Protein 8VYB (pdb70)

Structure (mmCIF, N/CA/C/O backbone):
data_8VYB
#
_entry.id   8VYB
#
_cell.length_a   1.00
_cell.length_b   1.00
_cell.length_c   1.00
_cell.angle_alpha   90.00
_cell.angle_beta   90.00
_cell.angle_gamma   90.00
#
_symmetry.space_group_name_H-M   'P 1'
#
loop_
_entity.id
_entity.type
_entity.pdbx_description
1 polymer 'Isoform 2 of Rab3 GTPase-activating protein catalytic subunit'
2 polymer 'Rab3 GTPase-activating protein non-catalytic subunit'
#
loop_
_atom_site.group_PDB
_atom_site.id
_atom_site.type_symbol
_atom_site.label_atom_id
_atom_site.label_alt_id
_atom_site.label_comp_id
_atom_site.label_asym_id
_atom_site.label_entity_id
_atom_site.label_seq_id
_atom_site.pdbx_PDB_ins_code
_atom_site.Cartn_x
_atom_site.Cartn_y
_atom_site.Cartn_z
_atom_site.occupancy
_atom_site.B_iso_or_equiv
_atom_site.auth_seq_id
_atom_site.auth_comp_id
_atom_site.auth_asym_id
_atom_site.auth_atom_id
_atom_site.pdbx_PDB_model_num
ATOM 1 N N . THR A 1 69 ? 193.478 211.457 167.689 1.00 19.96 19 THR A N 1
ATOM 2 C CA . THR A 1 69 ? 192.440 210.448 167.862 1.00 18.16 19 THR A CA 1
ATOM 3 C C . THR A 1 69 ? 191.855 210.513 169.266 1.00 12.58 19 THR A C 1
ATOM 4 O O . THR A 1 69 ? 191.009 211.359 169.556 1.00 18.55 19 THR A O 1
ATOM 8 N N . ALA A 1 70 ? 192.311 209.601 170.126 1.00 14.13 20 ALA A N 1
ATOM 9 C CA . ALA A 1 70 ? 191.956 209.590 171.546 1.00 20.57 20 ALA A CA 1
ATOM 10 C C . ALA A 1 70 ? 190.445 209.566 171.764 1.00 21.95 20 ALA A C 1
ATOM 11 O O . ALA A 1 70 ? 189.927 210.211 172.680 1.00 22.64 20 ALA A O 1
ATOM 13 N N . SER A 1 71 ? 189.724 208.821 170.929 1.00 19.96 21 SER A N 1
ATOM 14 C CA . SER A 1 71 ? 188.308 208.590 171.178 1.00 18.09 21 SER A CA 1
ATOM 15 C C . SER A 1 71 ? 188.136 207.745 172.438 1.00 17.28 21 SER A C 1
ATOM 16 O O . SER A 1 71 ? 189.110 207.264 173.022 1.00 12.66 21 SER A O 1
ATOM 19 N N . GLU A 1 72 ? 186.881 207.565 172.862 1.00 15.69 22 GLU A N 1
ATOM 20 C CA . GLU A 1 72 ? 186.617 206.925 174.149 1.00 22.83 22 GLU A CA 1
ATOM 21 C C . GLU A 1 72 ? 187.221 205.526 174.243 1.00 27.99 22 GLU A C 1
ATOM 22 O O . GLU A 1 72 ? 187.843 205.175 175.252 1.00 37.13 22 GLU A O 1
ATOM 28 N N . TRP A 1 73 ? 187.051 204.726 173.188 1.00 8.14 23 TRP A N 1
ATOM 29 C CA . TRP A 1 73 ? 187.674 203.377 173.184 1.00 1.95 23 TRP A CA 1
ATOM 30 C C . TRP A 1 73 ? 189.197 203.525 173.246 1.00 8.12 23 TRP A C 1
ATOM 31 O O . TRP A 1 73 ? 189.829 202.844 174.082 1.00 22.70 23 TRP A O 1
ATOM 42 N N . GLU A 1 74 ? 189.761 204.408 172.417 1.00 0.00 24 GLU A N 1
ATOM 43 C CA . GLU A 1 74 ? 191.233 204.620 172.394 1.00 0.00 24 GLU A CA 1
ATOM 44 C C . GLU A 1 74 ? 191.688 205.175 173.748 1.00 12.42 24 GLU A C 1
ATOM 45 O O . GLU A 1 74 ? 192.747 204.738 174.236 1.00 22.85 24 GLU A O 1
ATOM 51 N N . ARG A 1 75 ? 190.914 206.103 174.315 1.00 13.74 25 ARG A N 1
ATOM 52 C CA . ARG A 1 75 ? 191.230 206.662 175.655 1.00 13.82 25 ARG A CA 1
ATOM 53 C C . ARG A 1 75 ? 191.365 205.497 176.635 1.00 9.02 25 ARG A C 1
ATOM 54 O O . ARG A 1 75 ? 192.366 205.457 177.376 1.00 11.99 25 ARG A O 1
ATOM 62 N N . PHE A 1 76 ? 190.388 204.586 176.627 1.00 6.42 26 PHE A N 1
ATOM 63 C CA . PHE A 1 76 ? 190.442 203.397 177.515 1.00 11.23 26 PHE A CA 1
ATOM 64 C C . PHE A 1 76 ? 191.741 202.635 177.242 1.00 5.44 26 PHE A C 1
ATOM 65 O O . PHE A 1 76 ? 192.443 202.281 178.208 1.00 15.63 26 PHE A O 1
ATOM 73 N N . ILE A 1 77 ? 192.050 202.399 175.963 1.00 0.08 27 ILE A N 1
ATOM 74 C CA . ILE A 1 77 ? 193.248 201.649 175.608 1.00 3.92 27 ILE A CA 1
ATOM 75 C C . ILE A 1 77 ? 194.487 202.363 176.131 1.00 4.45 27 ILE A C 1
ATOM 76 O O . ILE A 1 77 ? 195.330 201.753 176.784 1.00 13.13 27 ILE A O 1
ATOM 81 N N . SER A 1 78 ? 194.574 203.679 175.935 1.00 0.00 28 SER A N 1
ATOM 82 C CA . SER A 1 78 ? 195.732 204.435 176.412 1.00 0.92 28 SER A CA 1
ATOM 83 C C . SER A 1 78 ? 195.839 204.404 177.929 1.00 5.29 28 SER A C 1
ATOM 84 O O . SER A 1 78 ? 196.942 204.304 178.484 1.00 4.09 28 SER A O 1
ATOM 87 N N . LYS A 1 79 ? 194.702 204.496 178.619 1.00 9.78 29 LYS A N 1
ATOM 88 C CA . LYS A 1 79 ? 194.721 204.411 180.074 1.00 8.85 29 LYS A CA 1
ATOM 89 C C . LYS A 1 79 ? 195.233 203.054 180.539 1.00 8.40 29 LYS A C 1
ATOM 90 O O . LYS A 1 79 ? 195.977 202.965 181.525 1.00 2.89 29 LYS A O 1
ATOM 96 N N . VAL A 1 80 ? 194.842 201.984 179.845 1.00 10.03 30 VAL A N 1
ATOM 97 C CA . VAL A 1 80 ? 195.318 200.657 180.221 1.00 0.00 30 VAL A CA 1
ATOM 98 C C . VAL A 1 80 ? 196.823 200.542 180.008 1.00 0.00 30 VAL A C 1
ATOM 99 O O . VAL A 1 80 ? 197.538 199.976 180.848 1.00 3.21 30 VAL A O 1
ATOM 103 N N . GLU A 1 81 ? 197.307 201.097 178.894 1.00 2.12 31 GLU A N 1
ATOM 104 C CA . GLU A 1 81 ? 198.773 201.109 178.648 1.00 0.10 31 GLU A CA 1
ATOM 105 C C . GLU A 1 81 ? 199.452 201.783 179.843 1.00 3.80 31 GLU A C 1
ATOM 106 O O . GLU A 1 81 ? 200.470 201.248 180.323 1.00 8.85 31 GLU A O 1
ATOM 112 N N . GLU A 1 82 ? 198.896 202.909 180.303 1.00 4.19 32 GLU A N 1
ATOM 113 C CA . GLU A 1 82 ? 199.499 203.659 181.437 1.00 5.89 32 GLU A CA 1
ATOM 114 C C . GLU A 1 82 ? 199.495 202.782 182.693 1.00 8.30 32 GLU A C 1
ATOM 115 O O . GLU A 1 82 ? 200.567 202.646 183.315 1.00 6.97 32 GLU A O 1
ATOM 121 N N . VAL A 1 83 ? 198.335 202.217 183.043 1.00 10.15 33 VAL A N 1
ATOM 122 C CA . VAL A 1 83 ? 198.228 201.413 184.298 1.00 8.09 33 VAL A CA 1
ATOM 123 C C . VAL A 1 83 ? 199.214 200.237 184.231 1.00 3.04 33 VAL A C 1
ATOM 124 O O . VAL A 1 83 ? 199.700 199.822 185.303 1.00 0.40 33 VAL A O 1
ATOM 128 N N . LEU A 1 84 ? 199.509 199.729 183.029 1.00 7.56 34 LEU A N 1
ATOM 129 C CA . LEU A 1 84 ? 200.437 198.606 182.949 1.00 5.34 34 LEU A CA 1
ATOM 130 C C . LEU A 1 84 ? 201.889 199.068 182.932 1.00 5.13 34 LEU A C 1
ATOM 131 O O . LEU A 1 84 ? 202.765 198.363 183.445 1.00 13.57 34 LEU A O 1
ATOM 136 N N . ASN A 1 85 ? 202.170 200.233 182.348 1.00 0.23 35 ASN A N 1
ATOM 137 C CA . ASN A 1 85 ? 203.548 200.699 182.279 1.00 0.00 35 ASN A CA 1
ATOM 138 C C . ASN A 1 85 ? 204.030 201.260 183.608 1.00 2.31 35 ASN A C 1
ATOM 139 O O . ASN A 1 85 ? 205.223 201.158 183.919 1.00 4.33 35 ASN A O 1
ATOM 144 N N . ASP A 1 86 ? 203.134 201.854 184.401 1.00 5.41 36 ASP A N 1
ATOM 145 C CA . ASP A 1 86 ? 203.552 202.387 185.695 1.00 7.93 36 ASP A CA 1
ATOM 146 C C . ASP A 1 86 ? 204.045 201.281 186.624 1.00 10.37 36 ASP A C 1
ATOM 147 O O . ASP A 1 86 ? 204.952 201.500 187.435 1.00 4.44 36 ASP A O 1
ATOM 152 N N . TRP A 1 87 ? 203.471 200.078 186.492 1.00 11.04 37 TRP A N 1
ATOM 153 C CA . TRP A 1 87 ? 203.817 198.959 187.413 1.00 0.00 37 TRP A CA 1
ATOM 154 C C . TRP A 1 87 ? 205.067 198.205 186.945 1.00 0.00 37 TRP A C 1
ATOM 155 O O . TRP A 1 87 ? 205.481 197.267 187.662 1.00 11.33 37 TRP A O 1
ATOM 166 N N . LYS A 1 88 ? 205.632 198.574 185.792 1.00 1.93 38 LYS A N 1
ATOM 167 C CA . LYS A 1 88 ? 206.865 197.963 185.288 1.00 6.38 38 LYS A CA 1
ATOM 168 C C . LYS A 1 88 ? 206.687 196.473 184.990 1.00 3.42 38 LYS A C 1
ATOM 169 O O . LYS A 1 88 ? 207.602 195.670 185.182 1.00 2.81 38 LYS A O 1
ATOM 175 N N . LEU A 1 89 ? 205.506 196.100 184.499 1.00 0.94 39 LEU A N 1
ATOM 176 C CA . LEU A 1 89 ? 205.257 194.724 184.084 1.00 1.55 39 LEU A CA 1
ATOM 177 C C . LEU A 1 89 ? 205.764 194.432 182.679 1.00 8.57 39 LEU A C 1
ATOM 178 O O . LEU A 1 89 ? 205.641 193.292 182.217 1.00 8.80 39 LEU A O 1
ATOM 183 N N . ILE A 1 90 ? 206.324 195.428 181.992 1.00 11.03 40 ILE A N 1
ATOM 184 C CA . ILE A 1 90 ? 206.775 195.249 180.619 1.00 7.16 40 ILE A CA 1
ATOM 185 C C . ILE A 1 90 ? 208.080 194.464 180.593 1.00 10.72 40 ILE A C 1
ATOM 186 O O . ILE A 1 90 ? 208.961 194.654 181.442 1.00 17.29 40 ILE A O 1
ATOM 191 N N . GLY A 1 91 ? 208.208 193.575 179.613 1.00 10.13 41 GLY A N 1
ATOM 192 C CA . GLY A 1 91 ? 209.436 192.836 179.395 1.00 12.83 41 GLY A CA 1
ATOM 193 C C . GLY A 1 91 ? 209.327 191.387 179.825 1.00 10.09 41 GLY A C 1
ATOM 194 O O . GLY A 1 91 ? 208.326 190.932 180.387 1.00 11.41 41 GLY A O 1
ATOM 195 N N . ASN A 1 92 ? 210.400 190.655 179.543 1.00 10.59 42 ASN A N 1
ATOM 196 C CA . ASN A 1 92 ? 210.491 189.249 179.897 1.00 18.24 42 ASN A CA 1
ATOM 197 C C . ASN A 1 92 ? 210.849 189.085 181.371 1.00 19.30 42 ASN A C 1
ATOM 198 O O . ASN A 1 92 ? 211.405 189.983 182.009 1.00 20.06 42 ASN A O 1
ATOM 203 N N . SER A 1 93 ? 210.521 187.913 181.909 1.00 22.52 43 SER A N 1
ATOM 204 C CA . SER A 1 93 ? 210.850 187.562 183.281 1.00 25.40 43 SER A CA 1
ATOM 205 C C . SER A 1 93 ? 211.428 186.156 183.321 1.00 28.11 43 SER A C 1
ATOM 206 O O . SER A 1 93 ? 211.078 185.301 182.503 1.00 29.44 43 SER A O 1
ATOM 209 N N . LEU A 1 94 ? 212.323 185.924 184.282 1.00 28.51 44 LEU A N 1
ATOM 210 C CA . LEU A 1 94 ? 212.923 184.602 184.464 1.00 27.85 44 LEU A CA 1
ATOM 211 C C . LEU A 1 94 ? 213.192 184.418 185.956 1.00 30.71 44 LEU A C 1
ATOM 212 O O . LEU A 1 94 ? 213.890 185.229 186.572 1.00 34.52 44 LEU A O 1
ATOM 217 N N . GLY A 1 95 ? 212.614 183.366 186.529 1.00 31.20 45 GLY A N 1
ATOM 218 C CA . GLY A 1 95 ? 212.783 183.085 187.940 1.00 31.26 45 GLY A CA 1
ATOM 219 C C . GLY A 1 95 ? 213.143 181.642 188.222 1.00 34.38 45 GLY A C 1
ATOM 220 O O . GLY A 1 95 ? 213.849 181.004 187.435 1.00 35.52 45 GLY A O 1
ATOM 221 N N . LYS A 1 96 ? 212.656 181.114 189.347 1.00 33.91 46 LYS A N 1
ATOM 222 C CA . LYS A 1 96 ? 212.925 179.750 189.767 1.00 30.92 46 LYS A CA 1
ATOM 223 C C . LYS A 1 96 ? 211.636 178.938 189.822 1.00 29.39 46 LYS A C 1
ATOM 224 O O . LYS A 1 96 ? 210.569 179.491 190.113 1.00 27.05 46 LYS A O 1
ATOM 230 N N . PRO A 1 97 ? 211.698 177.641 189.529 1.00 29.90 47 PRO A N 1
ATOM 231 C CA . PRO A 1 97 ? 210.502 176.798 189.647 1.00 29.99 47 PRO A CA 1
ATOM 232 C C . PRO A 1 97 ? 209.972 176.781 191.073 1.00 28.81 47 PRO A C 1
ATOM 233 O O . PRO A 1 97 ? 210.735 176.782 192.041 1.00 26.33 47 PRO A O 1
ATOM 237 N N . LEU A 1 98 ? 208.649 176.763 191.197 1.00 22.65 48 LEU A N 1
ATOM 238 C CA . LEU A 1 98 ? 208.020 176.842 192.507 1.00 17.16 48 LEU A CA 1
ATOM 239 C C . LEU A 1 98 ? 208.041 175.484 193.198 1.00 20.77 48 LEU A C 1
ATOM 240 O O . LEU A 1 98 ? 207.719 174.456 192.596 1.00 24.27 48 LEU A O 1
ATOM 245 N N . GLU A 1 99 ? 208.422 175.485 194.474 1.00 22.23 49 GLU A N 1
ATOM 246 C CA . GLU A 1 99 ? 208.495 174.261 195.262 1.00 22.26 49 GLU A CA 1
ATOM 247 C C . GLU A 1 99 ? 207.112 173.920 195.812 1.00 21.01 49 GLU A C 1
ATOM 248 O O . GLU A 1 99 ? 206.125 174.616 195.560 1.00 21.18 49 GLU A O 1
ATOM 254 N N . LYS A 1 100 ? 207.027 172.837 196.579 1.00 15.43 50 LYS A N 1
ATOM 255 C CA . LYS A 1 100 ? 205.744 172.384 197.095 1.00 13.82 50 LYS A CA 1
ATOM 256 C C . LYS A 1 100 ? 205.247 173.320 198.187 1.00 8.14 50 LYS A C 1
ATOM 257 O O . LYS A 1 100 ? 206.011 173.728 199.066 1.00 14.17 50 LYS A O 1
ATOM 263 N N . GLY A 1 101 ? 203.964 173.667 198.124 1.00 4.53 51 GLY A N 1
ATOM 264 C CA . GLY A 1 101 ? 203.343 174.425 199.189 1.00 14.25 51 GLY A CA 1
ATOM 265 C C . GLY A 1 101 ? 203.732 175.881 199.269 1.00 18.85 51 GLY A C 1
ATOM 266 O O . GLY A 1 101 ? 203.379 176.542 200.250 1.00 24.90 51 GLY A O 1
ATOM 267 N N . ILE A 1 102 ? 204.452 176.375 198.259 1.00 12.75 52 ILE A N 1
ATOM 268 C CA . ILE A 1 102 ? 204.839 177.817 198.232 1.00 7.23 52 ILE A CA 1
ATOM 269 C C . ILE A 1 102 ? 203.558 178.660 198.263 1.00 2.77 52 ILE A C 1
ATOM 270 O O . ILE A 1 102 ? 203.539 179.674 198.989 1.00 13.93 52 ILE A O 1
ATOM 275 N N . PHE A 1 103 ? 202.522 178.242 197.527 1.00 1.15 53 PHE A N 1
ATOM 276 C CA . PHE A 1 103 ? 201.269 178.987 197.490 1.00 14.98 53 PHE A CA 1
ATOM 277 C C . PHE A 1 103 ? 200.656 179.125 198.877 1.00 12.70 53 PHE A C 1
ATOM 278 O O . PHE A 1 103 ? 199.982 180.121 199.161 1.00 15.79 53 PHE A O 1
ATOM 286 N N . THR A 1 104 ? 200.878 178.143 199.751 1.00 9.70 54 THR A N 1
ATOM 287 C CA . THR A 1 104 ? 200.309 178.164 201.095 1.00 20.92 54 THR A CA 1
ATOM 288 C C . THR A 1 104 ? 201.230 178.865 202.091 1.00 17.70 54 THR A C 1
ATOM 289 O O . THR A 1 104 ? 200.833 179.846 202.729 1.00 13.87 54 THR A O 1
ATOM 293 N N . SER A 1 105 ? 202.461 178.371 202.234 1.00 14.57 55 SER A N 1
ATOM 294 C CA . SER A 1 105 ? 203.387 178.944 203.203 1.00 15.05 55 SER A CA 1
ATOM 295 C C . SER A 1 105 ? 203.799 180.366 202.848 1.00 14.97 55 SER A C 1
ATOM 296 O O . SER A 1 105 ? 204.186 181.126 203.741 1.00 17.22 55 SER A O 1
ATOM 299 N N . GLY A 1 106 ? 203.732 180.741 201.574 1.00 13.42 56 GLY A N 1
ATOM 300 C CA . GLY A 1 106 ? 204.091 182.079 201.162 1.00 12.08 56 GLY A CA 1
ATOM 301 C C . GLY A 1 106 ? 202.985 183.075 201.437 1.00 13.85 56 GLY A C 1
ATOM 302 O O . GLY A 1 106 ? 201.908 182.744 201.931 1.00 16.72 56 GLY A O 1
ATOM 303 N N . THR A 1 107 ? 203.254 184.337 201.086 1.00 15.42 57 THR A N 1
ATOM 304 C CA . THR A 1 107 ? 202.229 185.402 201.248 1.00 17.20 57 THR A CA 1
ATOM 305 C C . THR A 1 107 ? 202.012 186.072 199.887 1.00 14.20 57 THR A C 1
ATOM 306 O O . THR A 1 107 ? 202.899 185.942 199.021 1.00 4.70 57 THR A O 1
ATOM 310 N N . TRP A 1 108 ? 200.877 186.753 199.704 1.00 13.50 58 TRP A N 1
ATOM 311 C CA . TRP A 1 108 ? 200.567 187.373 198.390 1.00 12.37 58 TRP A CA 1
ATOM 312 C C . TRP A 1 108 ? 200.308 188.871 198.567 1.00 10.87 58 TRP A C 1
ATOM 313 O O . TRP A 1 108 ? 199.389 189.234 199.334 1.00 12.50 58 TRP A O 1
ATOM 324 N N . GLU A 1 109 ? 201.106 189.706 197.896 1.00 5.98 59 GLU A N 1
ATOM 325 C CA . GLU A 1 109 ? 200.923 191.179 197.987 1.00 0.22 59 GLU A CA 1
ATOM 326 C C . GLU A 1 109 ? 199.970 191.630 196.876 1.00 1.87 59 GLU A C 1
ATOM 327 O O . GLU A 1 109 ? 199.747 190.844 195.934 1.00 5.21 59 GLU A O 1
ATOM 333 N N . GLU A 1 110 ? 199.439 192.850 196.986 1.00 3.41 60 GLU A N 1
ATOM 334 C CA . GLU A 1 110 ? 198.457 193.352 195.985 1.00 4.43 60 GLU A CA 1
ATOM 335 C C . GLU A 1 110 ? 198.599 194.872 195.838 1.00 4.92 60 GLU A C 1
ATOM 336 O O . GLU A 1 110 ? 199.021 195.518 196.817 1.00 13.10 60 GLU A O 1
ATOM 342 N N . LYS A 1 111 ? 198.259 195.416 194.663 1.00 0.00 61 LYS A N 1
ATOM 343 C CA . LYS A 1 111 ? 198.307 196.886 194.441 1.00 0.00 61 LYS A CA 1
ATOM 344 C C . LYS A 1 111 ? 197.066 197.290 193.638 1.00 0.00 61 LYS A C 1
ATOM 345 O O . LYS A 1 111 ? 196.982 196.905 192.455 1.00 3.35 61 LYS A O 1
ATOM 351 N N . SER A 1 112 ? 196.238 198.241 194.105 1.00 4.51 62 SER A N 1
ATOM 352 C CA . SER A 1 112 ? 195.063 198.688 193.286 1.00 2.09 62 SER A CA 1
ATOM 353 C C . SER A 1 112 ? 195.254 200.039 192.562 1.00 4.40 62 SER A C 1
ATOM 354 O O . SER A 1 112 ? 196.327 200.647 192.745 1.00 11.51 62 SER A O 1
ATOM 357 N N . ASP A 1 113 ? 194.274 200.446 191.740 1.00 4.73 63 ASP A N 1
ATOM 358 C CA . ASP A 1 113 ? 194.343 201.711 190.952 1.00 7.49 63 ASP A CA 1
ATOM 359 C C . ASP A 1 113 ? 192.977 201.902 190.279 1.00 9.97 63 ASP A C 1
ATOM 360 O O . ASP A 1 113 ? 192.245 200.896 190.185 1.00 10.72 63 ASP A O 1
ATOM 365 N N . GLU A 1 114 ? 192.627 203.113 189.820 1.00 9.45 64 GLU A N 1
ATOM 366 C CA . GLU A 1 114 ? 191.254 203.259 189.262 1.00 11.89 64 GLU A CA 1
ATOM 367 C C . GLU A 1 114 ? 191.314 203.756 187.802 1.00 14.53 64 GLU A C 1
ATOM 368 O O . GLU A 1 114 ? 192.222 204.557 187.492 1.00 14.31 64 GLU A O 1
ATOM 374 N N . ILE A 1 115 ? 190.404 203.279 186.923 1.00 10.53 65 ILE A N 1
ATOM 375 C CA . ILE A 1 115 ? 190.408 203.842 185.539 1.00 7.90 65 ILE A CA 1
ATOM 376 C C . ILE A 1 115 ? 188.956 203.963 185.064 1.00 12.03 65 ILE A C 1
ATOM 377 O O . ILE A 1 115 ? 188.136 203.108 185.457 1.00 12.02 65 ILE A O 1
ATOM 382 N N . SER A 1 116 ? 188.646 204.995 184.272 1.00 8.21 66 SER A N 1
ATOM 383 C CA . SER A 1 116 ? 187.293 205.143 183.735 1.00 12.32 66 SER A CA 1
ATOM 384 C C . SER A 1 116 ? 187.401 205.890 182.414 1.00 14.77 66 SER A C 1
ATOM 385 O O . SER A 1 116 ? 187.938 207.001 182.383 1.00 19.92 66 SER A O 1
ATOM 388 N N . PHE A 1 117 ? 186.892 205.297 181.332 1.00 17.79 67 PHE A N 1
ATOM 389 C CA . PHE A 1 117 ? 187.076 205.927 180.028 1.00 22.55 67 PHE A CA 1
ATOM 390 C C . PHE A 1 117 ? 185.986 206.957 179.735 1.00 23.25 67 PHE A C 1
ATOM 391 O O . PHE A 1 117 ? 186.299 208.117 179.444 1.00 16.98 67 PHE A O 1
ATOM 399 N N . ALA A 1 118 ? 184.709 206.570 179.791 1.00 29.78 68 ALA A N 1
ATOM 400 C CA . ALA A 1 118 ? 183.667 207.579 179.617 1.00 27.25 68 ALA A CA 1
ATOM 401 C C . ALA A 1 118 ? 182.777 207.753 180.844 1.00 27.50 68 ALA A C 1
ATOM 402 O O . ALA A 1 118 ? 182.753 208.829 181.450 1.00 24.34 68 ALA A O 1
ATOM 404 N N . ASP A 1 119 ? 182.053 206.701 181.229 1.00 29.48 69 ASP A N 1
ATOM 405 C CA . ASP A 1 119 ? 181.217 206.739 182.425 1.00 30.36 69 ASP A CA 1
ATOM 406 C C . ASP A 1 119 ? 181.580 205.617 183.386 1.00 33.21 69 ASP A C 1
ATOM 407 O O . ASP A 1 119 ? 181.736 205.841 184.590 1.00 28.15 69 ASP A O 1
ATOM 412 N N . PHE A 1 120 ? 181.656 204.398 182.828 1.00 22.58 70 PHE A N 1
ATOM 413 C CA . PHE A 1 120 ? 181.911 203.178 183.641 1.00 13.37 70 PHE A CA 1
ATOM 414 C C . PHE A 1 120 ? 183.240 203.266 184.385 1.00 16.01 70 PHE A C 1
ATOM 415 O O . PHE A 1 120 ? 184.261 203.597 183.757 1.00 15.32 70 PHE A O 1
ATOM 423 N N . LYS A 1 121 ? 183.223 202.905 185.666 1.00 21.92 71 LYS A N 1
ATOM 424 C CA . LYS A 1 121 ? 184.411 202.970 186.504 1.00 19.66 71 LYS A CA 1
ATOM 425 C C . LYS A 1 121 ? 184.955 201.571 186.757 1.00 20.82 71 LYS A C 1
ATOM 426 O O . LYS A 1 121 ? 184.198 200.639 187.044 1.00 16.48 71 LYS A O 1
ATOM 432 N N . PHE A 1 122 ? 186.270 201.404 186.576 1.00 18.28 72 PHE A N 1
ATOM 433 C CA . PHE A 1 122 ? 186.876 200.052 186.706 1.00 17.63 72 PHE A CA 1
ATOM 434 C C . PHE A 1 122 ? 188.013 200.071 187.732 1.00 16.33 72 PHE A C 1
ATOM 435 O O . PHE A 1 122 ? 188.732 201.085 187.816 1.00 14.83 72 PHE A O 1
ATOM 443 N N . SER A 1 123 ? 188.175 198.971 188.474 1.00 12.93 73 SER A N 1
ATOM 444 C CA . SER A 1 123 ? 189.268 198.874 189.475 1.00 10.80 73 SER A CA 1
ATOM 445 C C . SER A 1 123 ? 190.342 197.907 188.968 1.00 5.16 73 SER A C 1
ATOM 446 O O . SER A 1 123 ? 190.022 196.716 188.784 1.00 4.32 73 SER A O 1
ATOM 449 N N . VAL A 1 124 ? 191.564 198.404 188.757 1.00 3.36 74 VAL A N 1
ATOM 450 C CA . VAL A 1 124 ? 192.685 197.534 188.290 1.00 7.03 74 VAL A CA 1
ATOM 451 C C . VAL A 1 124 ? 193.394 196.957 189.518 1.00 0.86 74 VAL A C 1
ATOM 452 O O . VAL A 1 124 ? 194.031 197.739 190.250 1.00 5.31 74 VAL A O 1
ATOM 456 N N . THR A 1 125 ? 193.291 195.641 189.725 1.00 0.00 75 THR A N 1
ATOM 457 C CA . THR A 1 125 ? 193.900 194.998 190.920 1.00 1.96 75 THR A CA 1
ATOM 458 C C . THR A 1 125 ? 194.968 193.992 190.481 1.00 8.96 75 THR A C 1
ATOM 459 O O . THR A 1 125 ? 194.601 192.993 189.833 1.00 9.16 75 THR A O 1
ATOM 463 N N . HIS A 1 126 ? 196.233 194.248 190.827 1.00 0.00 76 HIS A N 1
ATOM 464 C CA . HIS A 1 126 ? 197.335 193.307 190.483 1.00 0.00 76 HIS A CA 1
ATOM 465 C C . HIS A 1 126 ? 197.697 192.488 191.725 1.00 0.00 76 HIS A C 1
ATOM 466 O O . HIS A 1 126 ? 197.974 193.086 192.786 1.00 13.60 76 HIS A O 1
ATOM 473 N N . HIS A 1 127 ? 197.702 191.160 191.591 1.00 1.16 77 HIS A N 1
ATOM 474 C CA . HIS A 1 127 ? 198.037 190.266 192.733 1.00 0.00 77 HIS A CA 1
ATOM 475 C C . HIS A 1 127 ? 199.308 189.488 192.380 1.00 0.00 77 HIS A C 1
ATOM 476 O O . HIS A 1 127 ? 199.439 189.063 191.211 1.00 6.59 77 HIS A O 1
ATOM 483 N N . TYR A 1 128 ? 200.220 189.320 193.342 1.00 1.88 78 TYR A N 1
ATOM 484 C CA . TYR A 1 128 ? 201.519 188.663 193.025 1.00 0.00 78 TYR A CA 1
ATOM 485 C C . TYR A 1 128 ? 202.045 187.922 194.254 1.00 4.23 78 TYR A C 1
ATOM 486 O O . TYR A 1 128 ? 201.724 188.318 195.396 1.00 15.48 78 TYR A O 1
ATOM 495 N N . LEU A 1 129 ? 202.838 186.871 194.023 1.00 4.82 79 LEU A N 1
ATOM 496 C CA . LEU A 1 129 ? 203.416 186.078 195.140 1.00 6.36 79 LEU A CA 1
ATOM 497 C C . LEU A 1 129 ? 204.824 186.599 195.445 1.00 14.74 79 LEU A C 1
ATOM 498 O O . LEU A 1 129 ? 205.562 186.894 194.485 1.00 17.36 79 LEU A O 1
ATOM 503 N N . VAL A 1 130 ? 205.174 186.707 196.730 1.00 12.60 80 VAL A N 1
ATOM 504 C CA . VAL A 1 130 ? 206.535 187.178 197.124 1.00 9.57 80 VAL A CA 1
ATOM 505 C C . VAL A 1 130 ? 207.573 186.186 196.588 1.00 13.33 80 VAL A C 1
ATOM 506 O O . VAL A 1 130 ? 207.357 184.966 196.731 1.00 11.88 80 VAL A O 1
ATOM 510 N N . GLN A 1 131 ? 208.652 186.695 195.983 1.00 14.25 81 GLN A N 1
ATOM 511 C CA . GLN A 1 131 ? 209.724 185.816 195.442 1.00 16.24 81 GLN A CA 1
ATOM 512 C C . GLN A 1 131 ? 211.087 186.362 195.878 1.00 14.40 81 GLN A C 1
ATOM 513 O O . GLN A 1 131 ? 211.447 187.469 195.433 1.00 9.09 81 GLN A O 1
ATOM 519 N N . GLU A 1 132 ? 211.810 185.612 196.714 1.00 21.39 82 GLU A N 1
ATOM 520 C CA . GLU A 1 132 ? 213.113 186.063 197.202 1.00 23.87 82 GLU A CA 1
ATOM 521 C C . GLU A 1 132 ? 214.184 185.744 196.158 1.00 25.70 82 GLU A C 1
ATOM 522 O O . GLU A 1 132 ? 215.043 184.878 196.332 1.00 26.29 82 GLU A O 1
ATOM 528 N N . SER A 1 133 ? 214.114 186.472 195.043 1.00 24.93 83 SER A N 1
ATOM 529 C CA . SER A 1 133 ? 215.097 186.322 193.978 1.00 28.08 83 SER A CA 1
ATOM 530 C C . SER A 1 133 ? 216.480 186.712 194.483 1.00 29.32 83 SER A C 1
ATOM 531 O O . SER A 1 133 ? 216.730 187.882 194.788 1.00 25.96 83 SER A O 1
ATOM 534 N N . THR A 1 134 ? 217.383 185.736 194.579 1.00 32.93 84 THR A N 1
ATOM 535 C CA . THR A 1 134 ? 218.695 185.985 195.167 1.00 29.30 84 THR A CA 1
ATOM 536 C C . THR A 1 134 ? 219.666 186.570 194.146 1.00 29.39 84 THR A C 1
ATOM 537 O O . THR A 1 134 ? 220.227 187.651 194.355 1.00 27.30 84 THR A O 1
ATOM 541 N N . ASP A 1 135 ? 219.876 185.868 193.035 1.00 31.41 85 ASP A N 1
ATOM 542 C CA . ASP A 1 135 ? 220.851 186.297 192.042 1.00 32.62 85 ASP A CA 1
ATOM 543 C C . ASP A 1 135 ? 220.246 187.349 191.122 1.00 34.64 85 ASP A C 1
ATOM 544 O O . ASP A 1 135 ? 219.193 187.127 190.515 1.00 32.20 85 ASP A O 1
ATOM 549 N N . LYS A 1 136 ? 220.918 188.497 191.020 1.00 36.19 86 LYS A N 1
ATOM 550 C CA . LYS A 1 136 ? 220.517 189.558 190.112 1.00 32.11 86 LYS A CA 1
ATOM 551 C C . LYS A 1 136 ? 221.594 189.934 189.105 1.00 31.41 86 LYS A C 1
ATOM 552 O O . LYS A 1 136 ? 221.352 190.815 188.272 1.00 30.71 86 LYS A O 1
ATOM 558 N N . GLU A 1 137 ? 222.768 189.299 189.156 1.00 33.22 87 GLU A N 1
ATOM 559 C CA . GLU A 1 137 ? 223.827 189.604 188.198 1.00 32.93 87 GLU A CA 1
ATOM 560 C C . GLU A 1 137 ? 223.418 189.227 186.780 1.00 33.78 87 GLU A C 1
ATOM 561 O O . GLU A 1 137 ? 223.938 189.783 185.806 1.00 31.25 87 GLU A O 1
ATOM 567 N N . GLY A 1 138 ? 222.494 188.277 186.644 1.00 31.11 88 GLY A N 1
ATOM 568 C CA . GLY A 1 138 ? 222.001 187.882 185.340 1.00 30.18 88 GLY A CA 1
ATOM 569 C C . GLY A 1 138 ? 221.383 189.038 184.582 1.00 28.72 88 GLY A C 1
ATOM 570 O O . GLY A 1 138 ? 220.458 189.691 185.073 1.00 27.45 88 GLY A O 1
ATOM 571 N N . LYS A 1 139 ? 221.889 189.297 183.379 1.00 29.12 89 LYS A N 1
ATOM 572 C CA . LYS A 1 139 ? 221.457 190.447 182.584 1.00 29.57 89 LYS A CA 1
ATOM 573 C C . LYS A 1 139 ? 220.286 190.066 181.676 1.00 31.37 89 LYS A C 1
ATOM 574 O O . LYS A 1 139 ? 220.273 190.331 180.473 1.00 30.68 89 LYS A O 1
ATOM 580 N N . ASP A 1 140 ? 219.275 189.458 182.297 1.00 33.19 90 ASP A N 1
ATOM 581 C CA . ASP A 1 140 ? 218.079 188.988 181.600 1.00 34.95 90 ASP A CA 1
ATOM 582 C C . ASP A 1 140 ? 218.457 188.123 180.399 1.00 34.88 90 ASP A C 1
ATOM 583 O O . ASP A 1 140 ? 218.124 188.423 179.249 1.00 33.60 90 ASP A O 1
ATOM 588 N N . GLU A 1 141 ? 219.186 187.043 180.679 1.00 31.07 91 GLU A N 1
ATOM 589 C CA . GLU A 1 141 ? 219.643 186.143 179.628 1.00 31.75 91 GLU A CA 1
ATOM 590 C C . GLU A 1 141 ? 218.452 185.584 178.862 1.00 32.79 91 GLU A C 1
ATOM 591 O O . GLU A 1 141 ? 217.501 185.075 179.461 1.00 33.67 91 GLU A O 1
ATOM 597 N N . LEU A 1 142 ? 218.507 185.679 177.538 1.00 32.46 92 LEU A N 1
ATOM 598 C CA . LEU A 1 142 ? 217.402 185.286 176.678 1.00 34.53 92 LEU A CA 1
ATOM 599 C C . LEU A 1 142 ? 217.878 184.267 175.653 1.00 36.33 92 LEU A C 1
ATOM 600 O O . LEU A 1 142 ? 218.972 184.395 175.096 1.00 36.43 92 LEU A O 1
ATOM 605 N N . LEU A 1 143 ? 217.050 183.258 175.413 1.00 35.02 93 LEU A N 1
ATOM 606 C CA . LEU A 1 143 ? 217.324 182.219 174.433 1.00 31.98 93 LEU A CA 1
ATOM 607 C C . LEU A 1 143 ? 216.469 182.445 173.189 1.00 27.91 93 LEU A C 1
ATOM 608 O O . LEU A 1 143 ? 215.513 183.222 173.193 1.00 25.75 93 LEU A O 1
ATOM 613 N N . GLU A 1 144 ? 216.842 181.768 172.100 1.00 27.53 94 GLU A N 1
ATOM 614 C CA . GLU A 1 144 ? 216.034 181.834 170.887 1.00 32.43 94 GLU A CA 1
ATOM 615 C C . GLU A 1 144 ? 214.638 181.271 171.120 1.00 31.34 94 GLU A C 1
ATOM 616 O O . GLU A 1 144 ? 213.652 181.829 170.624 1.00 25.77 94 GLU A O 1
ATOM 622 N N . ASP A 1 145 ? 214.532 180.177 171.872 1.00 30.91 95 ASP A N 1
ATOM 623 C CA . ASP A 1 145 ? 213.253 179.568 172.228 1.00 30.06 95 ASP A CA 1
ATOM 624 C C . ASP A 1 145 ? 212.952 179.926 173.680 1.00 31.21 95 ASP A C 1
ATOM 625 O O . ASP A 1 145 ? 213.529 179.343 174.603 1.00 29.68 95 ASP A O 1
ATOM 630 N N . VAL A 1 146 ? 212.057 180.891 173.883 1.00 26.06 96 VAL A N 1
ATOM 631 C CA . VAL A 1 146 ? 211.649 181.322 175.218 1.00 20.98 96 VAL A CA 1
ATOM 632 C C . VAL A 1 146 ? 210.122 181.327 175.276 1.00 24.69 96 VAL A C 1
ATOM 633 O O . VAL A 1 146 ? 209.461 182.304 174.903 1.00 21.94 96 VAL A O 1
ATOM 637 N N . VAL A 1 147 ? 209.556 180.262 175.851 1.00 21.40 97 VAL A N 1
ATOM 638 C CA . VAL A 1 147 ? 208.078 180.231 176.063 1.00 14.63 97 VAL A CA 1
ATOM 639 C C . VAL A 1 147 ? 207.790 180.982 177.370 1.00 12.52 97 VAL A C 1
ATOM 640 O O . VAL A 1 147 ? 208.553 180.783 178.338 1.00 10.66 97 VAL A O 1
ATOM 644 N N . PRO A 1 148 ? 206.761 181.857 177.440 1.00 10.40 98 PRO A N 1
ATOM 645 C CA . PRO A 1 148 ? 206.496 182.666 178.644 1.00 11.51 98 PRO A CA 1
ATOM 646 C C . PRO A 1 148 ? 206.521 181.894 179.972 1.00 4.24 98 PRO A C 1
ATOM 647 O O . PRO A 1 148 ? 206.173 180.727 179.980 1.00 9.69 98 PRO A O 1
ATOM 651 N N . GLN A 1 149 ? 206.912 182.566 181.061 1.00 0.00 99 GLN A N 1
ATOM 652 C CA . GLN A 1 149 ? 206.959 181.925 182.373 1.00 3.53 99 GLN A CA 1
ATOM 653 C C . GLN A 1 149 ? 205.598 181.379 182.786 1.00 5.67 99 GLN A C 1
ATOM 654 O O . GLN A 1 149 ? 205.501 180.253 183.291 1.00 13.76 99 GLN A O 1
ATOM 660 N N . SER A 1 150 ? 204.535 182.164 182.596 1.00 5.00 100 SER A N 1
ATOM 661 C CA . SER A 1 150 ? 203.202 181.687 182.946 1.00 3.82 100 SER A CA 1
ATOM 662 C C . SER A 1 150 ? 202.803 180.491 182.095 1.00 4.06 100 SER A C 1
ATOM 663 O O . SER A 1 150 ? 202.083 179.602 182.567 1.00 16.68 100 SER A O 1
ATOM 666 N N . MET A 1 151 ? 203.275 180.444 180.849 1.00 0.00 101 MET A N 1
ATOM 667 C CA . MET A 1 151 ? 202.980 179.312 179.980 1.00 0.00 101 MET A CA 1
ATOM 668 C C . MET A 1 151 ? 203.538 178.015 180.554 1.00 0.00 101 MET A C 1
ATOM 669 O O . MET A 1 151 ? 202.848 176.991 180.590 1.00 3.79 101 MET A O 1
ATOM 674 N N . GLN A 1 152 ? 204.794 178.039 181.005 1.00 0.02 102 GLN A N 1
ATOM 675 C CA . GLN A 1 152 ? 205.355 176.864 181.664 1.00 0.63 102 GLN A CA 1
ATOM 676 C C . GLN A 1 152 ? 204.633 176.571 182.972 1.00 1.13 102 GLN A C 1
ATOM 677 O O . GLN A 1 152 ? 204.311 175.414 183.266 1.00 5.38 102 GLN A O 1
ATOM 683 N N . ASP A 1 153 ? 204.361 177.610 183.766 1.00 0.00 103 ASP A N 1
ATOM 684 C CA . ASP A 1 153 ? 203.716 177.410 185.059 1.00 2.52 103 ASP A CA 1
ATOM 685 C C . ASP A 1 153 ? 202.308 176.852 184.922 1.00 1.05 103 ASP A C 1
ATOM 686 O O . ASP A 1 153 ? 201.748 176.366 185.911 1.00 1.87 103 ASP A O 1
ATOM 691 N N . LEU A 1 154 ? 201.716 176.930 183.729 1.00 0.85 104 LEU A N 1
ATOM 692 C CA . LEU A 1 154 ? 200.440 176.259 183.508 1.00 0.00 104 LEU A CA 1
ATOM 693 C C . LEU A 1 154 ? 200.539 174.762 183.775 1.00 3.61 104 LEU A C 1
ATOM 694 O O . LEU A 1 154 ? 199.541 174.132 184.143 1.00 11.31 104 LEU A O 1
ATOM 699 N N . LEU A 1 155 ? 201.726 174.178 183.604 1.00 5.63 105 LEU A N 1
ATOM 700 C CA . LEU A 1 155 ? 201.921 172.738 183.708 1.00 5.52 105 LEU A CA 1
ATOM 701 C C . LEU A 1 155 ? 202.502 172.303 185.048 1.00 4.66 105 LEU A C 1
ATOM 702 O O . LEU A 1 155 ? 202.937 171.155 185.176 1.00 3.48 105 LEU A O 1
ATOM 707 N N . GLY A 1 156 ? 202.532 173.188 186.041 1.00 6.76 106 GLY A N 1
ATOM 708 C CA . GLY A 1 156 ? 203.057 172.813 187.340 1.00 8.23 106 GLY A CA 1
ATOM 709 C C . GLY A 1 156 ? 202.152 171.834 188.065 1.00 4.49 106 GLY A C 1
ATOM 710 O O . GLY A 1 156 ? 200.926 171.888 187.968 1.00 0.00 106 GLY A O 1
ATOM 711 N N . MET A 1 157 ? 202.778 170.924 188.815 1.00 3.61 107 MET A N 1
ATOM 712 C CA . MET A 1 157 ? 202.053 169.881 189.526 1.00 3.61 107 MET A CA 1
ATOM 713 C C . MET A 1 157 ? 202.366 169.817 191.015 1.00 6.40 107 MET A C 1
ATOM 714 O O . MET A 1 157 ? 201.735 169.029 191.727 1.00 4.24 107 MET A O 1
ATOM 719 N N . ASN A 1 158 ? 203.316 170.613 191.506 1.00 10.88 108 ASN A N 1
ATOM 720 C CA . ASN A 1 158 ? 203.683 170.549 192.915 1.00 10.29 108 ASN A CA 1
ATOM 721 C C . ASN A 1 158 ? 202.633 171.170 193.825 1.00 10.73 108 ASN A C 1
ATOM 722 O O . ASN A 1 158 ? 202.503 170.747 194.978 1.00 15.36 108 ASN A O 1
ATOM 727 N N . ASN A 1 159 ? 201.879 172.153 193.336 1.00 5.19 109 ASN A N 1
ATOM 728 C CA . ASN A 1 159 ? 201.007 172.963 194.177 1.00 1.66 109 ASN A CA 1
ATOM 729 C C . ASN A 1 159 ? 199.533 172.758 193.843 1.00 4.42 109 ASN A C 1
ATOM 730 O O . ASN A 1 159 ? 198.749 173.707 193.878 1.00 8.39 109 ASN A O 1
ATOM 735 N N . ASP A 1 160 ? 199.138 171.530 193.523 1.00 8.49 110 ASP A N 1
ATOM 736 C CA . ASP A 1 160 ? 197.749 171.276 193.165 1.00 7.63 110 ASP A CA 1
ATOM 737 C C . ASP A 1 160 ? 196.840 171.431 194.377 1.00 0.77 110 ASP A C 1
ATOM 738 O O . ASP A 1 160 ? 197.144 170.944 195.470 1.00 0.00 110 ASP A O 1
ATOM 743 N N . PHE A 1 161 ? 195.705 172.102 194.141 1.00 1.92 111 PHE A N 1
ATOM 744 C CA . PHE A 1 161 ? 194.678 172.281 195.200 1.00 4.16 111 PHE A CA 1
ATOM 745 C C . PHE A 1 161 ? 195.263 172.978 196.430 1.00 13.07 111 PHE A C 1
ATOM 746 O O . PHE A 1 161 ? 195.390 172.314 197.478 1.00 18.27 111 PHE A O 1
ATOM 754 N N . PRO A 1 162 ? 195.613 174.283 196.376 1.00 8.81 112 PRO A N 1
ATOM 755 C CA . PRO A 1 162 ? 196.047 174.982 197.589 1.00 10.46 112 PRO A CA 1
ATOM 756 C C . PRO A 1 162 ? 194.880 175.180 198.540 1.00 16.08 112 PRO A C 1
ATOM 757 O O . PRO A 1 162 ? 193.755 175.465 198.100 1.00 14.43 112 PRO A O 1
ATOM 761 N N . PRO A 1 163 ? 195.101 175.021 199.850 1.00 15.34 113 PRO A N 1
ATOM 762 C CA . PRO A 1 163 ? 193.979 175.146 200.797 1.00 13.23 113 PRO A CA 1
ATOM 763 C C . PRO A 1 163 ? 193.315 176.509 200.777 1.00 14.48 113 PRO A C 1
ATOM 764 O O . PRO A 1 163 ? 192.085 176.597 200.869 1.00 14.58 113 PRO A O 1
ATOM 768 N N . ARG A 1 164 ? 194.095 177.580 200.657 1.00 18.22 114 ARG A N 1
ATOM 769 C CA . ARG A 1 164 ? 193.544 178.924 200.564 1.00 19.15 114 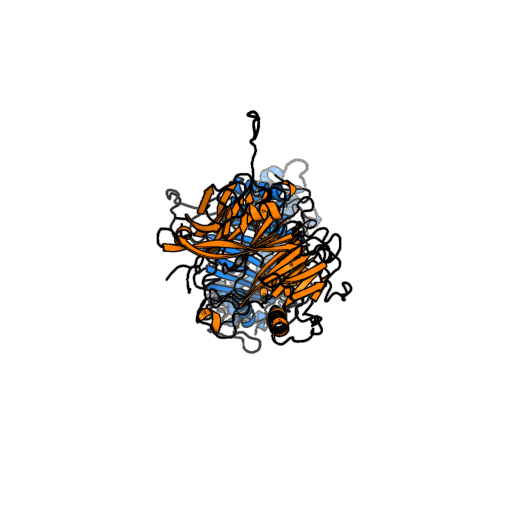ARG A CA 1
ATOM 770 C C . ARG A 1 164 ? 194.336 179.695 199.520 1.00 25.24 114 ARG A C 1
ATOM 771 O O . ARG A 1 164 ? 195.571 179.664 199.519 1.00 29.02 114 ARG A O 1
ATOM 779 N N . ALA A 1 165 ? 193.615 180.347 198.612 1.00 23.35 115 ALA A N 1
ATOM 780 C CA . ALA A 1 165 ? 194.197 181.091 197.503 1.00 14.95 115 ALA A CA 1
ATOM 781 C C . ALA A 1 165 ? 193.055 181.764 196.759 1.00 18.61 115 ALA A C 1
ATOM 782 O O . ALA A 1 165 ? 191.882 181.439 196.962 1.00 23.35 115 ALA A O 1
ATOM 784 N N . HIS A 1 166 ? 193.409 182.705 195.889 1.00 19.93 116 HIS A N 1
ATOM 785 C CA . HIS A 1 166 ? 192.407 183.311 195.028 1.00 19.02 116 HIS A CA 1
ATOM 786 C C . HIS A 1 166 ? 191.884 182.281 194.035 1.00 12.68 116 HIS A C 1
ATOM 787 O O . HIS A 1 166 ? 192.549 181.289 193.727 1.00 5.49 116 HIS A O 1
ATOM 794 N N . CYS A 1 167 ? 190.666 182.520 193.543 1.00 8.77 117 CYS A N 1
ATOM 795 C CA . CYS A 1 167 ? 190.045 181.571 192.626 1.00 9.38 117 CYS A CA 1
ATOM 796 C C . CYS A 1 167 ? 190.907 181.358 191.390 1.00 3.82 117 CYS A C 1
ATOM 797 O O . CYS A 1 167 ? 191.049 180.228 190.910 1.00 4.09 117 CYS A O 1
ATOM 800 N N . LEU A 1 168 ? 191.501 182.430 190.867 1.00 7.28 118 LEU A N 1
ATOM 801 C CA . LEU A 1 168 ? 192.335 182.299 189.679 1.00 6.79 118 LEU A CA 1
ATOM 802 C C . LEU A 1 168 ? 193.646 181.584 189.984 1.00 10.13 118 LEU A C 1
ATOM 803 O O . LEU A 1 168 ? 194.162 180.857 189.128 1.00 16.55 118 LEU A O 1
ATOM 808 N N . VAL A 1 169 ? 194.194 181.765 191.189 1.00 0.00 119 VAL A N 1
ATOM 809 C CA . VAL A 1 169 ? 195.406 181.041 191.566 1.00 0.00 119 VAL A CA 1
ATOM 810 C C . VAL A 1 169 ? 195.121 179.551 191.697 1.00 10.09 119 VAL A C 1
ATOM 811 O O . VAL A 1 169 ? 195.918 178.711 191.260 1.00 11.64 119 VAL A O 1
ATOM 815 N N . ARG A 1 170 ? 193.998 179.196 192.322 1.00 14.73 120 ARG A N 1
ATOM 816 C CA . ARG A 1 170 ? 193.631 177.790 192.437 1.00 7.82 120 ARG A CA 1
ATOM 817 C C . ARG A 1 170 ? 193.341 177.180 191.073 1.00 3.25 120 ARG A C 1
ATOM 818 O O . ARG A 1 170 ? 193.737 176.042 190.799 1.00 10.21 120 ARG A O 1
ATOM 826 N N . TRP A 1 171 ? 192.655 177.925 190.205 1.00 0.00 121 TRP A N 1
ATOM 827 C CA . TRP A 1 171 ? 192.187 177.369 188.941 1.00 0.00 121 TRP A CA 1
ATOM 828 C C . TRP A 1 171 ? 193.317 177.248 187.925 1.00 0.00 121 TRP A C 1
ATOM 829 O O . TRP A 1 171 ? 193.563 176.165 187.386 1.00 16.21 121 TRP A O 1
ATOM 840 N N . TYR A 1 172 ? 194.014 178.345 187.646 1.00 2.02 122 TYR A N 1
ATOM 841 C CA . TYR A 1 172 ? 195.022 178.339 186.595 1.00 3.08 122 TYR A CA 1
ATOM 842 C C . TYR A 1 172 ? 196.434 178.095 187.107 1.00 3.56 122 TYR A C 1
ATOM 843 O O . TYR A 1 172 ? 197.365 178.054 186.299 1.00 2.23 122 TYR A O 1
ATOM 852 N N . GLY A 1 173 ? 196.621 177.933 188.412 1.00 0.00 123 GLY A N 1
ATOM 853 C CA . GLY A 1 173 ? 197.961 177.707 188.931 1.00 0.00 123 GLY A CA 1
ATOM 854 C C . GLY A 1 173 ? 198.921 178.839 188.638 1.00 0.00 123 GLY A C 1
ATOM 855 O O . GLY A 1 173 ? 200.069 178.592 188.246 1.00 0.00 123 GLY A O 1
ATOM 856 N N . LEU A 1 174 ? 198.450 180.083 188.784 1.00 3.39 124 LEU A N 1
ATOM 857 C CA . LEU A 1 174 ? 199.291 181.257 188.422 1.00 1.24 124 LEU A CA 1
ATOM 858 C C . LEU A 1 174 ? 199.957 181.842 189.672 1.00 2.77 124 LEU A C 1
ATOM 859 O O . LEU A 1 174 ? 199.601 181.415 190.787 1.00 0.21 124 LEU A O 1
ATOM 864 N N . ARG A 1 175 ? 201.001 182.685 189.425 1.00 3.84 125 ARG A N 1
ATOM 865 C CA . ARG A 1 175 ? 201.860 183.309 190.484 1.00 2.78 125 ARG A CA 1
ATOM 866 C C . ARG A 1 175 ? 201.697 184.844 190.509 1.00 4.86 125 ARG A C 1
ATOM 867 O O . ARG A 1 175 ? 201.767 185.403 191.621 1.00 6.71 125 ARG A O 1
ATOM 875 N N . GLU A 1 176 ? 201.503 185.510 189.362 1.00 6.10 126 GLU A N 1
ATOM 876 C CA . GLU A 1 176 ? 201.341 186.980 189.203 1.00 0.00 126 GLU A CA 1
ATOM 877 C C . GLU A 1 176 ? 200.217 187.233 188.195 1.00 0.00 126 GLU A C 1
ATOM 878 O O . GLU A 1 176 ? 200.307 186.696 187.073 1.00 2.45 126 GLU A O 1
ATOM 884 N N . PHE A 1 177 ? 199.197 188.007 188.580 1.00 0.00 127 PHE A N 1
ATOM 885 C CA . PHE A 1 177 ? 198.039 188.198 187.667 1.00 0.00 127 PHE A CA 1
ATOM 886 C C . PHE A 1 177 ? 197.335 189.532 187.932 1.00 5.88 127 PHE A C 1
ATOM 887 O O . PHE A 1 177 ? 197.087 189.863 189.109 1.00 16.37 127 PHE A O 1
ATOM 895 N N . VAL A 1 178 ? 197.042 190.280 186.866 1.00 0.00 128 VAL A N 1
ATOM 896 C CA . VAL A 1 178 ? 196.302 191.532 186.978 1.00 0.00 128 VAL A CA 1
ATOM 897 C C . VAL A 1 178 ? 194.838 191.241 186.684 1.00 0.00 128 VAL A C 1
ATOM 898 O O . VAL A 1 178 ? 194.524 190.329 185.913 1.00 7.00 128 VAL A O 1
ATOM 902 N N . VAL A 1 179 ? 193.940 191.998 187.311 1.00 0.00 129 VAL A N 1
ATOM 903 C CA . VAL A 1 179 ? 192.506 191.867 187.084 1.00 0.00 129 VAL A CA 1
ATOM 904 C C . VAL A 1 179 ? 191.917 193.261 186.925 1.00 7.72 129 VAL A C 1
ATOM 905 O O . VAL A 1 179 ? 192.224 194.161 187.712 1.00 17.30 129 VAL A O 1
ATOM 909 N N . ILE A 1 180 ? 191.095 193.418 185.878 1.00 8.65 130 ILE A N 1
ATOM 910 C CA . ILE A 1 180 ? 190.352 194.692 185.658 1.00 1.81 130 ILE A CA 1
ATOM 911 C C . ILE A 1 180 ? 188.893 194.371 185.984 1.00 5.99 130 ILE A C 1
ATOM 912 O O . ILE A 1 180 ? 188.286 193.587 185.227 1.00 10.47 130 ILE A O 1
ATOM 917 N N . ALA A 1 181 ? 188.356 194.938 187.062 1.00 9.62 131 ALA A N 1
ATOM 918 C CA . ALA A 1 181 ? 187.021 194.609 187.530 1.00 10.91 131 ALA A CA 1
ATOM 919 C C . ALA A 1 181 ? 186.176 195.870 187.630 1.00 18.83 131 ALA A C 1
ATOM 920 O O . ALA A 1 181 ? 186.712 196.983 187.623 1.00 13.09 131 ALA A O 1
ATOM 922 N N . PRO A 1 182 ? 184.851 195.743 187.675 1.00 21.95 132 PRO A N 1
ATOM 923 C CA . PRO A 1 182 ? 184.017 196.930 187.907 1.00 19.18 132 PRO A CA 1
ATOM 924 C C . PRO A 1 182 ? 184.364 197.582 189.237 1.00 18.61 132 PRO A C 1
ATOM 925 O O . PRO A 1 182 ? 184.329 196.940 190.290 1.00 17.52 132 PRO A O 1
ATOM 929 N N . ALA A 1 183 ? 184.709 198.868 189.182 1.00 20.16 133 ALA A N 1
ATOM 930 C CA . ALA A 1 183 ? 185.083 199.588 190.392 1.00 21.71 133 ALA A CA 1
ATOM 931 C C . ALA A 1 183 ? 183.903 199.663 191.351 1.00 19.56 133 ALA A C 1
ATOM 932 O O . ALA A 1 183 ? 182.753 199.829 190.935 1.00 19.38 133 ALA A O 1
ATOM 934 N N . ALA A 1 184 ? 184.202 199.541 192.643 1.00 22.00 134 ALA A N 1
ATOM 935 C CA . ALA A 1 184 ? 183.194 199.463 193.705 1.00 29.14 134 ALA A CA 1
ATOM 936 C C . ALA A 1 184 ? 182.270 198.292 193.367 1.00 26.02 134 ALA A C 1
ATOM 937 O O . ALA A 1 184 ? 182.765 197.198 193.063 1.00 22.41 134 ALA A O 1
ATOM 939 N N . HIS A 1 185 ? 180.955 198.470 193.389 1.00 23.94 135 HIS A N 1
ATOM 940 C CA . HIS A 1 185 ? 180.019 197.388 193.108 1.00 23.87 135 HIS A CA 1
ATOM 941 C C . HIS A 1 185 ? 178.818 197.997 192.393 1.00 25.40 135 HIS A C 1
ATOM 942 O O . HIS A 1 185 ? 178.880 199.122 191.884 1.00 26.37 135 HIS A O 1
ATOM 949 N N . SER A 1 186 ? 177.719 197.241 192.335 1.00 29.56 136 SER A N 1
ATOM 950 C CA . SER A 1 186 ? 176.503 197.651 191.629 1.00 29.43 136 SER A CA 1
ATOM 951 C C . SER A 1 186 ? 176.775 197.907 190.150 1.00 26.28 136 SER A C 1
ATOM 952 O O . SER A 1 186 ? 176.083 198.698 189.505 1.00 22.17 136 SER A O 1
ATOM 955 N N . ASP A 1 187 ? 177.811 197.247 189.621 1.00 25.72 137 ASP A N 1
ATOM 956 C CA . ASP A 1 187 ? 178.181 197.422 188.190 1.00 27.16 137 ASP A CA 1
ATOM 957 C C . ASP A 1 187 ? 178.508 196.049 187.595 1.00 26.26 137 ASP A C 1
ATOM 958 O O . ASP A 1 187 ? 179.347 195.341 188.184 1.00 19.15 137 ASP A O 1
ATOM 963 N N . ALA A 1 188 ? 177.867 195.688 186.478 1.00 21.81 138 ALA A N 1
ATOM 964 C CA . ALA A 1 188 ? 178.080 194.349 185.881 1.00 17.54 138 ALA A CA 1
ATOM 965 C C . ALA A 1 188 ? 178.003 194.427 184.353 1.00 13.49 138 ALA A C 1
ATOM 966 O O . ALA A 1 188 ? 176.984 194.930 183.840 1.00 16.52 138 ALA A O 1
ATOM 968 N N . VAL A 1 189 ? 179.034 193.936 183.659 1.00 10.05 139 VAL A N 1
ATOM 969 C CA . VAL A 1 189 ? 179.010 193.896 182.166 1.00 10.68 139 VAL A CA 1
ATOM 970 C C . VAL A 1 189 ? 178.143 192.707 181.747 1.00 8.49 139 VAL A C 1
ATOM 971 O O . VAL A 1 189 ? 178.509 191.569 182.099 1.00 16.13 139 VAL A O 1
ATOM 975 N N . LEU A 1 190 ? 177.041 192.952 181.029 1.00 9.22 140 LEU A N 1
ATOM 976 C CA . LEU A 1 190 ? 176.139 191.858 180.696 1.00 9.73 140 LEU A CA 1
ATOM 977 C C . LEU A 1 190 ? 176.086 191.557 179.206 1.00 11.23 140 LEU A C 1
ATOM 978 O O . LEU A 1 190 ? 176.224 190.397 178.808 1.00 5.25 140 LEU A O 1
ATOM 983 N N . SER A 1 191 ? 175.883 192.571 178.369 1.00 18.81 141 SER A N 1
ATOM 984 C CA . SER A 1 191 ? 175.766 192.344 176.934 1.00 17.60 141 SER A CA 1
ATOM 985 C C . SER A 1 191 ? 177.107 191.933 176.337 1.00 17.07 141 SER A C 1
ATOM 986 O O . SER A 1 191 ? 178.169 192.376 176.783 1.00 10.79 141 SER A O 1
ATOM 989 N N . GLU A 1 192 ? 177.046 191.083 175.307 1.00 13.64 142 GLU A N 1
ATOM 990 C CA . GLU A 1 192 ? 178.254 190.505 174.727 1.00 10.16 142 GLU A CA 1
ATOM 991 C C . GLU A 1 192 ? 179.130 191.558 174.058 1.00 12.24 142 GLU A C 1
ATOM 992 O O . GLU A 1 192 ? 180.359 191.413 174.024 1.00 6.07 142 GLU A O 1
ATOM 998 N N . SER A 1 193 ? 178.521 192.618 173.520 1.00 14.59 143 SER A N 1
ATOM 999 C CA . SER A 1 193 ? 179.297 193.648 172.837 1.00 6.40 143 SER A CA 1
ATOM 1000 C C . SER A 1 193 ? 180.258 194.349 173.791 1.00 13.52 143 SER A C 1
ATOM 1001 O O . SER A 1 193 ? 181.406 194.624 173.430 1.00 10.66 143 SER A O 1
ATOM 1004 N N . LYS A 1 194 ? 179.811 194.641 175.015 1.00 14.63 144 LYS A N 1
ATOM 1005 C CA . LYS A 1 194 ? 180.675 195.335 175.967 1.00 5.94 144 LYS A CA 1
ATOM 1006 C C . LYS A 1 194 ? 181.825 194.448 176.434 1.00 5.57 144 LYS A C 1
ATOM 1007 O O . LYS A 1 194 ? 182.968 194.913 176.546 1.00 5.84 144 LYS A O 1
ATOM 1013 N N . CYS A 1 195 ? 181.547 193.171 176.709 1.00 6.96 145 CYS A N 1
ATOM 1014 C CA . CYS A 1 195 ? 182.621 192.251 177.073 1.00 6.90 145 CYS A CA 1
ATOM 1015 C C . CYS A 1 195 ? 183.631 192.123 175.942 1.00 16.40 145 CYS A C 1
ATOM 1016 O O . CYS A 1 195 ? 184.844 192.090 176.181 1.00 9.50 145 CYS A O 1
ATOM 1019 N N . ASN A 1 196 ? 183.145 192.056 174.700 1.00 20.95 146 ASN A N 1
ATOM 1020 C CA . ASN A 1 196 ? 184.043 191.927 173.558 1.00 2.90 146 ASN A CA 1
ATOM 1021 C C . ASN A 1 196 ? 184.859 193.197 173.343 1.00 4.70 146 ASN A C 1
ATOM 1022 O O . ASN A 1 196 ? 186.028 193.125 172.952 1.00 2.26 146 ASN A O 1
ATOM 1027 N N . LEU A 1 197 ? 184.266 194.367 173.601 1.00 8.11 147 LEU A N 1
ATOM 1028 C CA . LEU A 1 197 ? 185.029 195.613 173.555 1.00 12.28 147 LEU A CA 1
ATOM 1029 C C . LEU A 1 197 ? 186.136 195.620 174.601 1.00 6.27 147 LEU A C 1
ATOM 1030 O O . LEU A 1 197 ? 187.278 196.006 174.313 1.00 12.93 147 LEU A O 1
ATOM 1035 N N . LEU A 1 198 ? 185.814 195.195 175.824 1.00 0.00 148 LEU A N 1
ATOM 1036 C CA . LEU A 1 198 ? 186.827 195.139 176.871 1.00 3.67 148 LEU A CA 1
ATOM 1037 C C . LEU A 1 198 ? 187.952 194.181 176.496 1.00 5.61 148 LEU A C 1
ATOM 1038 O O . LEU A 1 198 ? 189.136 194.503 176.661 1.00 10.08 148 LEU A O 1
ATOM 1043 N N . LEU A 1 199 ? 187.603 193.002 175.976 1.00 0.00 149 LEU A N 1
ATOM 1044 C CA . LEU A 1 199 ? 188.623 192.020 175.620 1.00 0.00 149 LEU A CA 1
ATOM 1045 C C . LEU A 1 199 ? 189.468 192.495 174.443 1.00 5.86 149 LEU A C 1
ATOM 1046 O O . LEU A 1 199 ? 190.676 192.235 174.396 1.00 5.18 149 LEU A O 1
ATOM 1051 N N . SER A 1 200 ? 188.854 193.190 173.483 1.00 7.01 150 SER A N 1
ATOM 1052 C CA . SER A 1 200 ? 189.614 193.766 172.380 1.00 0.00 150 SER A CA 1
ATOM 1053 C C . SER A 1 200 ? 190.615 194.793 172.888 1.00 0.00 150 SER A C 1
ATOM 1054 O O . SER A 1 200 ? 191.773 194.814 172.453 1.00 0.00 150 SER A O 1
ATOM 1057 N N . SER A 1 201 ? 190.181 195.652 173.815 1.00 16.31 151 SER A N 1
ATOM 1058 C CA . SER A 1 201 ? 191.089 196.636 174.395 1.00 7.72 151 SER A CA 1
ATOM 1059 C C . SER A 1 201 ? 192.235 195.958 175.134 1.00 5.10 151 SER A C 1
ATOM 1060 O O . SER A 1 201 ? 193.391 196.383 175.029 1.00 0.00 151 SER A O 1
ATOM 1063 N N . VAL A 1 202 ? 191.931 194.889 175.874 1.00 0.00 152 VAL A N 1
ATOM 1064 C CA . VAL A 1 202 ? 192.973 194.135 176.570 1.00 8.78 152 VAL A CA 1
ATOM 1065 C C . VAL A 1 202 ? 193.977 193.565 175.572 1.00 9.84 152 VAL A C 1
ATOM 1066 O O . VAL A 1 202 ? 195.196 193.674 175.756 1.00 9.10 152 VAL A O 1
ATOM 1070 N N . SER A 1 203 ? 193.477 192.949 174.498 1.00 4.62 153 SER A N 1
ATOM 1071 C CA . SER A 1 203 ? 194.363 192.319 173.525 1.00 0.00 153 SER A CA 1
ATOM 1072 C C . SER A 1 203 ? 195.266 193.348 172.855 1.00 0.00 153 SER A C 1
ATOM 1073 O O . SER A 1 203 ? 196.471 193.117 172.691 1.00 0.00 153 SER A O 1
ATOM 1076 N N . ILE A 1 204 ? 194.705 194.503 172.487 1.00 3.51 154 ILE A N 1
ATOM 1077 C CA . ILE A 1 204 ? 195.513 195.558 171.881 1.00 1.60 154 ILE A CA 1
ATOM 1078 C C . ILE A 1 204 ? 196.536 196.089 172.879 1.00 9.34 154 ILE A C 1
ATOM 1079 O O . ILE A 1 204 ? 197.675 196.401 172.513 1.00 8.39 154 ILE A O 1
ATOM 1084 N N . ALA A 1 205 ? 196.121 196.200 174.144 1.00 5.89 155 ALA A N 1
ATOM 1085 C CA . ALA A 1 205 ? 197.047 196.677 175.195 1.00 0.00 155 ALA A CA 1
ATOM 1086 C C . ALA A 1 205 ? 198.269 195.755 175.240 1.00 0.00 155 ALA A C 1
ATOM 1087 O O . ALA A 1 205 ? 199.394 196.256 175.051 1.00 0.00 155 ALA A O 1
ATOM 1089 N N . LEU A 1 206 ? 198.050 194.457 175.469 1.00 5.07 156 LEU A N 1
ATOM 1090 C CA . LEU A 1 206 ? 199.174 193.527 175.575 1.00 2.68 156 LEU A CA 1
ATOM 1091 C C . LEU A 1 206 ? 199.988 193.480 174.287 1.00 8.21 156 LEU A C 1
ATOM 1092 O O . LEU A 1 206 ? 201.213 193.322 174.330 1.00 12.39 156 LEU A O 1
ATOM 1097 N N . GLY A 1 207 ? 199.337 193.612 173.129 1.00 4.31 157 GLY A N 1
ATOM 1098 C CA . GLY A 1 207 ? 200.092 193.650 171.888 1.00 0.00 157 GLY A CA 1
ATOM 1099 C C . GLY A 1 207 ? 200.991 194.869 171.789 1.00 5.87 157 GLY A C 1
ATOM 1100 O O . GLY A 1 207 ? 202.105 194.791 171.263 1.00 2.74 157 GLY A O 1
ATOM 1101 N N . ASN A 1 208 ? 200.525 196.007 172.305 1.00 9.75 158 ASN A N 1
ATOM 1102 C CA . ASN A 1 208 ? 201.270 197.254 172.169 1.00 7.25 158 ASN A CA 1
ATOM 1103 C C . ASN A 1 208 ? 202.419 197.330 173.169 1.00 5.08 158 ASN A C 1
ATOM 1104 O O . ASN A 1 208 ? 203.582 197.498 172.782 1.00 10.78 158 ASN A O 1
ATOM 1109 N N . THR A 1 209 ? 202.112 197.223 174.466 1.00 0.00 159 THR A N 1
ATOM 1110 C CA . THR A 1 209 ? 203.161 197.377 175.472 1.00 3.89 159 THR A CA 1
ATOM 1111 C C . THR A 1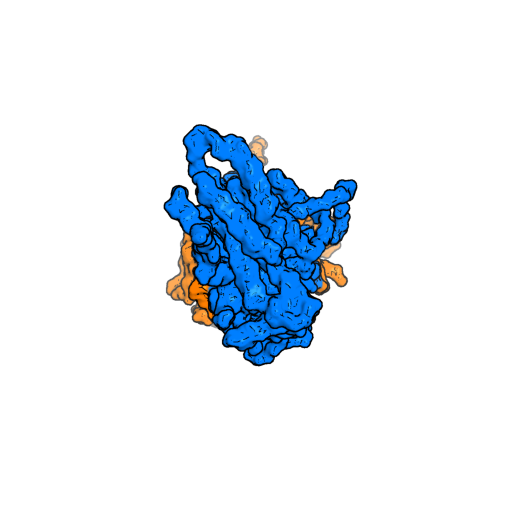 209 ? 204.203 196.272 175.368 1.00 6.80 159 THR A C 1
ATOM 1112 O O . THR A 1 209 ? 205.409 196.538 175.406 1.00 6.65 159 THR A O 1
ATOM 1116 N N . GLY A 1 210 ? 203.757 195.030 175.220 1.00 8.31 160 GLY A N 1
ATOM 1117 C CA . GLY A 1 210 ? 204.632 193.885 175.323 1.00 7.60 160 GLY A CA 1
ATOM 1118 C C . GLY A 1 210 ? 204.569 193.154 176.644 1.00 2.66 160 GLY A C 1
ATOM 1119 O O . GLY A 1 210 ? 205.393 192.262 176.876 1.00 0.00 160 GLY A O 1
ATOM 1120 N N . CYS A 1 211 ? 203.630 193.508 177.518 1.00 0.00 161 CYS A N 1
ATOM 1121 C CA . CYS A 1 211 ? 203.496 192.828 178.797 1.00 1.27 161 CYS A CA 1
ATOM 1122 C C . CYS A 1 211 ? 203.086 191.377 178.586 1.00 8.09 161 CYS A C 1
ATOM 1123 O O . CYS A 1 211 ? 202.236 191.071 177.745 1.00 7.43 161 CYS A O 1
ATOM 1126 N N . GLN A 1 212 ? 203.701 190.479 179.356 1.00 9.90 162 GLN A N 1
ATOM 1127 C CA . GLN A 1 212 ? 203.410 189.056 179.275 1.00 0.00 162 GLN A CA 1
ATOM 1128 C C . GLN A 1 212 ? 202.589 188.540 180.445 1.00 2.00 162 GLN A C 1
ATOM 1129 O O . GLN A 1 212 ? 202.145 187.389 180.405 1.00 5.08 162 GLN A O 1
ATOM 1135 N N . VAL A 1 213 ? 202.386 189.345 181.478 1.00 0.00 163 VAL A N 1
ATOM 1136 C CA . VAL A 1 213 ? 201.566 188.921 182.617 1.00 1.20 163 VAL A CA 1
ATOM 1137 C C . VAL A 1 213 ? 200.129 188.721 182.149 1.00 2.93 163 VAL A C 1
ATOM 1138 O O . VAL A 1 213 ? 199.597 189.572 181.415 1.00 7.78 163 VAL A O 1
ATOM 1142 N N . PRO A 1 214 ? 199.474 187.620 182.514 1.00 0.00 164 PRO A N 1
ATOM 1143 C CA . PRO A 1 214 ? 198.080 187.423 182.102 1.00 0.00 164 PRO A CA 1
ATOM 1144 C C . PRO A 1 214 ? 197.186 188.548 182.600 1.00 0.00 164 PRO A C 1
ATOM 1145 O O . PRO A 1 214 ? 197.315 189.011 183.735 1.00 0.20 164 PRO A O 1
ATOM 1149 N N . LEU A 1 215 ? 196.270 188.982 181.740 1.00 1.47 165 LEU A N 1
ATOM 1150 C CA . LEU A 1 215 ? 195.268 189.967 182.117 1.00 0.00 165 LEU A CA 1
ATOM 1151 C C . LEU A 1 215 ? 193.886 189.338 182.074 1.00 1.01 165 LEU A C 1
ATOM 1152 O O . LEU A 1 215 ? 193.605 188.475 181.238 1.00 16.13 165 LEU A O 1
ATOM 1157 N N . PHE A 1 216 ? 193.023 189.787 182.984 1.00 0.68 166 PHE A N 1
ATOM 1158 C CA . PHE A 1 216 ? 191.692 189.227 183.150 1.00 0.00 166 PHE A CA 1
ATOM 1159 C C . PHE A 1 216 ? 190.660 190.343 183.193 1.00 2.65 166 PHE A C 1
ATOM 1160 O O . PHE A 1 216 ? 190.955 191.473 183.586 1.00 0.00 166 PHE A O 1
ATOM 1168 N N . VAL A 1 217 ? 189.441 190.010 182.780 1.00 0.00 167 VAL A N 1
ATOM 1169 C CA . VAL A 1 217 ? 188.329 190.948 182.744 1.00 0.00 167 VAL A CA 1
ATOM 1170 C C . VAL A 1 217 ? 187.120 190.247 183.343 1.00 5.29 167 VAL A C 1
ATOM 1171 O O . VAL A 1 217 ? 186.750 189.153 182.895 1.00 19.29 167 VAL A O 1
ATOM 1175 N N . GLN A 1 218 ? 186.521 190.864 184.362 1.00 0.00 168 GLN A N 1
ATOM 1176 C CA . GLN A 1 218 ? 185.328 190.309 184.985 1.00 2.44 168 GLN A CA 1
ATOM 1177 C C . GLN A 1 218 ? 184.113 190.552 184.103 1.00 6.74 168 GLN A C 1
ATOM 1178 O O . GLN A 1 218 ? 183.897 191.666 183.618 1.00 7.60 168 GLN A O 1
ATOM 1184 N N . ILE A 1 219 ? 183.313 189.500 183.905 1.00 0.00 169 ILE A N 1
ATOM 1185 C CA . ILE A 1 219 ? 182.086 189.620 183.063 1.00 0.00 169 ILE A CA 1
ATOM 1186 C C . ILE A 1 219 ? 180.892 189.080 183.857 1.00 3.55 169 ILE A C 1
ATOM 1187 O O . ILE A 1 219 ? 181.097 188.673 185.019 1.00 5.57 169 ILE A O 1
ATOM 1192 N N . HIS A 1 220 ? 179.698 189.085 183.254 1.00 4.34 170 HIS A N 1
ATOM 1193 C CA . HIS A 1 220 ? 178.475 188.562 183.928 1.00 0.00 170 HIS A CA 1
ATOM 1194 C C . HIS A 1 220 ? 178.276 189.271 185.272 1.00 0.00 170 HIS A C 1
ATOM 1195 O O . HIS A 1 220 ? 178.270 190.521 185.298 1.00 5.43 170 HIS A O 1
ATOM 1202 N N . HIS A 1 221 ? 178.138 188.597 186.357 1.00 3.99 171 HIS A N 1
ATOM 1203 C CA . HIS A 1 221 ? 177.962 189.404 187.578 1.00 1.16 171 HIS A CA 1
ATOM 1204 C C . HIS A 1 221 ? 179.230 189.383 188.418 1.00 0.84 171 HIS A C 1
ATOM 1205 O O . HIS A 1 221 ? 180.314 189.375 187.827 1.00 4.85 171 HIS A O 1
ATOM 1212 N N . LYS A 1 222 ? 179.115 189.607 189.716 1.00 2.81 172 LYS A N 1
ATOM 1213 C CA . LYS A 1 222 ? 180.197 189.419 190.675 1.00 3.25 172 LYS A CA 1
ATOM 1214 C C . LYS A 1 222 ? 180.053 188.093 191.414 1.00 2.04 172 LYS A C 1
ATOM 1215 O O . LYS A 1 222 ? 181.048 187.407 191.678 1.00 1.53 172 LYS A O 1
ATOM 1221 N N . TRP A 1 223 ? 178.819 187.713 191.757 1.00 0.96 173 TRP A N 1
ATOM 1222 C CA . TRP A 1 223 ? 178.618 186.469 192.494 1.00 5.93 173 TRP A CA 1
ATOM 1223 C C . TRP A 1 223 ? 178.877 185.249 191.622 1.00 7.11 173 TRP A C 1
ATOM 1224 O O . TRP A 1 223 ? 179.255 184.190 192.135 1.00 1.75 173 TRP A O 1
ATOM 1235 N N . ARG A 1 224 ? 178.720 185.394 190.301 1.00 3.32 174 ARG A N 1
ATOM 1236 C CA . ARG A 1 224 ? 178.978 184.264 189.363 1.00 0.00 174 ARG A CA 1
ATOM 1237 C C . ARG A 1 224 ? 180.489 184.090 189.176 1.00 4.01 174 ARG A C 1
ATOM 1238 O O . ARG A 1 224 ? 180.904 182.972 188.811 1.00 10.99 174 ARG A O 1
ATOM 1246 N N . ARG A 1 225 ? 181.269 185.151 189.396 1.00 4.85 175 ARG A N 1
ATOM 1247 C CA . ARG A 1 225 ? 182.725 185.106 189.291 1.00 4.63 175 ARG A CA 1
ATOM 1248 C C . ARG A 1 225 ? 183.222 184.593 187.946 1.00 2.85 175 ARG A C 1
ATOM 1249 O O . ARG A 1 225 ? 184.032 183.662 187.905 1.00 11.43 175 ARG A O 1
ATOM 1257 N N . MET A 1 226 ? 182.759 185.177 186.845 1.00 0.00 176 MET A N 1
ATOM 1258 C CA . MET A 1 226 ? 183.244 184.814 185.520 1.00 0.00 176 MET A CA 1
ATOM 1259 C C . MET A 1 226 ? 184.305 185.803 185.063 1.00 0.00 176 MET A C 1
ATOM 1260 O O . MET A 1 226 ? 184.114 187.019 185.161 1.00 13.81 176 MET A O 1
ATOM 1265 N N . TYR A 1 227 ? 185.410 185.275 184.553 1.00 1.65 177 TYR A N 1
ATOM 1266 C CA . TYR A 1 227 ? 186.508 186.082 184.052 1.00 0.00 177 TYR A CA 1
ATOM 1267 C C . TYR A 1 227 ? 186.915 185.558 182.685 1.00 4.23 177 TYR A C 1
ATOM 1268 O O . TYR A 1 227 ? 186.785 184.365 182.401 1.00 17.53 177 TYR A O 1
ATOM 1277 N N . VAL A 1 228 ? 187.393 186.459 181.834 1.00 0.00 178 VAL A N 1
ATOM 1278 C CA . VAL A 1 228 ? 187.985 186.080 180.554 1.00 0.00 178 VAL A CA 1
ATOM 1279 C C . VAL A 1 228 ? 189.309 186.811 180.419 1.00 0.00 178 VAL A C 1
ATOM 1280 O O . VAL A 1 228 ? 189.389 188.010 180.705 1.00 0.78 178 VAL A O 1
ATOM 1284 N N . GLY A 1 229 ? 190.353 186.097 180.003 1.00 0.00 179 GLY A N 1
ATOM 1285 C CA . GLY A 1 229 ? 191.663 186.713 180.024 1.00 0.00 179 GLY A CA 1
ATOM 1286 C C . GLY A 1 229 ? 192.581 186.198 178.941 1.00 0.00 179 GLY A C 1
ATOM 1287 O O . GLY A 1 229 ? 192.348 185.154 178.328 1.00 15.85 179 GLY A O 1
ATOM 1288 N N . GLU A 1 230 ? 193.661 186.946 178.739 1.00 0.00 180 GLU A N 1
ATOM 1289 C CA . GLU A 1 230 ? 194.637 186.604 177.717 1.00 0.00 180 GLU A CA 1
ATOM 1290 C C . GLU A 1 230 ? 196.051 186.776 178.247 1.00 0.00 180 GLU A C 1
ATOM 1291 O O . GLU A 1 230 ? 196.324 187.642 179.087 1.00 10.41 180 GLU A O 1
ATOM 1297 N N . CYS A 1 231 ? 196.944 185.925 177.742 1.00 2.00 181 CYS A N 1
ATOM 1298 C CA . CYS A 1 231 ? 198.377 186.021 177.969 1.00 1.48 181 CYS A CA 1
ATOM 1299 C C . CYS A 1 231 ? 199.074 185.946 176.620 1.00 9.13 181 CYS A C 1
ATOM 1300 O O . CYS A 1 231 ? 198.641 185.208 175.732 1.00 0.60 181 CYS A O 1
ATOM 1303 N N . GLN A 1 232 ? 200.102 186.784 176.455 1.00 0.00 182 GLN A N 1
ATOM 1304 C CA . GLN A 1 232 ? 200.765 186.872 175.129 1.00 0.00 182 GLN A CA 1
ATOM 1305 C C . GLN A 1 232 ? 202.278 186.709 175.247 1.00 10.22 182 GLN A C 1
ATOM 1306 O O . GLN A 1 232 ? 202.848 187.172 176.255 1.00 8.68 182 GLN A O 1
ATOM 1312 N N . GLY A 1 233 ? 202.893 186.076 174.251 1.00 0.00 183 GLY A N 1
ATOM 1313 C CA . GLY A 1 233 ? 204.322 185.912 174.186 1.00 1.38 183 GLY A CA 1
ATOM 1314 C C . GLY A 1 233 ? 204.754 185.897 172.739 1.00 10.31 183 GLY A C 1
ATOM 1315 O O . GLY A 1 233 ? 203.921 185.843 171.829 1.00 10.69 183 GLY A O 1
ATOM 1316 N N . PRO A 1 234 ? 206.062 185.930 172.490 1.00 3.40 184 PRO A N 1
ATOM 1317 C CA . PRO A 1 234 ? 206.534 186.008 171.102 1.00 7.72 184 PRO A CA 1
ATOM 1318 C C . PRO A 1 234 ? 206.101 184.798 170.293 1.00 17.66 184 PRO A C 1
ATOM 1319 O O . PRO A 1 234 ? 206.591 183.683 170.500 1.00 11.01 184 PRO A O 1
ATOM 1323 N N . GLY A 1 235 ? 205.176 185.020 169.364 1.00 9.94 185 GLY A N 1
ATOM 1324 C CA . GLY A 1 235 ? 204.639 183.949 168.556 1.00 6.30 185 GLY A CA 1
ATOM 1325 C C . GLY A 1 235 ? 203.648 183.039 169.245 1.00 6.46 185 GLY A C 1
ATOM 1326 O O . GLY A 1 235 ? 203.298 182.001 168.679 1.00 10.16 185 GLY A O 1
ATOM 1327 N N . VAL A 1 236 ? 203.204 183.412 170.452 1.00 2.42 186 VAL A N 1
ATOM 1328 C CA . VAL A 1 236 ? 202.311 182.495 171.225 1.00 6.23 186 VAL A CA 1
ATOM 1329 C C . VAL A 1 236 ? 201.200 183.262 171.948 1.00 0.00 186 VAL A C 1
ATOM 1330 O O . VAL A 1 236 ? 201.511 184.286 172.586 1.00 3.65 186 VAL A O 1
ATOM 1334 N N . ARG A 1 237 ? 199.957 182.779 171.857 1.00 8.69 187 ARG A N 1
ATOM 1335 C CA . ARG A 1 237 ? 198.842 183.353 172.599 1.00 0.00 187 ARG A CA 1
ATOM 1336 C C . ARG A 1 237 ? 198.207 182.279 173.469 1.00 0.00 187 ARG A C 1
ATOM 1337 O O . ARG A 1 237 ? 198.158 181.108 173.085 1.00 2.85 187 ARG A O 1
ATOM 1345 N N . THR A 1 238 ? 197.734 182.679 174.648 1.00 1.94 188 THR A N 1
ATOM 1346 C CA . THR A 1 238 ? 197.063 181.777 175.573 1.00 0.00 188 THR A CA 1
ATOM 1347 C C . THR A 1 238 ? 195.755 182.412 176.010 1.00 0.00 188 THR A C 1
ATOM 1348 O O . THR A 1 238 ? 195.745 183.549 176.493 1.00 11.06 188 THR A O 1
ATOM 1352 N N . ASP A 1 239 ? 194.664 181.648 175.864 1.00 0.00 189 ASP A N 1
ATOM 1353 C CA . ASP A 1 239 ? 193.313 182.180 176.187 1.00 0.00 189 ASP A CA 1
ATOM 1354 C C . ASP A 1 239 ? 192.730 181.489 177.421 1.00 0.00 189 ASP A C 1
ATOM 1355 O O . ASP A 1 239 ? 192.483 180.269 177.352 1.00 8.39 189 ASP A O 1
ATOM 1360 N N . PHE A 1 240 ? 192.521 182.243 178.499 1.00 5.98 190 PHE A N 1
ATOM 1361 C CA . PHE A 1 240 ? 191.914 181.745 179.724 1.00 0.00 190 PHE A CA 1
ATOM 1362 C C . PHE A 1 240 ? 190.421 182.018 179.619 1.00 0.00 190 PHE A C 1
ATOM 1363 O O . PHE A 1 240 ? 189.992 183.178 179.648 1.00 8.89 190 PHE A O 1
ATOM 1371 N N . GLU A 1 241 ? 189.639 180.953 179.483 1.00 0.00 191 GLU A N 1
ATOM 1372 C CA . GLU A 1 241 ? 188.199 181.058 179.316 1.00 0.00 191 GLU A CA 1
ATOM 1373 C C . GLU A 1 241 ? 187.515 180.201 180.369 1.00 0.00 191 GLU A C 1
ATOM 1374 O O . GLU A 1 241 ? 188.133 179.328 180.981 1.00 8.81 191 GLU A O 1
ATOM 1380 N N . MET A 1 242 ? 186.246 180.524 180.648 1.00 0.00 192 MET A N 1
ATOM 1381 C CA . MET A 1 242 ? 185.566 179.821 181.769 1.00 2.45 192 MET A CA 1
ATOM 1382 C C . MET A 1 242 ? 184.053 179.719 181.559 1.00 0.00 192 MET A C 1
ATOM 1383 O O . MET A 1 242 ? 183.439 180.739 181.188 1.00 0.00 192 MET A O 1
ATOM 1388 N N . VAL A 1 243 ? 183.486 178.536 181.791 1.00 0.00 193 VAL A N 1
ATOM 1389 C CA . VAL A 1 243 ? 182.051 178.295 181.717 1.00 0.00 193 VAL A CA 1
ATOM 1390 C C . VAL A 1 243 ? 181.567 177.854 183.092 1.00 0.00 193 VAL A C 1
ATOM 1391 O O . VAL A 1 243 ? 182.227 177.057 183.769 1.00 5.31 193 VAL A O 1
ATOM 1395 N N . HIS A 1 244 ? 180.429 178.398 183.517 1.00 1.45 194 HIS A N 1
ATOM 1396 C CA . HIS A 1 244 ? 179.857 178.103 184.829 1.00 0.00 194 HIS A CA 1
ATOM 1397 C C . HIS A 1 244 ? 178.356 177.929 184.653 1.00 0.00 194 HIS A C 1
ATOM 1398 O O . HIS A 1 244 ? 177.646 178.897 184.367 1.00 12.37 194 HIS A O 1
ATOM 1405 N N . LEU A 1 245 ? 177.874 176.699 184.812 1.00 0.00 195 LEU A N 1
ATOM 1406 C CA . LEU A 1 245 ? 176.472 176.392 184.568 1.00 0.00 195 LEU A CA 1
ATOM 1407 C C . LEU A 1 245 ? 175.944 175.516 185.694 1.00 8.37 195 LEU A C 1
ATOM 1408 O O . LEU A 1 245 ? 176.699 175.055 186.553 1.00 14.30 195 LEU A O 1
ATOM 1413 N N . ARG A 1 246 ? 174.630 175.289 185.681 1.00 11.00 196 ARG A N 1
ATOM 1414 C CA . ARG A 1 246 ? 173.999 174.485 186.721 1.00 18.25 196 ARG A CA 1
ATOM 1415 C C . ARG A 1 246 ? 173.672 173.069 186.252 1.00 25.75 196 ARG A C 1
ATOM 1416 O O . ARG A 1 246 ? 173.886 172.106 186.995 1.00 28.29 196 ARG A O 1
ATOM 1424 N N . LYS A 1 247 ? 173.157 172.918 185.034 1.00 18.53 197 LYS A N 1
ATOM 1425 C CA . LYS A 1 247 ? 172.702 171.625 184.544 1.00 14.59 197 LYS A CA 1
ATOM 1426 C C . LYS A 1 247 ? 173.261 171.360 183.155 1.00 16.77 197 LYS A C 1
ATOM 1427 O O . LYS A 1 247 ? 173.209 172.225 182.277 1.00 17.82 197 LYS A O 1
ATOM 1433 N N . VAL A 1 248 ? 173.786 170.154 182.966 1.00 20.10 198 VAL A N 1
ATOM 1434 C CA . VAL A 1 248 ? 174.367 169.733 181.692 1.00 23.19 198 VAL A CA 1
ATOM 1435 C C . VAL A 1 248 ? 173.850 168.338 181.372 1.00 18.09 198 VAL A C 1
ATOM 1436 O O . VAL A 1 248 ? 173.333 167.635 182.254 1.00 17.62 198 VAL A O 1
ATOM 1440 N N . PRO A 1 249 ? 173.955 167.914 180.111 1.00 12.75 199 PRO A N 1
ATOM 1441 C CA . PRO A 1 249 ? 173.630 166.522 179.782 1.00 16.74 199 PRO A CA 1
ATOM 1442 C C . PRO A 1 249 ? 174.469 165.558 180.607 1.00 18.76 199 PRO A C 1
ATOM 1443 O O . PRO A 1 249 ? 175.643 165.809 180.888 1.00 21.81 199 PRO A O 1
ATOM 1447 N N . ASN A 1 250 ? 173.851 164.443 180.993 1.00 17.05 200 ASN A N 1
ATOM 1448 C CA . ASN A 1 250 ? 174.441 163.514 181.952 1.00 16.99 200 ASN A CA 1
ATOM 1449 C C . ASN A 1 250 ? 175.713 162.853 181.432 1.00 16.43 200 ASN A C 1
ATOM 1450 O O . ASN A 1 250 ? 176.342 162.067 182.147 1.00 20.95 200 ASN A O 1
ATOM 1455 N N . GLN A 1 251 ? 176.103 163.159 180.199 1.00 12.71 201 GLN A N 1
ATOM 1456 C CA . GLN A 1 251 ? 177.328 162.629 179.619 1.00 16.11 201 GLN A CA 1
ATOM 1457 C C . GLN A 1 251 ? 178.555 163.459 179.979 1.00 14.15 201 GLN A C 1
ATOM 1458 O O . GLN A 1 251 ? 179.636 163.213 179.436 1.00 13.51 201 GLN A O 1
ATOM 1464 N N . TYR A 1 252 ? 178.413 164.433 180.876 1.00 10.15 202 TYR A N 1
ATOM 1465 C CA . TYR A 1 252 ? 179.517 165.291 181.284 1.00 12.13 202 TYR A CA 1
ATOM 1466 C C . TYR A 1 252 ? 179.900 165.111 182.749 1.00 15.60 202 TYR A C 1
ATOM 1467 O O . TYR A 1 252 ? 180.714 165.883 183.264 1.00 13.87 202 TYR A O 1
ATOM 1476 N N . THR A 1 253 ? 179.340 164.116 183.432 1.00 14.58 203 THR A N 1
ATOM 1477 C CA . THR A 1 253 ? 179.577 163.934 184.859 1.00 17.27 203 THR A CA 1
ATOM 1478 C C . THR A 1 253 ? 180.729 162.985 185.168 1.00 18.17 203 THR A C 1
ATOM 1479 O O . THR A 1 253 ? 181.048 162.793 186.346 1.00 25.51 203 THR A O 1
ATOM 1483 N N . HIS A 1 254 ? 181.355 162.389 184.161 1.00 8.56 204 HIS A N 1
ATOM 1484 C CA . HIS A 1 254 ? 182.468 161.471 184.364 1.00 0.00 204 HIS A CA 1
ATOM 1485 C C . HIS A 1 254 ? 183.724 162.035 183.709 1.00 1.77 204 HIS A C 1
ATOM 1486 O O . HIS A 1 254 ? 183.707 163.101 183.093 1.00 11.75 204 HIS A O 1
ATOM 1493 N N . LEU A 1 255 ? 184.837 161.313 183.846 1.00 0.00 205 LEU A N 1
ATOM 1494 C CA . LEU A 1 255 ? 186.124 161.801 183.282 1.00 0.00 205 LEU A CA 1
ATOM 1495 C C . LEU A 1 255 ? 186.098 161.656 181.758 1.00 3.86 205 LEU A C 1
ATOM 1496 O O . LEU A 1 255 ? 186.689 162.516 181.078 1.00 4.63 205 LEU A O 1
ATOM 1501 N N . SER A 1 256 ? 185.434 160.617 181.241 1.00 12.00 206 SER A N 1
ATOM 1502 C CA . SER A 1 256 ? 185.467 160.395 179.797 1.00 0.00 206 SER A CA 1
ATOM 1503 C C . SER A 1 256 ? 184.855 161.566 179.037 1.00 1.18 206 SER A C 1
ATOM 1504 O O . SER A 1 256 ? 185.401 162.003 178.018 1.00 3.90 206 SER A O 1
ATOM 1507 N N . GLY A 1 257 ? 183.721 162.084 179.512 1.00 1.94 207 GLY A N 1
ATOM 1508 C CA . GLY A 1 257 ? 183.138 163.253 178.873 1.00 0.00 207 GLY A CA 1
ATOM 1509 C C . GLY A 1 257 ? 184.043 164.466 178.959 1.00 0.00 207 GLY A C 1
ATOM 1510 O O . GLY A 1 257 ? 184.158 165.240 178.004 1.00 5.01 207 GLY A O 1
ATOM 1511 N N . LEU A 1 258 ? 184.704 164.643 180.104 1.00 5.17 208 LEU A N 1
ATOM 1512 C CA . LEU A 1 258 ? 185.643 165.748 180.264 1.00 9.85 208 LEU A CA 1
ATOM 1513 C C . LEU A 1 258 ? 186.813 165.622 179.296 1.00 3.20 208 LEU A C 1
ATOM 1514 O O . LEU A 1 258 ? 187.252 166.616 178.707 1.00 6.85 208 LEU A O 1
ATOM 1519 N N . LEU A 1 259 ? 187.314 164.394 179.135 1.00 2.88 209 LEU A N 1
ATOM 1520 C CA . LEU A 1 259 ? 188.437 164.155 178.190 1.00 3.09 209 LEU A CA 1
ATOM 1521 C C . LEU A 1 259 ? 187.958 164.457 176.767 1.00 9.20 209 LEU A C 1
ATOM 1522 O O . LEU A 1 259 ? 188.722 165.085 176.009 1.00 22.50 209 LEU A O 1
ATOM 1527 N N . ASP A 1 260 ? 186.738 164.029 176.426 1.00 5.47 210 ASP A N 1
ATOM 1528 C CA . ASP A 1 260 ? 186.207 164.294 175.094 1.00 3.22 210 ASP A CA 1
ATOM 1529 C C . ASP A 1 260 ? 186.093 165.790 174.839 1.00 4.65 210 ASP A C 1
ATOM 1530 O O . ASP A 1 260 ? 186.440 166.267 173.755 1.00 3.19 210 ASP A O 1
ATOM 1535 N N . ILE A 1 261 ? 185.616 166.547 175.832 1.00 2.21 211 ILE A N 1
ATOM 1536 C CA . ILE A 1 261 ? 185.536 168.000 175.695 1.00 3.06 211 ILE A CA 1
ATOM 1537 C C . ILE A 1 261 ? 186.926 168.597 175.518 1.00 0.00 211 ILE A C 1
ATOM 1538 O O . ILE A 1 261 ? 187.145 169.470 174.669 1.00 13.23 211 ILE A O 1
ATOM 1543 N N . PHE A 1 262 ? 187.881 168.137 176.325 1.00 5.11 212 PHE A N 1
ATOM 1544 C CA . PHE A 1 262 ? 189.255 168.618 176.235 1.00 0.94 212 PHE A CA 1
ATOM 1545 C C . PHE A 1 262 ? 189.818 168.413 174.833 1.00 4.60 212 PHE A C 1
ATOM 1546 O O . PHE A 1 262 ? 190.340 169.349 174.214 1.00 4.54 212 PHE A O 1
ATOM 1554 N N . LYS A 1 263 ? 189.692 167.194 174.303 1.00 0.00 213 LYS A N 1
ATOM 1555 C CA . LYS A 1 263 ? 190.298 166.883 173.012 1.00 0.00 213 LYS A CA 1
ATOM 1556 C C . LYS A 1 263 ? 189.521 167.494 171.852 1.00 4.77 213 LYS A C 1
ATOM 1557 O O . LYS A 1 263 ? 190.105 167.768 170.797 1.00 9.56 213 LYS A O 1
ATOM 1563 N N . SER A 1 264 ? 188.221 167.725 172.055 1.00 7.10 214 SER A N 1
ATOM 1564 C CA . SER A 1 264 ? 187.413 168.401 171.007 1.00 0.52 214 SER A CA 1
ATOM 1565 C C . SER A 1 264 ? 187.852 169.866 170.915 1.00 0.58 214 SER A C 1
ATOM 1566 O O . SER A 1 264 ? 188.000 170.369 169.784 1.00 7.51 214 SER A O 1
ATOM 1569 N N . LYS A 1 265 ? 188.044 170.551 172.050 1.00 3.25 215 LYS A N 1
ATOM 1570 C CA . LYS A 1 265 ? 188.500 171.972 172.015 1.00 1.18 215 LYS A CA 1
ATOM 1571 C C . LYS A 1 265 ? 189.936 172.034 171.474 1.00 0.00 215 LYS A C 1
ATOM 1572 O O . LYS A 1 265 ? 190.208 172.938 170.660 1.00 0.00 215 LYS A O 1
ATOM 1578 N N . ILE A 1 266 ? 190.816 171.116 171.894 1.00 6.80 216 ILE A N 1
ATOM 1579 C CA . ILE A 1 266 ? 192.192 171.082 171.314 1.00 8.11 216 ILE A CA 1
ATOM 1580 C C . ILE A 1 266 ? 192.070 171.199 169.792 1.00 3.63 216 ILE A C 1
ATOM 1581 O O . ILE A 1 266 ? 192.690 172.115 169.218 1.00 3.61 216 ILE A O 1
ATOM 1586 N N . GLY A 1 267 ? 191.295 170.308 169.169 1.00 1.41 217 GLY A N 1
ATOM 1587 C CA . GLY A 1 267 ? 191.078 170.377 167.731 1.00 8.31 217 GLY A CA 1
ATOM 1588 C C . GLY A 1 267 ? 192.336 170.320 166.892 1.00 17.27 217 GLY A C 1
ATOM 1589 O O . GLY A 1 267 ? 192.394 170.943 165.824 1.00 17.14 217 GLY A O 1
ATOM 1590 N N . CYS A 1 268 ? 193.342 169.591 167.345 1.00 15.51 218 CYS A N 1
ATOM 1591 C CA . CYS A 1 268 ? 194.571 169.465 166.571 1.00 16.92 218 CYS A CA 1
ATOM 1592 C C . CYS A 1 268 ? 194.360 168.492 165.416 1.00 21.28 218 CYS A C 1
ATOM 1593 O O . CYS A 1 268 ? 193.803 167.409 165.622 1.00 23.65 218 CYS A O 1
ATOM 1596 N N . PRO A 1 269 ? 194.777 168.841 164.194 1.00 17.27 219 PRO A N 1
ATOM 1597 C CA . PRO A 1 269 ? 194.645 167.902 163.070 1.00 17.91 219 PRO A CA 1
ATOM 1598 C C . PRO A 1 269 ? 195.461 166.631 163.231 1.00 19.71 219 PRO A C 1
ATOM 1599 O O . PRO A 1 269 ? 195.134 165.622 162.596 1.00 22.88 219 PRO A O 1
ATOM 1603 N N . LEU A 1 270 ? 196.508 166.647 164.055 1.00 17.66 220 LEU A N 1
ATOM 1604 C CA . LEU A 1 270 ? 197.319 165.457 164.308 1.00 16.69 220 LEU A CA 1
ATOM 1605 C C . LEU A 1 270 ? 196.573 164.552 165.288 1.00 16.20 220 LEU A C 1
ATOM 1606 O O . LEU A 1 270 ? 196.793 164.563 166.499 1.00 17.14 220 LEU A O 1
ATOM 1611 N N . THR A 1 271 ? 195.663 163.758 164.723 1.00 19.36 221 THR A N 1
ATOM 1612 C CA . THR A 1 271 ? 194.747 162.911 165.482 1.00 21.20 221 THR A CA 1
ATOM 1613 C C . THR A 1 271 ? 195.473 161.996 166.469 1.00 24.56 221 THR A C 1
ATOM 1614 O O . THR A 1 271 ? 194.998 161.837 167.601 1.00 27.02 221 THR A O 1
ATOM 1618 N N . PRO A 1 272 ? 196.606 161.356 166.101 1.00 25.64 222 PRO A N 1
ATOM 1619 C CA . PRO A 1 272 ? 197.386 160.650 167.128 1.00 25.94 222 PRO A CA 1
ATOM 1620 C C . PRO A 1 272 ? 197.901 161.596 168.203 1.00 23.47 222 PRO A C 1
ATOM 1621 O O . PRO A 1 272 ? 198.690 162.500 167.913 1.00 23.49 222 PRO A O 1
ATOM 1625 N N . LEU A 1 273 ? 197.458 161.402 169.446 1.00 17.90 223 LEU A N 1
ATOM 1626 C CA . LEU A 1 273 ? 197.828 162.284 170.540 1.00 19.47 223 LEU A CA 1
ATOM 1627 C C . LEU A 1 273 ? 198.305 161.482 171.742 1.00 21.15 223 LEU A C 1
ATOM 1628 O O . LEU A 1 273 ? 197.825 160.367 171.981 1.00 18.81 223 LEU A O 1
ATOM 1633 N N . PRO A 1 274 ? 199.245 162.022 172.516 1.00 22.32 224 PRO A N 1
ATOM 1634 C CA . PRO A 1 274 ? 199.646 161.352 173.747 1.00 18.84 224 PRO A CA 1
ATOM 1635 C C . PRO A 1 274 ? 198.530 161.403 174.764 1.00 17.79 224 PRO A C 1
ATOM 1636 O O . PRO A 1 274 ? 197.641 162.275 174.699 1.00 14.15 224 PRO A O 1
ATOM 1640 N N . PRO A 1 275 ? 198.517 160.477 175.723 1.00 14.35 225 PRO A N 1
ATOM 1641 C CA . PRO A 1 275 ? 197.493 160.519 176.772 1.00 8.84 225 PRO A CA 1
ATOM 1642 C C . PRO A 1 275 ? 197.590 161.798 177.590 1.00 9.43 225 PRO A C 1
ATOM 1643 O O . PRO A 1 275 ? 198.678 162.323 177.838 1.00 7.44 225 PRO A O 1
ATOM 1647 N N . VAL A 1 276 ? 196.431 162.276 178.052 1.00 5.88 226 VAL A N 1
ATOM 1648 C CA . VAL A 1 276 ? 196.391 163.514 178.884 1.00 0.00 226 VAL A CA 1
ATOM 1649 C C . VAL A 1 276 ? 196.555 163.120 180.356 1.00 5.34 226 VAL A C 1
ATOM 1650 O O . VAL A 1 276 ? 195.790 162.250 180.817 1.00 12.46 226 VAL A O 1
ATOM 1654 N N . SER A 1 277 ? 197.517 163.727 181.059 1.00 1.98 227 SER A N 1
ATOM 1655 C CA . SER A 1 277 ? 197.700 163.450 182.509 1.00 0.00 227 SER A CA 1
ATOM 1656 C C . SER A 1 277 ? 196.486 163.975 183.282 1.00 4.17 227 SER A C 1
ATOM 1657 O O . SER A 1 277 ? 196.007 165.075 182.944 1.00 9.61 227 SER A O 1
ATOM 1660 N N . ILE A 1 278 ? 196.012 163.222 184.280 1.00 0.00 228 ILE A N 1
ATOM 1661 C CA . ILE A 1 278 ? 194.776 163.633 185.013 1.00 0.00 228 ILE A CA 1
ATOM 1662 C C . ILE A 1 278 ? 195.038 163.657 186.523 1.00 4.67 228 ILE A C 1
ATOM 1663 O O . ILE A 1 278 ? 195.638 162.688 187.030 1.00 14.70 228 ILE A O 1
ATOM 1668 N N . ALA A 1 279 ? 194.597 164.718 187.209 1.00 3.38 229 ALA A N 1
ATOM 1669 C CA . ALA A 1 279 ? 194.723 164.786 188.685 1.00 5.99 229 ALA A CA 1
ATOM 1670 C C . ALA A 1 279 ? 193.316 164.715 189.288 1.00 2.31 229 ALA A C 1
ATOM 1671 O O . ALA A 1 279 ? 192.513 165.626 189.005 1.00 12.37 229 ALA A O 1
ATOM 1673 N N . ILE A 1 280 ? 193.025 163.678 190.080 1.00 0.00 230 ILE A N 1
ATOM 1674 C CA . ILE A 1 280 ? 191.638 163.495 190.608 1.00 0.00 230 ILE A CA 1
ATOM 1675 C C . ILE A 1 280 ? 191.591 163.876 192.091 1.00 0.00 230 ILE A C 1
ATOM 1676 O O . ILE A 1 280 ? 192.535 163.519 192.823 1.00 7.93 230 ILE A O 1
ATOM 1681 N N . ARG A 1 281 ? 190.528 164.571 192.512 1.00 3.69 231 ARG A N 1
ATOM 1682 C CA . ARG A 1 281 ? 190.365 164.950 193.942 1.00 4.25 231 ARG A CA 1
ATOM 1683 C C . ARG A 1 281 ? 188.878 164.886 194.308 1.00 2.19 231 ARG A C 1
ATOM 1684 O O . ARG A 1 281 ? 188.064 165.457 193.556 1.00 19.30 231 ARG A O 1
ATOM 1692 N N . PHE A 1 282 ? 188.543 164.216 195.416 1.00 0.00 232 PHE A N 1
ATOM 1693 C CA . PHE A 1 282 ? 187.126 164.080 195.847 1.00 0.00 232 PHE A CA 1
ATOM 1694 C C . PHE A 1 282 ? 186.932 164.796 197.187 1.00 7.67 232 PHE A C 1
ATOM 1695 O O . PHE A 1 282 ? 187.910 164.899 197.953 1.00 21.36 232 PHE A O 1
ATOM 1703 N N . THR A 1 283 ? 185.713 165.274 197.457 1.00 9.07 233 THR A N 1
ATOM 1704 C CA . THR A 1 283 ? 185.444 166.026 198.713 1.00 14.67 233 THR A CA 1
ATOM 1705 C C . THR A 1 283 ? 184.187 165.475 199.396 1.00 16.78 233 THR A C 1
ATOM 1706 O O . THR A 1 283 ? 183.113 165.524 198.768 1.00 13.74 233 THR A O 1
ATOM 1710 N N . TYR A 1 284 ? 184.320 164.987 200.633 1.00 12.12 234 TYR A N 1
ATOM 1711 C CA . TYR A 1 284 ? 183.182 164.449 201.369 1.00 10.12 234 TYR A CA 1
ATOM 1712 C C . TYR A 1 284 ? 182.950 165.295 202.613 1.00 13.70 234 TYR A C 1
ATOM 1713 O O . TYR A 1 284 ? 183.903 165.791 203.221 1.00 17.41 234 TYR A O 1
ATOM 1722 N N . VAL A 1 285 ? 181.670 165.469 202.964 1.00 19.60 235 VAL A N 1
ATOM 1723 C CA . VAL A 1 285 ? 181.309 166.308 204.145 1.00 21.85 235 VAL A CA 1
ATOM 1724 C C . VAL A 1 285 ? 180.449 165.484 205.108 1.00 20.17 235 VAL A C 1
ATOM 1725 O O . VAL A 1 285 ? 179.444 164.906 204.652 1.00 22.31 235 VAL A O 1
ATOM 1729 N N . LEU A 1 286 ? 180.833 165.436 206.384 1.00 20.41 236 LEU A N 1
ATOM 1730 C CA . LEU A 1 286 ? 180.097 164.713 207.413 1.00 22.63 236 LEU A CA 1
ATOM 1731 C C . LEU A 1 286 ? 179.674 165.686 208.504 1.00 25.59 236 LEU A C 1
ATOM 1732 O O . LEU A 1 286 ? 180.516 166.380 209.081 1.00 24.01 236 LEU A O 1
ATOM 1737 N N . GLN A 1 287 ? 178.374 165.731 208.789 1.00 33.59 237 GLN A N 1
ATOM 1738 C CA . GLN A 1 287 ? 177.820 166.648 209.779 1.00 35.08 237 GLN A CA 1
ATOM 1739 C C . GLN A 1 287 ? 177.343 165.954 211.045 1.00 34.70 237 GLN A C 1
ATOM 1740 O O . GLN A 1 287 ? 177.605 166.445 212.146 1.00 30.18 237 GLN A O 1
ATOM 1746 N N . ASP A 1 288 ? 176.647 164.828 210.920 1.00 32.54 238 ASP A N 1
ATOM 1747 C CA . ASP A 1 288 ? 176.199 164.089 212.092 1.00 32.95 238 ASP A CA 1
ATOM 1748 C C . ASP A 1 288 ? 177.389 163.492 212.831 1.00 31.70 238 ASP A C 1
ATOM 1749 O O . ASP A 1 288 ? 178.345 163.012 212.218 1.00 34.32 238 ASP A O 1
ATOM 1754 N N . TRP A 1 289 ? 177.328 163.524 214.162 1.00 29.00 239 TRP A N 1
ATOM 1755 C CA . TRP A 1 289 ? 178.391 162.982 215.001 1.00 30.50 239 TRP A CA 1
ATOM 1756 C C . TRP A 1 289 ? 177.940 161.777 215.817 1.00 33.77 239 TRP A C 1
ATOM 1757 O O . TRP A 1 289 ? 178.691 161.319 216.688 1.00 31.79 239 TRP A O 1
ATOM 1768 N N . GLN A 1 290 ? 176.741 161.252 215.555 1.00 36.01 240 GLN A N 1
ATOM 1769 C CA . GLN A 1 290 ? 176.186 160.086 216.251 1.00 34.32 240 GLN A CA 1
ATOM 1770 C C . GLN A 1 290 ? 176.149 160.394 217.744 1.00 35.01 240 GLN A C 1
ATOM 1771 O O . GLN A 1 290 ? 175.449 161.342 218.140 1.00 37.39 240 GLN A O 1
ATOM 1777 N N . GLN A 1 291 ? 176.859 159.657 218.592 1.00 32.72 241 GLN A N 1
ATOM 1778 C CA . GLN A 1 291 ? 176.828 159.893 220.030 1.00 34.46 241 GLN A CA 1
ATOM 1779 C C . GLN A 1 291 ? 177.639 161.129 220.402 1.00 33.63 241 GLN A C 1
ATOM 1780 O O . GLN A 1 291 ? 178.869 161.118 220.341 1.00 33.36 241 GLN A O 1
ATOM 1786 N N . PHE A 1 314 ? 181.652 177.152 247.847 1.00 35.62 264 PHE A N 1
ATOM 1787 C CA . PHE A 1 314 ? 180.690 177.683 246.889 1.00 37.76 264 PHE A CA 1
ATOM 1788 C C . PHE A 1 314 ? 181.357 178.655 245.927 1.00 39.08 264 PHE A C 1
ATOM 1789 O O . PHE A 1 314 ? 182.584 178.734 245.863 1.00 38.47 264 PHE A O 1
ATOM 1797 N N . GLY A 1 315 ? 180.540 179.398 245.184 1.00 36.55 265 GLY A N 1
ATOM 1798 C CA . GLY A 1 315 ? 181.058 180.359 244.231 1.00 36.11 265 GLY A CA 1
ATOM 1799 C C . GLY A 1 315 ? 181.873 179.720 243.127 1.00 33.58 265 GLY A C 1
ATOM 1800 O O . GLY A 1 315 ? 182.977 180.177 242.818 1.00 33.01 265 GLY A O 1
ATOM 1801 N N . LYS A 1 316 ? 181.336 178.635 242.560 1.00 30.64 266 LYS A N 1
ATOM 1802 C CA . LYS A 1 316 ? 182.054 177.901 241.484 1.00 30.78 266 LYS A CA 1
ATOM 1803 C C . LYS A 1 316 ? 181.656 178.488 240.128 1.00 31.58 266 LYS A C 1
ATOM 1804 O O . LYS A 1 316 ? 180.467 178.388 239.766 1.00 30.41 266 LYS A O 1
ATOM 1810 N N . LEU A 1 317 ? 182.619 179.073 239.413 1.00 32.08 267 LEU A N 1
ATOM 1811 C CA . LEU A 1 317 ? 182.342 179.682 238.088 1.00 33.39 267 LEU A CA 1
ATOM 1812 C C . LEU A 1 317 ? 181.840 178.577 237.158 1.00 30.09 267 LEU A C 1
ATOM 1813 O O . LEU A 1 317 ? 182.489 177.519 237.085 1.00 28.73 267 LEU A O 1
ATOM 1818 N N . PRO A 1 318 ? 180.705 178.768 236.457 1.00 27.70 268 PRO A N 1
ATOM 1819 C CA . PRO A 1 318 ? 180.211 177.771 235.503 1.00 32.63 268 PRO A CA 1
ATOM 1820 C C . PRO A 1 318 ? 180.893 177.904 234.151 1.00 32.61 268 PRO A C 1
ATOM 1821 O O . PRO A 1 318 ? 180.741 178.917 233.462 1.00 29.52 268 PRO A O 1
ATOM 1825 N N . PHE A 1 319 ? 181.643 176.871 233.757 1.00 33.49 269 PHE A N 1
ATOM 1826 C CA . PHE A 1 319 ? 182.379 176.919 232.465 1.00 35.03 269 PHE A CA 1
ATOM 1827 C C . PHE A 1 319 ? 181.907 175.777 231.557 1.00 31.17 269 PHE A C 1
ATOM 1828 O O . PHE A 1 319 ? 181.582 174.694 232.083 1.00 31.18 269 PHE A O 1
ATOM 1836 N N . GLY A 1 320 ? 181.872 176.011 230.240 1.00 26.85 270 GLY A N 1
ATOM 1837 C CA . GLY A 1 320 ? 181.488 174.950 229.287 1.00 28.32 270 GLY A CA 1
ATOM 1838 C C . GLY A 1 320 ? 180.643 175.483 228.143 1.00 31.38 270 GLY A C 1
ATOM 1839 O O . GLY A 1 320 ? 179.940 176.488 228.351 1.00 29.66 270 GLY A O 1
ATOM 1840 N N . ALA A 1 321 ? 180.645 174.713 227.041 1.00 32.14 271 ALA A N 1
ATOM 1841 C CA . ALA A 1 321 ? 179.889 175.080 225.824 1.00 29.93 271 ALA A CA 1
ATOM 1842 C C . ALA A 1 321 ? 178.668 174.186 225.640 1.00 31.54 271 ALA A C 1
ATOM 1843 O O . ALA A 1 321 ? 178.834 172.953 225.573 1.00 30.97 271 ALA A O 1
ATOM 1845 N N . CYS A 1 322 ? 177.489 174.801 225.566 1.00 36.84 272 CYS A N 1
ATOM 1846 C CA . CYS A 1 322 ? 176.286 173.932 225.456 1.00 37.37 272 CYS A CA 1
ATOM 1847 C C . CYS A 1 322 ? 176.317 173.153 224.137 1.00 38.24 272 CYS A C 1
ATOM 1848 O O . CYS A 1 322 ? 176.361 171.909 224.193 1.00 39.81 272 CYS A O 1
ATOM 1851 N N . GLU A 1 323 ? 176.294 173.855 223.001 1.00 36.82 273 GLU A N 1
ATOM 1852 C CA . GLU A 1 323 ? 176.258 173.191 221.707 1.00 36.94 273 GLU A CA 1
ATOM 1853 C C . GLU A 1 323 ? 177.664 172.785 221.281 1.00 38.17 273 GLU A C 1
ATOM 1854 O O . GLU A 1 323 ? 178.666 173.245 221.833 1.00 36.57 273 GLU A O 1
ATOM 1860 N N . ASP A 1 324 ? 177.723 171.911 220.288 1.00 34.22 274 ASP A N 1
ATOM 1861 C CA . ASP A 1 324 ? 179.001 171.435 219.774 1.00 31.71 274 ASP A CA 1
ATOM 1862 C C . ASP A 1 324 ? 179.714 172.567 219.044 1.00 31.77 274 ASP A C 1
ATOM 1863 O O . ASP A 1 324 ? 179.137 173.153 218.119 1.00 30.59 274 ASP A O 1
ATOM 1868 N N . PRO A 1 325 ? 180.946 172.975 219.446 1.00 31.55 275 PRO A N 1
ATOM 1869 C CA . PRO A 1 325 ? 181.612 174.119 218.812 1.00 28.90 275 PRO A CA 1
ATOM 1870 C C . PRO A 1 325 ? 182.028 173.800 217.369 1.00 32.07 275 PRO A C 1
ATOM 1871 O O . PRO A 1 325 ? 182.186 174.726 216.598 1.00 29.62 275 PRO A O 1
ATOM 1875 N N . ILE A 1 326 ? 182.197 172.514 217.045 1.00 32.87 276 ILE A N 1
ATOM 1876 C CA . ILE A 1 326 ? 182.540 172.113 215.648 1.00 32.91 276 ILE A CA 1
ATOM 1877 C C . ILE A 1 326 ? 181.233 171.957 214.863 1.00 31.20 276 ILE A C 1
ATOM 1878 O O . ILE A 1 326 ? 180.194 171.684 215.498 1.00 27.77 276 ILE A O 1
ATOM 1883 N N . SER A 1 327 ? 181.283 172.131 213.540 1.00 31.00 277 SER A N 1
ATOM 1884 C CA . SER A 1 327 ? 180.043 172.072 212.723 1.00 30.92 277 SER A CA 1
ATOM 1885 C C . SER A 1 327 ? 180.110 170.907 211.731 1.00 34.57 277 SER A C 1
ATOM 1886 O O . SER A 1 327 ? 179.147 170.117 211.691 1.00 35.60 277 SER A O 1
ATOM 1889 N N . GLU A 1 328 ? 181.200 170.804 210.963 1.00 31.14 278 GLU A N 1
ATOM 1890 C CA . GLU A 1 328 ? 181.271 169.751 209.915 1.00 32.76 278 GLU A CA 1
ATOM 1891 C C . GLU A 1 328 ? 182.710 169.266 209.725 1.00 28.03 278 GLU A C 1
ATOM 1892 O O . GLU A 1 328 ? 183.638 170.059 209.979 1.00 22.23 278 GLU A O 1
ATOM 1898 N N . LEU A 1 329 ? 182.881 168.013 209.292 1.00 18.53 279 LEU A N 1
ATOM 1899 C CA . LEU A 1 329 ? 184.209 167.483 209.013 1.00 12.95 279 LEU A CA 1
ATOM 1900 C C . LEU A 1 329 ? 184.326 167.217 207.520 1.00 12.47 279 LEU A C 1
ATOM 1901 O O . LEU A 1 329 ? 183.494 166.505 206.946 1.00 11.89 279 LEU A O 1
ATOM 1906 N N . HIS A 1 330 ? 185.357 167.785 206.899 1.00 14.49 280 HIS A N 1
ATOM 1907 C CA . HIS A 1 330 ? 185.597 167.665 205.467 1.00 10.49 280 HIS A CA 1
ATOM 1908 C C . HIS A 1 330 ? 186.768 166.723 205.234 1.00 10.38 280 HIS A C 1
ATOM 1909 O O . HIS A 1 330 ? 187.820 166.872 205.864 1.00 16.42 280 HIS A O 1
ATOM 1916 N N . LEU A 1 331 ? 186.557 165.742 204.349 1.00 6.34 281 LEU A N 1
ATOM 1917 C CA . LEU A 1 331 ? 187.615 164.746 204.031 1.00 5.08 281 LEU A CA 1
ATOM 1918 C C . LEU A 1 331 ? 187.914 164.813 202.531 1.00 12.31 281 LEU A C 1
ATOM 1919 O O . LEU A 1 331 ? 186.985 164.572 201.735 1.00 8.38 281 LEU A O 1
ATOM 1924 N N . ALA A 1 332 ? 189.157 165.132 202.167 1.00 10.12 282 ALA A N 1
ATOM 1925 C CA . ALA A 1 332 ? 189.554 165.257 200.749 1.00 2.62 282 ALA A CA 1
ATOM 1926 C C . ALA A 1 332 ? 190.510 164.124 200.372 1.00 7.38 282 ALA A C 1
ATOM 1927 O O . ALA A 1 332 ? 191.558 163.987 201.035 1.00 14.14 282 ALA A O 1
ATOM 1929 N N . THR A 1 333 ? 190.156 163.350 199.349 1.00 4.44 283 THR A N 1
ATOM 1930 C CA . THR A 1 333 ? 190.983 162.251 198.864 1.00 0.00 283 THR A CA 1
ATOM 1931 C C . THR A 1 333 ? 191.620 162.652 197.542 1.00 0.00 283 THR A C 1
ATOM 1932 O O . THR A 1 333 ? 190.922 163.089 196.622 1.00 10.86 283 THR A O 1
ATOM 1936 N N . THR A 1 334 ? 192.937 162.490 197.441 1.00 0.00 284 THR A N 1
ATOM 1937 C CA . THR A 1 334 ? 193.717 163.086 196.364 1.00 0.00 284 THR A CA 1
ATOM 1938 C C . THR A 1 334 ? 194.480 162.017 195.596 1.00 2.29 284 THR A C 1
ATOM 1939 O O . THR A 1 334 ? 195.302 161.300 196.176 1.00 9.15 284 THR A O 1
ATOM 1943 N N . TRP A 1 335 ? 194.234 161.955 194.279 1.00 0.00 285 TRP A N 1
ATOM 1944 C CA . TRP A 1 335 ? 195.051 161.101 193.380 1.00 0.00 285 TRP A CA 1
ATOM 1945 C C . TRP A 1 335 ? 195.980 162.104 192.707 1.00 3.56 285 TRP A C 1
ATOM 1946 O O . TRP A 1 335 ? 195.475 162.930 191.914 1.00 16.06 285 TRP A O 1
ATOM 1957 N N . PRO A 1 336 ? 197.304 162.096 192.967 1.00 0.00 286 PRO A N 1
ATOM 1958 C CA . PRO A 1 336 ? 198.189 163.183 192.528 1.00 0.66 286 PRO A CA 1
ATOM 1959 C C . PRO A 1 336 ? 198.601 163.112 191.068 1.00 4.89 286 PRO A C 1
ATOM 1960 O O . PRO A 1 336 ? 198.768 164.153 190.426 1.00 13.39 286 PRO A O 1
ATOM 1964 N N . HIS A 1 337 ? 198.779 161.908 190.530 1.00 6.28 287 HIS A N 1
ATOM 1965 C CA . HIS A 1 337 ? 199.241 161.765 189.153 1.00 7.29 287 HIS A CA 1
ATOM 1966 C C . HIS A 1 337 ? 198.766 160.434 188.596 1.00 2.22 287 HIS A C 1
ATOM 1967 O O . HIS A 1 337 ? 199.173 159.376 189.083 1.00 9.28 287 HIS A O 1
ATOM 1974 N N . LEU A 1 338 ? 197.918 160.492 187.573 1.00 1.75 288 LEU A N 1
ATOM 1975 C CA . LEU A 1 338 ? 197.432 159.316 186.870 1.00 0.00 288 LEU A CA 1
ATOM 1976 C C . LEU A 1 338 ? 197.767 159.459 185.391 1.00 3.58 288 LEU A C 1
ATOM 1977 O O . LEU A 1 338 ? 198.512 160.355 184.985 1.00 9.29 288 LEU A O 1
ATOM 1982 N N . THR A 1 339 ? 197.224 158.555 184.580 1.00 9.67 289 THR A N 1
ATOM 1983 C CA . THR A 1 339 ? 197.402 158.603 183.137 1.00 6.77 289 THR A CA 1
ATOM 1984 C C . THR A 1 339 ? 196.141 158.070 182.473 1.00 0.97 289 THR A C 1
ATOM 1985 O O . THR A 1 339 ? 195.450 157.209 183.024 1.00 0.58 289 THR A O 1
ATOM 1989 N N . GLU A 1 340 ? 195.858 158.609 181.281 1.00 0.85 290 GLU A N 1
ATOM 1990 C CA . GLU A 1 340 ? 194.671 158.174 180.504 1.00 9.55 290 GLU A CA 1
ATOM 1991 C C . GLU A 1 340 ? 194.800 156.691 180.159 1.00 20.61 290 GLU A C 1
ATOM 1992 O O . GLU A 1 340 ? 195.870 156.290 179.662 1.00 18.95 290 GLU A O 1
ATOM 1998 N N . GLY A 1 341 ? 193.747 155.917 180.413 1.00 25.47 291 GLY A N 1
ATOM 1999 C CA . GLY A 1 341 ? 193.729 154.503 180.116 1.00 15.29 291 GLY A CA 1
ATOM 2000 C C . GLY A 1 341 ? 194.207 153.601 181.233 1.00 17.79 291 GLY A C 1
ATOM 2001 O O . GLY A 1 341 ? 194.015 152.381 181.145 1.00 23.37 291 GLY A O 1
ATOM 2002 N N . ILE A 1 342 ? 194.823 154.155 182.280 1.00 14.31 292 ILE A N 1
ATOM 2003 C CA . ILE A 1 342 ? 195.266 153.326 183.396 1.00 14.85 292 ILE A CA 1
ATOM 2004 C C . ILE A 1 342 ? 194.066 152.783 184.163 1.00 18.50 292 ILE A C 1
ATOM 2005 O O . ILE A 1 342 ? 194.112 151.670 184.700 1.00 17.67 292 ILE A O 1
ATOM 2010 N N . ILE A 1 343 ? 192.978 153.549 184.222 1.00 19.88 293 ILE A N 1
ATOM 2011 C CA . ILE A 1 343 ? 191.718 153.138 184.820 1.00 18.68 293 ILE A CA 1
ATOM 2012 C C . ILE A 1 343 ? 190.594 153.651 183.929 1.00 20.28 293 ILE A C 1
ATOM 2013 O O . ILE A 1 343 ? 190.834 154.275 182.892 1.00 17.12 293 ILE A O 1
ATOM 2018 N N . VAL A 1 344 ? 189.357 153.386 184.335 1.00 18.57 294 VAL A N 1
ATOM 2019 C CA . VAL A 1 344 ? 188.196 153.864 183.600 1.00 18.84 294 VAL A CA 1
ATOM 2020 C C . VAL A 1 344 ? 187.283 154.618 184.554 1.00 16.67 294 VAL A C 1
ATOM 2021 O O . VAL A 1 344 ? 187.269 154.371 185.765 1.00 8.51 294 VAL A O 1
ATOM 2025 N N . ASP A 1 345 ? 186.526 155.560 183.993 1.00 20.18 295 ASP A N 1
ATOM 2026 C CA . ASP A 1 345 ? 185.511 156.294 184.744 1.00 17.51 295 ASP A CA 1
ATOM 2027 C C . ASP A 1 345 ? 184.473 156.766 183.731 1.00 14.07 295 ASP A C 1
ATOM 2028 O O . ASP A 1 345 ? 184.701 157.746 183.016 1.00 10.42 295 ASP A O 1
ATOM 2033 N N . ASN A 1 346 ? 183.347 156.063 183.672 1.00 16.57 296 ASN A N 1
ATOM 2034 C CA . ASN A 1 346 ? 182.291 156.372 182.721 1.00 14.09 296 ASN A CA 1
ATOM 2035 C C . ASN A 1 346 ? 180.952 156.183 183.422 1.00 19.68 296 ASN A C 1
ATOM 2036 O O . ASN A 1 346 ? 180.881 156.051 184.648 1.00 14.15 296 ASN A O 1
ATOM 2041 N N . ASP A 1 347 ? 179.874 156.133 182.636 1.00 23.46 297 ASP A N 1
ATOM 2042 C CA . ASP A 1 347 ? 178.514 156.025 183.233 1.00 23.83 297 ASP A CA 1
ATOM 2043 C C . ASP A 1 347 ? 178.277 154.618 183.797 1.00 21.05 297 ASP A C 1
ATOM 2044 O O . ASP A 1 347 ? 177.237 154.427 184.456 1.00 21.97 297 ASP A O 1
ATOM 2049 N N . VAL A 1 348 ? 179.191 153.672 183.553 1.00 23.40 298 VAL A N 1
ATOM 2050 C CA . VAL A 1 348 ? 178.976 152.305 184.011 1.00 24.76 298 VAL A CA 1
ATOM 2051 C C . VAL A 1 348 ? 180.024 151.910 185.045 1.00 25.47 298 VAL A C 1
ATOM 2052 O O . VAL A 1 348 ? 179.690 151.609 186.196 1.00 24.49 298 VAL A O 1
ATOM 2056 N N . TYR A 1 349 ? 181.295 151.912 184.648 1.00 24.81 299 TYR A N 1
ATOM 2057 C CA . TYR A 1 349 ? 182.381 151.387 185.467 1.00 21.10 299 TYR A CA 1
ATOM 2058 C C . TYR A 1 349 ? 183.261 152.524 185.968 1.00 18.10 299 TYR A C 1
ATOM 2059 O O . TYR A 1 349 ? 183.675 153.385 185.184 1.00 17.53 299 TYR A O 1
ATOM 2068 N N . SER A 1 350 ? 183.550 152.519 187.269 1.00 19.82 300 SER A N 1
ATOM 2069 C CA . SER A 1 350 ? 184.397 153.531 187.883 1.00 20.98 300 SER A CA 1
ATOM 2070 C C . SER A 1 350 ? 185.373 152.870 188.848 1.00 18.69 300 SER A C 1
ATOM 2071 O O . SER A 1 350 ? 185.048 151.875 189.501 1.00 17.82 300 SER A O 1
ATOM 2074 N N . ASP A 1 351 ? 186.576 153.441 188.931 1.00 16.86 301 ASP A N 1
ATOM 2075 C CA . ASP A 1 351 ? 187.615 152.968 189.839 1.00 16.96 301 ASP A CA 1
ATOM 2076 C C . ASP A 1 351 ? 187.915 153.966 190.951 1.00 19.67 301 ASP A C 1
ATOM 2077 O O . ASP A 1 351 ? 188.806 153.718 191.773 1.00 21.55 301 ASP A O 1
ATOM 2082 N N . LEU A 1 352 ? 187.192 155.084 191.008 1.00 15.80 302 LEU A N 1
ATOM 2083 C CA . LEU A 1 352 ? 187.499 156.154 191.955 1.00 13.60 302 LEU A CA 1
ATOM 2084 C C . LEU A 1 352 ? 186.951 155.780 193.330 1.00 15.38 302 LEU A C 1
ATOM 2085 O O . LEU A 1 352 ? 185.886 156.226 193.763 1.00 21.81 302 LEU A O 1
ATOM 2090 N N . ASP A 1 353 ? 187.712 154.930 194.028 1.00 14.57 303 ASP A N 1
ATOM 2091 C CA . ASP A 1 353 ? 187.450 154.513 195.401 1.00 20.54 303 ASP A CA 1
ATOM 2092 C C . ASP A 1 353 ? 188.257 155.370 196.362 1.00 21.06 303 ASP A C 1
ATOM 2093 O O . ASP A 1 353 ? 189.482 155.472 196.204 1.00 21.87 303 ASP A O 1
ATOM 2098 N N . PRO A 1 354 ? 187.630 156.005 197.357 1.00 16.36 304 PRO A N 1
ATOM 2099 C CA . PRO A 1 354 ? 188.4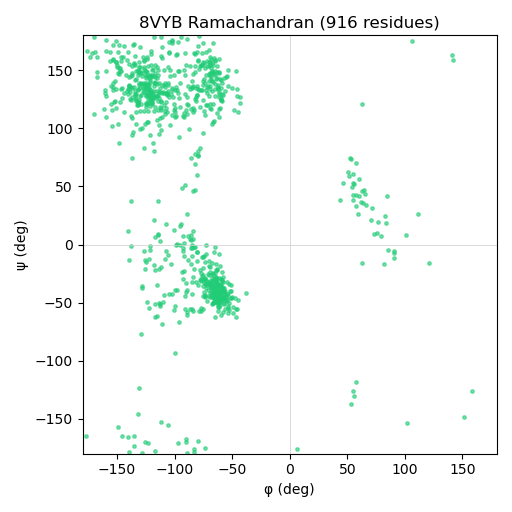00 156.858 198.278 1.00 13.88 304 PRO A CA 1
ATOM 2100 C C . PRO A 1 354 ? 189.423 156.099 199.100 1.00 12.90 304 PRO A C 1
ATOM 2101 O O . PRO A 1 354 ? 190.441 156.690 199.482 1.00 10.73 304 PRO A O 1
ATOM 2105 N N . ILE A 1 355 ? 189.187 154.817 199.387 1.00 15.48 305 ILE A N 1
ATOM 2106 C CA . ILE A 1 355 ? 190.112 154.050 200.215 1.00 19.19 305 ILE A CA 1
ATOM 2107 C C . ILE A 1 355 ? 191.464 153.904 199.532 1.00 18.71 305 ILE A C 1
ATOM 2108 O O . ILE A 1 355 ? 192.502 153.822 200.200 1.00 7.00 305 ILE A O 1
ATOM 2113 N N . GLN A 1 356 ? 191.478 153.872 198.203 1.00 21.87 306 GLN A N 1
ATOM 2114 C CA . GLN A 1 356 ? 192.696 153.687 197.429 1.00 22.77 306 GLN A CA 1
ATOM 2115 C C . GLN A 1 356 ? 193.454 154.984 197.183 1.00 16.17 306 GLN A C 1
ATOM 2116 O O . GLN A 1 356 ? 194.508 154.952 196.540 1.00 17.83 306 GLN A O 1
ATOM 2122 N N . ALA A 1 357 ? 192.954 156.111 197.667 1.00 0.00 307 ALA A N 1
ATOM 2123 C CA . ALA A 1 357 ? 193.652 157.373 197.475 1.00 0.00 307 ALA A CA 1
ATOM 2124 C C . ALA A 1 357 ? 194.962 157.354 198.250 1.00 5.77 307 ALA A C 1
ATOM 2125 O O . ALA A 1 357 ? 194.939 157.189 199.476 1.00 21.84 307 ALA A O 1
ATOM 2127 N N . PRO A 1 358 ? 196.113 157.516 197.593 1.00 3.41 308 PRO A N 1
ATOM 2128 C CA . PRO A 1 358 ? 197.393 157.438 198.319 1.00 11.03 308 PRO A CA 1
ATOM 2129 C C . PRO A 1 358 ? 197.587 158.521 199.369 1.00 14.69 308 PRO A C 1
ATOM 2130 O O . PRO A 1 358 ? 198.396 158.326 200.285 1.00 18.63 308 PRO A O 1
ATOM 2134 N N . HIS A 1 359 ? 196.892 159.654 199.272 1.00 6.57 309 HIS A N 1
ATOM 2135 C CA . HIS A 1 359 ? 197.004 160.725 200.254 1.00 5.86 309 HIS A CA 1
ATOM 2136 C C . HIS A 1 359 ? 195.621 161.088 200.775 1.00 9.93 309 HIS A C 1
ATOM 2137 O O . HIS A 1 359 ? 194.661 161.163 200.004 1.00 11.75 309 HIS A O 1
ATOM 2144 N N . TRP A 1 360 ? 195.525 161.318 202.086 1.00 11.84 310 TRP A N 1
ATOM 2145 C CA . TRP A 1 360 ? 194.277 161.713 202.731 1.00 7.20 310 TRP A CA 1
ATOM 2146 C C . TRP A 1 360 ? 194.502 162.973 203.556 1.00 4.95 310 TRP A C 1
ATOM 2147 O O . TRP A 1 360 ? 195.447 163.040 204.350 1.00 15.64 310 TRP A O 1
ATOM 2158 N N . SER A 1 361 ? 193.623 163.957 203.377 1.00 5.25 311 SER A N 1
ATOM 2159 C CA . SER A 1 361 ? 193.700 165.235 204.069 1.00 13.95 311 SER A CA 1
ATOM 2160 C C . SER A 1 361 ? 192.382 165.518 204.779 1.00 19.07 311 SER A C 1
ATOM 2161 O O . SER A 1 361 ? 191.315 165.092 204.330 1.00 19.98 311 SER A O 1
ATOM 2164 N N . VAL A 1 362 ? 192.457 166.231 205.908 1.00 21.43 312 VAL A N 1
ATOM 2165 C CA . VAL A 1 362 ? 191.224 166.484 206.714 1.00 19.09 312 VAL A CA 1
ATOM 2166 C C . VAL A 1 362 ? 191.067 167.988 206.962 1.00 23.66 312 VAL A C 1
ATOM 2167 O O . VAL A 1 362 ? 192.046 168.614 207.416 1.00 29.05 312 VAL A O 1
ATOM 2171 N N . ARG A 1 363 ? 189.872 168.531 206.708 1.00 17.49 313 ARG A N 1
ATOM 2172 C CA . ARG A 1 363 ? 189.594 169.961 207.005 1.00 15.76 313 ARG A CA 1
ATOM 2173 C C . ARG A 1 363 ? 188.358 170.014 207.908 1.00 15.96 313 ARG A C 1
ATOM 2174 O O . ARG A 1 363 ? 187.397 169.279 207.621 1.00 17.42 313 ARG A O 1
ATOM 2182 N N . VAL A 1 364 ? 188.381 170.825 208.969 1.00 11.56 314 VAL A N 1
ATOM 2183 C CA . VAL A 1 364 ? 187.228 170.811 209.914 1.00 15.13 314 VAL A CA 1
ATOM 2184 C C . VAL A 1 364 ? 186.468 172.134 209.782 1.00 26.14 314 VAL A C 1
ATOM 2185 O O . VAL A 1 364 ? 187.058 173.107 209.272 1.00 30.62 314 VAL A O 1
ATOM 2189 N N . ARG A 1 365 ? 185.206 172.176 210.225 1.00 29.66 315 ARG A N 1
ATOM 2190 C CA . ARG A 1 365 ? 184.403 173.428 210.173 1.00 27.88 315 ARG A CA 1
ATOM 2191 C C . ARG A 1 365 ? 184.023 173.848 211.598 1.00 25.08 315 ARG A C 1
ATOM 2192 O O . ARG A 1 365 ? 183.686 172.957 212.402 1.00 27.44 315 ARG A O 1
ATOM 2200 N N . LYS A 1 366 ? 184.081 175.146 211.904 1.00 27.58 316 LYS A N 1
ATOM 2201 C CA . LYS A 1 366 ? 183.777 175.618 213.283 1.00 33.14 316 LYS A CA 1
ATOM 2202 C C . LYS A 1 366 ? 182.346 176.166 213.328 1.00 36.17 316 LYS A C 1
ATOM 2203 O O . LYS A 1 366 ? 182.054 177.114 212.573 1.00 35.17 316 LYS A O 1
ATOM 2209 N N . ALA A 1 367 ? 181.494 175.587 214.182 1.00 30.56 317 ALA A N 1
ATOM 2210 C CA . ALA A 1 367 ? 180.092 176.051 214.303 1.00 30.75 317 ALA A CA 1
ATOM 2211 C C . ALA A 1 367 ? 180.074 177.501 214.797 1.00 33.32 317 ALA A C 1
ATOM 2212 O O . ALA A 1 367 ? 180.857 177.825 215.712 1.00 30.61 317 ALA A O 1
ATOM 2214 N N . GLU A 1 368 ? 179.209 178.332 214.211 1.00 35.60 318 GLU A N 1
ATOM 2215 C CA . GLU A 1 368 ? 179.122 179.762 214.611 1.00 34.99 318 GLU A CA 1
ATOM 2216 C C . GLU A 1 368 ? 178.339 179.875 215.922 1.00 37.70 318 GLU A C 1
ATOM 2217 O O . GLU A 1 368 ? 177.530 178.969 216.204 1.00 39.31 318 GLU A O 1
ATOM 2223 N N . ASN A 1 369 ? 178.612 180.928 216.687 1.00 37.89 319 ASN A N 1
ATOM 2224 C CA . ASN A 1 369 ? 177.887 181.149 217.963 1.00 35.54 319 ASN A CA 1
ATOM 2225 C C . ASN A 1 369 ? 177.910 179.893 218.830 1.00 37.70 319 ASN A C 1
ATOM 2226 O O . ASN A 1 369 ? 176.825 179.350 219.119 1.00 39.52 319 ASN A O 1
ATOM 2231 N N . PRO A 1 370 ? 179.090 179.417 219.269 1.00 38.71 320 PRO A N 1
ATOM 2232 C CA . PRO A 1 370 ? 179.168 178.277 220.183 1.00 38.62 320 PRO A CA 1
ATOM 2233 C C . PRO A 1 370 ? 178.881 178.798 221.596 1.00 36.32 320 PRO A C 1
ATOM 2234 O O . PRO A 1 370 ? 179.816 178.935 222.363 1.00 33.21 320 PRO A O 1
ATOM 2238 N N . GLN A 1 371 ? 177.610 179.077 221.903 1.00 39.64 321 GLN A N 1
ATOM 2239 C CA . GLN A 1 371 ? 177.259 179.674 223.220 1.00 42.02 321 GLN A CA 1
ATOM 2240 C C . GLN A 1 371 ? 178.003 178.943 224.341 1.00 42.18 321 GLN A C 1
ATOM 2241 O O . GLN A 1 371 ? 177.698 177.757 224.571 1.00 43.57 321 GLN A O 1
ATOM 2247 N N . CYS A 1 372 ? 178.926 179.635 225.017 1.00 43.12 322 CYS A N 1
ATOM 2248 C CA . CYS A 1 372 ? 179.662 179.033 226.161 1.00 44.81 322 CYS A CA 1
ATOM 2249 C C . CYS A 1 372 ? 179.054 179.563 227.464 1.00 41.88 322 CYS A C 1
ATOM 2250 O O . CYS A 1 372 ? 178.149 180.414 227.382 1.00 43.98 322 CYS A O 1
ATOM 2253 N N . LEU A 1 373 ? 179.528 179.076 228.615 1.00 30.00 323 LEU A N 1
ATOM 2254 C CA . LEU A 1 373 ? 178.931 179.503 229.912 1.00 30.00 323 LEU A CA 1
ATOM 2255 C C . LEU A 1 373 ? 179.862 180.445 230.686 1.00 30.00 323 LEU A C 1
ATOM 2256 O O . LEU A 1 373 ? 179.411 180.986 231.715 1.00 30.00 323 LEU A O 1
ATOM 2261 N N . LEU A 1 374 ? 181.071 180.653 230.193 1.00 34.78 324 LEU A N 1
ATOM 2262 C CA . LEU A 1 374 ? 181.988 181.459 231.026 1.00 32.09 324 LEU A CA 1
ATOM 2263 C C . LEU A 1 374 ? 182.266 182.817 230.372 1.00 31.70 324 LEU A C 1
ATOM 2264 O O . LEU A 1 374 ? 182.675 183.747 231.096 1.00 27.60 324 LEU A O 1
ATOM 2269 N N . GLY A 1 375 ? 182.027 182.936 229.067 1.00 31.94 325 GLY A N 1
ATOM 2270 C CA . GLY A 1 375 ? 182.186 184.231 228.380 1.00 34.06 325 GLY A CA 1
ATOM 2271 C C . GLY A 1 375 ? 180.948 185.096 228.521 1.00 33.00 325 GLY A C 1
ATOM 2272 O O . GLY A 1 375 ? 180.913 186.177 227.902 1.00 30.30 325 GLY A O 1
ATOM 2273 N N . ASP A 1 376 ? 179.964 184.639 229.302 1.00 33.82 326 ASP A N 1
ATOM 2274 C CA . ASP A 1 376 ? 178.693 185.403 229.424 1.00 33.87 326 ASP A CA 1
ATOM 2275 C C . ASP A 1 376 ? 178.375 185.615 230.908 1.00 34.30 326 ASP A C 1
ATOM 2276 O O . ASP A 1 376 ? 177.841 186.687 231.250 1.00 34.83 326 ASP A O 1
ATOM 2281 N N . PHE A 1 377 ? 178.689 184.625 231.747 1.00 29.51 327 PHE A N 1
ATOM 2282 C CA . PHE A 1 377 ? 178.397 184.717 233.202 1.00 31.44 327 PHE A CA 1
ATOM 2283 C C . PHE A 1 377 ? 178.970 186.019 233.772 1.00 29.26 327 PHE A C 1
ATOM 2284 O O . PHE A 1 377 ? 178.227 186.750 234.456 1.00 27.14 327 PHE A O 1
ATOM 2292 N N . VAL A 1 378 ? 180.248 186.299 233.497 1.00 28.11 328 VAL A N 1
ATOM 2293 C CA . VAL A 1 378 ? 180.893 187.548 234.002 1.00 29.96 328 VAL A CA 1
ATOM 2294 C C . VAL A 1 378 ? 180.395 188.725 233.157 1.00 29.02 328 VAL A C 1
ATOM 2295 O O . VAL A 1 378 ? 180.214 189.820 233.722 1.00 27.03 328 VAL A O 1
ATOM 2299 N N . THR A 1 379 ? 180.178 188.498 231.858 1.00 28.58 329 THR A N 1
ATOM 2300 C CA . THR A 1 379 ? 179.660 189.561 230.956 1.00 31.08 329 THR A CA 1
ATOM 2301 C C . THR A 1 379 ? 178.405 190.181 231.577 1.00 31.90 329 THR A C 1
ATOM 2302 O O . THR A 1 379 ? 178.218 191.404 231.420 1.00 27.06 329 THR A O 1
ATOM 2306 N N . GLU A 1 380 ? 177.592 189.381 232.275 1.00 34.21 330 GLU A N 1
ATOM 2307 C CA . GLU A 1 380 ? 176.338 189.905 232.810 1.00 35.81 330 GLU A CA 1
ATOM 2308 C C . GLU A 1 380 ? 176.585 191.055 233.779 1.00 36.98 330 GLU A C 1
ATOM 2309 O O . GLU A 1 380 ? 175.673 191.837 234.070 1.00 33.30 330 GLU A O 1
ATOM 2315 N N . PHE A 1 381 ? 177.810 191.173 234.290 1.00 32.55 331 PHE A N 1
ATOM 2316 C CA . PHE A 1 381 ? 178.158 192.205 235.258 1.00 29.04 331 PHE A CA 1
ATOM 2317 C C . PHE A 1 381 ? 179.027 193.304 234.658 1.00 30.62 331 PHE A C 1
ATOM 2318 O O . PHE A 1 381 ? 179.696 194.033 235.397 1.00 34.16 331 PHE A O 1
ATOM 2326 N N . PHE A 1 382 ? 179.039 193.394 233.324 1.00 33.54 332 PHE A N 1
ATOM 2327 C CA . PHE A 1 382 ? 179.866 194.418 232.633 1.00 35.98 332 PHE A CA 1
ATOM 2328 C C . PHE A 1 382 ? 178.953 195.333 231.810 1.00 39.23 332 PHE A C 1
ATOM 2329 O O . PHE A 1 382 ? 178.173 194.783 231.008 1.00 38.19 332 PHE A O 1
ATOM 2337 N N . PRO A 1 832 ? 185.686 194.438 239.035 1.00 31.82 782 PRO A N 1
ATOM 2338 C CA . PRO A 1 832 ? 187.092 194.212 239.382 1.00 30.21 782 PRO A CA 1
ATOM 2339 C C . PRO A 1 832 ? 187.353 192.807 239.917 1.00 31.22 782 PRO A C 1
ATOM 2340 O O . PRO A 1 832 ? 188.352 192.189 239.552 1.00 29.80 782 PRO A O 1
ATOM 2344 N N . CYS A 1 833 ? 186.457 192.316 240.776 1.00 30.65 783 CYS A N 1
ATOM 2345 C CA . CYS A 1 833 ? 186.638 190.989 241.357 1.00 33.33 783 CYS A CA 1
ATOM 2346 C C . CYS A 1 833 ? 186.512 189.900 240.299 1.00 36.27 783 CYS A C 1
ATOM 2347 O O . CYS A 1 833 ? 187.333 188.977 240.240 1.00 34.57 783 CYS A O 1
ATOM 2350 N N . VAL A 1 834 ? 185.489 189.996 239.443 1.00 29.06 784 VAL A N 1
ATOM 2351 C CA . VAL A 1 834 ? 185.241 188.969 238.431 1.00 26.59 784 VAL A CA 1
ATOM 2352 C C . VAL A 1 834 ? 186.245 189.001 237.293 1.00 30.47 784 VAL A C 1
ATOM 2353 O O . VAL A 1 834 ? 186.176 188.148 236.398 1.00 26.08 784 VAL A O 1
ATOM 2357 N N . ILE A 1 835 ? 187.197 189.937 237.334 1.00 29.44 785 ILE A N 1
ATOM 2358 C CA . ILE A 1 835 ? 188.232 190.044 236.260 1.00 28.79 785 ILE A CA 1
ATOM 2359 C C . ILE A 1 835 ? 189.298 188.966 236.480 1.00 26.45 785 ILE A C 1
ATOM 2360 O O . ILE A 1 835 ? 189.869 188.491 235.478 1.00 24.99 785 ILE A O 1
ATOM 2365 N N . HIS A 1 836 ? 189.540 188.578 237.733 1.00 24.94 786 HIS A N 1
ATOM 2366 C CA . HIS A 1 836 ? 190.573 187.610 238.069 1.00 27.15 786 HIS A CA 1
ATOM 2367 C C . HIS A 1 836 ? 190.062 186.177 238.114 1.00 27.82 786 HIS A C 1
ATOM 2368 O O . HIS A 1 836 ? 190.864 185.246 237.974 1.00 21.47 786 HIS A O 1
ATOM 2375 N N . ALA A 1 837 ? 188.754 186.005 238.326 1.00 32.06 787 ALA A N 1
ATOM 2376 C CA . ALA A 1 837 ? 188.168 184.649 238.454 1.00 31.37 787 ALA A CA 1
ATOM 2377 C C . ALA A 1 837 ? 188.634 183.753 237.301 1.00 28.47 787 ALA A C 1
ATOM 2378 O O . ALA A 1 837 ? 189.225 182.692 237.583 1.00 26.65 787 ALA A O 1
ATOM 2380 N N . ALA A 1 838 ? 188.353 184.154 236.057 1.00 27.74 788 ALA A N 1
ATOM 2381 C CA . ALA A 1 838 ? 188.694 183.312 234.885 1.00 27.13 788 ALA A CA 1
ATOM 2382 C C . ALA A 1 838 ? 190.202 183.044 234.837 1.00 29.27 788 ALA A C 1
ATOM 2383 O O . ALA A 1 838 ? 190.583 181.917 234.478 1.00 26.48 788 ALA A O 1
ATOM 2385 N N . VAL A 1 839 ? 191.024 184.031 235.206 1.00 30.64 789 VAL A N 1
ATOM 2386 C CA . VAL A 1 839 ? 192.504 183.866 235.094 1.00 31.30 789 VAL A CA 1
ATOM 2387 C C . VAL A 1 839 ? 192.901 182.514 235.699 1.00 34.69 789 VAL A C 1
ATOM 2388 O O . VAL A 1 839 ? 193.677 181.784 235.050 1.00 31.56 789 VAL A O 1
ATOM 2392 N N . LEU A 1 840 ? 192.376 182.193 236.884 1.00 32.95 790 LEU A N 1
ATOM 2393 C CA . LEU A 1 840 ? 192.722 180.915 237.562 1.00 30.90 790 LEU A CA 1
ATOM 2394 C C . LEU A 1 840 ? 191.825 179.792 237.032 1.00 31.46 790 LEU A C 1
ATOM 2395 O O . LEU A 1 840 ? 192.338 178.675 236.837 1.00 31.77 790 LEU A O 1
ATOM 2400 N N . LYS A 1 841 ? 190.531 180.081 236.866 1.00 28.19 791 LYS A N 1
ATOM 2401 C CA . LYS A 1 841 ? 189.568 179.060 236.377 1.00 32.06 791 LYS A CA 1
ATOM 2402 C C . LYS A 1 841 ? 190.100 178.471 235.068 1.00 32.63 791 LYS A C 1
ATOM 2403 O O . LYS A 1 841 ? 190.309 177.245 235.012 1.00 34.36 791 LYS A O 1
ATOM 2409 N N . VAL A 1 842 ? 190.312 179.326 234.064 1.00 30.77 792 VAL A N 1
ATOM 2410 C CA . VAL A 1 842 ? 190.833 178.847 232.751 1.00 34.02 792 VAL A CA 1
ATOM 2411 C C . VAL A 1 842 ? 192.086 178.007 233.009 1.00 31.97 792 VAL A C 1
ATOM 2412 O O . VAL A 1 842 ? 192.184 176.905 232.434 1.00 26.43 792 VAL A O 1
ATOM 2416 N N . LYS A 1 843 ? 192.991 178.495 233.864 1.00 33.35 793 LYS A N 1
ATOM 2417 C CA . LYS A 1 843 ? 194.241 177.788 234.126 1.00 35.50 793 LYS A CA 1
ATOM 2418 C C . LYS A 1 843 ? 193.981 176.363 234.598 1.00 35.95 793 LYS A C 1
ATOM 2419 O O . LYS A 1 843 ? 194.687 175.427 234.204 1.00 31.60 793 LYS A O 1
ATOM 2425 N N . GLU A 1 844 ? 192.960 176.192 235.442 1.00 36.00 794 GLU A N 1
ATOM 2426 C CA . GLU A 1 844 ? 192.677 174.848 236.016 1.00 33.84 794 GLU A CA 1
ATOM 2427 C C . GLU A 1 844 ? 192.333 173.855 234.901 1.00 35.23 794 GLU A C 1
ATOM 2428 O O . GLU A 1 844 ? 192.934 172.764 234.885 1.00 32.59 794 GLU A O 1
ATOM 2434 N N . GLU A 1 845 ? 191.407 174.213 234.006 1.00 35.78 795 GLU A N 1
ATOM 2435 C CA . GLU A 1 845 ? 190.954 173.254 232.960 1.00 36.95 795 GLU A CA 1
ATOM 2436 C C . GLU A 1 845 ? 192.106 172.910 232.008 1.00 37.31 795 GLU A C 1
ATOM 2437 O O . GLU A 1 845 ? 192.184 171.739 231.589 1.00 37.74 795 GLU A O 1
ATOM 2443 N N . GLU A 1 846 ? 192.964 173.881 231.679 1.00 37.47 796 GLU A N 1
ATOM 2444 C CA . GLU A 1 846 ? 194.036 173.624 230.677 1.00 35.62 796 GLU A CA 1
ATOM 2445 C C . GLU A 1 846 ? 195.299 173.073 231.349 1.00 36.56 796 GLU A C 1
ATOM 2446 O O . GLU A 1 846 ? 196.315 172.932 230.645 1.00 33.67 796 GLU A O 1
ATOM 2452 N N . SER A 1 847 ? 195.245 172.764 232.647 1.00 33.84 797 SER A N 1
ATOM 2453 C CA . SER A 1 847 ? 196.413 172.179 233.297 1.00 33.98 797 SER A CA 1
ATOM 2454 C C . SER A 1 847 ? 196.715 170.800 232.722 1.00 33.50 797 SER A C 1
ATOM 2455 O O . SER A 1 847 ? 197.881 170.425 232.554 1.00 35.72 797 SER A O 1
ATOM 2458 N N . LEU A 1 848 ? 195.670 170.031 232.413 1.00 31.17 798 LEU A N 1
ATOM 2459 C CA . LEU A 1 848 ? 195.859 168.767 231.709 1.00 34.83 798 LEU A CA 1
ATOM 2460 C C . LEU A 1 848 ? 196.006 168.991 230.207 1.00 34.89 798 LEU A C 1
ATOM 2461 O O . LEU A 1 848 ? 196.731 168.256 229.527 1.00 34.31 798 LEU A O 1
ATOM 2466 N N . GLU A 1 849 ? 195.335 170.017 229.674 1.00 33.38 799 GLU A N 1
ATOM 2467 C CA . GLU A 1 849 ? 195.366 170.265 228.204 1.00 33.51 799 GLU A CA 1
ATOM 2468 C C . GLU A 1 849 ? 196.724 170.846 227.798 1.00 36.16 799 GLU A C 1
ATOM 2469 O O . GLU A 1 849 ? 197.274 170.382 226.780 1.00 36.59 799 GLU A O 1
ATOM 2475 N N . ASN A 1 850 ? 197.230 171.825 228.551 1.00 36.78 800 ASN A N 1
ATOM 2476 C CA . ASN A 1 850 ? 198.511 172.473 228.260 1.00 38.91 800 ASN A CA 1
ATOM 2477 C C . ASN A 1 850 ? 198.540 173.036 226.839 1.00 38.89 800 ASN A C 1
ATOM 2478 O O . ASN A 1 850 ? 199.357 172.647 226.002 1.00 35.13 800 ASN A O 1
ATOM 2483 N N . ILE A 1 851 ? 197.626 173.971 226.569 1.00 38.47 801 ILE A N 1
ATOM 2484 C CA . ILE A 1 851 ? 197.574 174.647 225.279 1.00 38.93 801 ILE A CA 1
ATOM 2485 C C . ILE A 1 851 ? 198.810 175.501 225.027 1.00 38.15 801 ILE A C 1
ATOM 2486 O O . ILE A 1 851 ? 199.252 175.616 223.879 1.00 34.35 801 ILE A O 1
ATOM 2491 N N . SER A 1 852 ? 199.369 176.109 226.076 1.00 36.78 802 SER A N 1
ATOM 2492 C CA . SER A 1 852 ? 200.636 176.844 226.005 1.00 35.69 802 SER A CA 1
ATOM 2493 C C . SER A 1 852 ? 200.519 178.097 225.139 1.00 37.66 802 SER A C 1
ATOM 2494 O O . SER A 1 852 ? 201.461 178.494 224.451 1.00 40.72 802 SER A O 1
ATOM 2497 N N . SER A 1 853 ? 199.348 178.730 225.177 1.00 35.81 803 SER A N 1
ATOM 2498 C CA . SER A 1 853 ? 199.158 180.027 224.539 1.00 37.12 803 SER A CA 1
ATOM 2499 C C . SER A 1 853 ? 198.558 181.001 225.543 1.00 34.55 803 SER A C 1
ATOM 2500 O O . SER A 1 853 ? 198.858 182.204 225.535 1.00 30.01 803 SER A O 1
ATOM 2503 N N . VAL A 1 854 ? 197.652 180.481 226.375 1.00 36.24 804 VAL A N 1
ATOM 2504 C CA . VAL A 1 854 ? 196.964 181.348 227.375 1.00 36.77 804 VAL A CA 1
ATOM 2505 C C . VAL A 1 854 ? 198.025 181.976 228.283 1.00 38.36 804 VAL A C 1
ATOM 2506 O O . VAL A 1 854 ? 197.943 183.194 228.524 1.00 37.61 804 VAL A O 1
ATOM 2510 N N . LYS A 1 855 ? 198.979 181.173 228.764 1.00 39.72 805 LYS A N 1
AT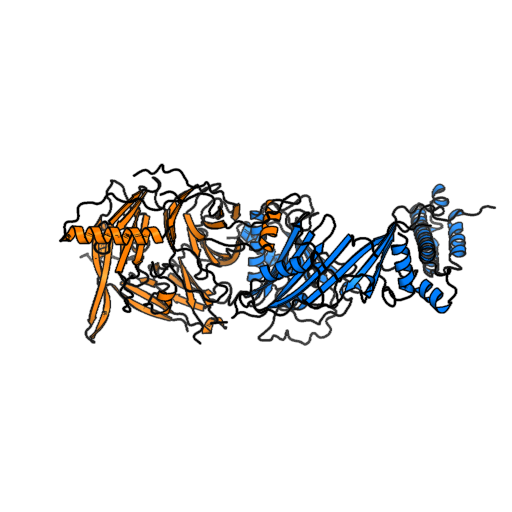OM 2511 C CA . LYS A 1 855 ? 199.991 181.728 229.698 1.00 40.33 805 LYS A CA 1
ATOM 2512 C C . LYS A 1 855 ? 200.575 183.025 229.126 1.00 38.48 805 LYS A C 1
ATOM 2513 O O . LYS A 1 855 ? 200.567 184.043 229.842 1.00 30.24 805 LYS A O 1
ATOM 2519 N N . LYS A 1 856 ? 201.084 182.978 227.883 1.00 39.82 806 LYS A N 1
ATOM 2520 C CA . LYS A 1 856 ? 201.662 184.161 227.257 1.00 38.64 806 LYS A CA 1
ATOM 2521 C C . LYS A 1 856 ? 200.619 185.259 227.094 1.00 41.18 806 LYS A C 1
ATOM 2522 O O . LYS A 1 856 ? 200.905 186.441 227.322 1.00 39.42 806 LYS A O 1
ATOM 2528 N N . ILE A 1 857 ? 199.395 184.871 226.729 1.00 36.39 807 ILE A N 1
ATOM 2529 C CA . ILE A 1 857 ? 198.320 185.884 226.506 1.00 32.41 807 ILE A CA 1
ATOM 2530 C C . ILE A 1 857 ? 197.939 186.514 227.853 1.00 33.41 807 ILE A C 1
ATOM 2531 O O . ILE A 1 857 ? 197.606 187.712 227.860 1.00 32.73 807 ILE A O 1
ATOM 2536 N N . ILE A 1 858 ? 198.005 185.732 228.935 1.00 34.26 808 ILE A N 1
ATOM 2537 C CA . ILE A 1 858 ? 197.683 186.261 230.292 1.00 34.91 808 ILE A CA 1
ATOM 2538 C C . ILE A 1 858 ? 198.791 187.239 230.692 1.00 36.55 808 ILE A C 1
ATOM 2539 O O . ILE A 1 858 ? 198.458 188.339 231.175 1.00 34.91 808 ILE A O 1
ATOM 2544 N N . LYS A 1 859 ? 200.055 186.865 230.469 1.00 37.58 809 LYS A N 1
ATOM 2545 C CA . LYS A 1 859 ? 201.140 187.795 230.773 1.00 37.82 809 LYS A CA 1
ATOM 2546 C C . LYS A 1 859 ? 200.982 189.091 229.984 1.00 36.84 809 LYS A C 1
ATOM 2547 O O . LYS A 1 859 ? 201.209 190.187 230.516 1.00 33.11 809 LYS A O 1
ATOM 2553 N N . GLN A 1 860 ? 200.584 188.983 228.713 1.00 31.69 810 GLN A N 1
ATOM 2554 C CA . GLN A 1 860 ? 200.332 190.176 227.909 1.00 30.99 810 GLN A CA 1
ATOM 2555 C C . GLN A 1 860 ? 199.198 191.007 228.495 1.00 30.33 810 GLN A C 1
ATOM 2556 O O . GLN A 1 860 ? 199.285 192.237 228.540 1.00 26.20 810 GLN A O 1
ATOM 2562 N N . ILE A 1 861 ? 198.127 190.338 228.928 1.00 32.01 811 ILE A N 1
ATOM 2563 C CA . ILE A 1 861 ? 196.984 191.064 229.556 1.00 34.95 811 ILE A CA 1
ATOM 2564 C C . ILE A 1 861 ? 197.499 191.763 230.817 1.00 34.46 811 ILE A C 1
ATOM 2565 O O . ILE A 1 861 ? 197.172 192.951 231.008 1.00 33.01 811 ILE A O 1
ATOM 2570 N N . ILE A 1 862 ? 198.293 191.059 231.627 1.00 30.43 812 ILE A N 1
ATOM 2571 C CA . ILE A 1 862 ? 198.805 191.621 232.874 1.00 32.31 812 ILE A CA 1
ATOM 2572 C C . ILE A 1 862 ? 199.603 192.887 232.596 1.00 36.42 812 ILE A C 1
ATOM 2573 O O . ILE A 1 862 ? 199.442 193.909 233.274 1.00 30.85 812 ILE A O 1
ATOM 2578 N N . SER A 1 863 ? 200.491 192.830 231.602 1.00 37.69 813 SER A N 1
ATOM 2579 C CA . SER A 1 863 ? 201.283 194.007 231.252 1.00 33.95 813 SER A CA 1
ATOM 2580 C C . SER A 1 863 ? 200.398 195.122 230.707 1.00 35.88 813 SER A C 1
ATOM 2581 O O . SER A 1 863 ? 200.573 196.297 231.053 1.00 37.21 813 SER A O 1
ATOM 2584 N N . HIS A 1 864 ? 199.444 194.747 229.850 1.00 35.03 814 HIS A N 1
ATOM 2585 C CA . HIS A 1 864 ? 198.536 195.750 229.228 1.00 34.88 814 HIS A CA 1
ATOM 2586 C C . HIS A 1 864 ? 197.691 196.425 230.312 1.00 38.43 814 HIS A C 1
ATOM 2587 O O . HIS A 1 864 ? 197.285 197.590 230.121 1.00 35.70 814 HIS A O 1
ATOM 2594 N N . SER A 1 865 ? 197.433 195.718 231.416 1.00 38.03 815 SER A N 1
ATOM 2595 C CA . SER A 1 865 ? 196.567 196.270 232.490 1.00 36.35 815 SER A CA 1
ATOM 2596 C C . SER A 1 865 ? 197.434 196.966 233.542 1.00 37.57 815 SER A C 1
ATOM 2597 O O . SER A 1 865 ? 196.926 197.898 234.186 1.00 37.05 815 SER A O 1
ATOM 2600 N N . SER A 1 866 ? 198.704 196.564 233.623 1.00 36.93 816 SER A N 1
ATOM 2601 C CA . SER A 1 866 ? 199.638 197.124 234.631 1.00 37.00 816 SER A CA 1
ATOM 2602 C C . SER A 1 866 ? 199.428 198.625 234.848 1.00 35.38 816 SER A C 1
ATOM 2603 O O . SER A 1 866 ? 199.472 199.044 236.021 1.00 31.76 816 SER A O 1
ATOM 2606 N N . LYS A 1 867 ? 199.216 199.402 233.780 1.00 39.77 817 LYS A N 1
ATOM 2607 C CA . LYS A 1 867 ? 199.139 200.881 233.937 1.00 41.14 817 LYS A CA 1
ATOM 2608 C C . LYS A 1 867 ? 197.705 201.395 233.756 1.00 38.98 817 LYS A C 1
ATOM 2609 O O . LYS A 1 867 ? 197.469 202.575 234.073 1.00 35.64 817 LYS A O 1
ATOM 2615 N N . VAL A 1 868 ? 196.791 200.561 233.255 1.00 35.46 818 VAL A N 1
ATOM 2616 C CA . VAL A 1 868 ? 195.409 201.054 232.971 1.00 36.01 818 VAL A CA 1
ATOM 2617 C C . VAL A 1 868 ? 194.460 200.569 234.073 1.00 34.44 818 VAL A C 1
ATOM 2618 O O . VAL A 1 868 ? 193.364 201.149 234.202 1.00 31.63 818 VAL A O 1
ATOM 2622 N N . LEU A 1 869 ? 194.874 199.563 234.848 1.00 34.76 819 LEU A N 1
ATOM 2623 C CA . LEU A 1 869 ? 193.975 198.985 235.885 1.00 35.63 819 LEU A CA 1
ATOM 2624 C C . LEU A 1 869 ? 193.604 200.052 236.921 1.00 36.27 819 LEU A C 1
ATOM 2625 O O . LEU A 1 869 ? 192.733 199.761 237.764 1.00 42.36 819 LEU A O 1
ATOM 2630 N N . HIS A 1 870 ? 194.223 201.236 236.867 1.00 34.11 820 HIS A N 1
ATOM 2631 C CA . HIS A 1 870 ? 193.960 202.238 237.939 1.00 36.40 820 HIS A CA 1
ATOM 2632 C C . HIS A 1 870 ? 193.483 203.578 237.364 1.00 41.28 820 HIS A C 1
ATOM 2633 O O . HIS A 1 870 ? 192.968 204.405 238.147 1.00 40.85 820 HIS A O 1
ATOM 2640 N N . PHE A 1 871 ? 193.653 203.797 236.057 1.00 35.11 821 PHE A N 1
ATOM 2641 C CA . PHE A 1 871 ? 193.286 205.103 235.444 1.00 35.92 821 PHE A CA 1
ATOM 2642 C C . PHE A 1 871 ? 191.901 205.547 235.934 1.00 37.00 821 PHE A C 1
ATOM 2643 O O . PHE A 1 871 ? 190.967 204.719 235.922 1.00 33.86 821 PHE A O 1
ATOM 2651 N N . PRO A 1 872 ? 191.713 206.824 236.347 1.00 38.93 822 PRO A N 1
ATOM 2652 C CA . PRO A 1 872 ? 190.419 207.288 236.867 1.00 40.46 822 PRO A CA 1
ATOM 2653 C C . PRO A 1 872 ? 189.275 206.996 235.906 1.00 40.16 822 PRO A C 1
ATOM 2654 O O . PRO A 1 872 ? 189.382 207.213 234.697 1.00 37.23 822 PRO A O 1
ATOM 2658 N N . ASN A 1 873 ? 188.163 206.512 236.467 1.00 36.18 823 ASN A N 1
ATOM 2659 C CA . ASN A 1 873 ? 186.989 206.077 235.717 1.00 36.80 823 ASN A CA 1
ATOM 2660 C C . ASN A 1 873 ? 187.388 205.067 234.646 1.00 35.48 823 ASN A C 1
ATOM 2661 O O . ASN A 1 873 ? 187.433 205.411 233.457 1.00 29.14 823 ASN A O 1
ATOM 2666 N N . PRO A 1 874 ? 187.712 203.831 235.026 1.00 37.14 824 PRO A N 1
ATOM 2667 C CA . PRO A 1 874 ? 188.130 202.834 234.032 1.00 36.64 824 PRO A CA 1
ATOM 2668 C C . PRO A 1 874 ? 187.089 202.650 232.936 1.00 36.41 824 PRO A C 1
ATOM 2669 O O . PRO A 1 874 ? 185.896 202.489 233.204 1.00 34.30 824 PRO A O 1
ATOM 2673 N N . GLU A 1 875 ? 187.555 202.675 231.689 1.00 41.18 825 GLU A N 1
ATOM 2674 C CA . GLU A 1 875 ? 186.677 202.548 230.536 1.00 38.51 825 GLU A CA 1
ATOM 2675 C C . GLU A 1 875 ? 186.318 201.087 230.283 1.00 37.88 825 GLU A C 1
ATOM 2676 O O . GLU A 1 875 ? 186.937 200.161 230.814 1.00 36.34 825 GLU A O 1
ATOM 2682 N N . ASP A 1 876 ? 185.296 200.892 229.447 1.00 40.52 826 ASP A N 1
ATOM 2683 C CA . ASP A 1 876 ? 184.810 199.554 229.135 1.00 40.28 826 ASP A CA 1
ATOM 2684 C C . ASP A 1 876 ? 185.657 198.851 228.084 1.00 39.53 826 ASP A C 1
ATOM 2685 O O . ASP A 1 876 ? 185.425 197.667 227.819 1.00 39.00 826 ASP A O 1
ATOM 2690 N N . LYS A 1 877 ? 186.620 199.575 227.504 1.00 41.09 827 LYS A N 1
ATOM 2691 C CA . LYS A 1 877 ? 187.504 198.993 226.458 1.00 40.82 827 LYS A CA 1
ATOM 2692 C C . LYS A 1 877 ? 188.190 197.742 227.016 1.00 39.86 827 LYS A C 1
ATOM 2693 O O . LYS A 1 877 ? 188.079 196.676 226.380 1.00 34.95 827 LYS A O 1
ATOM 2699 N N . LYS A 1 878 ? 188.889 197.886 228.146 1.00 39.45 828 LYS A N 1
ATOM 2700 C CA . LYS A 1 878 ? 189.577 196.732 228.781 1.00 37.88 828 LYS A CA 1
ATOM 2701 C C . LYS A 1 878 ? 188.559 195.612 228.993 1.00 37.07 828 LYS A C 1
ATOM 2702 O O . LYS A 1 878 ? 188.826 194.479 228.551 1.00 35.77 828 LYS A O 1
ATOM 2708 N N . LEU A 1 879 ? 187.436 195.930 229.643 1.00 36.08 829 LEU A N 1
ATOM 2709 C CA . LEU A 1 879 ? 186.379 194.914 229.885 1.00 36.55 829 LEU A CA 1
ATOM 2710 C C . LEU A 1 879 ? 186.149 194.132 228.590 1.00 37.56 829 LEU A C 1
ATOM 2711 O O . LEU A 1 879 ? 186.131 192.892 228.649 1.00 38.39 829 LEU A O 1
ATOM 2716 N N . GLU A 1 880 ? 185.997 194.836 227.466 1.00 34.43 830 GLU A N 1
ATOM 2717 C CA . GLU A 1 880 ? 185.712 194.163 226.202 1.00 33.27 830 GLU A CA 1
ATOM 2718 C C . GLU A 1 880 ? 186.898 193.325 225.740 1.00 34.69 830 GLU A C 1
ATOM 2719 O O . GLU A 1 880 ? 186.720 192.206 225.243 1.00 32.23 830 GLU A O 1
ATOM 2725 N N . GLU A 1 881 ? 188.115 193.845 225.896 1.00 35.38 831 GLU A N 1
ATOM 2726 C CA . GLU A 1 881 ? 189.307 193.110 225.487 1.00 37.74 831 GLU A CA 1
ATOM 2727 C C . GLU A 1 881 ? 189.475 191.820 226.284 1.00 37.30 831 GLU A C 1
ATOM 2728 O O . GLU A 1 881 ? 189.727 190.754 225.705 1.00 37.14 831 GLU A O 1
ATOM 2734 N N . ILE A 1 882 ? 189.330 191.895 227.611 1.00 33.80 832 ILE A N 1
ATOM 2735 C CA . ILE A 1 882 ? 189.488 190.687 228.420 1.00 32.78 832 ILE A CA 1
ATOM 2736 C C . ILE A 1 882 ? 188.335 189.723 228.170 1.00 32.26 832 ILE A C 1
ATOM 2737 O O . ILE A 1 882 ? 188.512 188.501 228.218 1.00 32.60 832 ILE A O 1
ATOM 2742 N N . ILE A 1 883 ? 187.155 190.273 227.870 1.00 31.22 833 ILE A N 1
ATOM 2743 C CA . ILE A 1 883 ? 185.996 189.398 227.524 1.00 33.60 833 ILE A CA 1
ATOM 2744 C C . ILE A 1 883 ? 186.369 188.610 226.266 1.00 34.43 833 ILE A C 1
ATOM 2745 O O . ILE A 1 883 ? 186.200 187.375 226.271 1.00 32.92 833 ILE A O 1
ATOM 2750 N N . HIS A 1 884 ? 186.882 189.299 225.240 1.00 35.36 834 HIS A N 1
ATOM 2751 C CA . HIS A 1 884 ? 187.210 188.628 223.988 1.00 35.43 834 HIS A CA 1
ATOM 2752 C C . HIS A 1 884 ? 188.300 187.585 224.194 1.00 35.52 834 HIS A C 1
ATOM 2753 O O . HIS A 1 884 ? 188.220 186.478 223.648 1.00 32.33 834 HIS A O 1
ATOM 2760 N N . GLN A 1 885 ? 189.305 187.920 225.005 1.00 33.29 835 GLN A N 1
ATOM 2761 C CA . GLN A 1 885 ? 190.390 186.946 225.300 1.00 31.69 835 GLN A CA 1
ATOM 2762 C C . GLN A 1 885 ? 189.792 185.718 225.992 1.00 32.06 835 GLN A C 1
ATOM 2763 O O . GLN A 1 885 ? 190.100 184.592 225.557 1.00 32.08 835 GLN A O 1
ATOM 2769 N N . ILE A 1 886 ? 188.953 185.925 227.011 1.00 27.63 836 ILE A N 1
ATOM 2770 C CA . ILE A 1 886 ? 188.394 184.818 227.781 1.00 29.31 836 ILE A CA 1
ATOM 2771 C C . ILE A 1 886 ? 187.533 183.935 226.890 1.00 31.18 836 ILE A C 1
ATOM 2772 O O . ILE A 1 886 ? 187.629 182.702 226.928 1.00 28.59 836 ILE A O 1
ATOM 2777 N N . THR A 1 887 ? 186.680 184.553 226.068 1.00 31.25 837 THR A N 1
ATOM 2778 C CA . THR A 1 887 ? 185.792 183.760 225.226 1.00 29.61 837 THR A CA 1
ATOM 2779 C C . THR A 1 887 ? 186.575 183.012 224.152 1.00 29.23 837 THR A C 1
ATOM 2780 O O . THR A 1 887 ? 186.257 181.858 223.845 1.00 27.21 837 THR A O 1
ATOM 2784 N N . ASN A 1 888 ? 187.630 183.625 223.602 1.00 27.07 838 ASN A N 1
ATOM 2785 C CA . ASN A 1 888 ? 188.447 182.923 222.619 1.00 30.69 838 ASN A CA 1
ATOM 2786 C C . ASN A 1 888 ? 189.141 181.717 223.241 1.00 34.83 838 ASN A C 1
ATOM 2787 O O . ASN A 1 888 ? 189.148 180.627 222.655 1.00 31.17 838 ASN A O 1
ATOM 2792 N N . VAL A 1 889 ? 189.709 181.910 224.432 1.00 34.41 839 VAL A N 1
ATOM 2793 C CA . VAL A 1 889 ? 190.430 180.795 225.112 1.00 32.69 839 VAL A CA 1
ATOM 2794 C C . VAL A 1 889 ? 189.432 179.673 225.418 1.00 33.21 839 VAL A C 1
ATOM 2795 O O . VAL A 1 889 ? 189.737 178.510 225.087 1.00 32.27 839 VAL A O 1
ATOM 2799 N N . GLU A 1 890 ? 188.285 180.011 226.018 1.00 30.07 840 GLU A N 1
ATOM 2800 C CA . GLU A 1 890 ? 187.297 178.971 226.422 1.00 28.39 840 GLU A CA 1
ATOM 2801 C C . GLU A 1 890 ? 186.760 178.253 225.177 1.00 32.11 840 GLU A C 1
ATOM 2802 O O . GLU A 1 890 ? 186.583 177.023 225.247 1.00 35.82 840 GLU A O 1
ATOM 2808 N N . ALA A 1 891 ? 186.513 178.982 224.084 1.00 25.74 841 ALA A N 1
ATOM 2809 C CA . ALA A 1 891 ? 186.079 178.331 222.853 1.00 29.78 841 ALA A CA 1
ATOM 2810 C C . ALA A 1 891 ? 187.155 177.396 222.320 1.00 33.81 841 ALA A C 1
ATOM 2811 O O . ALA A 1 891 ? 186.852 176.295 221.849 1.00 30.31 841 ALA A O 1
ATOM 2813 N N . LEU A 1 892 ? 188.421 177.817 222.390 1.00 33.68 842 LEU A N 1
ATOM 2814 C CA . LEU A 1 892 ? 189.511 176.971 221.916 1.00 35.00 842 LEU A CA 1
ATOM 2815 C C . LEU A 1 892 ? 189.591 175.678 222.719 1.00 30.40 842 LEU A C 1
ATOM 2816 O O . LEU A 1 892 ? 189.738 174.587 222.154 1.00 30.74 842 LEU A O 1
ATOM 2821 N N . ILE A 1 893 ? 189.479 175.787 224.045 1.00 23.74 843 ILE A N 1
ATOM 2822 C CA . ILE A 1 893 ? 189.623 174.569 224.899 1.00 24.90 843 ILE A CA 1
ATOM 2823 C C . ILE A 1 893 ? 188.381 173.683 224.724 1.00 27.88 843 ILE A C 1
ATOM 2824 O O . ILE A 1 893 ? 188.531 172.449 224.802 1.00 28.19 843 ILE A O 1
ATOM 2829 N N . ALA A 1 894 ? 187.210 174.281 224.473 1.00 26.95 844 ALA A N 1
ATOM 2830 C CA . ALA A 1 894 ? 185.984 173.487 224.229 1.00 30.96 844 ALA A CA 1
ATOM 2831 C C . ALA A 1 894 ? 186.151 172.697 222.928 1.00 31.64 844 ALA A C 1
ATOM 2832 O O . ALA A 1 894 ? 185.846 171.489 222.925 1.00 25.81 844 ALA A O 1
ATOM 2834 N N . ARG A 1 895 ? 186.624 173.363 221.871 1.00 30.22 845 ARG A N 1
ATOM 2835 C CA . ARG A 1 895 ? 186.813 172.690 220.558 1.00 30.12 845 ARG A CA 1
ATOM 2836 C C . ARG A 1 895 ? 187.843 171.567 220.716 1.00 29.77 845 ARG A C 1
ATOM 2837 O O . ARG A 1 895 ? 187.593 170.463 220.196 1.00 31.59 845 ARG A O 1
ATOM 2845 N N . ALA A 1 896 ? 188.951 171.841 221.411 1.00 28.23 846 ALA A N 1
ATOM 2846 C CA . ALA A 1 896 ? 189.975 170.798 221.652 1.00 30.52 846 ALA A CA 1
ATOM 2847 C C . ALA A 1 896 ? 189.303 169.572 222.278 1.00 26.41 846 ALA A C 1
ATOM 2848 O O . ALA A 1 896 ? 189.456 168.467 221.723 1.00 26.15 846 ALA A O 1
ATOM 2850 N N . ARG A 1 897 ? 188.582 169.769 223.386 1.00 22.98 847 ARG A N 1
ATOM 2851 C CA . ARG A 1 897 ? 187.906 168.660 224.052 1.00 25.27 847 ARG A CA 1
ATOM 2852 C C . ARG A 1 897 ? 186.946 167.953 223.105 1.00 26.84 847 ARG A C 1
ATOM 2853 O O . ARG A 1 897 ? 186.884 166.719 223.078 1.00 29.74 847 ARG A O 1
ATOM 2861 N N . SER A 1 898 ? 186.192 168.719 222.316 1.00 23.16 848 SER A N 1
ATOM 2862 C CA . SER A 1 898 ? 185.250 168.113 221.381 1.00 24.35 848 SER A CA 1
ATOM 2863 C C . SER A 1 898 ? 185.971 167.285 220.325 1.00 24.47 848 SER A C 1
ATOM 2864 O O . SER A 1 898 ? 185.511 166.198 219.964 1.00 22.20 848 SER A O 1
ATOM 2867 N N . LEU A 1 899 ? 187.098 167.781 219.814 1.00 21.78 849 LEU A N 1
ATOM 2868 C CA . LEU A 1 899 ? 187.843 167.039 218.802 1.00 21.41 849 LEU A CA 1
ATOM 2869 C C . LEU A 1 899 ? 188.374 165.727 219.368 1.00 25.56 849 LEU A C 1
ATOM 2870 O O . LEU A 1 899 ? 188.216 164.659 218.756 1.00 22.96 849 LEU A O 1
ATOM 2875 N N . LYS A 1 900 ? 189.015 165.813 220.537 1.00 26.53 850 LYS A N 1
ATOM 2876 C CA . LYS A 1 900 ? 189.548 164.593 221.197 1.00 22.71 850 LYS A CA 1
ATOM 2877 C C . LYS A 1 900 ? 188.394 163.617 221.432 1.00 21.32 850 LYS A C 1
ATOM 2878 O O . LYS A 1 900 ? 188.609 162.403 221.261 1.00 22.90 850 LYS A O 1
ATOM 2884 N N . ALA A 1 901 ? 187.221 164.133 221.809 1.00 21.12 851 ALA A N 1
ATOM 2885 C CA . ALA A 1 901 ? 186.082 163.268 222.096 1.00 21.14 851 ALA A CA 1
ATOM 2886 C C . ALA A 1 901 ? 185.548 162.604 220.834 1.00 26.74 851 ALA A C 1
ATOM 2887 O O . ALA A 1 901 ? 185.159 161.430 220.870 1.00 28.38 851 ALA A O 1
ATOM 2889 N N . LYS A 1 902 ? 185.586 163.322 219.708 1.00 21.85 852 LYS A N 1
ATOM 2890 C CA . LYS A 1 902 ? 185.098 162.746 218.425 1.00 20.89 852 LYS A CA 1
ATOM 2891 C C . LYS A 1 902 ? 186.070 161.665 217.931 1.00 21.62 852 LYS A C 1
ATOM 2892 O O . LYS A 1 902 ? 185.585 160.639 217.415 1.00 14.94 852 LYS A O 1
ATOM 2898 N N . PHE A 1 903 ? 187.383 161.882 218.075 1.00 24.65 853 PHE A N 1
ATOM 2899 C CA . PHE A 1 903 ? 188.359 160.914 217.585 1.00 22.43 853 PHE A CA 1
ATOM 2900 C C . PHE A 1 903 ? 188.889 159.989 218.672 1.00 24.61 853 PHE A C 1
ATOM 2901 O O . PHE A 1 903 ? 189.710 159.114 218.376 1.00 20.35 853 PHE A O 1
ATOM 2909 N N . GLY A 1 904 ? 188.440 160.156 219.914 1.00 26.20 854 GLY A N 1
ATOM 2910 C CA . GLY A 1 904 ? 188.723 159.196 220.965 1.00 23.40 854 GLY A CA 1
ATOM 2911 C C . GLY A 1 904 ? 190.192 158.912 221.194 1.00 20.33 854 GLY A C 1
ATOM 2912 O O . GLY A 1 904 ? 190.604 157.748 221.196 1.00 24.34 854 GLY A O 1
ATOM 2913 N N . THR A 1 905 ? 190.996 159.963 221.373 1.00 17.22 855 THR A N 1
ATOM 2914 C CA . THR A 1 905 ? 192.428 159.767 221.571 1.00 23.68 855 THR A CA 1
ATOM 2915 C C . THR A 1 905 ? 192.707 158.898 222.791 1.00 26.23 855 THR A C 1
ATOM 2916 O O . THR A 1 905 ? 193.646 158.094 222.789 1.00 26.66 855 THR A O 1
ATOM 2920 N N . GLU A 1 906 ? 191.893 159.062 223.837 1.00 25.31 856 GLU A N 1
ATOM 2921 C CA . GLU A 1 906 ? 192.100 158.276 225.082 1.00 25.63 856 GLU A CA 1
ATOM 2922 C C . GLU A 1 906 ? 191.267 156.994 225.004 1.00 23.12 856 GLU A C 1
ATOM 2923 O O . GLU A 1 906 ? 191.458 156.113 225.865 1.00 22.08 856 GLU A O 1
ATOM 2929 N N . LYS A 1 907 ? 190.386 156.898 224.004 1.00 25.67 857 LYS A N 1
ATOM 2930 C CA . LYS A 1 907 ? 189.569 155.668 223.829 1.00 28.89 857 LYS A CA 1
ATOM 2931 C C . LYS A 1 907 ? 190.411 154.632 223.078 1.00 27.14 857 LYS A C 1
ATOM 2932 O O . LYS A 1 907 ? 189.891 154.036 222.114 1.00 24.16 857 LYS A O 1
ATOM 2938 N N . CYS A 1 908 ? 191.661 154.436 223.506 1.00 27.10 858 CYS A N 1
ATOM 2939 C CA . CYS A 1 908 ? 192.568 153.459 222.846 1.00 30.21 858 CYS A CA 1
ATOM 2940 C C . CYS A 1 908 ? 193.520 152.873 223.893 1.00 33.50 858 CYS A C 1
ATOM 2941 O O . CYS A 1 908 ? 193.877 153.604 224.837 1.00 30.37 858 CYS A O 1
ATOM 2944 N N . GLU A 1 909 ? 193.903 151.605 223.733 1.00 32.82 859 GLU A N 1
ATOM 2945 C CA . GLU A 1 909 ? 194.812 150.935 224.695 1.00 25.45 859 GLU A CA 1
ATOM 2946 C C . GLU A 1 909 ? 196.271 151.135 224.281 1.00 28.34 859 GLU A C 1
ATOM 2947 O O . GLU A 1 909 ? 197.130 151.253 225.163 1.00 28.99 859 GLU A O 1
ATOM 2953 N N . GLN A 1 910 ? 196.523 151.207 222.985 1.00 32.28 860 GLN A N 1
ATOM 2954 C CA . GLN A 1 910 ? 197.929 151.274 222.501 1.00 33.59 860 GLN A CA 1
ATOM 2955 C C . GLN A 1 910 ? 198.491 152.666 222.798 1.00 34.05 860 GLN A C 1
ATOM 2956 O O . GLN A 1 910 ? 198.045 153.627 222.145 1.00 28.06 860 GLN A O 1
ATOM 2962 N N . GLU A 1 911 ? 199.449 152.759 223.726 1.00 35.84 861 GLU A N 1
ATOM 2963 C CA . GLU A 1 911 ? 200.007 154.078 224.129 1.00 35.31 861 GLU A CA 1
ATOM 2964 C C . GLU A 1 911 ? 200.561 154.802 222.899 1.00 33.76 861 GLU A C 1
ATOM 2965 O O . GLU A 1 911 ? 200.237 155.992 222.723 1.00 32.69 861 GLU A O 1
ATOM 2971 N N . GLU A 1 912 ? 201.255 154.045 222.022 1.00 31.01 862 GLU A N 1
ATOM 2972 C CA . GLU A 1 912 ? 201.974 154.639 220.851 1.00 33.17 862 GLU A CA 1
ATOM 2973 C C . GLU A 1 912 ? 200.997 155.031 219.746 1.00 34.27 862 GLU A C 1
ATOM 2974 O O . GLU A 1 912 ? 201.383 155.799 218.863 1.00 31.32 862 GLU A O 1
ATOM 2980 N N . GLU A 1 913 ? 199.818 154.468 219.756 1.00 31.90 863 GLU A N 1
ATOM 2981 C CA . GLU A 1 913 ? 198.735 154.864 218.817 1.00 31.00 863 GLU A CA 1
ATOM 2982 C C . GLU A 1 913 ? 197.882 155.972 219.443 1.00 31.80 863 GLU A C 1
ATOM 2983 O O . GLU A 1 913 ? 197.519 156.913 218.712 1.00 29.50 863 GLU A O 1
ATOM 2989 N N . LYS A 1 914 ? 197.520 155.826 220.722 1.00 27.08 864 LYS A N 1
ATOM 2990 C CA . LYS A 1 914 ? 196.681 156.847 221.407 1.00 29.67 864 LYS A CA 1
ATOM 2991 C C . LYS A 1 914 ? 197.455 158.169 221.401 1.00 28.94 864 LYS A C 1
ATOM 2992 O O . LYS A 1 914 ? 196.815 159.225 221.232 1.00 24.19 864 LYS A O 1
ATOM 2998 N N . GLU A 1 915 ? 198.778 158.106 221.574 1.00 27.28 865 GLU A N 1
ATOM 2999 C CA . GLU A 1 915 ? 199.628 159.323 221.484 1.00 27.82 865 GLU A CA 1
ATOM 3000 C C . GLU A 1 915 ? 199.573 159.845 220.045 1.00 29.83 865 GLU A C 1
ATOM 3001 O O . GLU A 1 915 ? 199.323 161.053 219.866 1.00 25.19 865 GLU A O 1
ATOM 3007 N N . ASP A 1 916 ? 199.788 158.963 219.063 1.00 28.35 866 ASP A N 1
ATOM 3008 C CA . ASP A 1 916 ? 199.683 159.384 217.642 1.00 25.96 866 ASP A CA 1
ATOM 3009 C C . ASP A 1 916 ? 198.354 160.122 217.461 1.00 23.97 866 ASP A C 1
ATOM 3010 O O . ASP A 1 916 ? 198.355 161.191 216.820 1.00 22.03 866 ASP A O 1
ATOM 3015 N N . LEU A 1 917 ? 197.269 159.574 218.020 1.00 22.00 867 LEU A N 1
ATOM 3016 C CA . LEU A 1 917 ? 195.961 160.205 217.885 1.00 21.42 867 LEU A CA 1
ATOM 3017 C C . LEU A 1 917 ? 195.917 161.559 218.581 1.00 25.18 867 LEU A C 1
ATOM 3018 O O . LEU A 1 917 ? 195.314 162.505 218.064 1.00 20.99 867 LEU A O 1
ATOM 3023 N N . GLU A 1 918 ? 196.539 161.680 219.756 1.00 23.22 868 GLU A N 1
ATOM 3024 C CA . GLU A 1 918 ? 196.498 162.973 220.430 1.00 24.49 868 GLU A CA 1
ATOM 3025 C C . GLU A 1 918 ? 197.313 164.015 219.678 1.00 24.63 868 GLU A C 1
ATOM 3026 O O . GLU A 1 918 ? 196.948 165.195 219.677 1.00 27.08 868 GLU A O 1
ATOM 3032 N N . ARG A 1 919 ? 198.415 163.613 219.041 1.00 21.89 869 ARG A N 1
ATOM 3033 C CA . ARG A 1 919 ? 199.174 164.567 218.244 1.00 25.27 869 ARG A CA 1
ATOM 3034 C C . ARG A 1 919 ? 198.489 164.888 216.922 1.00 21.48 869 ARG A C 1
ATOM 3035 O O . ARG A 1 919 ? 198.644 166.004 216.412 1.00 20.12 869 ARG A O 1
ATOM 3043 N N . PHE A 1 920 ? 197.729 163.943 216.365 1.00 19.72 870 PHE A N 1
ATOM 3044 C CA . PHE A 1 920 ? 196.878 164.232 215.218 1.00 22.53 870 PHE A CA 1
ATOM 3045 C C . PHE A 1 920 ? 195.789 165.234 215.582 1.00 24.75 870 PHE A C 1
ATOM 3046 O O . PHE A 1 920 ? 195.481 166.139 214.799 1.00 29.10 870 PHE A O 1
ATOM 3054 N N . VAL A 1 921 ? 195.196 165.077 216.761 1.00 20.47 871 VAL A N 1
ATOM 3055 C CA . VAL A 1 921 ? 194.214 166.031 217.255 1.00 24.39 871 VAL A CA 1
ATOM 3056 C C . VAL A 1 921 ? 194.934 167.272 217.778 1.00 24.25 871 VAL A C 1
ATOM 3057 O O . VAL A 1 921 ? 196.107 167.227 218.156 1.00 24.90 871 VAL A O 1
ATOM 3061 N N . SER A 1 922 ? 194.230 168.414 217.765 1.00 23.44 872 SER A N 1
ATOM 3062 C CA . SER A 1 922 ? 194.794 169.707 218.254 1.00 26.77 872 SER A CA 1
ATOM 3063 C C . SER A 1 922 ? 195.650 170.373 217.169 1.00 27.40 872 SER A C 1
ATOM 3064 O O . SER A 1 922 ? 195.912 171.579 217.306 1.00 26.19 872 SER A O 1
ATOM 3067 N N . CYS A 1 923 ? 196.070 169.628 216.140 1.00 26.98 873 CYS A N 1
ATOM 3068 C CA . CYS A 1 923 ? 196.799 170.235 215.035 1.00 30.41 873 CYS A CA 1
ATOM 3069 C C . CYS A 1 923 ? 195.835 170.824 214.014 1.00 31.00 873 CYS A C 1
ATOM 3070 O O . CYS A 1 923 ? 196.166 171.786 213.315 1.00 31.83 873 CYS A O 1
ATOM 3073 N N . LEU A 1 924 ? 194.632 170.254 213.933 1.00 24.26 874 LEU A N 1
ATOM 3074 C CA . LEU A 1 924 ? 193.598 170.771 213.049 1.00 28.96 874 LEU A CA 1
ATOM 3075 C C . LEU A 1 924 ? 193.046 172.106 213.529 1.00 30.89 874 LEU A C 1
ATOM 3076 O O . LEU A 1 924 ? 192.399 172.815 212.750 1.00 26.92 874 LEU A O 1
ATOM 3081 N N . LEU A 1 925 ? 193.330 172.477 214.777 1.00 31.32 875 LEU A N 1
ATOM 3082 C CA . LEU A 1 925 ? 192.732 173.719 215.338 1.00 25.89 875 LEU A CA 1
ATOM 3083 C C . LEU A 1 925 ? 193.396 174.961 214.738 1.00 25.58 875 LEU A C 1
ATOM 3084 O O . LEU A 1 925 ? 192.705 175.991 214.620 1.00 25.23 875 LEU A O 1
ATOM 3089 N N . GLU A 1 926 ? 194.677 174.871 214.379 1.00 22.86 876 GLU A N 1
ATOM 3090 C CA . GLU A 1 926 ? 195.403 176.041 213.893 1.00 24.74 876 GLU A CA 1
ATOM 3091 C C . GLU A 1 926 ? 195.272 176.206 212.380 1.00 26.39 876 GLU A C 1
ATOM 3092 O O . GLU A 1 926 ? 194.758 177.223 211.903 1.00 28.17 876 GLU A O 1
ATOM 3098 N N . GLN A 1 927 ? 195.733 175.196 211.637 1.00 27.97 877 GLN A N 1
ATOM 3099 C CA . GLN A 1 927 ? 195.616 175.229 210.154 1.00 28.00 877 GLN A CA 1
ATOM 3100 C C . GLN A 1 927 ? 194.426 174.355 209.741 1.00 23.84 877 GLN A C 1
ATOM 3101 O O . GLN A 1 927 ? 194.157 173.353 210.435 1.00 22.90 877 GLN A O 1
ATOM 3107 N N . PRO A 1 928 ? 193.665 174.686 208.668 1.00 21.29 878 PRO A N 1
ATOM 3108 C CA . PRO A 1 928 ? 192.487 173.909 208.290 1.00 25.20 878 PRO A CA 1
ATOM 3109 C C . PRO A 1 928 ? 192.847 172.844 207.245 1.00 23.16 878 PRO A C 1
ATOM 3110 O O . PRO A 1 928 ? 192.157 172.752 206.252 1.00 24.09 878 PRO A O 1
ATOM 3114 N N . GLU A 1 929 ? 193.916 172.082 207.491 1.00 17.52 879 GLU A N 1
ATOM 3115 C CA . GLU A 1 929 ? 194.332 171.003 206.556 1.00 16.93 879 GLU A CA 1
ATOM 3116 C C . GLU A 1 929 ? 195.424 170.163 207.223 1.00 14.70 879 GLU A C 1
ATOM 3117 O O . GLU A 1 929 ? 196.532 170.697 207.428 1.00 21.93 879 GLU A O 1
ATOM 3123 N N . VAL A 1 930 ? 195.122 168.903 207.552 1.00 12.78 880 VAL A N 1
ATOM 3124 C CA . VAL A 1 930 ? 196.148 168.043 208.132 1.00 14.98 880 VAL A CA 1
ATOM 3125 C C . VAL A 1 930 ? 196.212 166.742 207.344 1.00 10.49 880 VAL A C 1
ATOM 3126 O O . VAL A 1 930 ? 195.203 166.278 206.802 1.00 5.46 880 VAL A O 1
ATOM 3130 N N . LEU A 1 931 ? 197.404 166.163 207.246 1.00 15.75 881 LEU A N 1
ATOM 3131 C CA . LEU A 1 931 ? 197.555 164.882 206.575 1.00 18.49 881 LEU A CA 1
ATOM 3132 C C . LEU A 1 931 ? 197.189 163.743 207.518 1.00 10.16 881 LEU A C 1
ATOM 3133 O O . LEU A 1 931 ? 197.281 163.866 208.742 1.00 7.88 881 LEU A O 1
ATOM 3138 N N . VAL A 1 932 ? 196.762 162.626 206.938 1.00 6.66 882 VAL A N 1
ATOM 3139 C CA . VAL A 1 932 ? 196.446 161.422 207.694 1.00 6.01 882 VAL A CA 1
ATOM 3140 C C . VAL A 1 932 ? 197.496 160.369 207.375 1.00 6.18 882 VAL A C 1
ATOM 3141 O O . VAL A 1 932 ? 197.799 160.121 206.202 1.00 11.08 882 VAL A O 1
ATOM 3145 N N . THR A 1 933 ? 198.053 159.759 208.417 1.00 7.97 883 THR A N 1
ATOM 3146 C CA . THR A 1 933 ? 199.102 158.766 208.232 1.00 6.68 883 THR A CA 1
ATOM 3147 C C . THR A 1 933 ? 198.540 157.496 207.606 1.00 6.49 883 THR A C 1
ATOM 3148 O O . THR A 1 933 ? 197.562 156.924 208.098 1.00 5.19 883 THR A O 1
ATOM 3152 N N . GLY A 1 934 ? 199.169 157.055 206.518 1.00 10.87 884 GLY A N 1
ATOM 3153 C CA . GLY A 1 934 ? 198.770 155.824 205.857 1.00 12.45 884 GLY A CA 1
ATOM 3154 C C . GLY A 1 934 ? 197.447 155.903 205.129 1.00 12.31 884 GLY A C 1
ATOM 3155 O O . GLY A 1 934 ? 196.831 154.864 204.868 1.00 10.39 884 GLY A O 1
ATOM 3156 N N . ALA A 1 935 ? 196.998 157.111 204.786 1.00 14.03 885 ALA A N 1
ATOM 3157 C CA . ALA A 1 935 ? 195.708 157.354 204.122 1.00 11.53 885 ALA A CA 1
ATOM 3158 C C . ALA A 1 935 ? 194.612 156.675 204.946 1.00 11.33 885 ALA A C 1
ATOM 3159 O O . ALA A 1 935 ? 194.641 156.758 206.181 1.00 14.92 885 ALA A O 1
ATOM 3161 N N . GLY A 1 936 ? 193.645 156.001 204.322 1.00 10.79 886 GLY A N 1
ATOM 3162 C CA . GLY A 1 936 ? 192.591 155.361 205.091 1.00 10.10 886 GLY A CA 1
ATOM 3163 C C . GLY A 1 936 ? 193.010 154.023 205.670 1.00 17.83 886 GLY A C 1
ATOM 3164 O O . GLY A 1 936 ? 192.328 153.475 206.541 1.00 24.63 886 GLY A O 1
ATOM 3165 N N . ARG A 1 937 ? 194.126 153.473 205.188 1.00 18.11 887 ARG A N 1
ATOM 3166 C CA . ARG A 1 937 ? 194.604 152.191 205.697 1.00 16.74 887 ARG A CA 1
ATOM 3167 C C . ARG A 1 937 ? 195.092 152.310 207.136 1.00 18.22 887 ARG A C 1
ATOM 3168 O O . ARG A 1 937 ? 194.875 151.405 207.951 1.00 16.56 887 ARG A O 1
ATOM 3176 N N . GLY A 1 938 ? 195.747 153.419 207.468 1.00 18.49 888 GLY A N 1
ATOM 3177 C CA . GLY A 1 938 ? 196.342 153.547 208.787 1.00 22.30 888 GLY A CA 1
ATOM 3178 C C . GLY A 1 938 ? 195.287 153.646 209.876 1.00 18.76 888 GLY A C 1
ATOM 3179 O O . GLY A 1 938 ? 194.127 153.979 209.622 1.00 17.09 888 GLY A O 1
ATOM 3180 N N . HIS A 1 939 ? 195.708 153.348 211.109 1.00 17.86 889 HIS A N 1
ATOM 3181 C CA . HIS A 1 939 ? 194.797 153.395 212.248 1.00 23.56 889 HIS A CA 1
ATOM 3182 C C . HIS A 1 939 ? 194.277 154.806 212.487 1.00 27.67 889 HIS A C 1
ATOM 3183 O O . HIS A 1 939 ? 193.132 154.988 212.920 1.00 28.35 889 HIS A O 1
ATOM 3190 N N . ALA A 1 940 ? 195.110 155.817 212.234 1.00 22.86 890 ALA A N 1
ATOM 3191 C CA . ALA A 1 940 ? 194.659 157.197 212.378 1.00 16.76 890 ALA A CA 1
ATOM 3192 C C . ALA A 1 940 ? 193.522 157.500 211.412 1.00 18.97 890 ALA A C 1
ATOM 3193 O O . ALA A 1 940 ? 192.574 158.214 211.758 1.00 15.58 890 ALA A O 1
ATOM 3195 N N . GLY A 1 941 ? 193.602 156.966 210.196 1.00 19.29 891 GLY A N 1
ATOM 3196 C CA . GLY A 1 941 ? 192.542 157.129 209.223 1.00 16.88 891 GLY A CA 1
ATOM 3197 C C . GLY A 1 941 ? 191.445 156.096 209.363 1.00 16.85 891 GLY A C 1
ATOM 3198 O O . GLY A 1 941 ? 190.345 156.274 208.831 1.00 16.60 891 GLY A O 1
ATOM 3199 N N . ARG A 1 942 ? 191.734 155.008 210.080 1.00 20.22 892 ARG A N 1
ATOM 3200 C CA . ARG A 1 942 ? 190.731 153.967 210.275 1.00 19.80 892 ARG A CA 1
ATOM 3201 C C . ARG A 1 942 ? 189.528 154.500 211.039 1.00 18.30 892 ARG A C 1
ATOM 3202 O O . ARG A 1 942 ? 188.382 154.166 210.718 1.00 13.15 892 ARG A O 1
ATOM 3210 N N . ILE A 1 943 ? 189.768 155.330 212.056 1.00 23.54 893 ILE A N 1
ATOM 3211 C CA . ILE A 1 943 ? 188.664 155.919 212.807 1.00 22.14 893 ILE A CA 1
ATOM 3212 C C . ILE A 1 943 ? 187.803 156.783 211.894 1.00 23.65 893 ILE A C 1
ATOM 3213 O O . ILE A 1 943 ? 186.570 156.694 211.915 1.00 24.78 893 ILE A O 1
ATOM 3218 N N . ILE A 1 944 ? 188.457 157.625 211.090 1.00 23.57 894 ILE A N 1
ATOM 3219 C CA . ILE A 1 944 ? 187.704 158.468 210.116 1.00 19.51 894 ILE A CA 1
ATOM 3220 C C . ILE A 1 944 ? 186.845 157.537 209.256 1.00 18.65 894 ILE A C 1
ATOM 3221 O O . ILE A 1 944 ? 185.657 157.853 209.048 1.00 18.67 894 ILE A O 1
ATOM 3226 N N . HIS A 1 945 ? 187.426 156.426 208.791 1.00 16.07 895 HIS A N 1
ATOM 3227 C CA . HIS A 1 945 ? 186.671 155.472 207.990 1.00 22.05 895 HIS A CA 1
ATOM 3228 C C . HIS A 1 945 ? 185.455 154.961 208.751 1.00 24.38 895 HIS A C 1
ATOM 3229 O O . HIS A 1 945 ? 184.378 154.786 208.169 1.00 21.77 895 HIS A O 1
ATOM 3236 N N . LYS A 1 946 ? 185.608 154.714 210.054 1.00 24.68 896 LYS A N 1
ATOM 3237 C CA . LYS A 1 946 ? 184.519 154.118 210.820 1.00 22.98 896 LYS A CA 1
ATOM 3238 C C . LYS A 1 946 ? 183.391 155.115 211.061 1.00 20.97 896 LYS A C 1
ATOM 3239 O O . LYS A 1 946 ? 182.213 154.739 211.036 1.00 20.03 896 LYS A O 1
ATOM 3245 N N . LEU A 1 947 ? 183.724 156.387 211.303 1.00 22.49 897 LEU A N 1
ATOM 3246 C CA . LEU A 1 947 ? 182.677 157.391 211.469 1.00 23.20 897 LEU A CA 1
ATOM 3247 C C . LEU A 1 947 ? 181.857 157.543 210.196 1.00 20.09 897 LEU A C 1
ATOM 3248 O O . LEU A 1 947 ? 180.626 157.647 210.250 1.00 25.16 897 LEU A O 1
ATOM 3253 N N . PHE A 1 948 ? 182.543 157.558 209.050 1.00 17.21 898 PHE A N 1
ATOM 3254 C CA . PHE A 1 948 ? 181.840 157.680 207.746 1.00 24.96 898 PHE A CA 1
ATOM 3255 C C . PHE A 1 948 ? 180.926 156.466 207.556 1.00 29.22 898 PHE A C 1
ATOM 3256 O O . PHE A 1 948 ? 179.766 156.649 207.141 1.00 30.56 898 PHE A O 1
ATOM 3264 N N . VAL A 1 949 ? 181.436 155.267 207.851 1.00 25.54 899 VAL A N 1
ATOM 3265 C CA . VAL A 1 949 ? 180.622 154.060 207.739 1.00 24.62 899 VAL A CA 1
ATOM 3266 C C . VAL A 1 949 ? 179.431 154.135 208.686 1.00 21.63 899 VAL A C 1
ATOM 3267 O O . VAL A 1 949 ? 178.295 153.823 208.308 1.00 20.82 899 VAL A O 1
ATOM 3271 N N . ASN A 1 950 ? 179.670 154.565 209.927 1.00 19.61 900 ASN A N 1
ATOM 3272 C CA . ASN A 1 950 ? 178.601 154.649 210.915 1.00 20.22 900 ASN A CA 1
ATOM 3273 C C . ASN A 1 950 ? 177.573 155.720 210.576 1.00 22.80 900 ASN A C 1
ATOM 3274 O O . ASN A 1 950 ? 176.477 155.709 211.146 1.00 24.18 900 ASN A O 1
ATOM 3279 N N . ALA A 1 951 ? 177.899 156.642 209.676 1.00 23.03 901 ALA A N 1
ATOM 3280 C CA . ALA A 1 951 ? 176.965 157.690 209.283 1.00 21.94 901 ALA A CA 1
ATOM 3281 C C . ALA A 1 951 ? 175.886 157.137 208.358 1.00 21.88 901 ALA A C 1
ATOM 3282 O O . ALA A 1 951 ? 175.064 156.318 208.767 1.00 22.70 901 ALA A O 1
ATOM 3284 N N . ASP A 1 987 ? 180.256 152.654 200.470 1.00 41.73 930 ASP A N 1
ATOM 3285 C CA . ASP A 1 987 ? 181.461 152.850 201.320 1.00 43.43 930 ASP A CA 1
ATOM 3286 C C . ASP A 1 987 ? 181.464 154.281 201.867 1.00 42.17 930 ASP A C 1
ATOM 3287 O O . ASP A 1 987 ? 181.397 154.440 203.102 1.00 39.68 930 ASP A O 1
ATOM 3292 N N . PHE A 1 988 ? 181.541 155.275 200.975 1.00 35.92 931 PHE A N 1
ATOM 3293 C CA . PHE A 1 988 ? 181.580 156.698 201.404 1.00 32.71 931 PHE A CA 1
ATOM 3294 C C . PHE A 1 988 ? 180.402 157.461 200.792 1.00 32.55 931 PHE A C 1
ATOM 3295 O O . PHE A 1 988 ? 180.058 157.207 199.621 1.00 32.64 931 PHE A O 1
ATOM 3303 N N . PRO A 1 989 ? 179.769 158.393 201.537 1.00 25.86 932 PRO A N 1
ATOM 3304 C CA . PRO A 1 989 ? 178.666 159.195 200.997 1.00 25.49 932 PRO A CA 1
ATOM 3305 C C . PRO A 1 989 ? 179.074 159.918 199.706 1.00 23.63 932 PRO A C 1
ATOM 3306 O O . PRO A 1 989 ? 180.211 160.333 199.605 1.00 22.30 932 PRO A O 1
ATOM 3310 N N . PRO A 1 990 ? 178.164 160.086 198.721 1.00 22.64 933 PRO A N 1
ATOM 3311 C CA . PRO A 1 990 ? 178.503 160.718 197.443 1.00 22.22 933 PRO A CA 1
ATOM 3312 C C . PRO A 1 990 ? 179.320 162.003 197.645 1.00 16.15 933 PRO A C 1
ATOM 3313 O O . PRO A 1 990 ? 178.892 162.864 198.393 1.00 16.86 933 PRO A O 1
ATOM 3317 N N . PRO A 1 991 ? 180.488 162.148 196.980 1.00 6.88 934 PRO A N 1
ATOM 3318 C CA . PRO A 1 991 ? 181.331 163.338 197.134 1.00 6.61 934 PRO A CA 1
ATOM 3319 C C . PRO A 1 991 ? 180.598 164.614 196.699 1.00 15.05 934 PRO A C 1
ATOM 3320 O O . PRO A 1 991 ? 180.250 164.720 195.536 1.00 15.95 934 PRO A O 1
ATOM 3324 N N . ALA A 1 992 ? 180.384 165.545 197.633 1.00 13.02 935 ALA A N 1
ATOM 3325 C CA . ALA A 1 992 ? 179.701 166.787 197.304 1.00 9.20 935 ALA A CA 1
ATOM 3326 C C . ALA A 1 992 ? 180.490 167.657 196.337 1.00 14.95 935 ALA A C 1
ATOM 3327 O O . ALA A 1 992 ? 179.972 168.687 195.893 1.00 14.55 935 ALA A O 1
ATOM 3329 N N . GLY A 1 993 ? 181.725 167.281 196.016 1.00 18.46 936 GLY A N 1
ATOM 3330 C CA . GLY A 1 993 ? 182.517 168.013 195.049 1.00 10.05 936 GLY A CA 1
ATOM 3331 C C . GLY A 1 993 ? 183.654 167.199 194.468 1.00 5.41 936 GLY A C 1
ATOM 3332 O O . GLY A 1 993 ? 184.465 166.625 195.207 1.00 9.84 936 GLY A O 1
ATOM 3333 N N . ARG A 1 994 ? 183.734 167.151 193.141 1.00 0.00 937 ARG A N 1
ATOM 3334 C CA . ARG A 1 994 ? 184.807 166.448 192.449 1.00 0.00 937 ARG A CA 1
ATOM 3335 C C . ARG A 1 994 ? 185.606 167.445 191.626 1.00 0.00 937 ARG A C 1
ATOM 3336 O O . ARG A 1 994 ? 185.026 168.256 190.896 1.00 10.38 937 ARG A O 1
ATOM 3344 N N . GLU A 1 995 ? 186.931 167.391 191.746 1.00 0.00 938 GLU A N 1
ATOM 3345 C CA . GLU A 1 995 ? 187.828 168.277 191.019 1.00 0.00 938 GLU A CA 1
ATOM 3346 C C . GLU A 1 995 ? 188.739 167.447 190.128 1.00 0.00 938 GLU A C 1
ATOM 3347 O O . GLU A 1 995 ? 189.390 166.511 190.602 1.00 8.88 938 GLU A O 1
ATOM 3353 N N . PHE A 1 996 ? 188.786 167.796 188.845 1.00 0.00 939 PHE A N 1
ATOM 3354 C CA . PHE A 1 996 ? 189.650 167.143 187.871 1.00 0.41 939 PHE A CA 1
ATOM 3355 C C . PHE A 1 996 ? 190.595 168.172 187.270 1.00 5.06 939 PHE A C 1
ATOM 3356 O O . PHE A 1 996 ? 190.215 169.329 187.063 1.00 9.65 939 PHE A O 1
ATOM 3364 N N . ILE A 1 997 ? 191.830 167.738 186.990 1.00 0.00 940 ILE A N 1
ATOM 3365 C CA . ILE A 1 997 ? 192.818 168.638 186.322 1.00 0.00 940 ILE A CA 1
ATOM 3366 C C . ILE A 1 997 ? 193.468 167.863 185.170 1.00 5.55 940 ILE A C 1
ATOM 3367 O O . ILE A 1 997 ? 194.091 166.819 185.443 1.00 18.77 940 ILE A O 1
ATOM 3372 N N . LEU A 1 998 ? 193.330 168.360 183.942 1.00 4.58 941 LEU A N 1
ATOM 3373 C CA . LEU A 1 998 ? 193.845 167.690 182.720 1.00 0.00 941 LEU A CA 1
ATOM 3374 C C . LEU A 1 998 ? 194.932 168.571 182.099 1.00 0.00 941 LEU A C 1
ATOM 3375 O O . LEU A 1 998 ? 194.723 169.799 182.043 1.00 12.40 941 LEU A O 1
ATOM 3380 N N . ARG A 1 999 ? 196.036 167.975 181.641 1.00 0.00 942 ARG A N 1
ATOM 3381 C CA . ARG A 1 999 ? 197.106 168.719 180.989 1.00 0.00 942 ARG A CA 1
ATOM 3382 C C . ARG A 1 999 ? 197.650 167.936 179.803 1.00 7.10 942 ARG A C 1
ATOM 3383 O O . ARG A 1 999 ? 197.730 166.704 179.849 1.00 14.81 942 ARG A O 1
ATOM 3391 N N . THR A 1 1000 ? 198.016 168.684 178.757 1.00 5.35 943 THR A N 1
ATOM 3392 C CA . THR A 1 1000 ? 198.577 168.057 177.536 1.00 0.00 943 THR A CA 1
ATOM 3393 C C . THR A 1 1000 ? 199.473 169.069 176.818 1.00 0.00 943 THR A C 1
ATOM 3394 O O . THR A 1 1000 ? 199.314 170.279 177.070 1.00 2.85 943 THR A O 1
ATOM 3398 N N . THR A 1 1001 ? 200.384 168.588 175.975 1.00 0.25 944 THR A N 1
ATOM 3399 C CA . THR A 1 1001 ? 201.290 169.435 175.197 1.00 6.56 944 THR A CA 1
ATOM 3400 C C . THR A 1 1001 ? 201.188 169.022 173.731 1.00 11.07 944 THR A C 1
ATOM 3401 O O . THR A 1 1001 ? 201.760 168.004 173.330 1.00 12.14 944 THR A O 1
ATOM 3405 N N . VAL A 1 1002 ? 200.429 169.769 172.927 1.00 4.53 945 VAL A N 1
ATOM 3406 C CA . VAL A 1 1002 ? 200.230 169.331 171.512 1.00 0.18 945 VAL A CA 1
ATOM 3407 C C . VAL A 1 1002 ? 200.507 170.510 170.571 1.00 2.04 945 VAL A C 1
ATOM 3408 O O . VAL A 1 1002 ? 200.406 171.668 171.025 1.00 3.74 945 VAL A O 1
ATOM 3412 N N . PRO A 1 1003 ? 200.854 170.268 169.286 1.00 5.71 946 PRO A N 1
ATOM 3413 C CA . PRO A 1 1003 ? 201.149 171.346 168.332 1.00 6.24 946 PRO A CA 1
ATOM 3414 C C . PRO A 1 1003 ? 199.894 171.972 167.703 1.00 4.94 946 PRO A C 1
ATOM 3415 O O . PRO A 1 1003 ? 199.635 171.719 166.540 1.00 7.78 946 PRO A O 1
ATOM 3419 N N . ARG A 1 1004 ? 199.212 172.832 168.442 1.00 0.00 947 ARG A N 1
ATOM 3420 C CA . ARG A 1 1004 ? 197.964 173.448 167.934 1.00 4.07 947 ARG A CA 1
ATOM 3421 C C . ARG A 1 1004 ? 198.341 174.749 167.212 1.00 1.05 947 ARG A C 1
ATOM 3422 O O . ARG A 1 1004 ? 199.412 175.298 167.558 1.00 5.15 947 ARG A O 1
ATOM 3430 N N . PRO A 1 1005 ? 197.550 175.268 166.237 1.00 2.61 948 PRO A N 1
ATOM 3431 C CA . PRO A 1 1005 ? 196.396 174.555 165.678 1.00 1.79 948 PRO A CA 1
ATOM 3432 C C . PRO A 1 1005 ? 196.710 173.843 164.355 1.00 7.54 948 PRO A C 1
ATOM 3433 O O . PRO A 1 1005 ? 195.811 173.243 163.799 1.00 11.11 948 PRO A O 1
ATOM 3437 N N . ALA A 1 1006 ? 197.955 173.937 163.881 1.00 9.56 949 ALA A N 1
ATOM 3438 C CA . ALA A 1 1006 ? 198.356 173.282 162.646 1.00 3.09 949 ALA A CA 1
ATOM 3439 C C . ALA A 1 1006 ? 199.638 172.493 162.869 1.00 0.00 949 ALA A C 1
ATOM 3440 O O . ALA A 1 1006 ? 200.441 172.844 163.738 1.00 6.29 949 ALA A O 1
ATOM 3442 N N . PRO A 1 1007 ? 199.861 171.427 162.094 1.00 0.80 950 PRO A N 1
ATOM 3443 C CA . PRO A 1 1007 ? 201.012 170.548 162.366 1.00 6.20 950 PRO A CA 1
ATOM 3444 C C . PRO A 1 1007 ? 202.367 171.218 162.221 1.00 4.33 950 PRO A C 1
ATOM 3445 O O . PRO A 1 1007 ? 203.348 170.711 162.778 1.00 7.02 950 PRO A O 1
ATOM 3449 N N . TYR A 1 1008 ? 202.466 172.329 161.493 1.00 0.00 951 TYR A N 1
ATOM 3450 C CA . TYR A 1 1008 ? 203.733 173.025 161.312 1.00 1.59 951 TYR A CA 1
ATOM 3451 C C . TYR A 1 1008 ? 203.929 174.145 162.327 1.00 2.13 951 TYR A C 1
ATOM 3452 O O . TYR A 1 1008 ? 204.757 175.036 162.106 1.00 1.93 951 TYR A O 1
ATOM 3461 N N . SER A 1 1009 ? 203.147 174.087 163.407 1.00 1.00 952 SER A N 1
ATOM 3462 C CA . SER A 1 1009 ? 203.230 175.133 164.453 1.00 1.17 952 SER A CA 1
ATOM 3463 C C . SER A 1 1009 ? 203.961 174.586 165.679 1.00 2.11 952 SER A C 1
ATOM 3464 O O . SER A 1 1009 ? 204.271 173.379 165.695 1.00 2.54 952 SER A O 1
ATOM 3467 N N . LYS A 1 1010 ? 204.211 175.445 166.664 1.00 2.94 953 LYS A N 1
ATOM 3468 C CA . LYS A 1 1010 ? 204.902 175.057 167.885 1.00 6.59 953 LYS A CA 1
ATOM 3469 C C . LYS A 1 1010 ? 204.029 174.150 168.746 1.00 7.16 953 LYS A C 1
ATOM 3470 O O . LYS A 1 1010 ? 202.798 174.189 168.682 1.00 4.86 953 LYS A O 1
ATOM 3476 N N . ALA A 1 1011 ? 204.687 173.321 169.553 1.00 2.89 954 ALA A N 1
ATOM 3477 C CA . ALA A 1 1011 ? 203.997 172.483 170.525 1.00 0.00 954 ALA A CA 1
ATOM 3478 C C . ALA A 1 1011 ? 203.790 173.275 171.809 1.00 0.00 954 ALA A C 1
ATOM 3479 O O . ALA A 1 1011 ? 204.760 173.667 172.467 1.00 10.38 954 ALA A O 1
ATOM 3481 N N . LEU A 1 1012 ? 202.530 173.504 172.170 1.00 5.32 955 LEU A N 1
ATOM 3482 C CA . LEU A 1 1012 ? 202.171 174.349 173.292 1.00 3.84 955 LEU A CA 1
ATOM 3483 C C . LEU A 1 1012 ? 201.326 173.577 174.300 1.00 1.72 955 LEU A C 1
ATOM 3484 O O . LEU A 1 1012 ? 200.662 172.596 173.942 1.00 5.59 955 LEU A O 1
ATOM 3489 N N . PRO A 1 1013 ? 201.367 173.977 175.583 1.00 0.00 956 PRO A N 1
ATOM 3490 C CA . PRO A 1 1013 ? 200.628 173.245 176.622 1.00 0.00 956 PRO A CA 1
ATOM 3491 C C . PRO A 1 1013 ? 199.197 173.716 176.838 1.00 0.00 956 PRO A C 1
ATOM 3492 O O . PRO A 1 1013 ? 198.956 174.881 177.166 1.00 8.88 956 PRO A O 1
ATOM 3496 N N . GLN A 1 1014 ? 198.252 172.786 176.649 1.00 0.00 957 GLN A N 1
ATOM 3497 C CA . GLN A 1 1014 ? 196.823 173.091 176.920 1.00 0.00 957 GLN A CA 1
ATOM 3498 C C . GLN A 1 1014 ? 196.487 172.538 178.306 1.00 2.03 957 GLN A C 1
ATOM 3499 O O . GLN A 1 1014 ? 196.885 171.392 178.594 1.00 7.82 957 GLN A O 1
ATOM 3505 N N . ARG A 1 1015 ? 195.784 173.318 179.125 1.00 0.00 958 ARG A N 1
ATOM 3506 C CA . ARG A 1 1015 ? 195.446 172.905 180.512 1.00 0.00 958 ARG A CA 1
ATOM 3507 C C . ARG A 1 1015 ? 193.971 173.192 180.804 1.00 0.00 958 ARG A C 1
ATOM 3508 O O . ARG A 1 1015 ? 193.474 174.242 180.352 1.00 10.68 958 ARG A O 1
ATOM 3516 N N . MET A 1 1016 ? 193.321 172.276 181.538 1.00 0.00 959 MET A N 1
ATOM 3517 C CA . MET A 1 1016 ? 191.870 172.411 181.843 1.00 0.00 959 MET A CA 1
ATOM 3518 C C . MET A 1 1016 ? 191.571 171.977 183.283 1.00 0.00 959 MET A C 1
ATOM 3519 O O . MET A 1 1016 ? 192.002 170.870 183.661 1.00 0.75 959 MET A O 1
ATOM 3524 N N . TYR A 1 1017 ? 190.864 172.811 184.048 1.00 0.00 960 TYR A N 1
ATOM 3525 C CA . TYR A 1 1017 ? 190.455 172.530 185.415 1.00 1.90 960 TYR A CA 1
ATOM 3526 C C . TYR A 1 1017 ? 188.939 172.422 185.431 1.00 0.00 960 TYR A C 1
ATOM 3527 O O . TYR A 1 1017 ? 188.254 173.202 184.766 1.00 13.01 960 TYR A O 1
ATOM 3536 N N . SER A 1 1018 ? 188.406 171.456 186.173 1.00 0.00 961 SER A N 1
ATOM 3537 C CA . SER A 1 1018 ? 186.960 171.303 186.242 1.00 4.01 961 SER A CA 1
ATOM 3538 C C . SER A 1 1018 ? 186.538 170.966 187.661 1.00 0.00 961 SER A C 1
ATOM 3539 O O . SER A 1 1018 ? 187.182 170.155 188.330 1.00 16.96 961 SER A O 1
ATOM 3542 N N . VAL A 1 1019 ? 185.456 171.591 188.118 1.00 0.00 962 VAL A N 1
ATOM 3543 C CA . VAL A 1 1019 ? 184.869 171.278 189.415 1.00 0.00 962 VAL A CA 1
ATOM 3544 C C . VAL A 1 1019 ? 183.378 171.030 189.231 1.00 7.56 962 VAL A C 1
ATOM 3545 O O . VAL A 1 1019 ? 182.671 171.843 188.618 1.00 25.91 962 VAL A O 1
ATOM 3549 N N . LEU A 1 1020 ? 182.907 169.900 189.750 1.00 3.61 963 LEU A N 1
ATOM 3550 C CA . LEU A 1 1020 ? 181.513 169.495 189.636 1.00 5.00 963 LEU A CA 1
ATOM 3551 C C . LEU A 1 1020 ? 180.921 169.319 191.026 1.00 11.12 963 LEU A C 1
ATOM 3552 O O . LEU A 1 1020 ? 181.485 168.602 191.864 1.00 18.33 963 LEU A O 1
ATOM 3557 N N . THR A 1 1021 ? 179.790 169.985 191.263 1.00 2.57 964 THR A N 1
ATOM 3558 C CA . THR A 1 1021 ? 179.034 169.855 192.501 1.00 8.41 964 THR A CA 1
ATOM 3559 C C . THR A 1 1021 ? 177.594 169.482 192.178 1.00 6.93 964 THR A C 1
ATOM 3560 O O . THR A 1 1021 ? 177.277 169.157 191.030 1.00 6.70 964 THR A O 1
ATOM 3564 N N . LYS A 1 1022 ? 176.713 169.522 193.178 1.00 10.62 965 LYS A N 1
ATOM 3565 C CA . LYS A 1 1022 ? 175.322 169.152 192.939 1.00 11.88 965 LYS A CA 1
ATOM 3566 C C . LYS A 1 1022 ? 174.564 170.234 192.178 1.00 16.95 965 LYS A C 1
ATOM 3567 O O . LYS A 1 1022 ? 173.653 169.919 191.405 1.00 20.29 965 LYS A O 1
ATOM 3573 N N . GLU A 1 1023 ? 174.914 171.504 192.382 1.00 17.87 966 GLU A N 1
ATOM 3574 C CA . GLU A 1 1023 ? 174.241 172.607 191.712 1.00 15.39 966 GLU A CA 1
ATOM 3575 C C . GLU A 1 1023 ? 175.174 173.463 190.867 1.00 13.54 966 GLU A C 1
ATOM 3576 O O . GLU A 1 1023 ? 174.705 174.398 190.209 1.00 9.07 966 GLU A O 1
ATOM 3582 N N . ASP A 1 1024 ? 176.474 173.155 190.919 1.00 16.98 967 ASP A N 1
ATOM 3583 C CA . ASP A 1 1024 ? 177.473 173.986 190.198 1.00 6.74 967 ASP A CA 1
ATOM 3584 C C . ASP A 1 1024 ? 178.290 173.117 189.238 1.00 12.12 967 ASP A C 1
ATOM 3585 O O . ASP A 1 1024 ? 178.505 171.930 189.553 1.00 22.00 967 ASP A O 1
ATOM 3590 N N . PHE A 1 1025 ? 178.728 173.697 188.120 1.00 4.61 968 PHE A N 1
ATOM 3591 C CA . PHE A 1 1025 ? 179.524 172.987 187.121 1.00 8.18 968 PHE A CA 1
ATOM 3592 C C . PHE A 1 1025 ? 180.431 174.030 186.474 1.00 1.45 968 PHE A C 1
ATOM 3593 O O . PHE A 1 1025 ? 179.963 174.837 185.665 1.00 2.50 968 PHE A O 1
ATOM 3601 N N . ARG A 1 1026 ? 181.708 174.031 186.852 1.00 0.00 969 ARG A N 1
ATOM 3602 C CA . ARG A 1 1026 ? 182.642 175.050 186.395 1.00 0.00 969 ARG A CA 1
ATOM 3603 C C . ARG A 1 1026 ? 183.787 174.402 185.638 1.00 0.00 969 ARG A C 1
ATOM 3604 O O . ARG A 1 1026 ? 184.406 173.452 186.131 1.00 11.17 969 ARG A O 1
ATOM 3612 N N . LEU A 1 1027 ? 184.072 174.923 184.450 1.00 3.87 970 LEU A N 1
ATOM 3613 C CA . LEU A 1 1027 ? 185.258 174.558 183.691 1.00 1.19 970 LEU A CA 1
ATOM 3614 C C . LEU A 1 1027 ? 186.073 175.819 183.442 1.00 2.89 970 LEU A C 1
ATOM 3615 O O . LEU A 1 1027 ? 185.526 176.838 183.008 1.00 19.55 970 LEU A O 1
ATOM 3620 N N . ALA A 1 1028 ? 187.371 175.752 183.727 1.00 0.00 971 ALA A N 1
ATOM 3621 C CA . ALA A 1 1028 ? 188.287 176.861 183.495 1.00 0.00 971 ALA A CA 1
ATOM 3622 C C . ALA A 1 1028 ? 189.450 176.350 182.659 1.00 0.46 971 ALA A C 1
ATOM 3623 O O . ALA A 1 1028 ? 190.217 175.498 183.118 1.00 18.33 971 ALA A O 1
ATOM 3625 N N . GLY A 1 1029 ? 189.580 176.863 181.439 1.00 0.00 972 GLY A N 1
ATOM 3626 C CA . GLY A 1 1029 ? 190.566 176.328 180.523 1.00 0.00 972 GLY A CA 1
ATOM 3627 C C . GLY A 1 1029 ? 191.557 177.332 179.978 1.00 0.00 972 GLY A C 1
ATOM 3628 O O . GLY A 1 1029 ? 191.183 178.447 179.595 1.00 22.89 972 GLY A O 1
ATOM 3629 N N . ALA A 1 1030 ? 192.828 176.939 179.931 1.00 0.00 973 ALA A N 1
ATOM 3630 C CA . ALA A 1 1030 ? 193.898 177.747 179.357 1.00 0.00 973 ALA A CA 1
ATOM 3631 C C . ALA A 1 1030 ? 194.388 177.022 178.110 1.00 0.00 973 ALA A C 1
ATOM 3632 O O . ALA A 1 1030 ? 195.120 176.030 178.202 1.00 6.37 973 ALA A O 1
ATOM 3634 N N . PHE A 1 1031 ? 193.976 177.518 176.948 1.00 1.26 974 PHE A N 1
ATOM 3635 C CA . PHE A 1 1031 ? 194.280 176.885 175.671 1.00 0.00 974 PHE A CA 1
ATOM 3636 C C . PHE A 1 1031 ? 195.222 177.778 174.881 1.00 0.00 974 PHE A C 1
ATOM 3637 O O . PHE A 1 1031 ? 194.995 178.987 174.775 1.00 26.28 974 PHE A O 1
ATOM 3645 N N . SER A 1 1032 ? 196.290 177.163 174.372 1.00 0.00 975 SER A N 1
ATOM 3646 C CA . SER A 1 1032 ? 197.335 177.954 173.681 1.00 0.00 975 SER A CA 1
ATOM 3647 C C . SER A 1 1032 ? 197.269 177.765 172.168 1.00 2.49 975 SER A C 1
ATOM 3648 O O . SER A 1 1032 ? 196.812 176.694 171.720 1.00 6.31 975 SER A O 1
ATOM 3651 N N . SER A 1 1033 ? 197.713 178.772 171.423 1.00 1.81 976 SER A N 1
ATOM 3652 C CA . SER A 1 1033 ? 197.746 178.739 169.970 1.00 0.00 976 SER A CA 1
ATOM 3653 C C . SER A 1 1033 ? 198.944 179.539 169.480 1.00 7.83 976 SER A C 1
ATOM 3654 O O . SER A 1 1033 ? 199.516 180.359 170.208 1.00 7.27 976 SER A O 1
ATOM 3657 N N . ASP A 1 1034 ? 199.320 179.279 168.230 1.00 0.00 977 ASP A N 1
ATOM 3658 C CA . ASP A 1 1034 ? 200.494 179.877 167.605 1.00 0.00 977 ASP A CA 1
ATOM 3659 C C . ASP A 1 1034 ? 200.041 181.029 166.715 1.00 16.72 977 ASP A C 1
ATOM 3660 O O . ASP A 1 1034 ? 199.331 180.816 165.728 1.00 10.12 977 ASP A O 1
ATOM 3665 N N . THR A 1 1035 ? 200.451 182.248 167.063 1.00 7.42 978 THR A N 1
ATOM 3666 C CA . THR A 1 1035 ? 200.085 183.412 166.268 1.00 0.59 978 THR A CA 1
ATOM 3667 C C . THR A 1 1035 ? 200.892 183.533 164.986 1.00 10.68 978 THR A C 1
ATOM 3668 O O . THR A 1 1035 ? 200.402 184.119 164.016 1.00 10.40 978 THR A O 1
ATOM 3672 N N . SER A 1 1036 ? 202.114 183.008 164.956 1.00 1.26 979 SER A N 1
ATOM 3673 C CA . SER A 1 1036 ? 202.985 183.245 163.811 1.00 4.02 979 SER A CA 1
ATOM 3674 C C . SER A 1 1036 ? 202.590 182.375 162.621 1.00 9.71 979 SER A C 1
ATOM 3675 O O . SER A 1 1036 ? 202.303 182.887 161.534 1.00 6.98 979 SER A O 1
ATOM 3678 N N . PHE A 1 1037 ? 202.567 181.058 162.811 1.00 14.58 980 PHE A N 1
ATOM 3679 C CA . PHE A 1 1037 ? 202.228 180.095 161.763 1.00 0.00 980 PHE A CA 1
ATOM 3680 C C . PHE A 1 1037 ? 200.990 179.342 162.240 1.00 7.64 980 PHE A C 1
ATOM 3681 O O . PHE A 1 1037 ? 201.094 178.270 162.841 1.00 1.31 980 PHE A O 1
ATOM 3689 N N . PHE A 1 1038 ? 199.806 179.893 161.958 1.00 2.69 981 PHE A N 1
ATOM 3690 C CA . PHE A 1 1038 ? 198.551 179.186 162.329 1.00 0.00 981 PHE A CA 1
ATOM 3691 C C . PHE A 1 1038 ? 197.990 178.461 161.099 1.00 7.36 981 PHE A C 1
ATOM 3692 O O . PHE A 1 1038 ? 198.580 178.572 160.024 1.00 18.78 981 PHE A O 1
ATOM 3701 N N . ALA B 2 2 ? 214.807 189.107 149.805 1.00 24.31 2 ALA B N 1
ATOM 3702 C CA . ALA B 2 2 ? 214.298 190.469 149.909 1.00 26.90 2 ALA B CA 1
ATOM 3703 C C . ALA B 2 2 ? 213.046 190.647 149.060 1.00 27.10 2 ALA B C 1
ATOM 3704 O O . ALA B 2 2 ? 212.919 190.048 147.993 1.00 29.24 2 ALA B O 1
ATOM 3706 N N . CYS B 2 3 ? 212.121 191.473 149.541 1.00 23.70 3 CYS B N 1
ATOM 3707 C CA . CYS B 2 3 ? 210.907 191.757 148.793 1.00 18.62 3 CYS B CA 1
ATOM 3708 C C . CYS B 2 3 ? 211.228 192.530 147.521 1.00 19.78 3 CYS B C 1
ATOM 3709 O O . CYS B 2 3 ? 212.175 193.318 147.467 1.00 25.34 3 CYS B O 1
ATOM 3712 N N . SER B 2 4 ? 210.425 192.293 146.488 1.00 19.95 4 SER B N 1
ATOM 3713 C CA . SER B 2 4 ? 210.581 193.001 145.228 1.00 18.89 4 SER B CA 1
ATOM 3714 C C . SER B 2 4 ? 209.279 192.907 144.450 1.00 19.59 4 SER B C 1
ATOM 3715 O O . SER B 2 4 ? 208.546 191.921 144.560 1.00 15.90 4 SER B O 1
ATOM 3718 N N . ILE B 2 5 ? 209.007 193.959 143.646 1.00 19.50 5 ILE B N 1
ATOM 3719 C CA . ILE B 2 5 ? 207.782 194.048 142.785 1.00 19.00 5 ILE B CA 1
ATOM 3720 C C . ILE B 2 5 ? 208.239 194.050 141.331 1.00 14.62 5 ILE B C 1
ATOM 3721 O O . ILE B 2 5 ? 209.079 194.887 141.008 1.00 17.16 5 ILE B O 1
ATOM 3726 N N . VAL B 2 6 ? 207.689 193.161 140.499 1.00 13.89 6 VAL B N 1
ATOM 3727 C CA . VAL B 2 6 ? 208.155 193.050 139.084 1.00 14.45 6 VAL B CA 1
ATOM 3728 C C . VAL B 2 6 ? 207.004 193.399 138.135 1.00 9.34 6 VAL B C 1
ATOM 3729 O O . VAL B 2 6 ? 205.860 192.990 138.419 1.00 15.22 6 VAL B O 1
ATOM 3733 N N . GLN B 2 7 ? 207.298 194.134 137.056 1.00 13.50 7 GLN B N 1
ATOM 37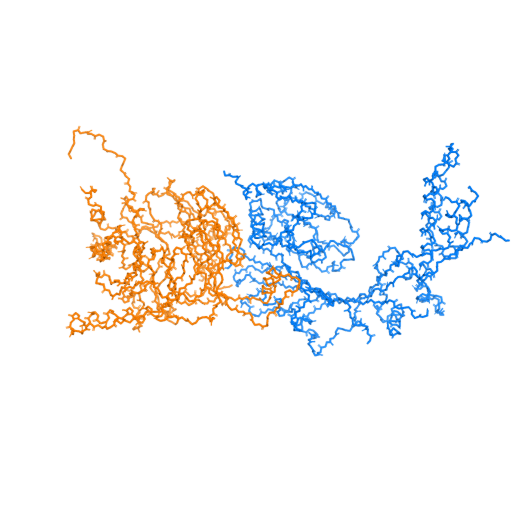34 C CA . GLN B 2 7 ? 206.255 194.458 136.045 1.00 21.24 7 GLN B CA 1
ATOM 3735 C C . GLN B 2 7 ? 205.939 193.196 135.238 1.00 19.00 7 GLN B C 1
ATOM 3736 O O . GLN B 2 7 ? 206.866 192.396 135.009 1.00 19.34 7 GLN B O 1
ATOM 3742 N N . PHE B 2 8 ? 204.681 193.035 134.821 1.00 14.01 8 PHE B N 1
ATOM 3743 C CA . PHE B 2 8 ? 204.286 191.800 134.093 1.00 19.32 8 PHE B CA 1
ATOM 3744 C C . PHE B 2 8 ? 203.337 192.142 132.937 1.00 23.98 8 PHE B C 1
ATOM 3745 O O . PHE B 2 8 ? 203.128 191.260 132.080 1.00 21.67 8 PHE B O 1
ATOM 3753 N N . CYS B 2 9 ? 202.793 193.364 132.894 1.00 27.05 9 CYS B N 1
ATOM 3754 C CA . CYS B 2 9 ? 201.956 193.699 131.752 1.00 25.35 9 CYS B CA 1
ATOM 3755 C C . CYS B 2 9 ? 202.054 195.183 131.439 1.00 21.82 9 CYS B C 1
ATOM 3756 O O . CYS B 2 9 ? 202.204 196.014 132.336 1.00 22.13 9 CYS B O 1
ATOM 3759 N N . TYR B 2 10 ? 201.934 195.504 130.152 1.00 18.12 10 TYR B N 1
ATOM 3760 C CA . TYR B 2 10 ? 201.886 196.880 129.679 1.00 23.86 10 TYR B CA 1
ATOM 3761 C C . TYR B 2 10 ? 200.623 197.076 128.856 1.00 25.71 10 TYR B C 1
ATOM 3762 O O . TYR B 2 10 ? 200.355 196.301 127.934 1.00 24.75 10 TYR B O 1
ATOM 3771 N N . PHE B 2 11 ? 199.850 198.107 129.191 1.00 20.86 11 PHE B N 1
ATOM 3772 C CA . PHE B 2 11 ? 198.679 198.448 128.396 1.00 18.95 11 PHE B CA 1
ATOM 3773 C C . PHE B 2 11 ? 199.116 198.983 127.039 1.00 21.44 11 PHE B C 1
ATOM 3774 O O . PHE B 2 11 ? 200.026 199.815 126.954 1.00 25.09 11 PHE B O 1
ATOM 3782 N N . GLN B 2 12 ? 198.479 198.496 125.974 1.00 21.22 12 GLN B N 1
ATOM 3783 C CA . GLN B 2 12 ? 198.755 199.039 124.648 1.00 20.41 12 GLN B CA 1
ATOM 3784 C C . GLN B 2 12 ? 198.277 200.481 124.543 1.00 20.08 12 GLN B C 1
ATOM 3785 O O . GLN B 2 12 ? 199.033 201.368 124.131 1.00 19.00 12 GLN B O 1
ATOM 3791 N N . ASP B 2 13 ? 197.028 200.732 124.927 1.00 24.77 13 ASP B N 1
ATOM 3792 C CA . ASP B 2 13 ? 196.460 202.078 124.894 1.00 25.18 13 ASP B CA 1
ATOM 3793 C C . ASP B 2 13 ? 195.329 202.142 125.906 1.00 28.57 13 ASP B C 1
ATOM 3794 O O . ASP B 2 13 ? 194.339 201.415 125.772 1.00 30.16 13 ASP B O 1
ATOM 3799 N N . LEU B 2 14 ? 195.458 203.051 126.877 1.00 22.90 14 LEU B N 1
ATOM 3800 C CA . LEU B 2 14 ? 194.387 203.240 127.890 1.00 21.67 14 LEU B CA 1
ATOM 3801 C C . LEU B 2 14 ? 193.762 204.628 127.707 1.00 22.53 14 LEU B C 1
ATOM 3802 O O . LEU B 2 14 ? 192.623 204.826 128.173 1.00 21.14 14 LEU B O 1
ATOM 3807 N N . GLN B 2 15 ? 194.480 205.550 127.053 1.00 19.60 15 GLN B N 1
ATOM 3808 C CA . GLN B 2 15 ? 193.915 206.901 126.795 1.00 13.75 15 GLN B CA 1
ATOM 3809 C C . GLN B 2 15 ? 192.613 206.740 126.001 1.00 16.01 15 GLN B C 1
ATOM 3810 O O . GLN B 2 15 ? 191.697 207.555 126.211 1.00 21.36 15 GLN B O 1
ATOM 3816 N N . ALA B 2 16 ? 192.529 205.713 125.147 1.00 15.68 16 ALA B N 1
ATOM 3817 C CA . ALA B 2 16 ? 191.296 205.475 124.403 1.00 18.30 16 ALA B CA 1
ATOM 3818 C C . ALA B 2 16 ? 190.145 205.130 125.339 1.00 17.90 16 ALA B C 1
ATOM 3819 O O . ALA B 2 16 ? 189.026 205.629 125.167 1.00 14.48 16 ALA B O 1
ATOM 3821 N N . ALA B 2 17 ? 190.400 204.279 126.336 1.00 14.97 17 ALA B N 1
ATOM 3822 C CA . ALA B 2 17 ? 189.369 203.956 127.316 1.00 11.85 17 ALA B CA 1
ATOM 3823 C C . ALA B 2 17 ? 188.986 205.181 128.135 1.00 13.39 17 ALA B C 1
ATOM 3824 O O . ALA B 2 17 ? 187.802 205.404 128.420 1.00 19.51 17 ALA B O 1
ATOM 3826 N N . ARG B 2 18 ? 189.975 205.991 128.520 1.00 10.72 18 ARG B N 1
ATOM 3827 C CA . ARG B 2 18 ? 189.671 207.222 129.243 1.00 12.65 18 ARG B CA 1
ATOM 3828 C C . ARG B 2 18 ? 188.795 208.146 128.404 1.00 10.84 18 ARG B C 1
ATOM 3829 O O . ARG B 2 18 ? 187.811 208.709 128.899 1.00 1.75 18 ARG B O 1
ATOM 3837 N N . ASP B 2 19 ? 189.133 208.302 127.121 1.00 18.22 19 ASP B N 1
ATOM 3838 C CA . ASP B 2 19 ? 188.383 209.200 126.250 1.00 19.27 19 ASP B CA 1
ATOM 3839 C C . ASP B 2 19 ? 186.969 208.691 126.008 1.00 15.57 19 ASP B C 1
ATOM 3840 O O . ASP B 2 19 ? 186.024 209.485 125.937 1.00 17.98 19 ASP B O 1
ATOM 3845 N N . PHE B 2 20 ? 186.817 207.368 125.909 1.00 12.81 20 PHE B N 1
ATOM 3846 C CA . PHE B 2 20 ? 185.468 206.775 125.711 1.00 13.06 20 PHE B CA 1
ATOM 3847 C C . PHE B 2 20 ? 184.624 206.993 126.970 1.00 13.04 20 PHE B C 1
ATOM 3848 O O . PHE B 2 20 ? 183.449 207.390 126.839 1.00 7.20 20 PHE B O 1
ATOM 3856 N N . LEU B 2 21 ? 185.202 206.746 128.149 1.00 17.43 21 LEU B N 1
ATOM 3857 C CA . LEU B 2 21 ? 184.445 206.865 129.388 1.00 8.83 21 LEU B CA 1
ATOM 3858 C C . LEU B 2 21 ? 184.368 208.296 129.906 1.00 10.75 21 LEU B C 1
ATOM 3859 O O . LEU B 2 21 ? 183.465 208.605 130.691 1.00 6.02 21 LEU B O 1
ATOM 3864 N N . PHE B 2 22 ? 185.281 209.174 129.487 1.00 16.53 22 PHE B N 1
ATOM 3865 C CA . PHE B 2 22 ? 185.240 210.598 129.827 1.00 20.49 22 PHE B CA 1
ATOM 3866 C C . PHE B 2 22 ? 185.316 211.405 128.539 1.00 23.31 22 PHE B C 1
ATOM 3867 O O . PHE B 2 22 ? 186.397 211.862 128.141 1.00 20.46 22 PHE B O 1
ATOM 3875 N N . PRO B 2 23 ? 184.186 211.595 127.855 1.00 23.29 23 PRO B N 1
ATOM 3876 C CA . PRO B 2 23 ? 184.215 212.370 126.604 1.00 20.37 23 PRO B CA 1
ATOM 3877 C C . PRO B 2 23 ? 184.686 213.800 126.791 1.00 23.84 23 PRO B C 1
ATOM 3878 O O . PRO B 2 23 ? 185.359 214.340 125.905 1.00 25.97 23 PRO B O 1
ATOM 3882 N N . HIS B 2 24 ? 184.360 214.429 127.923 1.00 22.56 24 HIS B N 1
ATOM 3883 C CA . HIS B 2 24 ? 184.746 215.821 128.129 1.00 24.59 24 HIS B CA 1
ATOM 3884 C C . HIS B 2 24 ? 186.250 215.970 128.318 1.00 27.98 24 HIS B C 1
ATOM 3885 O O . HIS B 2 24 ? 186.804 217.038 128.035 1.00 28.41 24 HIS B O 1
ATOM 3892 N N . LEU B 2 25 ? 186.922 214.922 128.798 1.00 26.27 25 LEU B N 1
ATOM 3893 C CA . LEU B 2 25 ? 188.368 214.994 128.980 1.00 26.41 25 LEU B CA 1
ATOM 3894 C C . LEU B 2 25 ? 189.089 215.145 127.647 1.00 26.55 25 LEU B C 1
ATOM 3895 O O . LEU B 2 25 ? 190.060 215.903 127.542 1.00 21.39 25 LEU B O 1
ATOM 3900 N N . ARG B 2 26 ? 188.634 214.432 126.621 1.00 24.26 26 ARG B N 1
ATOM 3901 C CA . ARG B 2 26 ? 189.269 214.488 125.308 1.00 24.17 26 ARG B CA 1
ATOM 3902 C C . ARG B 2 26 ? 189.049 215.843 124.647 1.00 26.31 26 ARG B C 1
ATOM 3903 O O . ARG B 2 26 ? 189.998 216.484 124.196 1.00 30.72 26 ARG B O 1
ATOM 3911 N N . GLU B 2 61 ? 197.963 223.640 121.726 1.00 32.05 61 GLU B N 1
ATOM 3912 C CA . GLU B 2 61 ? 198.415 224.947 121.266 1.00 33.40 61 GLU B CA 1
ATOM 3913 C C . GLU B 2 61 ? 197.999 226.040 122.243 1.00 35.79 61 GLU B C 1
ATOM 3914 O O . GLU B 2 61 ? 196.819 226.186 122.556 1.00 36.76 61 GLU B O 1
ATOM 3920 N N . GLU B 2 62 ? 198.999 226.755 122.765 1.00 31.82 62 GLU B N 1
ATOM 3921 C CA . GLU B 2 62 ? 198.735 227.834 123.751 1.00 29.29 62 GLU B CA 1
ATOM 3922 C C . GLU B 2 62 ? 199.904 228.819 123.701 1.00 28.07 62 GLU B C 1
ATOM 3923 O O . GLU B 2 62 ? 200.995 228.419 123.248 1.00 28.87 62 GLU B O 1
ATOM 3929 N N . GLU B 2 63 ? 199.682 230.053 124.152 1.00 27.21 63 GLU B N 1
ATOM 3930 C CA . GLU B 2 63 ? 200.745 231.094 124.127 1.00 26.94 63 GLU B CA 1
ATOM 3931 C C . GLU B 2 63 ? 201.620 230.950 125.375 1.00 24.40 63 GLU B C 1
ATOM 3932 O O . GLU B 2 63 ? 201.899 231.979 126.021 1.00 24.84 63 GLU B O 1
ATOM 3938 N N . GLY B 2 64 ? 202.029 229.720 125.697 1.00 23.52 64 GLY B N 1
ATOM 3939 C CA . GLY B 2 64 ? 202.905 229.489 126.861 1.00 25.46 64 GLY B CA 1
ATOM 3940 C C . GLY B 2 64 ? 202.146 229.570 128.174 1.00 26.93 64 GLY B C 1
ATOM 3941 O O . GLY B 2 64 ? 202.803 229.756 129.217 1.00 29.54 64 GLY B O 1
ATOM 3942 N N . ASN B 2 65 ? 200.815 229.437 128.136 1.00 25.09 65 ASN B N 1
ATOM 3943 C CA . ASN B 2 65 ? 200.024 229.415 129.398 1.00 25.67 65 ASN B CA 1
ATOM 3944 C C . ASN B 2 65 ? 200.595 228.305 130.285 1.00 24.90 65 ASN B C 1
ATOM 3945 O O . ASN B 2 65 ? 201.013 227.269 129.730 1.00 24.89 65 ASN B O 1
ATOM 3950 N N . THR B 2 66 ? 200.613 228.520 131.604 1.00 26.63 66 THR B N 1
ATOM 3951 C CA . THR B 2 66 ? 201.176 227.515 132.545 1.00 29.07 66 THR B CA 1
ATOM 3952 C C . THR B 2 66 ? 200.185 226.355 132.701 1.00 26.58 66 THR B C 1
ATOM 3953 O O . THR B 2 66 ? 199.251 226.483 133.517 1.00 27.63 66 THR B O 1
ATOM 3957 N N . CYS B 2 67 ? 200.383 225.273 131.942 1.00 28.89 67 CYS B N 1
ATOM 3958 C CA . CYS B 2 67 ? 199.496 224.083 132.048 1.00 29.94 67 CYS B CA 1
ATOM 3959 C C . CYS B 2 67 ? 200.172 223.034 132.937 1.00 31.76 67 CYS B C 1
ATOM 3960 O O . CYS B 2 67 ? 201.185 222.456 132.496 1.00 33.32 67 CYS B O 1
ATOM 3963 N N . LYS B 2 68 ? 199.631 222.802 134.137 1.00 34.33 68 LYS B N 1
ATOM 3964 C CA . LYS B 2 68 ? 200.252 221.842 135.090 1.00 33.86 68 LYS B CA 1
ATOM 3965 C C . LYS B 2 68 ? 199.159 221.195 135.947 1.00 34.28 68 LYS B C 1
ATOM 3966 O O . LYS B 2 68 ? 197.995 221.180 135.500 1.00 31.91 68 LYS B O 1
ATOM 3972 N N . THR B 2 69 ? 199.527 220.683 137.126 1.00 35.00 69 THR B N 1
ATOM 3973 C CA . THR B 2 69 ? 198.548 220.021 138.032 1.00 36.02 69 THR B CA 1
ATOM 3974 C C . THR B 2 69 ? 197.807 218.923 137.261 1.00 35.94 69 THR B C 1
ATOM 3975 O O . THR B 2 69 ? 196.561 218.902 137.314 1.00 32.92 69 THR B O 1
ATOM 3979 N N . GLN B 2 70 ? 198.548 218.053 136.569 1.00 36.00 70 GLN B N 1
ATOM 3980 C CA . GLN B 2 70 ? 197.924 216.931 135.818 1.00 33.44 70 GLN B CA 1
ATOM 3981 C C . GLN B 2 70 ? 198.047 215.651 136.649 1.00 33.32 70 GLN B C 1
ATOM 3982 O O . GLN B 2 70 ? 199.190 215.241 136.930 1.00 33.08 70 GLN B O 1
ATOM 3988 N N . LYS B 2 71 ? 196.913 215.071 137.053 1.00 33.40 71 LYS B N 1
ATOM 3989 C CA . LYS B 2 71 ? 196.928 213.851 137.905 1.00 30.92 71 LYS B CA 1
ATOM 3990 C C . LYS B 2 71 ? 195.892 212.858 137.371 1.00 31.39 71 LYS B C 1
ATOM 3991 O O . LYS B 2 71 ? 195.111 213.244 136.478 1.00 33.16 71 LYS B O 1
ATOM 3997 N N . THR B 2 72 ? 195.887 211.632 137.901 1.00 20.33 72 THR B N 1
ATOM 3998 C CA . THR B 2 72 ? 194.894 210.615 137.464 1.00 20.34 72 THR B CA 1
ATOM 3999 C C . THR B 2 72 ? 193.952 210.276 138.622 1.00 20.00 72 THR B C 1
ATOM 4000 O O . THR B 2 72 ? 194.432 209.738 139.636 1.00 22.32 72 THR B O 1
ATOM 4004 N N . SER B 2 73 ? 192.661 210.578 138.471 1.00 14.32 73 SER B N 1
ATOM 4005 C CA . SER B 2 73 ? 191.669 210.212 139.513 1.00 17.45 73 SER B CA 1
ATOM 4006 C C . SER B 2 73 ? 190.594 209.326 138.878 1.00 10.48 73 SER B C 1
ATOM 4007 O O . SER B 2 73 ? 189.813 208.711 139.629 1.00 9.47 73 SER B O 1
ATOM 4010 N N . TRP B 2 74 ? 190.571 209.263 137.543 1.00 1.87 74 TRP B N 1
ATOM 4011 C CA . TRP B 2 74 ? 189.513 208.484 136.850 1.00 8.74 74 TRP B CA 1
ATOM 4012 C C . TRP B 2 74 ? 189.664 206.989 137.155 1.00 14.44 74 TRP B C 1
ATOM 4013 O O . TRP B 2 74 ? 188.636 206.281 137.122 1.00 20.70 74 TRP B O 1
ATOM 4024 N N . LEU B 2 75 ? 190.880 206.522 137.461 1.00 11.20 75 LEU B N 1
ATOM 4025 C CA . LEU B 2 75 ? 191.006 205.116 137.833 1.00 3.54 75 LEU B CA 1
ATOM 4026 C C . LEU B 2 75 ? 190.429 204.842 139.215 1.00 9.32 75 LEU B C 1
ATOM 4027 O O . LEU B 2 75 ? 189.860 203.770 139.447 1.00 8.38 75 LEU B O 1
ATOM 4032 N N . GLN B 2 76 ? 190.565 205.789 140.144 1.00 9.57 76 GLN B N 1
ATOM 4033 C CA . GLN B 2 76 ? 189.953 205.648 141.458 1.00 1.60 76 GLN B CA 1
ATOM 4034 C C . GLN B 2 76 ? 188.454 205.910 141.438 1.00 6.32 76 GLN B C 1
ATOM 4035 O O . GLN B 2 76 ? 187.778 205.632 142.434 1.00 0.84 76 GLN B O 1
ATOM 4041 N N . ASP B 2 77 ? 187.926 206.437 140.333 1.00 13.50 77 ASP B N 1
ATOM 4042 C CA . ASP B 2 77 ? 186.497 206.660 140.165 1.00 12.75 77 ASP B CA 1
ATOM 4043 C C . ASP B 2 77 ? 185.801 205.487 139.487 1.00 12.91 77 ASP B C 1
ATOM 4044 O O . ASP B 2 77 ? 184.628 205.227 139.778 1.00 11.37 77 ASP B O 1
ATOM 4049 N N . CYS B 2 78 ? 186.505 204.752 138.631 1.00 7.44 78 CYS B N 1
ATOM 4050 C CA . CYS B 2 78 ? 185.907 203.699 137.825 1.00 1.08 78 CYS B CA 1
ATOM 4051 C C . CYS B 2 78 ? 185.723 202.418 138.620 1.00 0.00 78 CYS B C 1
ATOM 4052 O O . CYS B 2 78 ? 186.389 202.196 139.635 1.00 2.75 78 CYS B O 1
ATOM 4055 N N . VAL B 2 79 ? 184.816 201.577 138.142 1.00 0.00 79 VAL B N 1
ATOM 4056 C CA . VAL B 2 79 ? 184.719 200.202 138.608 1.00 2.60 79 VAL B CA 1
ATOM 4057 C C . VAL B 2 79 ? 185.640 199.339 137.759 1.00 1.57 79 VAL B C 1
ATOM 4058 O O . VAL B 2 79 ? 185.478 199.254 136.536 1.00 5.96 79 VAL B O 1
ATOM 4062 N N . LEU B 2 80 ? 186.605 198.691 138.401 1.00 0.00 80 LEU B N 1
ATOM 4063 C CA . LEU B 2 80 ? 187.586 197.876 137.704 1.00 0.00 80 LEU B CA 1
ATOM 4064 C C . LEU B 2 80 ? 187.495 196.428 138.156 1.00 0.00 80 LEU B C 1
ATOM 4065 O O . LEU B 2 80 ? 187.110 196.134 139.291 1.00 13.80 80 LEU B O 1
ATOM 4070 N N . SER B 2 81 ? 187.857 195.528 137.248 1.00 0.00 81 SER B N 1
ATOM 4071 C CA . SER B 2 81 ? 188.027 194.129 137.599 1.00 0.00 81 SER B CA 1
ATOM 4072 C C . SER B 2 81 ? 188.982 193.497 136.600 1.00 0.00 81 SER B C 1
ATOM 4073 O O . SER B 2 81 ? 188.919 193.790 135.405 1.00 12.12 81 SER B O 1
ATOM 4076 N N . LEU B 2 82 ? 189.912 192.693 137.126 1.00 0.00 82 LEU B N 1
ATOM 4077 C CA . LEU B 2 82 ? 190.878 191.960 136.268 1.00 0.00 82 LEU B CA 1
ATOM 4078 C C . LEU B 2 82 ? 190.737 190.479 136.620 1.00 1.69 82 LEU B C 1
ATOM 4079 O O . LEU B 2 82 ? 190.759 190.161 137.826 1.00 3.08 82 LEU B O 1
ATOM 4084 N N . SER B 2 83 ? 190.601 189.611 135.619 1.00 0.00 83 SER B N 1
ATOM 4085 C CA . SER B 2 83 ? 190.353 188.203 135.879 1.00 0.00 83 SER B CA 1
ATOM 4086 C C . SER B 2 83 ? 191.540 187.591 136.618 1.00 2.10 83 SER B C 1
ATOM 4087 O O . SER B 2 83 ? 192.691 187.952 136.349 1.00 0.66 83 SER B O 1
ATOM 4090 N N . PRO B 2 84 ? 191.339 186.652 137.578 1.00 5.10 84 PRO B N 1
ATOM 4091 C CA . PRO B 2 84 ? 192.456 186.085 138.340 1.00 2.15 84 PRO B CA 1
ATOM 4092 C C . PRO B 2 84 ? 193.453 185.352 137.429 1.00 7.41 84 PRO B C 1
ATOM 4093 O O . PRO B 2 84 ? 194.618 185.295 137.776 1.00 10.10 84 PRO B O 1
ATOM 4097 N N . THR B 2 85 ? 192.980 184.806 136.304 1.00 8.96 85 THR B N 1
ATOM 4098 C CA . THR B 2 85 ? 193.855 184.089 135.389 1.00 5.61 85 THR B CA 1
ATOM 4099 C C . THR B 2 85 ? 194.418 184.979 134.288 1.00 11.77 85 THR B C 1
ATOM 4100 O O . THR B 2 85 ? 195.057 184.466 133.363 1.00 12.12 85 THR B O 1
ATOM 4104 N N . ASN B 2 86 ? 194.191 186.294 134.366 1.00 11.57 86 ASN B N 1
ATOM 4105 C CA . ASN B 2 86 ? 194.727 187.262 133.405 1.00 8.63 86 ASN B CA 1
ATOM 4106 C C . ASN B 2 86 ? 194.226 186.969 131.993 1.00 7.97 86 ASN B C 1
ATOM 4107 O O . ASN B 2 86 ? 195.000 186.786 131.052 1.00 10.06 86 ASN B O 1
ATOM 4112 N N . ASP B 2 87 ? 192.897 186.924 131.846 1.00 0.60 87 ASP B N 1
ATOM 4113 C CA . ASP B 2 87 ? 192.303 186.575 130.526 1.00 0.00 87 ASP B CA 1
ATOM 4114 C C . ASP B 2 87 ? 191.481 187.748 129.979 1.00 7.52 87 ASP B C 1
ATOM 4115 O O . ASP B 2 87 ? 191.260 187.778 128.754 1.00 14.20 87 ASP B O 1
ATOM 4120 N N . LEU B 2 88 ? 191.027 188.658 130.848 1.00 3.46 88 LEU B N 1
ATOM 4121 C CA . LEU B 2 88 ? 190.163 189.781 130.390 1.00 0.00 88 LEU B CA 1
ATOM 4122 C C . LEU B 2 88 ? 190.188 190.923 131.412 1.00 0.00 88 LEU B C 1
ATOM 4123 O O . LEU B 2 88 ? 190.660 190.692 132.543 1.00 3.03 88 LEU B O 1
ATOM 4128 N N . MET B 2 89 ? 189.688 192.102 131.024 1.00 0.00 89 MET B N 1
ATOM 4129 C CA . MET B 2 89 ? 189.675 193.280 131.934 1.00 0.00 89 MET B CA 1
ATOM 4130 C C . MET B 2 89 ? 188.367 194.058 131.751 1.00 0.00 89 MET B C 1
ATOM 4131 O O . MET B 2 89 ? 187.996 194.314 130.589 1.00 8.57 89 MET B O 1
ATOM 4136 N N . VAL B 2 90 ? 187.693 194.404 132.852 1.00 0.00 90 VAL B N 1
ATOM 4137 C CA . VAL B 2 90 ? 186.459 195.180 132.790 1.00 0.00 90 VAL B CA 1
ATOM 4138 C C . VAL B 2 90 ? 186.726 196.519 133.457 1.00 1.35 90 VAL B C 1
ATOM 4139 O O . VAL B 2 90 ? 187.225 196.557 134.589 1.00 16.52 90 VAL B O 1
ATOM 4143 N N . ILE B 2 91 ? 186.406 197.613 132.766 1.00 0.00 91 ILE B N 1
ATOM 4144 C CA . ILE B 2 91 ? 186.548 198.955 133.328 1.00 0.00 91 ILE B CA 1
ATOM 4145 C C . ILE B 2 91 ? 185.300 199.744 132.945 1.00 0.00 91 ILE B C 1
ATOM 4146 O O . ILE B 2 91 ? 185.111 200.095 131.778 1.00 11.14 91 ILE B O 1
ATOM 4151 N N . ALA B 2 92 ? 184.433 200.017 133.916 1.00 0.00 92 ALA B N 1
ATOM 4152 C CA . ALA B 2 92 ? 183.163 200.687 133.656 1.00 0.00 92 ALA B CA 1
ATOM 4153 C C . ALA B 2 92 ? 183.069 201.969 134.472 1.00 0.00 92 ALA B C 1
ATOM 4154 O O . ALA B 2 92 ? 183.390 201.971 135.663 1.00 8.77 92 ALA B O 1
ATOM 4156 N N . ARG B 2 93 ? 182.626 203.055 133.834 1.00 2.69 93 ARG B N 1
ATOM 4157 C CA . ARG B 2 93 ? 182.611 204.338 134.537 1.00 7.72 93 ARG B CA 1
ATOM 4158 C C . ARG B 2 93 ? 181.274 204.700 135.174 1.00 5.18 93 ARG B C 1
ATOM 4159 O O . ARG B 2 93 ? 181.173 204.770 136.403 1.00 19.75 93 ARG B O 1
ATOM 4167 N N . GLU B 2 94 ? 180.243 204.946 134.366 1.00 0.48 94 GLU B N 1
ATOM 4168 C CA . GLU B 2 94 ? 178.923 205.265 134.902 1.00 7.63 94 GLU B CA 1
ATOM 4169 C C . GLU B 2 94 ? 177.865 204.294 134.403 1.00 10.32 94 GLU B C 1
ATOM 4170 O O . GLU B 2 94 ? 177.150 203.690 135.209 1.00 9.32 94 GLU B O 1
ATOM 4176 N N . GLN B 2 95 ? 177.744 204.137 133.085 1.00 12.84 95 GLN B N 1
ATOM 4177 C CA . GLN B 2 95 ? 176.925 203.097 132.476 1.00 18.69 95 GLN B CA 1
ATOM 4178 C C . GLN B 2 95 ? 177.628 202.522 131.253 1.00 16.27 95 GLN B C 1
ATOM 4179 O O . GLN B 2 95 ? 177.010 201.777 130.483 1.00 10.86 95 GLN B O 1
ATOM 4185 N N . LYS B 2 96 ? 178.906 202.854 131.067 1.00 7.22 96 LYS B N 1
ATOM 4186 C CA . LYS B 2 96 ? 179.688 202.450 129.906 1.00 2.89 96 LYS B CA 1
ATOM 4187 C C . LYS B 2 96 ? 180.854 201.601 130.382 1.00 8.41 96 LYS B C 1
ATOM 4188 O O . LYS B 2 96 ? 181.617 202.029 131.257 1.00 14.12 96 LYS B O 1
ATOM 4194 N N . ALA B 2 97 ? 180.974 200.396 129.808 1.00 4.67 97 ALA B N 1
ATOM 4195 C CA . ALA B 2 97 ? 182.021 199.450 130.262 1.00 0.00 97 ALA B CA 1
ATOM 4196 C C . ALA B 2 97 ? 182.915 198.998 129.106 1.00 0.00 97 ALA B C 1
ATOM 4197 O O . ALA B 2 97 ? 182.385 198.412 128.142 1.00 0.00 97 ALA B O 1
ATOM 4199 N N . VAL B 2 98 ? 184.218 199.257 129.208 1.00 0.00 98 VAL B N 1
ATOM 4200 C CA . VAL B 2 98 ? 185.193 198.805 128.226 1.00 0.00 98 VAL B CA 1
ATOM 4201 C C . VAL B 2 98 ? 185.723 197.441 128.655 1.00 8.97 98 VAL B C 1
ATOM 4202 O O . VAL B 2 98 ? 186.124 197.246 129.812 1.00 15.07 98 VAL B O 1
ATOM 4206 N N . PHE B 2 99 ? 185.700 196.485 127.726 1.00 7.08 99 PHE B N 1
ATOM 4207 C CA . PHE B 2 99 ? 186.271 195.160 127.941 1.00 0.00 99 PHE B CA 1
ATOM 4208 C C . PHE B 2 99 ? 187.588 195.082 127.178 1.00 0.00 99 PHE B C 1
ATOM 4209 O O . PHE B 2 99 ? 187.622 195.345 125.970 1.00 7.79 99 PHE B O 1
ATOM 4217 N N . LEU B 2 100 ? 188.658 194.709 127.876 1.00 0.00 100 LEU B N 1
ATOM 4218 C CA . LEU B 2 100 ? 190.004 194.654 127.321 1.00 0.00 100 LEU B CA 1
ATOM 4219 C C . LEU B 2 100 ? 190.482 193.209 127.251 1.00 11.64 100 LEU B C 1
ATOM 4220 O O . LEU B 2 100 ? 190.339 192.449 128.216 1.00 17.27 100 LEU B O 1
ATOM 4225 N N . VAL B 2 101 ? 191.074 192.851 126.113 1.00 17.52 101 VAL B N 1
ATOM 4226 C CA . VAL B 2 101 ? 191.462 191.480 125.781 1.00 16.19 101 VAL B CA 1
ATOM 4227 C C . VAL B 2 101 ? 192.968 191.435 125.532 1.00 19.51 101 VAL B C 1
ATOM 4228 O O . VAL B 2 101 ? 193.517 192.358 124.914 1.00 22.35 101 VAL B O 1
ATOM 4232 N N . PRO B 2 102 ? 193.673 190.403 125.989 1.00 18.18 102 PRO B N 1
ATOM 4233 C CA . PRO B 2 102 ? 195.123 190.346 125.779 1.00 20.48 102 PRO B CA 1
ATOM 4234 C C . PRO B 2 102 ? 195.479 190.105 124.322 1.00 19.89 102 PRO B C 1
ATOM 4235 O O . PRO B 2 102 ? 194.643 189.745 123.493 1.00 21.67 102 PRO B O 1
ATOM 4239 N N . LYS B 2 103 ? 196.760 190.310 124.020 1.00 27.46 103 LYS B N 1
ATOM 4240 C CA . LYS B 2 103 ? 197.285 190.022 122.688 1.00 29.23 103 LYS B CA 1
ATOM 4241 C C . LYS B 2 103 ? 198.798 189.915 122.791 1.00 31.47 103 LYS B C 1
ATOM 4242 O O . LYS B 2 103 ? 199.463 190.896 123.140 1.00 30.51 103 LYS B O 1
ATOM 4248 N N . TRP B 2 104 ? 199.340 188.734 122.496 1.00 33.81 104 TRP B N 1
ATOM 4249 C CA . TRP B 2 104 ? 200.779 188.496 122.581 1.00 33.30 104 TRP B CA 1
ATOM 4250 C C . TRP B 2 104 ? 201.439 188.961 121.288 1.00 32.92 104 TRP B C 1
ATOM 4251 O O . TRP B 2 104 ? 201.160 188.424 120.211 1.00 32.27 104 TRP B O 1
ATOM 4262 N N . LYS B 2 105 ? 202.320 189.952 121.392 1.00 33.90 105 LYS B N 1
ATOM 4263 C CA . LYS B 2 105 ? 202.993 190.542 120.242 1.00 33.86 105 LYS B CA 1
ATOM 4264 C C . LYS B 2 105 ? 204.488 190.277 120.326 1.00 35.67 105 LYS B C 1
ATOM 4265 O O . LYS B 2 105 ? 205.105 190.503 121.372 1.00 30.33 105 LYS B O 1
ATOM 4271 N N . TYR B 2 106 ? 205.068 189.811 119.224 1.00 38.95 106 TYR B N 1
ATOM 4272 C CA . TYR B 2 106 ? 206.512 189.634 119.156 1.00 38.20 106 TYR B CA 1
ATOM 4273 C C . TYR B 2 106 ? 207.188 190.997 119.075 1.00 36.23 106 TYR B C 1
ATOM 4274 O O . TYR B 2 106 ? 206.946 191.763 118.137 1.00 34.23 106 TYR B O 1
ATOM 4283 N N . SER B 2 107 ? 208.034 191.301 120.054 1.00 35.43 107 SER B N 1
ATOM 4284 C CA . SER B 2 107 ? 208.732 192.578 120.087 1.00 36.17 107 SER B CA 1
ATOM 4285 C C . SER B 2 107 ? 209.920 192.531 119.128 1.00 36.16 107 SER B C 1
ATOM 4286 O O . SER B 2 107 ? 210.070 191.603 118.328 1.00 33.64 107 SER B O 1
ATOM 4289 N N . ASP B 2 108 ? 210.792 193.539 119.216 1.00 37.51 108 ASP B N 1
ATOM 4290 C CA . ASP B 2 108 ? 212.001 193.570 118.348 1.00 36.17 108 ASP B CA 1
ATOM 4291 C C . ASP B 2 108 ? 212.904 192.383 118.700 1.00 37.68 108 ASP B C 1
ATOM 4292 O O . ASP B 2 108 ? 213.612 191.897 117.797 1.00 37.00 108 ASP B O 1
ATOM 4297 N N . LYS B 2 109 ? 212.877 191.938 119.959 1.00 37.34 109 LYS B N 1
ATOM 4298 C CA . LYS B 2 109 ? 213.699 190.819 120.399 1.00 37.51 109 LYS B CA 1
ATOM 4299 C C . LYS B 2 109 ? 212.981 189.480 120.292 1.00 39.51 109 LYS B C 1
ATOM 4300 O O . LYS B 2 109 ? 213.562 188.452 120.655 1.00 38.33 109 LYS B O 1
ATOM 4306 N N . GLY B 2 110 ? 211.742 189.467 119.807 1.00 38.92 110 GLY B N 1
ATOM 4307 C CA . GLY B 2 110 ? 210.991 188.241 119.644 1.00 37.94 110 GLY B CA 1
ATOM 4308 C C . GLY B 2 110 ? 210.146 187.832 120.830 1.00 38.79 110 GLY B C 1
ATOM 4309 O O . GLY B 2 110 ? 209.395 186.854 120.723 1.00 36.76 110 GLY B O 1
ATOM 4310 N N . LYS B 2 111 ? 210.239 188.540 121.952 1.00 35.08 111 LYS B N 1
ATOM 4311 C CA . LYS B 2 111 ? 209.438 188.196 123.118 1.00 36.83 111 LYS B CA 1
ATOM 4312 C C . LYS B 2 111 ? 207.977 188.551 122.873 1.00 38.06 111 LYS B C 1
ATOM 4313 O O . LYS B 2 111 ? 207.659 189.669 122.455 1.00 33.46 111 LYS B O 1
ATOM 4319 N N . GLU B 2 112 ? 207.086 187.596 123.135 1.00 39.65 112 GLU B N 1
ATOM 4320 C CA . GLU B 2 112 ? 205.648 187.821 122.998 1.00 39.08 112 GLU B CA 1
ATOM 4321 C C . GLU B 2 112 ? 205.110 188.429 124.294 1.00 38.35 112 GLU B C 1
ATOM 4322 O O . GLU B 2 112 ? 204.447 187.780 125.106 1.00 36.44 112 GLU B O 1
ATOM 4328 N N . GLU B 2 113 ? 205.417 189.712 124.478 1.00 36.47 113 GLU B N 1
ATOM 4329 C CA . GLU B 2 113 ? 205.036 190.401 125.702 1.00 36.27 113 GLU B CA 1
ATOM 4330 C C . GLU B 2 113 ? 203.524 190.587 125.766 1.00 36.16 113 GLU B C 1
ATOM 4331 O O . GLU B 2 113 ? 202.852 190.741 124.743 1.00 33.20 113 GLU B O 1
ATOM 4337 N N . MET B 2 114 ? 202.990 190.549 126.983 1.00 34.50 114 MET B N 1
ATOM 4338 C CA . MET B 2 114 ? 201.552 190.637 127.195 1.00 33.05 114 MET B CA 1
ATOM 4339 C C . MET B 2 114 ? 201.109 192.094 127.134 1.00 34.33 114 MET B C 1
ATOM 4340 O O . MET B 2 114 ? 201.679 192.952 127.815 1.00 37.08 114 MET B O 1
ATOM 4345 N N . GLN B 2 115 ? 200.097 192.379 126.313 1.00 28.60 115 GLN B N 1
ATOM 4346 C CA . GLN B 2 115 ? 199.608 193.745 126.129 1.00 27.64 115 GLN B CA 1
ATOM 4347 C C . GLN B 2 115 ? 198.096 193.711 125.960 1.00 26.35 115 GLN B C 1
ATOM 4348 O O . GLN B 2 115 ? 197.594 193.174 124.968 1.00 29.94 115 GLN B O 1
ATOM 4354 N N . PHE B 2 116 ? 197.374 194.284 126.919 1.00 21.47 116 PHE B N 1
ATOM 4355 C CA . PHE B 2 116 ? 195.929 194.404 126.791 1.00 17.14 116 PHE B CA 1
ATOM 4356 C C . PHE B 2 116 ? 195.577 195.384 125.680 1.00 15.44 116 PHE B C 1
ATOM 4357 O O . PHE B 2 116 ? 196.225 196.421 125.516 1.00 21.44 116 PHE B O 1
ATOM 4365 N N . ALA B 2 117 ? 194.524 195.047 124.930 1.00 13.85 117 ALA B N 1
ATOM 4366 C CA . ALA B 2 117 ? 194.036 195.939 123.855 1.00 15.89 117 ALA B CA 1
ATOM 4367 C C . ALA B 2 117 ? 192.508 195.972 123.942 1.00 13.34 117 ALA B C 1
ATOM 4368 O O . ALA B 2 117 ? 191.910 194.892 124.111 1.00 13.61 117 ALA B O 1
ATOM 4370 N N . VAL B 2 118 ? 191.901 197.158 123.848 1.00 6.68 118 VAL B N 1
ATOM 4371 C CA . VAL B 2 118 ? 190.420 197.257 124.017 1.00 7.33 118 VAL B CA 1
ATOM 4372 C C . VAL B 2 118 ? 189.759 196.189 123.140 1.00 2.60 118 VAL B C 1
ATOM 4373 O O . VAL B 2 118 ? 189.902 196.272 121.904 1.00 7.62 118 VAL B O 1
ATOM 4377 N N . GLY B 2 119 ? 189.071 195.225 123.759 1.00 1.36 119 GLY B N 1
ATOM 4378 C CA . GLY B 2 119 ? 188.366 194.178 122.994 1.00 6.49 119 GLY B CA 1
ATOM 4379 C C . GLY B 2 119 ? 186.945 194.600 122.674 1.00 0.69 119 GLY B C 1
ATOM 4380 O O . GLY B 2 119 ? 186.496 194.346 121.539 1.00 10.39 119 GLY B O 1
ATOM 4381 N N . TRP B 2 120 ? 186.262 195.225 123.638 1.00 0.00 120 TRP B N 1
ATOM 4382 C CA . TRP B 2 120 ? 184.879 195.716 123.408 1.00 0.00 120 TRP B CA 1
ATOM 4383 C C . TRP B 2 120 ? 184.641 196.986 124.226 1.00 2.03 120 TRP B C 1
ATOM 4384 O O . TRP B 2 120 ? 185.248 197.121 125.307 1.00 10.54 120 TRP B O 1
ATOM 4395 N N . SER B 2 121 ? 183.787 197.883 123.725 1.00 3.56 121 SER B N 1
ATOM 4396 C CA . SER B 2 121 ? 183.454 199.126 124.468 1.00 3.38 121 SER B CA 1
ATOM 4397 C C . SER B 2 121 ? 182.052 199.596 124.067 1.00 11.03 121 SER B C 1
ATOM 4398 O O . SER B 2 121 ? 181.831 199.819 122.861 1.00 13.52 121 SER B O 1
ATOM 4401 N N . GLY B 2 122 ? 181.144 199.734 125.038 1.00 12.28 122 GLY B N 1
ATOM 4402 C CA . GLY B 2 122 ? 179.759 200.141 124.730 1.00 9.33 122 GLY B CA 1
ATOM 4403 C C . GLY B 2 122 ? 178.962 200.477 125.978 1.00 5.06 122 GLY B C 1
ATOM 4404 O O . GLY B 2 122 ? 179.525 200.362 127.085 1.00 4.83 122 GLY B O 1
ATOM 4405 N N . SER B 2 123 ? 177.700 200.883 125.807 1.00 3.29 123 SER B N 1
ATOM 4406 C CA . SER B 2 123 ? 176.824 201.220 126.960 1.00 3.54 123 SER B CA 1
ATOM 4407 C C . SER B 2 123 ? 176.047 199.975 127.401 1.00 4.89 123 SER B C 1
ATOM 4408 O O . SER B 2 123 ? 175.696 199.162 126.524 1.00 2.67 123 SER B O 1
ATOM 4411 N N . LEU B 2 124 ? 175.787 199.850 128.708 1.00 12.42 124 LEU B N 1
ATOM 4412 C CA . LEU B 2 124 ? 175.117 198.641 129.261 1.00 15.58 124 LEU B CA 1
ATOM 4413 C C . LEU B 2 124 ? 173.777 199.042 129.885 1.00 13.74 124 LEU B C 1
ATOM 4414 O O . LEU B 2 124 ? 173.139 198.169 130.507 1.00 10.30 124 LEU B O 1
ATOM 4419 N N . ASN B 2 125 ? 173.367 200.304 129.731 1.00 15.60 125 ASN B N 1
ATOM 4420 C CA . ASN B 2 125 ? 172.127 200.804 130.382 1.00 16.88 125 ASN B CA 1
ATOM 4421 C C . ASN B 2 125 ? 170.916 200.452 129.514 1.00 17.52 125 ASN B C 1
ATOM 4422 O O . ASN B 2 125 ? 170.815 200.992 128.395 1.00 13.50 125 ASN B O 1
ATOM 4427 N N . VAL B 2 126 ? 170.037 199.575 130.007 1.00 21.68 126 VAL B N 1
ATOM 4428 C CA . VAL B 2 126 ? 168.828 199.242 129.269 1.00 29.44 126 VAL B CA 1
ATOM 4429 C C . VAL B 2 126 ? 167.682 200.180 129.625 1.00 25.83 126 VAL B C 1
ATOM 4430 O O . VAL B 2 126 ? 166.914 200.586 128.754 1.00 24.40 126 VAL B O 1
ATOM 4434 N N . GLU B 2 127 ? 167.562 200.539 130.899 1.00 19.34 127 GLU B N 1
ATOM 4435 C CA . GLU B 2 127 ? 166.536 201.464 131.349 1.00 23.11 127 GLU B CA 1
ATOM 4436 C C . GLU B 2 127 ? 167.079 202.891 131.283 1.00 22.64 127 GLU B C 1
ATOM 4437 O O . GLU B 2 127 ? 168.148 203.147 130.722 1.00 19.53 127 GLU B O 1
ATOM 4443 N N . GLU B 2 128 ? 166.345 203.837 131.861 1.00 22.16 128 GLU B N 1
ATOM 4444 C CA . GLU B 2 128 ? 166.740 205.239 131.895 1.00 23.34 128 GLU B CA 1
ATOM 4445 C C . GLU B 2 128 ? 167.180 205.604 133.305 1.00 22.06 128 GLU B C 1
ATOM 4446 O O . GLU B 2 128 ? 166.466 205.325 134.273 1.00 23.19 128 GLU B O 1
ATOM 4452 N N . GLY B 2 129 ? 168.347 206.233 133.417 1.00 18.47 129 GLY B N 1
ATOM 4453 C CA . GLY B 2 129 ? 168.916 206.528 134.715 1.00 18.28 129 GLY B CA 1
ATOM 4454 C C . GLY B 2 129 ? 169.611 205.364 135.378 1.00 20.28 129 GLY B C 1
ATOM 4455 O O . GLY B 2 129 ? 170.009 205.481 136.542 1.00 18.17 129 GLY B O 1
ATOM 4456 N N . GLU B 2 130 ? 169.769 204.246 134.675 1.00 21.56 130 GLU B N 1
ATOM 4457 C CA . GLU B 2 130 ? 170.397 203.058 135.235 1.00 16.88 130 GLU B CA 1
ATOM 4458 C C . GLU B 2 130 ? 171.913 203.202 135.198 1.00 15.32 130 GLU B C 1
ATOM 4459 O O . GLU B 2 130 ? 172.488 203.528 134.155 1.00 16.04 130 GLU B O 1
ATOM 4465 N N . CYS B 2 131 ? 172.562 202.967 136.343 1.00 18.87 131 CYS B N 1
ATOM 4466 C CA . CYS B 2 131 ? 174.041 203.119 136.422 1.00 20.48 131 CYS B CA 1
ATOM 4467 C C . CYS B 2 131 ? 174.655 201.888 137.097 1.00 23.76 131 CYS B C 1
ATOM 4468 O O . CYS B 2 131 ? 173.974 201.283 137.943 1.00 16.41 131 CYS B O 1
ATOM 4471 N N . VAL B 2 132 ? 175.896 201.534 136.751 1.00 24.52 132 VAL B N 1
ATOM 4472 C CA . VAL B 2 132 ? 176.530 200.301 137.312 1.00 10.12 132 VAL B CA 1
ATOM 4473 C C . VAL B 2 132 ? 176.966 200.562 138.760 1.00 4.61 132 VAL B C 1
ATOM 4474 O O . VAL B 2 132 ? 177.202 201.739 139.100 1.00 9.29 132 VAL B O 1
ATOM 4478 N N . THR B 2 133 ? 177.057 199.507 139.580 1.00 2.05 133 THR B N 1
ATOM 4479 C CA . THR B 2 133 ? 177.520 199.658 140.989 1.00 10.28 133 THR B CA 1
ATOM 4480 C C . THR B 2 133 ? 178.692 198.703 141.263 1.00 14.69 133 THR B C 1
ATOM 4481 O O . THR B 2 133 ? 179.362 198.898 142.297 1.00 10.78 133 THR B O 1
ATOM 4485 N N . SER B 2 134 ? 178.941 197.734 140.373 1.00 15.56 134 SER B N 1
ATOM 4486 C CA . SER B 2 134 ? 180.061 196.772 140.568 1.00 7.50 134 SER B CA 1
ATOM 4487 C C . SER B 2 134 ? 180.307 195.938 139.306 1.00 7.76 134 SER B C 1
ATOM 4488 O O . SER B 2 134 ? 179.431 195.940 138.419 1.00 0.00 134 SER B O 1
ATOM 4491 N N . ALA B 2 135 ? 181.453 195.248 139.239 1.00 12.41 135 ALA B N 1
ATOM 4492 C CA . ALA B 2 135 ? 181.760 194.398 138.097 1.00 0.00 135 ALA B CA 1
ATOM 4493 C C . ALA B 2 135 ? 182.566 193.208 138.595 1.00 0.00 135 ALA B C 1
ATOM 4494 O O . ALA B 2 135 ? 183.143 193.242 139.684 1.00 0.00 135 ALA B O 1
ATOM 4496 N N . LEU B 2 136 ? 182.537 192.127 137.804 1.00 1.21 136 LEU B N 1
ATOM 4497 C CA . LEU B 2 136 ? 183.221 190.873 138.218 1.00 1.52 136 LEU B CA 1
ATOM 4498 C C . LEU B 2 136 ? 183.616 190.056 136.984 1.00 0.00 136 LEU B C 1
ATOM 4499 O O . LEU B 2 136 ? 182.801 189.982 136.046 1.00 0.00 136 LEU B O 1
ATOM 4504 N N . CYS B 2 137 ? 184.813 189.467 136.992 1.00 0.00 137 CYS B N 1
ATOM 4505 C CA . CYS B 2 137 ? 185.309 188.629 135.905 1.00 0.00 137 CYS B CA 1
ATOM 4506 C C . CYS B 2 137 ? 185.666 187.261 136.473 1.00 0.74 137 CYS B C 1
ATOM 4507 O O . CYS B 2 137 ? 186.691 187.112 137.146 1.00 0.00 137 CYS B O 1
ATOM 4510 N N . ILE B 2 138 ? 184.832 186.266 136.194 1.00 2.20 138 ILE B N 1
ATOM 4511 C CA . ILE B 2 138 ? 184.974 184.925 136.747 1.00 1.70 138 ILE B CA 1
ATOM 4512 C C . ILE B 2 138 ? 185.433 183.998 135.624 1.00 7.20 138 ILE B C 1
ATOM 4513 O O . ILE B 2 138 ? 184.688 183.788 134.657 1.00 13.65 138 ILE B O 1
ATOM 4518 N N . PRO B 2 139 ? 186.635 183.432 135.694 1.00 1.79 139 PRO B N 1
ATOM 4519 C CA . PRO B 2 139 ? 186.985 182.352 134.767 1.00 1.25 139 PRO B CA 1
ATOM 4520 C C . PRO B 2 139 ? 186.177 181.101 135.066 1.00 0.00 139 PRO B C 1
ATOM 4521 O O . PRO B 2 139 ? 185.754 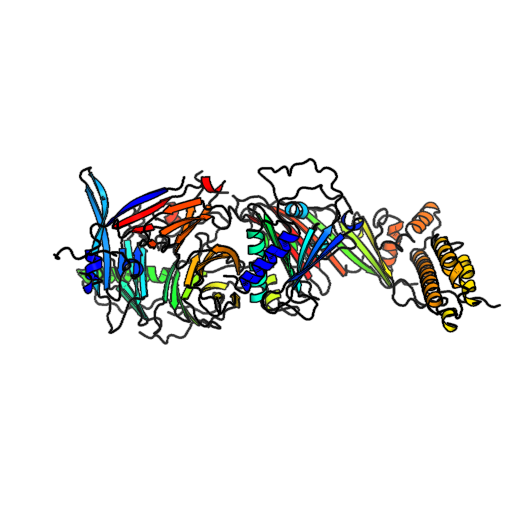180.862 136.199 1.00 8.09 139 PRO B O 1
ATOM 4525 N N . LEU B 2 140 ? 185.954 180.301 134.029 1.00 0.00 140 LEU B N 1
ATOM 4526 C CA . LEU B 2 140 ? 185.189 179.067 134.141 1.00 0.00 140 LEU B CA 1
ATOM 4527 C C . LEU B 2 140 ? 186.081 177.894 133.766 1.00 9.68 140 LEU B C 1
ATOM 4528 O O . LEU B 2 140 ? 186.685 177.891 132.689 1.00 14.79 140 LEU B O 1
ATOM 4533 N N . ALA B 2 141 ? 186.160 176.903 134.647 1.00 10.07 141 ALA B N 1
ATOM 4534 C CA . ALA B 2 141 ? 186.981 175.737 134.374 1.00 4.58 141 ALA B CA 1
ATOM 4535 C C . ALA B 2 141 ? 186.322 174.849 133.325 1.00 11.75 141 ALA B C 1
ATOM 4536 O O . ALA B 2 141 ? 185.097 174.800 133.190 1.00 13.36 141 ALA B O 1
ATOM 4538 N N . SER B 2 142 ? 187.161 174.132 132.582 1.00 27.27 142 SER B N 1
ATOM 4539 C CA . SER B 2 142 ? 186.688 173.293 131.491 1.00 27.84 142 SER B CA 1
ATOM 4540 C C . SER B 2 142 ? 186.347 171.898 131.998 1.00 24.89 142 SER B C 1
ATOM 4541 O O . SER B 2 142 ? 187.101 171.309 132.779 1.00 26.11 142 SER B O 1
ATOM 4544 N N . GLN B 2 143 ? 185.212 171.370 131.545 1.00 23.68 143 GLN B N 1
ATOM 4545 C CA . GLN B 2 143 ? 184.809 170.009 131.867 1.00 28.88 143 GLN B CA 1
ATOM 4546 C C . GLN B 2 143 ? 185.448 168.971 130.955 1.00 33.15 143 GLN B C 1
ATOM 4547 O O . GLN B 2 143 ? 185.218 167.773 131.149 1.00 34.89 143 GLN B O 1
ATOM 4553 N N . LYS B 2 144 ? 186.243 169.399 129.976 1.00 34.31 144 LYS B N 1
ATOM 4554 C CA . LYS B 2 144 ? 186.860 168.508 129.005 1.00 33.29 144 LYS B CA 1
ATOM 4555 C C . LYS B 2 144 ? 188.189 167.938 129.481 1.00 33.24 144 LYS B C 1
ATOM 4556 O O . LYS B 2 144 ? 188.856 167.243 128.705 1.00 33.37 144 LYS B O 1
ATOM 4562 N N . ARG B 2 145 ? 188.578 168.217 130.724 1.00 31.42 145 ARG B N 1
ATOM 4563 C CA . ARG B 2 145 ? 189.852 167.768 131.284 1.00 33.02 145 ARG B CA 1
ATOM 4564 C C . ARG B 2 145 ? 191.021 168.268 130.438 1.00 35.80 145 ARG B C 1
ATOM 4565 O O . ARG B 2 145 ? 191.985 167.551 130.162 1.00 33.34 145 ARG B O 1
ATOM 4573 N N . SER B 2 146 ? 190.922 169.529 130.023 1.00 37.64 146 SER B N 1
ATOM 4574 C CA . SER B 2 146 ? 191.937 170.140 129.174 1.00 33.39 146 SER B CA 1
ATOM 4575 C C . SER B 2 146 ? 193.182 170.442 129.999 1.00 33.57 146 SER B C 1
ATOM 4576 O O . SER B 2 146 ? 193.144 171.278 130.909 1.00 33.05 146 SER B O 1
ATOM 4579 N N . SER B 2 147 ? 194.285 169.762 129.679 1.00 28.75 147 SER B N 1
ATOM 4580 C CA . SER B 2 147 ? 195.524 169.976 130.419 1.00 31.89 147 SER B CA 1
ATOM 4581 C C . SER B 2 147 ? 196.089 171.368 130.163 1.00 30.89 147 SER B C 1
ATOM 4582 O O . SER B 2 147 ? 196.831 171.907 130.992 1.00 26.03 147 SER B O 1
ATOM 4585 N N . THR B 2 148 ? 195.758 171.961 129.019 1.00 29.26 148 THR B N 1
ATOM 4586 C CA . THR B 2 148 ? 196.242 173.299 128.706 1.00 31.69 148 THR B CA 1
ATOM 4587 C C . THR B 2 148 ? 195.542 174.339 129.572 1.00 27.57 148 THR B C 1
ATOM 4588 O O . THR B 2 148 ? 194.416 174.135 130.033 1.00 26.61 148 THR B O 1
ATOM 4592 N N . GLY B 2 149 ? 196.219 175.464 129.791 1.00 24.24 149 GLY B N 1
ATOM 4593 C CA . GLY B 2 149 ? 195.673 176.528 130.609 1.00 27.78 149 GLY B CA 1
ATOM 4594 C C . GLY B 2 149 ? 194.683 177.403 129.872 1.00 27.47 149 GLY B C 1
ATOM 4595 O O . GLY B 2 149 ? 194.888 178.614 129.740 1.00 22.02 149 GLY B O 1
ATOM 4596 N N . ARG B 2 150 ? 193.600 176.799 129.388 1.00 27.01 150 ARG B N 1
ATOM 4597 C CA . ARG B 2 150 ? 192.553 177.528 128.682 1.00 26.24 150 ARG B CA 1
ATOM 4598 C C . ARG B 2 150 ? 191.228 177.336 129.402 1.00 27.42 150 ARG B C 1
ATOM 4599 O O . ARG B 2 150 ? 190.529 176.340 129.159 1.00 24.51 150 ARG B O 1
ATOM 4607 N N . PRO B 2 151 ? 190.841 178.238 130.300 1.00 22.09 151 PRO B N 1
ATOM 4608 C CA . PRO B 2 151 ? 189.471 178.203 130.818 1.00 17.75 151 PRO B CA 1
ATOM 4609 C C . PRO B 2 151 ? 188.486 178.447 129.687 1.00 20.74 151 PRO B C 1
ATOM 4610 O O . PRO B 2 151 ? 188.825 179.049 128.666 1.00 25.67 151 PRO B O 1
ATOM 4614 N N . ASP B 2 152 ? 187.264 177.933 129.847 1.00 15.12 152 ASP B N 1
ATOM 4615 C CA . ASP B 2 152 ? 186.252 178.055 128.764 1.00 14.41 152 ASP B CA 1
ATOM 4616 C C . ASP B 2 152 ? 186.044 179.531 128.415 1.00 8.51 152 ASP B C 1
ATOM 4617 O O . ASP B 2 152 ? 186.137 179.864 127.217 1.00 13.91 152 ASP B O 1
ATOM 4622 N N . TRP B 2 153 ? 185.785 180.375 129.418 1.00 0.49 153 TRP B N 1
ATOM 4623 C CA . TRP B 2 153 ? 185.504 181.782 129.172 1.00 0.00 153 TRP B CA 1
ATOM 4624 C C . TRP B 2 153 ? 185.462 182.509 130.506 1.00 11.81 153 TRP B C 1
ATOM 4625 O O . TRP B 2 153 ? 185.388 181.878 131.564 1.00 20.04 153 TRP B O 1
ATOM 4636 N N . THR B 2 154 ? 185.522 183.838 130.445 1.00 8.11 154 THR B N 1
ATOM 4637 C CA . THR B 2 154 ? 185.471 184.678 131.640 1.00 0.16 154 THR B CA 1
ATOM 4638 C C . THR B 2 154 ? 184.163 185.458 131.625 1.00 1.39 154 THR B C 1
ATOM 4639 O O . THR B 2 154 ? 184.049 186.487 130.957 1.00 3.68 154 THR B O 1
ATOM 4643 N N . CYS B 2 155 ? 183.171 184.971 132.366 1.00 0.00 155 CYS B N 1
ATOM 4644 C CA . CYS B 2 155 ? 181.886 185.651 132.429 1.00 0.00 155 CYS B CA 1
ATOM 4645 C C . CYS B 2 155 ? 182.011 186.975 133.170 1.00 1.74 155 CYS B C 1
ATOM 4646 O O . CYS B 2 155 ? 182.811 187.117 134.097 1.00 4.49 155 CYS B O 1
ATOM 4649 N N . ILE B 2 156 ? 181.199 187.948 132.763 1.00 0.24 156 ILE B N 1
ATOM 4650 C CA . ILE B 2 156 ? 181.207 189.276 133.364 1.00 0.00 156 ILE B CA 1
ATOM 4651 C C . ILE B 2 156 ? 179.886 189.472 134.088 1.00 0.00 156 ILE B C 1
ATOM 4652 O O . ILE B 2 156 ? 178.821 189.455 133.460 1.00 2.47 156 ILE B O 1
ATOM 4657 N N . VAL B 2 157 ? 179.959 189.672 135.401 1.00 0.00 157 VAL B N 1
ATOM 4658 C CA . VAL B 2 157 ? 178.791 189.848 136.256 1.00 0.00 157 VAL B CA 1
ATOM 4659 C C . VAL B 2 157 ? 178.758 191.300 136.707 1.00 9.93 157 VAL B C 1
ATOM 4660 O O . VAL B 2 157 ? 179.692 191.772 137.365 1.00 24.11 157 VAL B O 1
ATOM 4664 N N . VAL B 2 158 ? 177.682 192.008 136.371 1.00 5.29 158 VAL B N 1
ATOM 4665 C CA . VAL B 2 158 ? 177.572 193.436 136.632 1.00 2.35 158 VAL B CA 1
ATOM 4666 C C . VAL B 2 158 ? 176.300 193.688 137.427 1.00 0.00 158 VAL B C 1
ATOM 4667 O O . VAL B 2 158 ? 175.287 193.010 137.225 1.00 3.32 158 VAL B O 1
ATOM 4671 N N . GLY B 2 159 ? 176.363 194.638 138.350 1.00 5.47 159 GLY B N 1
ATOM 4672 C CA . GLY B 2 159 ? 175.208 195.035 139.141 1.00 2.62 159 GLY B CA 1
ATOM 4673 C C . GLY B 2 159 ? 174.926 196.515 138.974 1.00 6.53 159 GLY B C 1
ATOM 4674 O O . GLY B 2 159 ? 175.849 197.335 138.986 1.00 18.30 159 GLY B O 1
ATOM 4675 N N . PHE B 2 160 ? 173.648 196.850 138.831 1.00 3.05 160 PHE B N 1
ATOM 4676 C CA . PHE B 2 160 ? 173.220 198.202 138.501 1.00 9.21 160 PHE B CA 1
ATOM 4677 C C . PHE B 2 160 ? 172.509 198.852 139.682 1.00 3.90 160 PHE B C 1
ATOM 4678 O O . PHE B 2 160 ? 172.174 198.206 140.678 1.00 2.19 160 PHE B O 1
ATOM 4686 N N . THR B 2 161 ? 172.261 200.159 139.560 1.00 0.00 161 THR B N 1
ATOM 4687 C CA . THR B 2 161 ? 171.602 200.913 140.660 1.00 3.84 161 THR B CA 1
ATOM 4688 C C . THR B 2 161 ? 170.115 200.550 140.729 1.00 5.58 161 THR B C 1
ATOM 4689 O O . THR B 2 161 ? 169.545 200.625 141.832 1.00 10.74 161 THR B O 1
ATOM 4693 N N . SER B 2 162 ? 169.506 200.194 139.595 1.00 7.48 162 SER B N 1
ATOM 4694 C CA . SER B 2 162 ? 168.080 199.898 139.607 1.00 8.05 162 SER B CA 1
ATOM 4695 C C . SER B 2 162 ? 167.752 198.603 140.332 1.00 4.15 162 SER B C 1
ATOM 4696 O O . SER B 2 162 ? 166.596 198.407 140.722 1.00 7.30 162 SER B O 1
ATOM 4699 N N . GLY B 2 163 ? 168.728 197.731 140.527 1.00 3.00 163 GLY B N 1
ATOM 4700 C CA . GLY B 2 163 ? 168.510 196.431 141.109 1.00 2.23 163 GLY B CA 1
ATOM 4701 C C . GLY B 2 163 ? 168.699 195.265 140.163 1.00 2.78 163 GLY B C 1
ATOM 4702 O O . GLY B 2 163 ? 168.095 194.210 140.390 1.00 10.48 163 GLY B O 1
ATOM 4703 N N . TYR B 2 164 ? 169.507 195.417 139.120 1.00 0.99 164 TYR B N 1
ATOM 4704 C CA . TYR B 2 164 ? 169.685 194.386 138.109 1.00 4.62 164 TYR B CA 1
ATOM 4705 C C . TYR B 2 164 ? 171.061 193.747 138.231 1.00 0.43 164 TYR B C 1
ATOM 4706 O O . TYR B 2 164 ? 172.059 194.434 138.468 1.00 0.00 164 TYR B O 1
ATOM 4715 N N . VAL B 2 165 ? 171.102 192.427 138.072 1.00 0.00 165 VAL B N 1
ATOM 4716 C CA . VAL B 2 165 ? 172.341 191.676 137.924 1.00 0.00 165 VAL B CA 1
ATOM 4717 C C . VAL B 2 165 ? 172.339 191.086 136.521 1.00 0.00 165 VAL B C 1
ATOM 4718 O O . VAL B 2 165 ? 171.406 190.367 136.139 1.00 3.59 165 VAL B O 1
ATOM 4722 N N . ARG B 2 166 ? 173.374 191.405 135.749 1.00 0.00 166 ARG B N 1
ATOM 4723 C CA . ARG B 2 166 ? 173.442 191.042 134.343 1.00 0.47 166 ARG B CA 1
ATOM 4724 C C . ARG B 2 166 ? 174.766 190.358 134.046 1.00 3.61 166 ARG B C 1
ATOM 4725 O O . ARG B 2 166 ? 175.822 190.791 134.516 1.00 6.68 166 ARG B O 1
ATOM 4733 N N . PHE B 2 167 ? 174.698 189.298 133.247 1.00 0.00 167 PHE B N 1
ATOM 4734 C CA . PHE B 2 167 ? 175.840 188.460 132.911 1.00 0.00 167 PHE B CA 1
ATOM 4735 C C . PHE B 2 167 ? 176.080 188.554 131.412 1.00 1.44 167 PHE B C 1
ATOM 4736 O O . PHE B 2 167 ? 175.202 188.180 130.622 1.00 0.00 167 PHE B O 1
ATOM 4744 N N . TYR B 2 168 ? 177.261 189.049 131.037 1.00 0.00 168 TYR B N 1
ATOM 4745 C CA . TYR B 2 168 ? 177.725 189.153 129.660 1.00 1.20 168 TYR B CA 1
ATOM 4746 C C . TYR B 2 168 ? 178.883 188.192 129.415 1.00 2.95 168 TYR B C 1
ATOM 4747 O O . TYR B 2 168 ? 179.539 187.719 130.348 1.00 0.05 168 TYR B O 1
ATOM 4756 N N . THR B 2 169 ? 179.145 187.929 128.134 1.00 0.39 169 THR B N 1
ATOM 4757 C CA . THR B 2 169 ? 180.341 187.213 127.714 1.00 0.12 169 THR B CA 1
ATOM 4758 C C . THR B 2 169 ? 181.469 188.214 127.479 1.00 9.27 169 THR B C 1
ATOM 4759 O O . THR B 2 169 ? 181.322 189.414 127.719 1.00 11.00 169 THR B O 1
ATOM 4763 N N . GLU B 2 170 ? 182.633 187.702 127.069 1.00 0.00 170 GLU B N 1
ATOM 4764 C CA . GLU B 2 170 ? 183.813 188.584 126.860 1.00 0.22 170 GLU B CA 1
ATOM 4765 C C . GLU B 2 170 ? 183.545 189.511 125.671 1.00 10.16 170 GLU B C 1
ATOM 4766 O O . GLU B 2 170 ? 183.953 190.687 125.735 1.00 7.97 170 GLU B O 1
ATOM 4772 N N . ASN B 2 171 ? 182.879 188.995 124.634 1.00 0.00 171 ASN B N 1
ATOM 4773 C CA . ASN B 2 171 ? 182.578 189.806 123.424 1.00 3.48 171 ASN B CA 1
ATOM 4774 C C . ASN B 2 171 ? 181.665 190.974 123.811 1.00 0.00 171 ASN B C 1
ATOM 4775 O O . ASN B 2 171 ? 181.788 192.044 123.189 1.00 3.47 171 ASN B O 1
ATOM 4780 N N . GLY B 2 172 ? 180.783 190.769 124.794 1.00 0.00 172 GLY B N 1
ATOM 4781 C CA . GLY B 2 172 ? 179.832 191.822 125.201 1.00 5.22 172 GLY B CA 1
ATOM 4782 C C . GLY B 2 172 ? 178.400 191.346 125.052 1.00 6.00 172 GLY B C 1
ATOM 4783 O O . GLY B 2 172 ? 177.503 191.990 125.631 1.00 18.21 172 GLY B O 1
ATOM 4784 N N . VAL B 2 173 ? 178.190 190.258 124.303 1.00 3.14 173 VAL B N 1
ATOM 4785 C CA . VAL B 2 173 ? 176.856 189.701 124.132 1.00 3.80 173 VAL B CA 1
ATOM 4786 C C . VAL B 2 173 ? 176.212 189.531 125.499 1.00 0.00 173 VAL B C 1
ATOM 4787 O O . VAL B 2 173 ? 176.847 189.047 126.444 1.00 6.14 173 VAL B O 1
ATOM 4791 N N . LEU B 2 174 ? 174.953 189.943 125.618 1.00 0.46 174 LEU B N 1
ATOM 4792 C CA . LEU B 2 174 ? 174.233 189.790 126.874 1.00 0.43 174 LEU B CA 1
ATOM 4793 C C . LEU B 2 174 ? 173.697 188.369 126.995 1.00 2.69 174 LEU B C 1
ATOM 4794 O O . LEU B 2 174 ? 173.013 187.876 126.094 1.00 2.31 174 LEU B O 1
ATOM 4799 N N . LEU B 2 175 ? 174.012 187.712 128.111 1.00 6.23 175 LEU B N 1
ATOM 4800 C CA . LEU B 2 175 ? 173.562 186.347 128.361 1.00 6.52 175 LEU B CA 1
ATOM 4801 C C . LEU B 2 175 ? 172.362 186.298 129.299 1.00 2.96 175 LEU B C 1
ATOM 4802 O O . LEU B 2 175 ? 171.323 185.728 128.954 1.00 4.02 175 LEU B O 1
ATOM 4807 N N . LEU B 2 176 ? 172.508 186.879 130.494 1.00 5.82 176 LEU B N 1
ATOM 4808 C CA . LEU B 2 176 ? 171.415 186.780 131.500 1.00 2.56 176 LEU B CA 1
ATOM 4809 C C . LEU B 2 176 ? 171.208 188.123 132.207 1.00 0.82 176 LEU B C 1
ATOM 4810 O O . LEU B 2 176 ? 172.209 188.828 132.427 1.00 0.34 176 LEU B O 1
ATOM 4815 N N . ALA B 2 177 ? 169.957 188.456 132.542 1.00 2.30 177 ALA B N 1
ATOM 4816 C CA . ALA B 2 177 ? 169.661 189.695 133.301 1.00 1.65 177 ALA B CA 1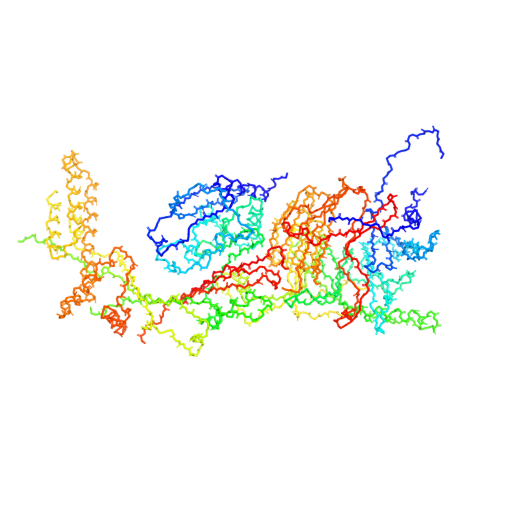
ATOM 4817 C C . ALA B 2 177 ? 168.684 189.344 134.427 1.00 2.43 177 ALA B C 1
ATOM 4818 O O . ALA B 2 177 ? 167.605 188.804 134.115 1.00 8.71 177 ALA B O 1
ATOM 4820 N N . GLN B 2 178 ? 169.044 189.629 135.683 1.00 2.54 178 GLN B N 1
ATOM 4821 C CA . GLN B 2 178 ? 168.183 189.220 136.826 1.00 1.94 178 GLN B CA 1
ATOM 4822 C C . GLN B 2 178 ? 167.967 190.404 137.775 1.00 6.95 178 GLN B C 1
ATOM 4823 O O . GLN B 2 178 ? 168.944 191.124 138.047 1.00 11.64 178 GLN B O 1
ATOM 4829 N N . LEU B 2 179 ? 166.733 190.593 138.255 1.00 1.96 179 LEU B N 1
ATOM 4830 C CA . LEU B 2 179 ? 166.450 191.672 139.239 1.00 5.52 179 LEU B CA 1
ATOM 4831 C C . LEU B 2 179 ? 166.081 191.029 140.580 1.00 13.56 179 LEU B C 1
ATOM 4832 O O . LEU B 2 179 ? 164.987 190.436 140.668 1.00 15.09 179 LEU B O 1
ATOM 4837 N N . LEU B 2 180 ? 166.965 191.130 141.577 1.00 17.65 180 LEU B N 1
ATOM 4838 C CA . LEU B 2 180 ? 166.708 190.498 142.900 1.00 11.60 180 LEU B CA 1
ATOM 4839 C C . LEU B 2 180 ? 165.871 191.448 143.762 1.00 10.58 180 LEU B C 1
ATOM 4840 O O . LEU B 2 180 ? 164.794 191.026 144.226 1.00 15.36 180 LEU B O 1
ATOM 4845 N N . ASN B 2 181 ? 166.352 192.679 143.960 1.00 10.63 181 ASN B N 1
ATOM 4846 C CA . ASN B 2 181 ? 165.618 193.672 144.790 1.00 13.24 181 ASN B CA 1
ATOM 4847 C C . ASN B 2 181 ? 165.654 195.035 144.092 1.00 18.93 181 ASN B C 1
ATOM 4848 O O . ASN B 2 181 ? 166.608 195.278 143.331 1.00 20.11 181 ASN B O 1
ATOM 4853 N N . GLU B 2 182 ? 164.655 195.884 144.347 1.00 17.06 182 GLU B N 1
ATOM 4854 C CA . GLU B 2 182 ? 164.575 197.209 143.675 1.00 17.42 182 GLU B CA 1
ATOM 4855 C C . GLU B 2 182 ? 165.698 198.122 144.181 1.00 17.61 182 GLU B C 1
ATOM 4856 O O . GLU B 2 182 ? 166.004 199.111 143.486 1.00 20.54 182 GLU B O 1
ATOM 4862 N N . ASP B 2 183 ? 166.283 197.810 145.341 1.00 10.52 183 ASP B N 1
ATOM 4863 C CA . ASP B 2 183 ? 167.316 198.670 145.895 1.00 8.86 183 ASP B CA 1
ATOM 4864 C C . ASP B 2 183 ? 168.624 198.505 145.117 1.00 10.10 183 ASP B C 1
ATOM 4865 O O . ASP B 2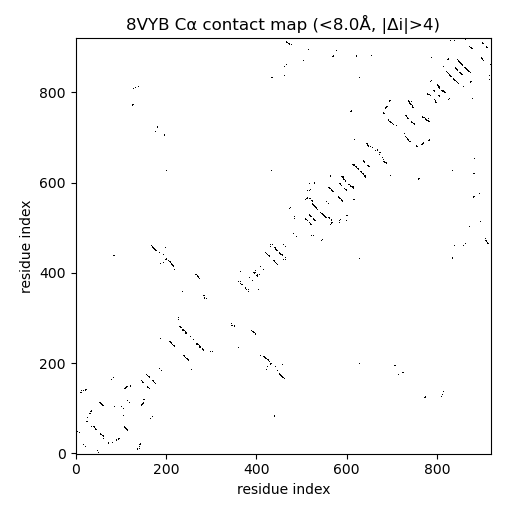 183 ? 168.846 197.475 144.476 1.00 16.86 183 ASP B O 1
ATOM 4870 N N . PRO B 2 184 ? 169.497 199.514 145.145 1.00 0.00 184 PRO B N 1
ATOM 4871 C CA . PRO B 2 184 ? 170.759 199.421 144.399 1.00 0.00 184 PRO B CA 1
ATOM 4872 C C . PRO B 2 184 ? 171.635 198.276 144.885 1.00 6.17 184 PRO B C 1
ATOM 4873 O O . PRO B 2 184 ? 171.622 197.910 146.061 1.00 24.88 184 PRO B O 1
ATOM 4877 N N . VAL B 2 185 ? 172.403 197.711 143.958 1.00 7.26 185 VAL B N 1
ATOM 4878 C CA . VAL B 2 185 ? 173.336 196.636 144.282 1.00 10.74 185 VAL B CA 1
ATOM 4879 C C . VAL B 2 185 ? 174.610 197.253 144.847 1.00 9.12 185 VAL B C 1
ATOM 4880 O O . VAL B 2 185 ? 175.250 198.087 144.197 1.00 7.56 185 VAL B O 1
ATOM 4884 N N . LEU B 2 186 ? 174.986 196.835 146.056 1.00 0.00 186 LEU B N 1
ATOM 4885 C CA . LEU B 2 186 ? 176.105 197.445 146.767 1.00 3.61 186 LEU B CA 1
ATOM 4886 C C . LEU B 2 186 ? 177.430 196.747 146.463 1.00 6.50 186 LEU B C 1
ATOM 4887 O O . LEU B 2 186 ? 178.392 197.394 146.039 1.00 13.28 186 LEU B O 1
ATOM 4892 N N . GLN B 2 187 ? 177.500 195.434 146.687 1.00 0.00 187 GLN B N 1
ATOM 4893 C CA . GLN B 2 187 ? 178.737 194.687 146.500 1.00 1.53 187 GLN B CA 1
ATOM 4894 C C . GLN B 2 187 ? 178.442 193.319 145.901 1.00 1.32 187 GLN B C 1
ATOM 4895 O O . GLN B 2 187 ? 177.334 192.791 146.016 1.00 7.14 187 GLN B O 1
ATOM 4901 N N . LEU B 2 188 ? 179.487 192.737 145.288 1.00 0.00 188 LEU B N 1
ATOM 4902 C CA . LEU B 2 188 ? 179.403 191.371 144.707 1.00 0.07 188 LEU B CA 1
ATOM 4903 C C . LEU B 2 188 ? 180.654 190.608 145.163 1.00 0.00 188 LEU B C 1
ATOM 4904 O O . LEU B 2 188 ? 181.763 191.126 144.927 1.00 7.89 188 LEU B O 1
ATOM 4909 N N . LYS B 2 189 ? 180.495 189.435 145.783 1.00 0.00 189 LYS B N 1
ATOM 4910 C CA . LYS B 2 189 ? 181.635 188.636 146.308 1.00 0.00 189 LYS B CA 1
ATOM 4911 C C . LYS B 2 189 ? 181.476 187.186 145.838 1.00 0.00 189 LYS B C 1
ATOM 4912 O O . LYS B 2 189 ? 180.423 186.586 146.132 1.00 6.29 189 LYS B O 1
ATOM 4918 N N . CYS B 2 190 ? 182.480 186.652 145.135 1.00 3.16 190 CYS B N 1
ATOM 4919 C CA . CYS B 2 190 ? 182.398 185.265 144.600 1.00 0.00 190 CYS B CA 1
ATOM 4920 C C . CYS B 2 190 ? 183.335 184.345 145.390 1.00 0.00 190 CYS B C 1
ATOM 4921 O O . CYS B 2 190 ? 184.487 184.751 145.639 1.00 5.34 190 CYS B O 1
ATOM 4924 N N . ARG B 2 191 ? 182.855 183.154 145.763 1.00 0.00 191 ARG B N 1
ATOM 4925 C CA . ARG B 2 191 ? 183.687 182.178 146.517 1.00 0.00 191 ARG B CA 1
ATOM 4926 C C . ARG B 2 191 ? 183.974 180.977 145.610 1.00 5.96 191 ARG B C 1
ATOM 4927 O O . ARG B 2 191 ? 183.003 180.347 145.148 1.00 10.68 191 ARG B O 1
ATOM 4935 N N . THR B 2 192 ? 185.253 180.669 145.375 1.00 2.79 192 THR B N 1
ATOM 4936 C CA . THR B 2 192 ? 185.607 179.563 144.444 1.00 0.00 192 THR B CA 1
ATOM 4937 C C . THR B 2 192 ? 186.224 178.395 145.220 1.00 10.76 192 THR B C 1
ATOM 4938 O O . THR B 2 192 ? 185.895 178.245 146.413 1.00 16.64 192 THR B O 1
ATOM 4942 N N . TYR B 2 193 ? 187.077 177.600 144.566 1.00 10.48 193 TYR B N 1
ATOM 4943 C CA . TYR B 2 193 ? 187.645 176.394 145.231 1.00 11.16 193 TYR B CA 1
ATOM 4944 C C . TYR B 2 193 ? 189.107 176.628 145.600 1.00 15.00 193 TYR B C 1
ATOM 4945 O O . TYR B 2 193 ? 189.856 177.199 144.777 1.00 26.21 193 TYR B O 1
ATOM 4954 N N . GLU B 2 194 ? 189.506 176.198 146.801 1.00 9.51 194 GLU B N 1
ATOM 4955 C CA . GLU B 2 194 ? 190.887 176.319 147.244 1.00 13.50 194 GLU B CA 1
ATOM 4956 C C . GLU B 2 194 ? 191.298 175.041 147.957 1.00 20.26 194 GLU B C 1
ATOM 4957 O O . GLU B 2 194 ? 190.547 174.512 148.782 1.00 23.84 194 GLU B O 1
ATOM 4963 N N . ILE B 2 195 ? 192.488 174.552 147.633 1.00 17.97 195 ILE B N 1
ATOM 4964 C CA . ILE B 2 195 ? 192.982 173.301 148.219 1.00 17.31 195 ILE B CA 1
ATOM 4965 C C . ILE B 2 195 ? 193.409 173.551 149.660 1.00 21.74 195 ILE B C 1
ATOM 4966 O O . ILE B 2 195 ? 193.969 174.621 149.960 1.00 19.28 195 ILE B O 1
ATOM 4971 N N . PRO B 2 196 ? 193.172 172.614 150.576 1.00 22.69 196 PRO B N 1
ATOM 4972 C CA . PRO B 2 196 ? 193.509 172.852 151.984 1.00 15.78 196 PRO B CA 1
ATOM 4973 C C . PRO B 2 196 ? 195.010 172.948 152.210 1.00 11.55 196 PRO B C 1
ATOM 4974 O O . PRO B 2 196 ? 195.811 172.311 151.524 1.00 10.12 196 PRO B O 1
ATOM 4978 N N . ARG B 2 197 ? 195.385 173.747 153.215 1.00 11.79 197 ARG B N 1
ATOM 4979 C CA . ARG B 2 197 ? 196.822 173.878 153.571 1.00 15.41 197 ARG B CA 1
ATOM 4980 C C . ARG B 2 197 ? 197.255 172.616 154.324 1.00 14.78 197 ARG B C 1
ATOM 4981 O O . ARG B 2 197 ? 198.340 172.088 154.013 1.00 16.80 197 ARG B O 1
ATOM 4989 N N . HIS B 2 198 ? 196.431 172.157 155.274 1.00 14.88 198 HIS B N 1
ATOM 4990 C CA . HIS B 2 198 ? 196.787 170.943 156.060 1.00 10.19 198 HIS B CA 1
ATOM 4991 C C . HIS B 2 198 ? 195.501 170.155 156.343 1.00 13.71 198 HIS B C 1
ATOM 4992 O O . HIS B 2 198 ? 194.402 170.679 156.058 1.00 15.75 198 HIS B O 1
ATOM 4999 N N . PRO B 2 199 ? 195.567 168.917 156.883 1.00 10.70 199 PRO B N 1
ATOM 5000 C CA . PRO B 2 199 ? 194.364 168.103 157.094 1.00 7.41 199 PRO B CA 1
ATOM 5001 C C . PRO B 2 199 ? 193.269 168.863 157.855 1.00 11.00 199 PRO B C 1
ATOM 5002 O O . PRO B 2 199 ? 192.113 168.715 157.506 1.00 3.67 199 PRO B O 1
ATOM 5006 N N . GLY B 2 200 ? 193.655 169.655 158.861 1.00 17.96 200 GLY B N 1
ATOM 5007 C CA . GLY B 2 200 ? 192.669 170.397 159.671 1.00 16.41 200 GLY B CA 1
ATOM 5008 C C . GLY B 2 200 ? 191.816 171.323 158.822 1.00 16.77 200 GLY B C 1
ATOM 5009 O O . GLY B 2 200 ? 190.611 171.445 159.116 1.00 19.32 200 GLY B O 1
ATOM 5010 N N . VAL B 2 201 ? 192.413 171.953 157.806 1.00 20.74 201 VAL B N 1
ATOM 5011 C CA . VAL B 2 201 ? 191.667 172.921 156.946 1.00 20.11 201 VAL B CA 1
ATOM 5012 C C . VAL B 2 201 ? 190.459 172.211 156.326 1.00 20.99 201 VAL B C 1
ATOM 5013 O O . VAL B 2 201 ? 190.650 171.129 155.736 1.00 25.93 201 VAL B O 1
ATOM 5017 N N . THR B 2 202 ? 189.269 172.806 156.452 1.00 21.95 202 THR B N 1
ATOM 5018 C CA . THR B 2 202 ? 188.039 172.213 155.860 1.00 20.90 202 THR B CA 1
ATOM 5019 C C . THR B 2 202 ? 187.760 172.868 154.503 1.00 17.07 202 THR B C 1
ATOM 5020 O O . THR B 2 202 ? 188.636 173.613 154.018 1.00 20.32 202 THR B O 1
ATOM 5024 N N . GLU B 2 203 ? 186.589 172.596 153.920 1.00 18.66 203 GLU B N 1
ATOM 5025 C CA . GLU B 2 203 ? 186.223 173.186 152.604 1.00 26.78 203 GLU B CA 1
ATOM 5026 C C . GLU B 2 203 ? 184.884 173.919 152.734 1.00 28.71 203 GLU B C 1
ATOM 5027 O O . GLU B 2 203 ? 184.030 173.452 153.513 1.00 31.69 203 GLU B O 1
ATOM 5033 N N . GLN B 2 204 ? 184.715 175.021 151.998 1.00 24.61 204 GLN B N 1
ATOM 5034 C CA . GLN B 2 204 ? 183.438 175.784 152.029 1.00 18.66 204 GLN B CA 1
ATOM 5035 C C . GLN B 2 204 ? 182.770 175.688 150.653 1.00 19.04 204 GLN B C 1
ATOM 5036 O O . GLN B 2 204 ? 183.505 175.568 149.653 1.00 16.77 204 GLN B O 1
ATOM 5042 N N . ASN B 2 205 ? 181.435 175.741 150.604 1.00 20.83 205 ASN B N 1
ATOM 5043 C CA . ASN B 2 205 ? 180.728 175.593 149.340 1.00 16.88 205 ASN B CA 1
ATOM 5044 C C . ASN B 2 205 ? 181.050 176.742 148.393 1.00 13.73 205 ASN B C 1
ATOM 5045 O O . ASN B 2 205 ? 181.304 177.874 148.811 1.00 19.45 205 ASN B O 1
ATOM 5050 N N . GLU B 2 206 ? 181.010 176.418 147.092 1.00 8.76 206 GLU B N 1
ATOM 5051 C CA . GLU B 2 206 ? 181.185 177.471 146.060 1.00 5.13 206 GLU B CA 1
ATOM 5052 C C . GLU B 2 206 ? 179.949 178.360 146.152 1.00 10.87 206 GLU B C 1
ATOM 5053 O O . GLU B 2 206 ? 178.833 177.806 146.165 1.00 19.68 206 GLU B O 1
ATOM 5059 N N . GLU B 2 207 ? 180.134 179.675 146.181 1.00 4.07 207 GLU B N 1
ATOM 5060 C CA . GLU B 2 207 ? 179.034 180.601 146.411 1.00 1.68 207 GLU B CA 1
ATOM 5061 C C . GLU B 2 207 ? 179.322 181.922 145.716 1.00 2.68 207 GLU B C 1
ATOM 5062 O O . GLU B 2 207 ? 180.474 182.260 145.434 1.00 12.48 207 GLU B O 1
ATOM 5068 N N . LEU B 2 208 ? 178.249 182.659 145.438 1.00 4.18 208 LEU B N 1
ATOM 5069 C CA . LEU B 2 208 ? 178.315 184.046 144.995 1.00 0.00 208 LEU B CA 1
ATOM 5070 C C . LEU B 2 208 ? 177.293 184.829 145.803 1.00 0.00 208 LEU B C 1
ATOM 5071 O O . LEU B 2 208 ? 176.136 184.413 145.910 1.00 6.22 208 LEU B O 1
ATOM 5076 N N . SER B 2 209 ? 177.721 185.950 146.392 1.00 0.00 209 SER B N 1
ATOM 5077 C CA . SER B 2 209 ? 176.807 186.727 147.272 1.00 0.00 209 SER B CA 1
ATOM 5078 C C . SER B 2 209 ? 176.632 188.157 146.751 1.00 0.00 209 SER B C 1
ATOM 5079 O O . SER B 2 209 ? 177.607 188.709 146.204 1.00 0.00 209 SER B O 1
ATOM 5082 N N . ILE B 2 210 ? 175.435 188.726 146.921 1.00 2.74 210 ILE B N 1
ATOM 5083 C CA . ILE B 2 210 ? 175.165 190.129 146.488 1.00 0.24 210 ILE B CA 1
ATOM 5084 C C . ILE B 2 210 ? 174.752 190.936 147.722 1.00 2.84 210 ILE B C 1
ATOM 5085 O O . ILE B 2 210 ? 173.753 190.557 148.366 1.00 15.80 210 ILE B O 1
ATOM 5090 N N . LEU B 2 211 ? 175.493 192.003 148.035 1.00 0.00 211 LEU B N 1
ATOM 5091 C CA . LEU B 2 211 ? 175.188 192.817 149.242 1.00 0.00 211 LEU B CA 1
ATOM 5092 C C . LEU B 2 211 ? 174.109 193.851 148.903 1.00 6.42 211 LEU B C 1
ATOM 5093 O O . LEU B 2 211 ? 174.220 194.490 147.838 1.00 7.15 211 LEU B O 1
ATOM 5098 N N . TYR B 2 212 ? 173.108 194.001 149.774 1.00 8.94 212 TYR B N 1
ATOM 5099 C CA . TYR B 2 212 ? 172.055 195.032 149.567 1.00 6.70 212 TYR B CA 1
ATOM 5100 C C . TYR B 2 212 ? 172.079 195.972 150.773 1.00 13.46 212 TYR B C 1
ATOM 5101 O O . TYR B 2 212 ? 172.668 195.599 151.812 1.00 19.75 212 TYR B O 1
ATOM 5110 N N . PRO B 2 213 ? 171.470 197.178 150.705 1.00 6.51 213 PRO B N 1
ATOM 5111 C CA . PRO B 2 213 ? 171.547 198.143 151.808 1.00 10.54 213 PRO B CA 1
ATOM 5112 C C . PRO B 2 213 ? 171.167 197.505 153.153 1.00 4.68 213 PRO B C 1
ATOM 5113 O O . PRO B 2 213 ? 171.882 197.719 154.116 1.00 0.70 213 PRO B O 1
ATOM 5117 N N . ALA B 2 214 ? 170.069 196.745 153.186 1.00 6.34 214 ALA B N 1
ATOM 5118 C CA . ALA B 2 214 ? 169.633 196.078 154.435 1.00 12.78 214 ALA B CA 1
ATOM 5119 C C . ALA B 2 214 ? 169.171 194.650 154.125 1.00 11.07 214 ALA B C 1
ATOM 5120 O O . ALA B 2 214 ? 168.189 194.198 154.747 1.00 16.37 214 ALA B O 1
ATOM 5122 N N . ALA B 2 215 ? 169.855 193.972 153.197 1.00 4.56 215 ALA B N 1
ATOM 5123 C CA . ALA B 2 215 ? 169.466 192.594 152.813 1.00 6.38 215 ALA B CA 1
ATOM 5124 C C . ALA B 2 215 ? 170.699 191.801 152.368 1.00 8.79 215 ALA B C 1
ATOM 5125 O O . ALA B 2 215 ? 171.687 192.432 151.945 1.00 5.39 215 ALA B O 1
ATOM 5127 N N . ILE B 2 216 ? 170.658 190.470 152.487 1.00 12.89 216 ILE B N 1
ATOM 5128 C CA . ILE B 2 216 ? 171.787 189.618 151.999 1.00 7.73 216 ILE B CA 1
ATOM 5129 C C . ILE B 2 216 ? 171.224 188.637 150.964 1.00 5.90 216 ILE B C 1
ATOM 5130 O O . ILE B 2 216 ? 170.298 187.879 151.312 1.00 13.75 216 ILE B O 1
ATOM 5135 N N . VAL B 2 217 ? 171.749 188.672 149.736 1.00 4.01 217 VAL B N 1
ATOM 5136 C CA . VAL B 2 217 ? 171.293 187.724 148.677 1.00 0.00 217 VAL B CA 1
ATOM 5137 C C . VAL B 2 217 ? 172.460 186.801 148.314 1.00 5.02 217 VAL B C 1
ATOM 5138 O O . VAL B 2 217 ? 173.555 187.322 148.030 1.00 14.73 217 VAL B O 1
ATOM 5142 N N . THR B 2 218 ? 172.230 185.486 148.332 1.00 1.07 218 THR B N 1
ATOM 5143 C CA . THR B 2 218 ? 173.299 184.503 148.012 1.00 0.00 218 THR B CA 1
ATOM 5144 C C . THR B 2 218 ? 172.853 183.618 146.844 1.00 0.00 218 THR B C 1
ATOM 5145 O O . THR B 2 218 ? 171.699 183.145 146.873 1.00 4.07 218 THR B O 1
ATOM 5149 N N . ILE B 2 219 ? 173.733 183.409 145.861 1.00 0.00 219 ILE B N 1
ATOM 5150 C CA . ILE B 2 219 ? 173.410 182.519 144.705 1.00 0.80 219 ILE B CA 1
ATOM 5151 C C . ILE B 2 219 ? 174.384 181.336 144.713 1.00 10.74 219 ILE B C 1
ATOM 5152 O O . ILE B 2 219 ? 175.607 181.579 144.739 1.00 20.78 219 ILE B O 1
ATOM 5157 N N . ASP B 2 220 ? 173.857 180.109 144.693 1.00 12.94 220 ASP B N 1
ATOM 5158 C CA . ASP B 2 220 ? 174.717 178.895 144.705 1.00 12.41 220 ASP B CA 1
ATOM 5159 C C . ASP B 2 220 ? 175.598 178.889 143.452 1.00 14.60 220 ASP B C 1
ATOM 5160 O O . ASP B 2 220 ? 175.045 179.019 142.341 1.00 10.34 220 ASP B O 1
ATOM 5165 N N . GLY B 2 221 ? 176.915 178.744 143.627 1.00 10.60 221 GLY B N 1
ATOM 5166 C CA . GLY B 2 221 ? 177.820 178.714 142.493 1.00 12.74 221 GLY B CA 1
ATOM 5167 C C . GLY B 2 221 ? 177.541 177.611 141.494 1.00 16.47 221 GLY B C 1
ATOM 5168 O O . GLY B 2 221 ? 177.798 177.780 140.297 1.00 17.66 221 GLY B O 1
ATOM 5169 N N . PHE B 2 222 ? 177.023 176.470 141.959 1.00 20.18 222 PHE B N 1
ATOM 5170 C CA . PHE B 2 222 ? 176.710 175.377 141.043 1.00 19.72 222 PHE B CA 1
ATOM 5171 C C . PHE B 2 222 ? 175.580 175.758 140.096 1.00 15.79 222 PHE B C 1
ATOM 5172 O O . PHE B 2 222 ? 175.604 175.397 138.914 1.00 11.80 222 PHE B O 1
ATOM 5180 N N . SER B 2 223 ? 174.577 176.481 140.599 1.00 16.07 223 SER B N 1
ATOM 5181 C CA . SER B 2 223 ? 173.501 176.945 139.730 1.00 18.93 223 SER B CA 1
ATOM 5182 C C . SER B 2 223 ? 174.032 177.889 138.661 1.00 20.49 223 SER B C 1
ATOM 5183 O O . SER B 2 223 ? 173.611 177.825 137.501 1.00 18.39 223 SER B O 1
ATOM 5186 N N . LEU B 2 224 ? 174.956 178.778 139.033 1.00 21.61 224 LEU B N 1
ATOM 5187 C CA . LEU B 2 224 ? 175.569 179.651 138.039 1.00 20.25 224 LEU B CA 1
ATOM 5188 C C . LEU B 2 224 ? 176.355 178.846 137.013 1.00 17.48 224 LEU B C 1
ATOM 5189 O O . LEU B 2 224 ? 176.304 179.141 135.815 1.00 17.38 224 LEU B O 1
ATOM 5194 N N . PHE B 2 225 ? 177.082 177.819 137.461 1.00 15.57 225 PHE B N 1
ATOM 5195 C CA . PHE B 2 225 ? 177.844 177.004 136.518 1.00 17.42 225 PHE B CA 1
ATOM 5196 C C . PHE B 2 225 ? 176.935 176.218 135.582 1.00 21.04 225 PHE B C 1
ATOM 5197 O O . PHE B 2 225 ? 177.318 175.940 134.440 1.00 16.34 225 PHE B O 1
ATOM 5205 N N . GLN B 2 226 ? 175.744 175.838 136.045 1.00 22.40 226 GLN B N 1
ATOM 5206 C CA . GLN B 2 226 ? 174.822 175.085 135.206 1.00 13.96 226 GLN B CA 1
ATOM 5207 C C . GLN B 2 226 ? 173.897 175.963 134.373 1.00 18.09 226 GLN B C 1
ATOM 5208 O O . GLN B 2 226 ? 173.245 175.452 133.456 1.00 21.49 226 GLN B O 1
ATOM 5214 N N . SER B 2 227 ? 173.814 177.258 134.668 1.00 20.57 227 SER B N 1
ATOM 5215 C CA . SER B 2 227 ? 173.025 178.171 133.849 1.00 13.11 227 SER B CA 1
ATOM 5216 C C . SER B 2 227 ? 173.861 178.942 132.837 1.00 13.63 227 SER B C 1
ATOM 5217 O O . SER B 2 227 ? 173.402 179.174 131.714 1.00 20.61 227 SER B O 1
ATOM 5220 N N . LEU B 2 228 ? 175.061 179.373 133.240 1.00 11.90 228 LEU B N 1
ATOM 5221 C CA . LEU B 2 228 ? 175.911 180.202 132.341 1.00 10.25 228 LEU B CA 1
ATOM 5222 C C . LEU B 2 228 ? 176.278 179.402 131.087 1.00 15.53 228 LEU B C 1
ATOM 5223 O O . LEU B 2 228 ? 176.041 179.910 129.974 1.00 23.23 228 LEU B O 1
ATOM 5228 N N . ARG B 2 229 ? 176.903 178.256 131.290 1.00 10.70 229 ARG B N 1
ATOM 5229 C CA . ARG B 2 229 ? 177.250 177.375 130.159 1.00 12.30 229 ARG B CA 1
ATOM 5230 C C . ARG B 2 229 ? 176.049 177.230 129.226 1.00 14.59 229 ARG B C 1
ATOM 5231 O O . ARG B 2 229 ? 176.200 177.508 128.021 1.00 11.32 229 ARG B O 1
ATOM 5239 N N . ALA B 2 230 ? 174.906 176.806 129.768 1.00 15.17 230 ALA B N 1
ATOM 5240 C CA . ALA B 2 230 ? 173.683 176.580 128.964 1.00 18.38 230 ALA B CA 1
ATOM 5241 C C . ALA B 2 230 ? 173.376 177.834 128.139 1.00 15.66 230 ALA B C 1
ATOM 5242 O O . ALA B 2 230 ? 173.277 177.718 126.902 1.00 18.41 230 ALA B O 1
ATOM 5244 N N . CYS B 2 231 ? 173.231 178.985 128.802 1.00 6.84 231 CYS B N 1
ATOM 5245 C CA . CYS B 2 231 ? 172.928 180.227 128.099 1.00 9.71 231 CYS B CA 1
ATOM 5246 C C . CYS B 2 231 ? 173.939 180.499 126.990 1.00 17.51 231 CYS B C 1
ATOM 5247 O O . CYS B 2 231 ? 173.561 180.901 125.882 1.00 20.82 231 CYS B O 1
ATOM 5250 N N . ARG B 2 232 ? 175.229 180.282 127.264 1.00 10.52 232 ARG B N 1
ATOM 5251 C CA . ARG B 2 232 ? 176.241 180.496 126.233 1.00 11.35 232 ARG B CA 1
ATOM 5252 C C . ARG B 2 232 ? 176.072 179.517 125.079 1.00 20.57 232 ARG B C 1
ATOM 5253 O O . ARG B 2 232 ? 176.222 179.896 123.913 1.00 14.77 232 ARG B O 1
ATOM 5261 N N . ASN B 2 233 ? 175.768 178.253 125.383 1.00 19.01 233 ASN B N 1
ATOM 5262 C CA . ASN B 2 233 ? 175.561 177.265 124.331 1.00 15.95 233 ASN B CA 1
ATOM 5263 C C . ASN B 2 233 ? 174.361 177.630 123.470 1.00 16.45 233 ASN B C 1
ATOM 5264 O O . ASN B 2 233 ? 174.419 177.538 122.236 1.00 20.88 233 ASN B O 1
ATOM 5269 N N . GLN B 2 234 ? 173.266 178.060 124.103 1.00 16.08 234 GLN B N 1
ATOM 5270 C CA . GLN B 2 234 ? 172.095 178.488 123.348 1.00 18.58 234 GLN B CA 1
ATOM 5271 C C . GLN B 2 234 ? 172.418 179.683 122.461 1.00 19.76 234 GLN B C 1
ATOM 5272 O O . GLN B 2 234 ? 172.008 179.727 121.297 1.00 18.11 234 GLN B O 1
ATOM 5278 N N . VAL B 2 235 ? 173.153 180.664 122.993 1.00 17.32 235 VAL B N 1
ATOM 5279 C CA . VAL B 2 235 ? 173.486 181.850 122.206 1.00 20.65 235 VAL B CA 1
ATOM 5280 C C . VAL B 2 235 ? 174.381 181.479 121.029 1.00 19.76 235 VAL B C 1
ATOM 5281 O O . VAL B 2 235 ? 174.192 181.967 119.907 1.00 18.05 235 VAL B O 1
ATOM 5285 N N . ALA B 2 236 ? 175.375 180.626 121.294 1.00 15.18 236 ALA B N 1
ATOM 5286 C CA . ALA B 2 236 ? 176.290 180.181 120.218 1.00 22.47 236 ALA B CA 1
ATOM 5287 C C . ALA B 2 236 ? 175.484 179.414 119.168 1.00 24.03 236 ALA B C 1
ATOM 5288 O O . ALA B 2 236 ? 175.672 179.679 117.965 1.00 17.77 236 ALA B O 1
ATOM 5290 N N . LYS B 2 237 ? 174.617 178.501 119.615 1.00 22.89 237 LYS B N 1
ATOM 5291 C CA . LYS B 2 237 ? 173.770 177.721 118.675 1.00 19.73 237 LYS B CA 1
ATOM 5292 C C . LYS B 2 237 ? 172.818 178.677 117.948 1.00 23.76 237 LYS B C 1
ATOM 5293 O O . LYS B 2 237 ? 172.650 178.518 116.727 1.00 17.69 237 LYS B O 1
ATOM 5299 N N . ALA B 2 238 ? 172.246 179.645 118.672 1.00 22.40 238 ALA B N 1
ATOM 5300 C CA . ALA B 2 238 ? 171.347 180.642 118.045 1.00 21.42 238 ALA B CA 1
ATOM 5301 C C . ALA B 2 238 ? 172.113 181.417 116.969 1.00 23.32 238 ALA B C 1
ATOM 5302 O O . ALA B 2 238 ? 171.497 181.784 115.951 1.00 23.63 238 ALA B O 1
ATOM 5304 N N . ALA B 2 239 ? 173.407 181.660 117.196 1.00 21.17 239 ALA B N 1
ATOM 5305 C CA . ALA B 2 239 ? 174.228 182.407 116.216 1.00 20.19 239 ALA B CA 1
ATOM 5306 C C . ALA B 2 239 ? 174.312 181.613 114.908 1.00 24.23 239 ALA B C 1
ATOM 5307 O O . ALA B 2 239 ? 174.268 182.242 113.833 1.00 20.41 239 ALA B O 1
ATOM 5309 N N . ALA B 2 240 ? 174.447 180.285 114.994 1.00 25.18 240 ALA B N 1
ATOM 5310 C CA . ALA B 2 240 ? 174.627 179.464 113.772 1.00 23.56 240 ALA B CA 1
ATOM 5311 C C . ALA B 2 240 ? 173.384 178.604 113.516 1.00 26.52 240 ALA B C 1
ATOM 5312 O O . ALA B 2 240 ? 172.679 178.871 112.523 1.00 25.32 240 ALA B O 1
ATOM 5314 N N . SER B 2 241 ? 173.127 177.619 114.382 1.00 26.29 241 SER B N 1
ATOM 5315 C CA . SER B 2 241 ? 171.971 176.702 114.191 1.00 27.33 241 SER B CA 1
ATOM 5316 C C . SER B 2 241 ? 170.666 177.502 114.150 1.00 25.11 241 SER B C 1
ATOM 5317 O O . SER B 2 241 ? 169.684 176.995 113.575 1.00 22.02 241 SER B O 1
ATOM 5320 N N . GLY B 2 242 ? 170.658 178.698 114.746 1.00 24.54 242 GLY B N 1
ATOM 5321 C CA . GLY B 2 242 ? 169.435 179.523 114.786 1.00 24.69 242 GLY B CA 1
ATOM 5322 C C . GLY B 2 242 ? 168.518 179.108 115.923 1.00 24.23 242 GLY B C 1
ATOM 5323 O O . GLY B 2 242 ? 167.302 179.364 115.821 1.00 23.04 242 GLY B O 1
ATOM 5324 N N . ASN B 2 243 ? 169.077 178.487 116.968 1.00 23.07 243 ASN B N 1
ATOM 5325 C CA . ASN B 2 243 ? 168.273 178.060 118.145 1.00 25.61 243 ASN B CA 1
ATOM 5326 C C . ASN B 2 243 ? 167.292 179.175 118.523 1.00 27.56 243 ASN B C 1
ATOM 5327 O O . ASN B 2 243 ? 167.746 180.319 118.719 1.00 26.10 243 ASN B O 1
ATOM 5332 N N . GLU B 2 244 ? 166.000 178.847 118.637 1.00 26.34 244 GLU B N 1
ATOM 5333 C CA . GLU B 2 244 ? 164.974 179.861 119.002 1.00 25.65 244 GLU B CA 1
ATOM 5334 C C . GLU B 2 244 ? 165.222 180.345 120.434 1.00 29.08 244 GLU B C 1
ATOM 5335 O O . GLU B 2 244 ? 165.909 179.630 121.191 1.00 30.09 244 GLU B O 1
ATOM 5341 N N . ASN B 2 245 ? 164.669 181.509 120.792 1.00 28.74 245 ASN B N 1
ATOM 5342 C CA . ASN B 2 245 ? 164.839 182.053 122.166 1.00 27.62 245 ASN B CA 1
ATOM 5343 C C . ASN B 2 245 ? 164.400 180.998 123.187 1.00 26.64 245 ASN B C 1
ATOM 5344 O O . ASN B 2 245 ? 163.495 180.202 122.863 1.00 27.53 245 ASN B O 1
ATOM 5349 N N . ILE B 2 246 ? 165.006 181.003 124.377 1.00 22.43 246 ILE B N 1
ATOM 5350 C CA . ILE B 2 246 ? 164.689 179.961 125.397 1.00 23.49 246 ILE B CA 1
ATOM 5351 C C . ILE B 2 246 ? 164.119 180.636 126.649 1.00 22.14 246 ILE B C 1
ATOM 5352 O O . ILE B 2 246 ? 164.742 181.603 127.131 1.00 23.46 246 ILE B O 1
ATOM 5357 N N . GLN B 2 247 ? 162.973 180.158 127.143 1.00 25.26 247 GLN B N 1
ATOM 5358 C CA . GLN B 2 247 ? 162.417 180.698 128.413 1.00 27.32 247 GLN B CA 1
ATOM 5359 C C . GLN B 2 247 ? 163.555 180.851 129.427 1.00 22.92 247 GLN B C 1
ATOM 5360 O O . GLN B 2 247 ? 164.213 179.837 129.731 1.00 21.29 247 GLN B O 1
ATOM 5366 N N . PRO B 2 248 ? 163.817 182.064 129.964 1.00 22.52 248 PRO B N 1
ATOM 5367 C CA . PRO B 2 248 ? 164.937 182.280 130.884 1.00 27.65 248 PRO B CA 1
ATOM 5368 C C . PRO B 2 248 ? 164.698 181.572 132.204 1.00 25.62 248 PRO B C 1
ATOM 5369 O O . PRO B 2 248 ? 163.747 181.895 132.931 1.00 27.03 248 PRO B O 1
ATOM 5373 N N . PRO B 2 249 ? 165.537 180.602 132.551 1.00 25.44 249 PRO B N 1
ATOM 5374 C CA . PRO B 2 249 ? 165.342 179.861 133.800 1.00 27.18 249 PRO B CA 1
ATOM 5375 C C . PRO B 2 249 ? 165.759 180.691 135.000 1.00 23.79 249 PRO B C 1
ATOM 5376 O O . PRO B 2 249 ? 166.787 181.384 134.965 1.00 20.98 249 PRO B O 1
ATOM 5380 N N . PRO B 2 250 ? 164.976 180.663 136.076 1.00 27.41 250 PRO B N 1
ATOM 5381 C CA . PRO B 2 250 ? 165.373 181.366 137.300 1.00 27.98 250 PRO B CA 1
ATOM 5382 C C . PRO B 2 250 ? 166.526 180.666 138.007 1.00 27.49 250 PRO B C 1
ATOM 5383 O O . PRO B 2 250 ? 166.773 179.470 137.832 1.00 23.13 250 PRO B O 1
ATOM 5387 N N . LEU B 2 251 ? 167.234 181.441 138.822 1.00 23.53 251 LEU B N 1
ATOM 5388 C CA . LEU B 2 251 ? 168.370 180.956 139.593 1.00 21.93 251 LEU B CA 1
ATOM 5389 C C . LEU B 2 251 ? 167.975 180.728 141.048 1.00 15.55 251 LEU B C 1
ATOM 5390 O O . LEU B 2 251 ? 166.866 181.047 141.480 1.00 13.46 251 LEU B O 1
ATOM 5395 N N . ALA B 2 252 ? 168.912 180.162 141.807 1.00 12.93 252 ALA B N 1
ATOM 5396 C CA . ALA B 2 252 ? 168.749 180.072 143.250 1.00 19.04 252 ALA B CA 1
ATOM 5397 C C . ALA B 2 252 ? 168.768 181.470 143.852 1.00 19.31 252 ALA B C 1
ATOM 5398 O O . ALA B 2 252 ? 169.448 182.369 143.349 1.00 24.31 252 ALA B O 1
ATOM 5400 N N . TYR B 2 253 ? 168.007 181.661 144.928 1.00 16.25 253 TYR B N 1
ATOM 5401 C CA . TYR B 2 253 ? 167.789 183.009 145.445 1.00 16.15 253 TYR B CA 1
ATOM 5402 C C . TYR B 2 253 ? 167.337 182.906 146.896 1.00 19.65 253 TYR B C 1
ATOM 5403 O O . TYR B 2 253 ? 166.213 182.472 147.160 1.00 27.26 253 TYR B O 1
ATOM 5412 N N . LYS B 2 254 ? 168.203 183.308 147.826 1.00 14.90 254 LYS B N 1
ATOM 5413 C CA . LYS B 2 254 ? 167.887 183.328 149.253 1.00 13.07 254 LYS B CA 1
ATOM 5414 C C . LYS B 2 254 ? 168.117 184.740 149.774 1.00 13.28 254 LYS B C 1
ATOM 5415 O O . LYS B 2 254 ? 169.265 185.160 149.951 1.00 16.28 254 LYS B O 1
ATOM 5421 N N . LYS B 2 255 ? 167.028 185.472 150.023 1.00 16.84 255 LYS B N 1
ATOM 5422 C CA . LYS B 2 255 ? 167.154 186.878 150.493 1.00 10.00 255 LYS B CA 1
ATOM 5423 C C . LYS B 2 255 ? 167.060 186.923 152.022 1.00 14.93 255 LYS B C 1
ATOM 5424 O O . LYS B 2 255 ? 166.007 186.530 152.559 1.00 23.22 255 LYS B O 1
ATOM 5430 N N . TRP B 2 256 ? 168.119 187.389 152.690 1.00 16.39 256 TRP B N 1
ATOM 5431 C CA . TRP B 2 256 ? 168.099 187.518 154.170 1.00 13.81 256 TRP B CA 1
ATOM 5432 C C . TRP B 2 256 ? 167.753 188.957 154.551 1.00 14.67 256 TRP B C 1
ATOM 5433 O O . TRP B 2 256 ? 168.386 189.883 154.005 1.00 18.63 256 TRP B O 1
ATOM 5444 N N . GLY B 2 257 ? 166.788 189.134 155.457 1.00 11.50 257 GLY B N 1
ATOM 5445 C CA . GLY B 2 257 ? 166.407 190.486 155.909 1.00 11.70 257 GLY B CA 1
ATOM 5446 C C . GLY B 2 257 ? 167.257 190.938 157.082 1.00 11.45 257 GLY B C 1
ATOM 5447 O O . GLY B 2 257 ? 166.913 190.585 158.225 1.00 16.88 257 GLY B O 1
ATOM 5448 N N . LEU B 2 258 ? 168.290 191.757 156.847 1.00 10.38 258 LEU B N 1
ATOM 5449 C CA . LEU B 2 258 ? 169.199 192.226 157.936 1.00 12.11 258 LEU B CA 1
ATOM 5450 C C . LEU B 2 258 ? 168.430 193.100 158.940 1.00 11.50 258 LEU B C 1
ATOM 5451 O O . LEU B 2 258 ? 167.386 193.654 158.541 1.00 15.41 258 LEU B O 1
ATOM 5456 N N . GLN B 2 259 ? 168.929 193.244 160.180 1.00 6.81 259 GLN B N 1
ATOM 5457 C CA . GLN B 2 259 ? 168.167 193.991 161.224 1.00 7.87 259 GLN B CA 1
ATOM 5458 C C . GLN B 2 259 ? 169.075 194.617 162.295 1.00 14.99 259 GLN B C 1
ATOM 5459 O O . GLN B 2 259 ? 170.280 194.295 162.300 1.00 18.29 259 GLN B O 1
ATOM 5465 N N . ASP B 2 260 ? 168.484 195.452 163.175 1.00 21.68 260 ASP B N 1
ATOM 5466 C CA . ASP B 2 260 ? 169.206 196.201 164.254 1.00 20.08 260 ASP B CA 1
ATOM 5467 C C . ASP B 2 260 ? 170.500 196.807 163.731 1.00 19.87 260 ASP B C 1
ATOM 5468 O O . ASP B 2 260 ? 171.511 196.800 164.461 1.00 17.04 260 ASP B O 1
ATOM 5473 N N . ILE B 2 261 ? 170.461 197.302 162.488 1.00 22.01 261 ILE B N 1
ATOM 5474 C CA . ILE B 2 261 ? 171.633 197.995 161.876 1.00 21.86 261 ILE B CA 1
ATOM 5475 C C . ILE B 2 261 ? 171.102 199.296 161.261 1.00 20.63 261 ILE B C 1
ATOM 5476 O O . ILE B 2 261 ? 169.943 199.298 160.800 1.00 16.87 261 ILE B O 1
ATOM 5481 N N . ASP B 2 262 ? 171.901 200.366 161.282 1.00 20.46 262 ASP B N 1
ATOM 5482 C CA . ASP B 2 262 ? 171.455 201.666 160.712 1.00 20.96 262 ASP B CA 1
ATOM 5483 C C . ASP B 2 262 ? 172.041 201.832 159.305 1.00 23.17 262 ASP B C 1
ATOM 5484 O O . ASP B 2 262 ? 171.261 202.101 158.371 1.00 26.06 262 ASP B O 1
ATOM 5489 N N . THR B 2 263 ? 173.361 201.677 159.167 1.00 20.13 263 THR B N 1
ATOM 5490 C CA . THR B 2 263 ? 174.020 201.841 157.843 1.00 19.78 263 THR B CA 1
ATOM 5491 C C . THR B 2 263 ? 175.011 200.694 157.622 1.00 20.93 263 THR B C 1
ATOM 5492 O O . THR B 2 263 ? 175.821 200.439 158.535 1.00 23.54 263 THR B O 1
ATOM 5496 N N . ILE B 2 264 ? 174.939 200.021 156.469 1.00 13.32 264 ILE B N 1
ATOM 5497 C CA . ILE B 2 264 ? 175.914 198.936 156.145 1.00 9.92 264 ILE B CA 1
ATOM 5498 C C . ILE B 2 264 ? 176.606 199.292 154.825 1.00 7.85 264 ILE B C 1
ATOM 5499 O O . ILE B 2 264 ? 175.896 199.673 153.873 1.00 9.47 264 ILE B O 1
ATOM 5504 N N . ILE B 2 265 ? 177.937 199.185 154.778 1.00 0.52 265 ILE B N 1
ATOM 5505 C CA . ILE B 2 265 ? 178.695 199.576 153.551 1.00 0.00 265 ILE B CA 1
ATOM 5506 C C . ILE B 2 265 ? 179.259 198.322 152.880 1.00 4.43 265 ILE B C 1
ATOM 5507 O O . ILE B 2 265 ? 179.060 198.171 151.658 1.00 13.18 265 ILE B O 1
ATOM 5512 N N . ASP B 2 266 ? 179.931 197.459 153.646 1.00 1.25 266 ASP B N 1
ATOM 5513 C CA . ASP B 2 266 ? 180.564 196.278 153.079 1.00 4.06 266 ASP B CA 1
ATOM 5514 C C . ASP B 2 266 ? 180.163 195.047 153.877 1.00 3.61 266 ASP B C 1
ATOM 5515 O O . ASP B 2 266 ? 179.564 195.139 154.951 1.00 6.24 266 ASP B O 1
ATOM 5520 N N . HIS B 2 267 ? 180.500 193.881 153.334 1.00 0.00 267 HIS B N 1
ATOM 5521 C CA . HIS B 2 267 ? 180.206 192.624 153.999 1.00 0.00 267 HIS B CA 1
ATOM 5522 C C . HIS B 2 267 ? 181.207 191.577 153.543 1.00 5.79 267 HIS B C 1
ATOM 5523 O O . HIS B 2 267 ? 181.852 191.715 152.502 1.00 1.41 267 HIS B O 1
ATOM 5530 N N . ALA B 2 268 ? 181.341 190.532 154.354 1.00 0.00 268 ALA B N 1
ATOM 5531 C CA . ALA B 2 268 ? 182.191 189.397 154.039 1.00 0.00 268 ALA B CA 1
ATOM 5532 C C . ALA B 2 268 ? 181.475 188.129 154.468 1.00 0.00 268 ALA B C 1
ATOM 5533 O O . ALA B 2 268 ? 180.894 188.073 155.554 1.00 0.00 268 ALA B O 1
ATOM 5535 N N . SER B 2 269 ? 181.518 187.116 153.611 1.00 3.65 269 SER B N 1
ATOM 5536 C CA . SER B 2 269 ? 180.827 185.855 153.858 1.00 3.54 269 SER B CA 1
ATOM 5537 C C . SER B 2 269 ? 181.832 184.881 154.461 1.00 7.60 269 SER B C 1
ATOM 5538 O O . SER B 2 269 ? 182.554 184.182 153.749 1.00 4.44 269 SER B O 1
ATOM 5541 N N . VAL B 2 270 ? 181.879 184.846 155.795 1.00 10.60 270 VAL B N 1
ATOM 5542 C CA . VAL B 2 270 ? 182.708 183.863 156.487 1.00 7.56 270 VAL B CA 1
ATOM 5543 C C . VAL B 2 270 ? 182.228 182.456 156.165 1.00 8.30 270 VAL B C 1
ATOM 5544 O O . VAL B 2 270 ? 183.034 181.547 155.924 1.00 0.00 270 VAL B O 1
ATOM 5548 N N . GLY B 2 271 ? 180.914 182.251 156.156 1.00 7.12 271 GLY B N 1
ATOM 5549 C CA . GLY B 2 271 ? 180.378 180.994 155.669 1.00 6.34 271 GLY B CA 1
ATOM 5550 C C . GLY B 2 271 ? 179.966 180.029 156.758 1.00 12.75 271 GLY B C 1
ATOM 5551 O O . GLY B 2 271 ? 179.630 180.450 157.866 1.00 13.95 271 GLY B O 1
ATOM 5552 N N . ILE B 2 272 ? 179.982 178.735 156.455 1.00 13.81 272 ILE B N 1
ATOM 5553 C CA . ILE B 2 272 ? 179.510 177.724 157.394 1.00 15.59 272 ILE B CA 1
ATOM 5554 C C . ILE B 2 272 ? 180.632 177.359 158.356 1.00 11.82 272 ILE B C 1
ATOM 5555 O O . ILE B 2 272 ? 181.809 177.324 157.981 1.00 7.20 272 ILE B O 1
ATOM 5560 N N . MET B 2 273 ? 180.240 177.168 159.620 1.00 13.63 273 MET B N 1
ATOM 5561 C CA . MET B 2 273 ? 181.228 176.841 160.677 1.00 18.77 273 MET B CA 1
ATOM 5562 C C . MET B 2 273 ? 180.585 175.882 161.679 1.00 15.79 273 MET B C 1
ATOM 5563 O O . MET B 2 273 ? 179.340 175.804 161.706 1.00 17.52 273 MET B O 1
ATOM 5568 N N . THR B 2 274 ? 181.401 175.186 162.467 1.00 10.54 274 THR B N 1
ATOM 5569 C CA . THR B 2 274 ? 180.937 174.254 163.483 1.00 15.22 274 THR B CA 1
ATOM 5570 C C . THR B 2 274 ? 181.522 174.634 164.835 1.00 15.33 274 THR B C 1
ATOM 5571 O O . THR B 2 274 ? 182.629 175.173 164.921 1.00 17.10 274 THR B O 1
ATOM 5575 N N . LEU B 2 275 ? 180.769 174.342 165.893 1.00 12.98 275 LEU B N 1
ATOM 5576 C CA . LEU B 2 275 ? 181.144 174.708 167.251 1.00 11.70 275 LEU B CA 1
ATOM 5577 C C . LEU B 2 275 ? 181.495 173.471 168.067 1.00 10.30 275 LEU B C 1
ATOM 5578 O O . LEU B 2 275 ? 180.805 172.449 168.000 1.00 2.86 275 LEU B O 1
ATOM 5583 N N . SER B 2 276 ? 182.574 173.579 168.837 1.00 8.00 276 SER B N 1
ATOM 5584 C CA . SER B 2 276 ? 182.930 172.564 169.807 1.00 1.63 276 SER B CA 1
ATOM 5585 C C . SER B 2 276 ? 181.933 172.583 170.966 1.00 8.44 276 SER B C 1
ATOM 5586 O O . SER B 2 276 ? 181.255 173.588 171.193 1.00 7.18 276 SER B O 1
ATOM 5589 N N . PRO B 2 277 ? 181.805 171.472 171.700 1.00 11.01 277 PRO B N 1
ATOM 5590 C CA . PRO B 2 277 ? 180.956 171.499 172.906 1.00 6.42 277 PRO B CA 1
ATOM 5591 C C . PRO B 2 277 ? 181.370 172.558 173.915 1.00 8.04 277 PRO B C 1
ATOM 5592 O O . PRO B 2 277 ? 180.502 173.173 174.547 1.00 7.78 277 PRO B O 1
ATOM 5596 N N . PHE B 2 278 ? 182.675 172.793 174.080 1.00 5.21 278 PHE B N 1
ATOM 5597 C CA . PHE B 2 278 ? 183.136 173.860 174.965 1.00 0.34 278 PHE B CA 1
ATOM 5598 C C . PHE B 2 278 ? 182.613 175.216 174.502 1.00 7.16 278 PHE B C 1
ATOM 5599 O O . PHE B 2 278 ? 182.069 175.991 175.298 1.00 4.77 278 PHE B O 1
ATOM 5607 N N . ASP B 2 279 ? 182.797 175.501 173.210 1.00 1.27 279 ASP B N 1
ATOM 5608 C CA . ASP B 2 279 ? 182.311 176.787 172.645 1.00 0.00 279 ASP B CA 1
ATOM 5609 C C . ASP B 2 279 ? 180.790 176.848 172.800 1.00 0.00 279 ASP B C 1
ATOM 5610 O O . ASP B 2 279 ? 180.285 177.894 173.250 1.00 5.62 279 ASP B O 1
ATOM 5615 N N . GLN B 2 280 ? 180.094 175.764 172.445 1.00 3.57 280 GLN B N 1
ATOM 5616 C CA . GLN B 2 280 ? 178.639 175.761 172.535 1.00 0.00 280 GLN B CA 1
ATOM 5617 C C . GLN B 2 280 ? 178.187 176.128 173.940 1.00 2.57 280 GLN B C 1
ATOM 5618 O O . GLN B 2 280 ? 177.311 176.983 174.123 1.00 3.60 280 GLN B O 1
ATOM 5624 N N . MET B 2 281 ? 178.795 175.502 174.950 1.00 9.10 281 MET B N 1
ATOM 5625 C CA . MET B 2 281 ? 178.426 175.790 176.330 1.00 0.00 281 MET B CA 1
ATOM 5626 C C . MET B 2 281 ? 178.768 177.226 176.708 1.00 4.70 281 MET B C 1
ATOM 5627 O O . MET B 2 281 ? 177.987 177.889 177.396 1.00 5.11 281 MET B O 1
ATOM 5632 N N . LYS B 2 282 ? 179.924 177.727 176.262 1.00 5.50 282 LYS B N 1
ATOM 5633 C CA . LYS B 2 282 ? 180.306 179.105 176.565 1.00 8.26 282 LYS B CA 1
ATOM 5634 C C . LYS B 2 282 ? 179.296 180.100 176.005 1.00 3.91 282 LYS B C 1
ATOM 5635 O O . LYS B 2 282 ? 178.802 180.982 176.725 1.00 0.00 282 LYS B O 1
ATOM 5641 N N . THR B 2 283 ? 178.990 179.982 174.710 1.00 3.35 283 THR B N 1
ATOM 5642 C CA . THR B 2 283 ? 178.063 180.918 174.086 1.00 0.31 283 THR B CA 1
ATOM 5643 C C . THR B 2 283 ? 176.667 180.791 174.678 1.00 7.30 283 THR B C 1
ATOM 5644 O O . THR B 2 283 ? 175.985 181.801 174.880 1.00 11.10 283 THR B O 1
ATOM 5648 N N . ALA B 2 284 ? 176.220 179.565 174.965 1.00 12.15 284 ALA B N 1
ATOM 5649 C CA . ALA B 2 284 ? 174.912 179.398 175.587 1.00 9.92 284 ALA B CA 1
ATOM 5650 C C . ALA B 2 284 ? 174.875 180.043 176.965 1.00 6.97 284 ALA B C 1
ATOM 5651 O O . ALA B 2 284 ? 173.903 180.725 177.312 1.00 7.21 284 ALA B O 1
ATOM 5653 N N . SER B 2 285 ? 175.933 179.854 177.758 1.00 1.34 285 SER B N 1
ATOM 5654 C CA . SER B 2 285 ? 175.997 180.455 179.084 1.00 9.63 285 SER B CA 1
ATOM 5655 C C . SER B 2 285 ? 175.904 181.972 179.003 1.00 14.24 285 SER B C 1
ATOM 5656 O O . SER B 2 285 ? 175.087 182.589 179.698 1.00 13.46 285 SER B O 1
ATOM 5659 N N . ASN B 2 286 ? 176.706 182.574 178.122 1.00 13.68 286 ASN B N 1
ATOM 5660 C CA . ASN B 2 286 ? 176.716 184.057 177.992 1.00 5.93 286 ASN B CA 1
ATOM 5661 C C . ASN B 2 286 ? 175.356 184.552 177.488 1.00 7.90 286 ASN B C 1
ATOM 5662 O O . ASN B 2 286 ? 174.853 185.543 178.051 1.00 9.61 286 ASN B O 1
ATOM 5667 N N . ILE B 2 287 ? 174.784 183.892 176.477 1.00 8.55 287 ILE B N 1
ATOM 5668 C CA . ILE B 2 287 ? 173.529 184.348 175.891 1.00 12.47 287 ILE B CA 1
ATOM 5669 C C . ILE B 2 287 ? 172.383 184.211 176.884 1.00 10.51 287 ILE B C 1
ATOM 5670 O O . ILE B 2 287 ? 171.464 185.039 176.905 1.00 11.53 287 ILE B O 1
ATOM 5675 N N . GLY B 2 288 ? 172.435 183.202 177.747 1.00 6.43 288 GLY B N 1
ATOM 5676 C CA . GLY B 2 288 ? 171.398 182.895 178.708 1.00 10.52 288 GLY B CA 1
ATOM 5677 C C . GLY B 2 288 ? 171.770 183.441 180.065 1.00 11.72 288 GLY B C 1
ATOM 5678 O O . GLY B 2 288 ? 171.484 184.606 180.401 1.00 12.19 288 GLY B O 1
ATOM 5679 N N . GLY B 2 289 ? 172.400 182.622 180.879 1.00 13.02 289 GLY B N 1
ATOM 5680 C CA . GLY B 2 289 ? 172.571 182.914 182.283 1.00 11.76 289 GLY B CA 1
ATOM 5681 C C . GLY B 2 289 ? 172.667 181.619 183.072 1.00 13.49 289 GLY B C 1
ATOM 5682 O O . GLY B 2 289 ? 173.167 180.613 182.572 1.00 8.64 289 GLY B O 1
ATOM 5683 N N . PHE B 2 290 ? 172.184 181.676 184.313 1.00 12.15 290 PHE B N 1
ATOM 5684 C CA . PHE B 2 290 ? 172.237 180.498 185.171 1.00 7.31 290 PHE B CA 1
ATOM 5685 C C . PHE B 2 290 ? 171.214 179.454 184.746 1.00 14.05 290 PHE B C 1
ATOM 5686 O O . PHE B 2 290 ? 171.535 178.264 184.659 1.00 20.02 290 PHE B O 1
ATOM 5694 N N . ASN B 2 291 ? 169.989 179.879 184.453 1.00 17.45 291 ASN B N 1
ATOM 5695 C CA . ASN B 2 291 ? 168.895 178.960 184.174 1.00 16.17 291 ASN B CA 1
ATOM 5696 C C . ASN B 2 291 ? 168.830 178.521 182.717 1.00 21.89 291 ASN B C 1
ATOM 5697 O O . ASN B 2 291 ? 167.931 177.753 182.359 1.00 21.70 291 ASN B O 1
ATOM 5702 N N . ALA B 2 292 ? 169.810 178.963 181.922 1.00 25.20 292 ALA B N 1
ATOM 5703 C CA . ALA B 2 292 ? 169.851 178.619 180.482 1.00 21.40 292 ALA B CA 1
ATOM 5704 C C . ALA B 2 292 ? 170.021 177.109 180.292 1.00 20.68 292 ALA B C 1
ATOM 5705 O O . ALA B 2 292 ? 170.680 176.475 181.140 1.00 20.78 292 ALA B O 1
ATOM 5707 N N . ALA B 2 293 ? 169.457 176.566 179.212 1.00 17.64 293 ALA B N 1
ATOM 5708 C CA . ALA B 2 293 ? 169.565 175.146 178.911 1.00 24.53 293 ALA B CA 1
ATOM 5709 C C . ALA B 2 293 ? 170.559 174.917 177.780 1.00 22.62 293 ALA B C 1
ATOM 5710 O O . ALA B 2 293 ? 170.964 175.843 177.072 1.00 20.15 293 ALA B O 1
ATOM 5712 N N . ILE B 2 294 ? 170.951 173.656 177.620 1.00 14.57 294 ILE B N 1
ATOM 5713 C CA . ILE B 2 294 ? 171.904 173.239 176.600 1.00 14.51 294 ILE B CA 1
ATOM 5714 C C . ILE B 2 294 ? 171.239 172.192 175.720 1.00 19.22 294 ILE B C 1
ATOM 5715 O O . ILE B 2 294 ? 170.708 171.196 176.225 1.00 20.83 294 ILE B O 1
ATOM 5720 N N . LYS B 2 295 ? 171.263 172.422 174.411 1.00 21.50 295 LYS B N 1
ATOM 5721 C CA . LYS B 2 295 ? 170.761 171.445 173.460 1.00 15.40 295 LYS B CA 1
ATOM 5722 C C . LYS B 2 295 ? 171.791 170.345 173.235 1.00 15.06 295 LYS B C 1
ATOM 5723 O O . LYS B 2 295 ? 173.000 170.561 173.355 1.00 16.93 295 LYS B O 1
ATOM 5729 N N . ASN B 2 296 ? 171.298 169.153 172.905 1.00 17.09 296 ASN B N 1
ATOM 5730 C CA . ASN B 2 296 ? 172.150 168.000 172.655 1.00 17.10 296 ASN B CA 1
ATOM 5731 C C . ASN B 2 296 ? 172.462 167.813 171.174 1.00 17.75 296 ASN B C 1
ATOM 5732 O O . ASN B 2 296 ? 172.927 166.739 170.778 1.00 18.32 296 ASN B O 1
ATOM 5737 N N . SER B 2 297 ? 172.222 168.860 170.377 1.00 17.02 297 SER B N 1
ATOM 5738 C CA . SER B 2 297 ? 172.521 168.803 168.922 1.00 21.39 297 SER B CA 1
ATOM 5739 C C . SER B 2 297 ? 172.926 170.198 168.431 1.00 24.58 297 SER B C 1
ATOM 5740 O O . SER B 2 297 ? 172.036 170.947 167.982 1.00 23.12 297 SER B O 1
ATOM 5743 N N . PRO B 2 298 ? 174.220 170.581 168.501 1.00 20.07 298 PRO B N 1
ATOM 5744 C CA . PRO B 2 298 ? 174.652 171.924 168.105 1.00 18.81 298 PRO B CA 1
ATOM 5745 C C . PRO B 2 298 ? 174.316 172.200 166.633 1.00 26.30 298 PRO B C 1
ATOM 5746 O O . PRO B 2 298 ? 174.737 171.438 165.782 1.00 16.00 298 PRO B O 1
ATOM 5750 N N . PRO B 2 299 ? 173.566 173.280 166.320 1.00 31.66 299 PRO B N 1
ATOM 5751 C CA . PRO B 2 299 ? 173.208 173.606 164.937 1.00 24.13 299 PRO B CA 1
ATOM 5752 C C . PRO B 2 299 ? 174.319 174.367 164.197 1.00 21.56 299 PRO B C 1
ATOM 5753 O O . PRO B 2 299 ? 175.006 175.154 164.824 1.00 18.53 299 PRO B O 1
ATOM 5757 N N . ALA B 2 300 ? 174.406 174.153 162.889 1.00 22.87 300 ALA B N 1
ATOM 5758 C CA . ALA B 2 300 ? 175.420 174.840 162.065 1.00 20.48 300 ALA B CA 1
ATOM 5759 C C . ALA B 2 300 ? 174.928 176.254 161.744 1.00 23.01 300 ALA B C 1
ATOM 5760 O O . ALA B 2 300 ? 173.734 176.390 161.406 1.00 23.58 300 ALA B O 1
ATOM 5762 N N . MET B 2 301 ? 175.796 177.270 161.842 1.00 24.40 301 MET B N 1
ATOM 5763 C CA . MET B 2 301 ? 175.317 178.631 161.639 1.00 17.74 301 MET B CA 1
ATOM 5764 C C . MET B 2 301 ? 176.254 179.354 160.684 1.00 18.01 301 MET B C 1
ATOM 5765 O O . MET B 2 301 ? 177.450 179.487 160.965 1.00 17.60 301 MET B O 1
ATOM 5770 N N . SER B 2 302 ? 175.709 179.828 159.567 1.00 14.14 302 SER B N 1
ATOM 5771 C CA . SER B 2 302 ? 176.495 180.614 158.626 1.00 9.45 302 SER B CA 1
ATOM 5772 C C . SER B 2 302 ? 176.752 182.002 159.193 1.00 14.24 302 SER B C 1
ATOM 5773 O O . SER B 2 302 ? 175.833 182.663 159.686 1.00 15.86 302 SER B O 1
ATOM 5776 N N . GLN B 2 303 ? 178.001 182.444 159.116 1.00 11.96 303 GLN B N 1
ATOM 5777 C CA . GLN B 2 303 ? 178.430 183.712 159.685 1.00 6.21 303 GLN B CA 1
ATOM 5778 C C . GLN B 2 303 ? 178.725 184.708 158.575 1.00 4.16 303 GLN B C 1
ATOM 5779 O O . GLN B 2 303 ? 179.444 184.387 157.618 1.00 5.50 303 GLN B O 1
ATOM 5785 N N . TYR B 2 304 ? 178.156 185.905 158.710 1.00 9.36 304 TYR B N 1
ATOM 5786 C CA . TYR B 2 304 ? 178.472 187.070 157.900 1.00 7.55 304 TYR B CA 1
ATOM 5787 C C . TYR B 2 304 ? 178.963 188.188 158.812 1.00 11.03 304 TYR B C 1
ATOM 5788 O O . TYR B 2 304 ? 178.637 188.236 160.000 1.00 10.81 304 TYR B O 1
ATOM 5797 N N . ILE B 2 305 ? 179.757 189.092 158.248 1.00 4.86 305 ILE B N 1
ATOM 5798 C CA . ILE B 2 305 ? 180.259 190.257 158.966 1.00 0.56 305 ILE B CA 1
ATOM 5799 C C . ILE B 2 305 ? 179.917 191.493 158.153 1.00 4.17 305 ILE B C 1
ATOM 5800 O O . ILE B 2 305 ? 180.088 191.500 156.930 1.00 17.43 305 ILE B O 1
ATOM 5805 N N . THR B 2 306 ? 179.411 192.530 158.832 1.00 0.53 306 THR B N 1
ATOM 5806 C CA . THR B 2 306 ? 178.976 193.759 158.116 1.00 1.92 306 THR B CA 1
ATOM 5807 C C . THR B 2 306 ? 179.534 195.013 158.795 1.00 2.97 306 THR B C 1
ATOM 5808 O O . THR B 2 306 ? 179.258 195.199 159.997 1.00 8.10 306 THR B O 1
ATOM 5812 N N . VAL B 2 307 ? 180.286 195.833 158.057 1.00 2.07 307 VAL B N 1
ATOM 5813 C CA . VAL B 2 307 ? 180.803 197.090 158.578 1.00 1.50 307 VAL B CA 1
ATOM 5814 C C . VAL B 2 307 ? 179.902 198.220 158.100 1.00 8.34 307 VAL B C 1
ATOM 5815 O O . VAL B 2 307 ? 179.115 198.073 157.161 1.00 19.53 307 VAL B O 1
ATOM 5819 N N . GLY B 2 308 ? 180.029 199.370 158.755 1.00 4.88 308 GLY B N 1
ATOM 5820 C CA . GLY B 2 308 ? 179.159 200.488 158.450 1.00 10.08 308 GLY B CA 1
ATOM 5821 C C . GLY B 2 308 ? 179.066 201.500 159.571 1.00 11.73 308 GLY B C 1
ATOM 5822 O O . GLY B 2 308 ? 180.084 202.024 160.028 1.00 10.63 308 GLY B O 1
ATOM 5823 N N . SER B 2 309 ? 177.844 201.803 160.003 1.00 11.64 309 SER B N 1
ATOM 5824 C CA . SER B 2 309 ? 177.615 202.745 161.085 1.00 11.03 309 SER B CA 1
ATOM 5825 C C . SER B 2 309 ? 176.407 202.318 161.903 1.00 14.51 309 SER B C 1
ATOM 5826 O O . SER B 2 309 ? 175.350 201.993 161.346 1.00 7.11 309 SER B O 1
ATOM 5829 N N . ASN B 2 310 ? 176.611 202.382 163.226 1.00 21.66 310 ASN B N 1
ATOM 5830 C CA . ASN B 2 310 ? 175.535 202.041 164.190 1.00 20.90 310 ASN B CA 1
ATOM 5831 C C . ASN B 2 310 ? 174.973 200.657 163.847 1.00 22.28 310 ASN B C 1
ATOM 5832 O O . ASN B 2 310 ? 173.843 200.579 163.314 1.00 22.63 310 ASN B O 1
ATOM 5837 N N . PRO B 2 311 ? 175.727 199.580 164.166 1.00 12.85 311 PRO B N 1
ATOM 5838 C CA . PRO B 2 311 ? 177.007 199.723 164.861 1.00 6.71 311 PRO B CA 1
ATOM 5839 C C . PRO B 2 311 ? 178.189 199.767 163.884 1.00 9.91 311 PRO B C 1
ATOM 5840 O O . PRO B 2 311 ? 177.968 199.656 162.690 1.00 20.24 311 PRO B O 1
ATOM 5844 N N . PHE B 2 312 ? 179.406 199.926 164.409 1.00 0.00 312 PHE B N 1
ATOM 5845 C CA . PHE B 2 312 ? 180.610 199.929 163.538 1.00 0.00 312 PHE B CA 1
ATOM 5846 C C . PHE B 2 312 ? 180.720 198.577 162.826 1.00 1.27 312 PHE B C 1
ATOM 5847 O O . PHE B 2 312 ? 180.814 198.565 161.583 1.00 14.83 312 PHE B O 1
ATOM 5855 N N . THR B 2 313 ? 180.706 197.478 163.588 1.00 5.69 313 THR B N 1
ATOM 5856 C CA . THR B 2 313 ? 180.806 196.156 162.988 1.00 3.95 313 THR B CA 1
ATOM 5857 C C . THR B 2 313 ? 179.780 195.239 163.636 1.00 0.00 313 THR B C 1
ATOM 5858 O O . THR B 2 313 ? 179.612 195.243 164.856 1.00 7.60 313 THR B O 1
ATOM 5862 N N . GLY B 2 314 ? 179.088 194.458 162.809 1.00 0.00 314 GLY B N 1
ATOM 5863 C CA . GLY B 2 314 ? 178.081 193.537 163.300 1.00 0.00 314 GLY B CA 1
ATOM 5864 C C . GLY B 2 314 ? 178.250 192.135 162.753 1.00 8.11 314 GLY B C 1
ATOM 5865 O O . GLY B 2 314 ? 178.467 191.953 161.548 1.00 18.54 314 GLY B O 1
ATOM 5866 N N . PHE B 2 315 ? 178.146 191.134 163.626 1.00 4.74 315 PHE B N 1
ATOM 5867 C CA . PHE B 2 315 ? 178.372 189.739 163.272 1.00 5.00 315 PHE B CA 1
ATOM 5868 C C . PHE B 2 315 ? 177.030 189.019 163.231 1.00 8.70 315 PHE B C 1
ATOM 5869 O O . PHE B 2 315 ? 176.376 188.860 164.267 1.00 2.42 315 PHE B O 1
ATOM 5877 N N . PHE B 2 316 ? 176.628 188.576 162.042 1.00 13.24 316 PHE B N 1
ATOM 5878 C CA . PHE B 2 316 ? 175.338 187.939 161.823 1.00 11.68 316 PHE B CA 1
ATOM 5879 C C . PHE B 2 316 ? 175.512 186.430 161.719 1.00 14.52 316 PHE B C 1
ATOM 5880 O O . PHE B 2 316 ? 176.418 185.946 161.035 1.00 13.16 316 PHE B O 1
ATOM 5888 N N . TYR B 2 317 ? 174.638 185.693 162.399 1.00 13.95 317 TYR B N 1
ATOM 5889 C CA . TYR B 2 317 ? 174.615 184.238 162.343 1.00 12.49 317 TYR B CA 1
ATOM 5890 C C . TYR B 2 317 ? 173.237 183.788 161.884 1.00 14.33 317 TYR B C 1
ATOM 5891 O O . TYR B 2 317 ? 172.223 184.212 162.448 1.00 12.16 317 TYR B O 1
ATOM 5900 N N . ALA B 2 318 ? 173.201 182.936 160.864 1.00 19.01 318 ALA B N 1
ATOM 5901 C CA . ALA B 2 318 ? 171.955 182.459 160.282 1.00 19.66 318 ALA B CA 1
ATOM 5902 C C . ALA B 2 318 ? 171.906 180.939 160.327 1.00 20.91 318 ALA B C 1
ATOM 5903 O O . ALA B 2 318 ? 172.901 180.268 160.040 1.00 16.67 318 ALA B O 1
ATOM 5905 N N . LEU B 2 319 ? 170.739 180.401 160.672 1.00 27.67 319 LEU B N 1
ATOM 5906 C CA . LEU B 2 319 ? 170.581 178.957 160.799 1.00 30.57 319 LEU B CA 1
ATOM 5907 C C . LEU B 2 319 ? 170.584 178.306 159.421 1.00 31.57 319 LEU B C 1
ATOM 5908 O O . LEU B 2 319 ? 169.732 178.609 158.580 1.00 27.70 319 LEU B O 1
ATOM 5913 N N . GLU B 2 320 ? 171.538 177.405 159.192 1.00 27.09 320 GLU B N 1
ATOM 5914 C CA . GLU B 2 320 ? 171.654 176.729 157.907 1.00 25.04 320 GLU B CA 1
ATOM 5915 C C . GLU B 2 320 ? 170.767 175.492 157.875 1.00 26.82 320 GLU B C 1
ATOM 5916 O O . GLU B 2 320 ? 170.760 174.695 158.818 1.00 24.68 320 GLU B O 1
ATOM 5922 N N . GLY B 2 321 ? 170.022 175.334 156.781 1.00 29.17 321 GLY B N 1
ATOM 5923 C CA . GLY B 2 321 ? 169.086 174.243 156.631 1.00 26.06 321 GLY B CA 1
ATOM 5924 C C . GLY B 2 321 ? 167.715 174.495 157.218 1.00 30.39 321 GLY B C 1
ATOM 5925 O O . GLY B 2 321 ? 166.826 173.649 157.059 1.00 29.96 321 GLY B O 1
ATOM 5926 N N . SER B 2 322 ? 167.514 175.630 157.891 1.00 33.46 322 SER B N 1
ATOM 5927 C CA . SER B 2 322 ? 166.219 175.924 158.494 1.00 31.56 322 SER B CA 1
ATOM 5928 C C . SER B 2 322 ? 165.183 176.318 157.447 1.00 33.21 322 SER B C 1
ATOM 5929 O O . SER B 2 322 ? 164.021 175.907 157.537 1.00 31.61 322 SER B O 1
ATOM 5932 N N . THR B 2 323 ? 165.580 177.111 156.455 1.00 29.82 323 THR B N 1
ATOM 5933 C CA . THR B 2 323 ? 164.683 177.573 155.404 1.00 28.32 323 THR B CA 1
ATOM 5934 C C . THR B 2 323 ? 165.193 177.091 154.055 1.00 26.52 323 THR B C 1
ATOM 5935 O O . THR B 2 323 ? 166.377 177.255 153.739 1.00 29.50 323 THR B O 1
ATOM 5939 N N . GLN B 2 324 ? 164.299 176.503 153.265 1.00 28.93 324 GLN B N 1
ATOM 5940 C CA . GLN B 2 324 ? 164.678 176.001 151.953 1.00 33.35 324 GLN B CA 1
ATOM 5941 C C . GLN B 2 324 ? 165.010 177.161 151.016 1.00 32.78 324 GLN B C 1
ATOM 5942 O O . GLN B 2 324 ? 164.379 178.220 151.088 1.00 29.32 324 GLN B O 1
ATOM 5948 N N . PRO B 2 325 ? 165.990 176.993 150.129 1.00 29.14 325 PRO B N 1
ATOM 5949 C CA . PRO B 2 325 ? 166.325 178.069 149.186 1.00 24.81 325 PRO B CA 1
ATOM 5950 C C . PRO B 2 325 ? 165.232 178.238 148.141 1.00 23.88 325 PRO B C 1
ATOM 5951 O O . PRO B 2 325 ? 164.718 177.260 147.595 1.00 26.33 325 PRO B O 1
ATOM 5955 N N . LEU B 2 326 ? 164.883 179.491 147.863 1.00 22.86 326 LEU B N 1
ATOM 5956 C CA . LEU B 2 326 ? 163.885 179.785 146.849 1.00 24.79 326 LEU B CA 1
ATOM 5957 C C . LEU B 2 326 ? 164.470 179.602 145.451 1.00 21.46 326 LEU B C 1
ATOM 5958 O O . LEU B 2 326 ? 165.684 179.671 145.240 1.00 22.09 326 LEU B O 1
ATOM 5963 N N . LEU B 2 327 ? 163.584 179.367 144.490 1.00 20.41 327 LEU B N 1
ATOM 5964 C CA . LEU B 2 327 ? 163.992 179.188 143.103 1.00 23.82 327 LEU B CA 1
ATOM 5965 C C . LEU B 2 327 ? 163.395 180.272 142.211 1.00 23.44 327 LEU B C 1
ATOM 5966 O O . LEU B 2 327 ? 162.983 181.329 142.691 1.00 25.33 327 LEU B O 1
ATOM 5971 N N . GLN B 2 364 ? 162.045 189.558 137.455 1.00 29.35 364 GLN B N 1
ATOM 5972 C CA . GLN B 2 364 ? 161.076 190.566 137.041 1.00 30.27 364 GLN B CA 1
ATOM 5973 C C . GLN B 2 364 ? 160.369 191.179 138.243 1.00 27.76 364 GLN B C 1
ATOM 5974 O O . GLN B 2 364 ? 159.739 192.231 138.132 1.00 26.11 364 GLN B O 1
ATOM 5980 N N . LYS B 2 365 ? 160.476 190.518 139.393 1.00 29.22 365 LYS B N 1
ATOM 5981 C CA . LYS B 2 365 ? 159.801 190.953 140.600 1.00 31.76 365 LYS B CA 1
ATOM 5982 C C . LYS B 2 365 ? 160.808 191.180 141.719 1.00 30.45 365 LYS B C 1
ATOM 5983 O O . LYS B 2 365 ? 161.582 190.268 142.044 1.00 28.55 365 LYS B O 1
ATOM 5989 N N . PRO B 2 366 ? 160.833 192.364 142.328 1.00 29.91 366 PRO B N 1
ATOM 5990 C CA . PRO B 2 366 ? 161.702 192.576 143.491 1.00 30.44 366 PRO B CA 1
ATOM 5991 C C . PRO B 2 366 ? 161.040 192.117 144.779 1.00 30.31 366 PRO B C 1
ATOM 5992 O O . PRO B 2 366 ? 161.685 192.040 145.829 1.00 29.28 366 PRO B O 1
ATOM 5996 N N . LYS B 2 367 ? 159.749 191.804 144.702 1.00 36.82 367 LYS B N 1
ATOM 5997 C CA . LYS B 2 367 ? 158.948 191.478 145.872 1.00 37.21 367 LYS B CA 1
ATOM 5998 C C . LYS B 2 367 ? 158.962 189.993 146.211 1.00 36.16 367 LYS B C 1
ATOM 5999 O O . LYS B 2 367 ? 158.001 189.500 146.811 1.00 39.03 367 LYS B O 1
ATOM 6005 N N . VAL B 2 368 ? 160.017 189.268 145.833 1.00 32.26 368 VAL B N 1
ATOM 6006 C CA . VAL B 2 368 ? 160.160 187.886 146.273 1.00 33.16 368 VAL B CA 1
ATOM 6007 C C . VAL B 2 368 ? 160.272 187.863 147.788 1.00 30.53 368 VAL B C 1
ATOM 6008 O O . VAL B 2 368 ? 160.990 188.673 148.383 1.00 25.25 368 VAL B O 1
ATOM 6012 N N . GLU B 2 369 ? 159.552 186.939 148.416 1.00 31.10 369 GLU B N 1
ATOM 6013 C CA . GLU B 2 369 ? 159.496 186.887 149.868 1.00 30.65 369 GLU B CA 1
ATOM 6014 C C . GLU B 2 369 ? 160.889 186.619 150.439 1.00 28.76 369 GLU B C 1
ATOM 6015 O O . GLU B 2 369 ? 161.608 185.751 149.923 1.00 29.06 369 GLU B O 1
ATOM 6021 N N . PRO B 2 370 ? 161.316 187.357 151.462 1.00 24.11 370 PRO B N 1
ATOM 6022 C CA . PRO B 2 370 ? 162.622 187.083 152.070 1.00 24.29 370 PRO B CA 1
ATOM 6023 C C . PRO B 2 370 ? 162.685 185.666 152.617 1.00 25.49 370 PRO B C 1
ATOM 6024 O O . PRO B 2 370 ? 161.708 185.144 153.157 1.00 29.65 370 PRO B O 1
ATOM 6028 N N . ALA B 2 371 ? 163.851 185.039 152.457 1.00 24.45 371 ALA B N 1
ATOM 6029 C CA . ALA B 2 371 ? 164.019 183.666 152.922 1.00 22.66 371 ALA B CA 1
ATOM 6030 C C . ALA B 2 371 ? 163.901 183.582 154.438 1.00 22.39 371 ALA B C 1
ATOM 6031 O O . ALA B 2 371 ? 163.180 182.730 154.971 1.00 23.41 371 ALA B O 1
ATOM 6033 N N . THR B 2 372 ? 164.596 184.468 155.153 1.00 13.97 372 THR B N 1
ATOM 6034 C CA . THR B 2 372 ? 164.630 184.438 156.605 1.00 17.37 372 THR B CA 1
ATOM 6035 C C . THR B 2 372 ? 165.074 185.800 157.116 1.00 22.37 372 THR B C 1
ATOM 6036 O O . THR B 2 372 ? 166.050 186.358 156.594 1.00 19.15 372 THR B O 1
ATOM 6040 N N . PRO B 2 373 ? 164.382 186.367 158.102 1.00 26.38 373 PRO B N 1
ATOM 6041 C CA . PRO B 2 373 ? 164.898 187.572 158.757 1.00 18.84 373 PRO B CA 1
ATOM 6042 C C . PRO B 2 373 ? 166.188 187.276 159.505 1.00 14.06 373 PRO B C 1
ATOM 6043 O O . PRO B 2 373 ? 166.392 186.179 160.031 1.00 9.23 373 PRO B O 1
ATOM 6047 N N . LEU B 2 374 ? 167.086 188.270 159.521 1.00 11.27 374 LEU B N 1
ATOM 6048 C CA . LEU B 2 374 ? 168.417 188.080 160.159 1.00 6.98 374 LEU B CA 1
ATOM 6049 C C . LEU B 2 374 ? 168.713 189.238 161.115 1.00 7.93 374 LEU B C 1
ATOM 6050 O O . LEU B 2 374 ? 168.858 190.378 160.632 1.00 13.16 374 LEU B O 1
ATOM 6055 N N . ALA B 2 375 ? 168.802 188.954 162.416 1.00 10.17 375 ALA B N 1
ATOM 6056 C CA . ALA B 2 375 ? 169.116 189.956 163.421 1.00 11.05 375 ALA B CA 1
ATOM 6057 C C . ALA B 2 375 ? 170.559 189.803 163.885 1.00 6.38 375 ALA B C 1
ATOM 6058 O O . ALA B 2 375 ? 171.090 188.693 163.972 1.00 8.05 375 ALA B O 1
ATOM 6060 N N . VAL B 2 376 ? 171.190 190.933 164.185 1.00 5.92 376 VAL B N 1
ATOM 6061 C CA . VAL B 2 376 ? 172.599 190.940 164.564 1.00 8.80 376 VAL B CA 1
ATOM 6062 C C . VAL B 2 376 ? 172.734 190.431 165.997 1.00 7.50 376 VAL B C 1
ATOM 6063 O O . VAL B 2 376 ? 172.088 190.942 166.918 1.00 4.49 376 VAL B O 1
ATOM 6067 N N . ARG B 2 377 ? 173.549 189.390 166.179 1.00 7.43 377 ARG B N 1
ATOM 6068 C CA . ARG B 2 377 ? 173.754 188.839 167.515 1.00 6.40 377 ARG B CA 1
ATOM 6069 C C . ARG B 2 377 ? 174.584 189.780 168.377 1.00 6.85 377 ARG B C 1
ATOM 6070 O O . ARG B 2 377 ? 174.215 190.080 169.518 1.00 6.09 377 ARG B O 1
ATOM 6078 N N . PHE B 2 378 ? 175.703 190.264 167.847 1.00 10.71 378 PHE B N 1
ATOM 6079 C CA . PHE B 2 378 ? 176.563 191.171 168.593 1.00 2.12 378 PHE B CA 1
ATOM 6080 C C . PHE B 2 378 ? 177.444 191.933 167.616 1.00 7.02 378 PHE B C 1
ATOM 6081 O O . PHE B 2 378 ? 177.409 191.708 166.403 1.00 13.60 378 PHE B O 1
ATOM 6089 N N . GLY B 2 379 ? 178.220 192.859 168.164 1.00 5.36 379 GLY B N 1
ATOM 6090 C CA . GLY B 2 379 ? 179.105 193.669 167.352 1.00 9.60 379 GLY B CA 1
ATOM 6091 C C . GLY B 2 379 ? 179.929 194.585 168.227 1.00 0.93 379 GLY B C 1
ATOM 6092 O O . GLY B 2 379 ? 180.028 194.405 169.444 1.00 9.34 379 GLY B O 1
ATOM 6093 N N . LEU B 2 380 ? 180.527 195.578 167.576 1.00 5.09 380 LEU B N 1
ATOM 6094 C CA . LEU B 2 380 ? 181.346 196.570 168.256 1.00 12.40 380 LEU B CA 1
ATOM 6095 C C . LEU B 2 380 ? 180.659 197.924 168.164 1.00 11.57 380 LEU B C 1
ATOM 6096 O O . LEU B 2 380 ? 180.774 198.602 167.132 1.00 13.88 380 LEU B O 1
ATOM 6101 N N . PRO B 2 381 ? 179.862 198.347 169.180 1.00 14.82 381 PRO B N 1
ATOM 6102 C CA . PRO B 2 381 ? 179.077 199.590 169.076 1.00 8.03 381 PRO B CA 1
ATOM 6103 C C . PRO B 2 381 ? 179.922 200.871 169.034 1.00 4.83 381 PRO B C 1
ATOM 6104 O O . PRO B 2 381 ? 180.398 201.291 170.074 1.00 11.41 381 PRO B O 1
ATOM 6108 N N . ASP B 2 382 ? 180.072 201.461 167.851 1.00 5.19 382 ASP B N 1
ATOM 6109 C CA . ASP B 2 382 ? 180.807 202.748 167.751 1.00 9.98 382 ASP B CA 1
ATOM 6110 C C . ASP B 2 382 ? 180.015 203.653 166.801 1.00 21.63 382 ASP B C 1
ATOM 6111 O O . ASP B 2 382 ? 180.212 203.536 165.577 1.00 16.96 382 ASP B O 1
ATOM 6116 N N . SER B 2 383 ? 179.142 204.502 167.349 1.00 24.80 383 SER B N 1
ATOM 6117 C CA . SER B 2 383 ? 178.255 205.359 166.515 1.00 25.39 383 SER B CA 1
ATOM 6118 C C . SER B 2 383 ? 179.083 206.323 165.659 1.00 21.41 383 SER B C 1
ATOM 6119 O O . SER B 2 383 ? 178.902 206.321 164.426 1.00 18.12 383 SER B O 1
ATOM 6122 N N . ARG B 2 384 ? 179.971 207.097 166.288 1.00 19.51 384 ARG B N 1
ATOM 6123 C CA . ARG B 2 384 ? 180.787 208.099 165.549 1.00 18.91 384 ARG B CA 1
ATOM 6124 C C . ARG B 2 384 ? 181.641 207.399 164.486 1.00 19.08 384 ARG B C 1
ATOM 6125 O O . ARG B 2 384 ? 181.935 208.038 163.458 1.00 24.62 384 ARG B O 1
ATOM 6133 N N . ARG B 2 385 ? 182.026 206.143 164.736 1.00 7.81 385 ARG B N 1
ATOM 6134 C CA . ARG B 2 385 ? 182.885 205.379 163.790 1.00 8.95 385 ARG B CA 1
ATOM 6135 C C . ARG B 2 385 ? 182.052 204.957 162.575 1.00 12.86 385 ARG B C 1
ATOM 6136 O O . ARG B 2 385 ? 180.889 204.552 162.773 1.00 15.40 385 ARG B O 1
ATOM 6144 N N . HIS B 2 386 ? 182.626 205.042 161.369 1.00 5.30 386 HIS B N 1
ATOM 6145 C CA . HIS B 2 386 ? 181.895 204.603 160.148 1.00 0.35 386 HIS B CA 1
ATOM 6146 C C . HIS B 2 386 ? 182.816 203.730 159.289 1.00 5.14 386 HIS B C 1
ATOM 6147 O O . HIS B 2 386 ? 183.703 204.278 158.598 1.00 9.10 386 HIS B O 1
ATOM 6154 N N . GLY B 2 387 ? 182.609 202.409 159.322 1.00 1.62 387 GLY B N 1
ATOM 6155 C CA . GLY B 2 387 ? 183.429 201.507 158.535 1.00 0.02 387 GLY B CA 1
ATOM 6156 C C . GLY B 2 387 ? 183.159 201.656 157.050 1.00 9.68 387 GLY B C 1
ATOM 6157 O O . GLY B 2 387 ? 182.079 202.069 156.629 1.00 15.92 387 GLY B O 1
ATOM 6158 N N . GLU B 2 388 ? 184.160 201.311 156.233 1.00 10.23 388 GLU B N 1
ATOM 6159 C CA . GLU B 2 388 ? 184.010 201.473 154.794 1.00 1.06 388 GLU B CA 1
ATOM 6160 C C . GLU B 2 388 ? 184.545 200.322 153.950 1.00 4.49 388 GLU B C 1
ATOM 6161 O O . GLU B 2 388 ? 184.428 200.391 152.723 1.00 8.26 388 GLU B O 1
ATOM 6167 N N . SER B 2 389 ? 185.116 199.277 154.547 1.00 1.27 389 SER B N 1
ATOM 6168 C CA . SER B 2 389 ? 185.614 198.137 153.783 1.00 0.00 389 SER B CA 1
ATOM 6169 C C . SER B 2 389 ? 185.909 196.991 154.738 1.00 0.07 389 SER B C 1
ATOM 6170 O O . SER B 2 389 ? 186.039 197.193 155.948 1.00 8.54 389 SER B O 1
ATOM 6173 N N . ILE B 2 390 ? 185.999 195.780 154.181 1.00 1.36 390 ILE B N 1
ATOM 6174 C CA . ILE B 2 390 ? 186.414 194.604 154.942 1.00 4.92 390 ILE B CA 1
ATOM 6175 C C . ILE B 2 390 ? 186.876 193.505 153.992 1.00 0.00 390 ILE B C 1
ATOM 6176 O O . ILE B 2 390 ? 186.166 193.151 153.045 1.00 9.04 390 ILE B O 1
ATOM 6181 N N . CYS B 2 391 ? 188.054 192.937 154.255 1.00 0.00 391 CYS B N 1
ATOM 6182 C CA . CYS B 2 391 ? 188.637 191.890 153.428 1.00 0.00 391 CYS B CA 1
ATOM 6183 C C . CYS B 2 391 ? 189.099 190.741 154.310 1.00 1.21 391 CYS B C 1
ATOM 6184 O O . CYS B 2 391 ? 189.674 190.962 155.379 1.00 10.99 391 CYS B O 1
ATOM 6187 N N . LEU B 2 392 ? 188.862 189.518 153.853 1.00 0.00 392 LEU B N 1
ATOM 6188 C CA . LEU B 2 392 ? 189.173 188.319 154.614 1.00 0.00 392 LEU B CA 1
ATOM 6189 C C . LEU B 2 392 ? 190.530 187.764 154.198 1.00 0.00 392 LEU B C 1
ATOM 6190 O O . LEU B 2 392 ? 190.973 187.946 153.062 1.00 0.13 392 LEU B O 1
ATOM 6195 N N . SER B 2 393 ? 191.211 187.129 155.158 1.00 2.30 393 SER B N 1
ATOM 6196 C CA . SER B 2 393 ? 192.544 186.534 154.884 1.00 3.93 393 SER B CA 1
ATOM 6197 C C . SER B 2 393 ? 192.358 185.233 154.097 1.00 16.56 393 SER B C 1
ATOM 6198 O O . SER B 2 393 ? 191.283 184.614 154.220 1.00 10.79 393 SER B O 1
ATOM 6201 N N . PRO B 2 394 ? 193.354 184.791 153.299 1.00 14.50 394 PRO B N 1
ATOM 6202 C CA . PRO B 2 394 ? 193.234 183.547 152.519 1.00 2.35 394 PRO B CA 1
ATOM 6203 C C . PRO B 2 394 ? 192.833 182.350 153.359 1.00 7.29 394 PRO B C 1
ATOM 6204 O O . PRO B 2 394 ? 192.111 181.472 152.870 1.00 11.94 394 PRO B O 1
ATOM 6208 N N . CYS B 2 395 ? 193.276 182.291 154.613 1.00 12.63 395 CYS B N 1
ATOM 6209 C CA . CYS B 2 395 ? 192.921 181.205 155.515 1.00 7.47 395 CYS B CA 1
ATOM 6210 C C . CYS B 2 395 ? 191.548 181.383 156.147 1.00 14.26 395 CYS B C 1
ATOM 6211 O O . CYS B 2 395 ? 191.077 180.463 156.825 1.00 9.52 395 CYS B O 1
ATOM 6214 N N . ASN B 2 396 ? 190.916 182.538 155.906 1.00 15.94 396 ASN B N 1
ATOM 6215 C CA . ASN B 2 396 ? 189.549 182.809 156.432 1.00 6.78 396 ASN B CA 1
ATOM 6216 C C . ASN B 2 396 ? 189.562 182.782 157.964 1.00 3.35 396 ASN B C 1
ATOM 6217 O O . ASN B 2 396 ? 188.567 182.312 158.550 1.00 6.60 396 ASN B O 1
ATOM 6222 N N . THR B 2 397 ? 190.642 183.268 158.582 1.00 6.33 397 THR B N 1
ATOM 6223 C CA . THR B 2 397 ? 190.705 183.339 160.066 1.00 12.90 397 THR B CA 1
ATOM 6224 C C . THR B 2 397 ? 190.831 184.801 160.501 1.00 15.37 397 THR B C 1
ATOM 6225 O O . THR B 2 397 ? 190.561 185.084 161.686 1.00 7.26 397 THR B O 1
ATOM 6229 N N . LEU B 2 398 ? 191.222 185.690 159.582 1.00 7.32 398 LEU B N 1
ATOM 6230 C CA . LEU B 2 398 ? 191.451 187.111 159.955 1.00 0.19 398 LEU B CA 1
ATOM 6231 C C . LEU B 2 398 ? 190.713 188.044 158.992 1.00 4.37 398 LEU B C 1
ATOM 6232 O O . LEU B 2 398 ? 190.567 187.674 157.811 1.00 9.05 398 LEU B O 1
ATOM 6237 N N . ALA B 2 399 ? 190.272 189.205 159.483 1.00 0.00 399 ALA B N 1
ATOM 6238 C CA . ALA B 2 399 ? 189.624 190.192 158.631 1.00 0.00 399 ALA B CA 1
ATOM 6239 C C . ALA B 2 399 ? 190.282 191.539 158.865 1.00 0.00 399 ALA B C 1
ATOM 6240 O O . ALA B 2 399 ? 190.753 191.817 159.968 1.00 25.30 399 ALA B O 1
ATOM 6242 N N . ALA B 2 400 ? 190.329 192.369 157.831 1.00 0.00 400 ALA B N 1
ATOM 6243 C CA . ALA B 2 400 ? 190.911 193.702 157.926 1.00 0.00 400 ALA B CA 1
ATOM 6244 C C . ALA B 2 400 ? 189.846 194.727 157.567 1.00 3.19 400 ALA B C 1
ATOM 6245 O O . ALA B 2 400 ? 189.271 194.669 156.475 1.00 11.46 400 ALA B O 1
ATOM 6247 N N . VAL B 2 401 ? 189.591 195.668 158.473 1.00 0.00 401 VAL B N 1
ATOM 6248 C CA . VAL B 2 401 ? 188.506 196.631 158.317 1.00 0.00 401 VAL B CA 1
ATOM 6249 C C . VAL B 2 401 ? 189.072 198.040 158.421 1.00 0.00 401 VAL B C 1
ATOM 6250 O O . VAL B 2 401 ? 189.862 198.334 159.323 1.00 0.00 401 VAL B O 1
ATOM 6254 N N . THR B 2 402 ? 188.672 198.906 157.494 1.00 6.89 402 THR B N 1
ATOM 6255 C CA . THR B 2 402 ? 189.109 200.294 157.462 1.00 0.00 402 THR B CA 1
ATOM 6256 C C . THR B 2 402 ? 187.949 201.204 157.847 1.00 7.29 402 THR B C 1
ATOM 6257 O O . THR B 2 402 ? 186.811 200.989 157.415 1.00 11.95 402 THR B O 1
ATOM 6261 N N . ASP B 2 403 ? 188.231 202.205 158.678 1.00 4.58 403 ASP B N 1
ATOM 6262 C CA . ASP B 2 403 ? 187.208 203.157 159.090 1.00 0.00 403 ASP B CA 1
ATOM 6263 C C . ASP B 2 403 ? 187.510 204.532 158.501 1.00 1.78 403 ASP B C 1
ATOM 6264 O O . ASP B 2 403 ? 188.511 204.731 157.808 1.00 8.45 403 ASP B O 1
ATOM 6269 N N . ASP B 2 404 ? 186.629 205.489 158.784 1.00 1.86 404 ASP B N 1
ATOM 6270 C CA . ASP B 2 404 ? 186.765 206.838 158.250 1.00 6.39 404 ASP B CA 1
ATOM 6271 C C . ASP B 2 404 ? 187.660 207.730 159.100 1.00 9.17 404 ASP B C 1
ATOM 6272 O O . ASP B 2 404 ? 187.917 208.873 158.708 1.00 6.81 404 ASP B O 1
ATOM 6277 N N . PHE B 2 405 ? 188.139 207.200 160.231 1.00 8.87 405 PHE B N 1
ATOM 6278 C CA . PHE B 2 405 ? 189.080 207.960 161.096 1.00 5.86 405 PHE B CA 1
ATOM 6279 C C . PHE B 2 405 ? 190.502 207.783 160.558 1.00 4.56 405 PHE B C 1
ATOM 6280 O O . PHE B 2 405 ? 191.460 208.149 161.267 1.00 2.28 405 PHE B O 1
ATOM 6288 N N . GLY B 2 406 ? 190.634 207.229 159.349 1.00 12.08 406 GLY B N 1
ATOM 6289 C CA . GLY B 2 406 ? 191.965 206.977 158.764 1.00 9.97 406 GLY B CA 1
ATOM 6290 C C . GLY B 2 406 ? 192.749 205.948 159.559 1.00 4.75 406 GLY B C 1
ATOM 6291 O O . GLY B 2 406 ? 193.952 206.176 159.790 1.00 9.69 406 GLY B O 1
ATOM 6292 N N . ARG B 2 407 ? 192.100 204.853 159.971 1.00 0.00 407 ARG B N 1
ATOM 6293 C CA . ARG B 2 407 ? 192.781 203.786 160.756 1.00 0.00 407 ARG B CA 1
ATOM 6294 C C . ARG B 2 407 ? 192.306 202.410 160.273 1.00 5.03 407 ARG B C 1
ATOM 6295 O O . ARG B 2 407 ? 191.189 202.331 159.724 1.00 9.16 407 ARG B O 1
ATOM 6303 N N . VAL B 2 408 ? 193.128 201.372 160.471 1.00 5.29 408 VAL B N 1
ATOM 6304 C CA . VAL B 2 408 ? 192.752 199.997 160.021 1.00 2.07 408 VAL B CA 1
ATOM 6305 C C . VAL B 2 408 ? 192.852 199.032 161.207 1.00 5.00 408 VAL B C 1
ATOM 6306 O O . VAL B 2 408 ? 193.832 199.137 161.968 1.00 10.16 408 VAL B O 1
ATOM 6310 N N . ILE B 2 409 ? 191.875 198.133 161.353 1.00 5.00 409 ILE B N 1
ATOM 6311 C CA . ILE B 2 409 ? 191.849 197.182 162.455 1.00 0.00 409 ILE B CA 1
ATOM 6312 C C . ILE B 2 409 ? 191.891 195.774 161.883 1.00 1.61 409 ILE B C 1
ATOM 6313 O O . ILE B 2 409 ? 191.410 195.519 160.772 1.00 23.96 409 ILE B O 1
ATOM 6318 N N . LEU B 2 410 ? 192.471 194.854 162.648 1.00 0.00 410 LEU B N 1
ATOM 6319 C CA . LEU B 2 410 ? 192.529 193.448 162.273 1.00 0.00 410 LEU B CA 1
ATOM 6320 C C . LEU B 2 410 ? 191.757 192.634 163.300 1.00 0.00 410 LEU B C 1
ATOM 6321 O O . LEU B 2 410 ? 192.004 192.758 164.503 1.00 20.27 410 LEU B O 1
ATOM 6326 N N . LEU B 2 411 ? 190.831 191.804 162.830 1.00 0.00 411 LEU B N 1
ATOM 6327 C CA . LEU B 2 411 ? 189.930 191.056 163.695 1.00 0.00 411 LEU B CA 1
ATOM 6328 C C . LEU B 2 411 ? 190.134 189.560 163.515 1.00 2.46 411 LEU B C 1
ATOM 6329 O O . LEU B 2 411 ? 190.404 189.089 162.406 1.00 23.99 411 LEU B O 1
ATOM 6334 N N . ASP B 2 412 ? 189.988 188.820 164.614 1.00 0.00 412 ASP B N 1
ATOM 6335 C CA . ASP B 2 412 ? 189.896 187.364 164.581 1.00 9.52 412 ASP B CA 1
ATOM 6336 C C . ASP B 2 412 ? 188.419 186.996 164.498 1.00 7.69 412 ASP B C 1
ATOM 6337 O O . ASP B 2 412 ? 187.661 187.238 165.443 1.00 7.91 412 ASP B O 1
ATOM 6342 N N . VAL B 2 413 ? 188.007 186.414 163.369 1.00 6.48 413 VAL B N 1
ATOM 6343 C CA . VAL B 2 413 ? 186.584 186.181 163.142 1.00 0.61 413 VAL B CA 1
ATOM 6344 C C . VAL B 2 413 ? 186.029 185.134 164.102 1.00 6.01 413 VAL B C 1
ATOM 6345 O O . VAL B 2 413 ? 184.844 185.177 164.455 1.00 3.68 413 VAL B O 1
ATOM 6349 N N . ALA B 2 414 ? 186.859 184.189 164.547 1.00 15.42 414 ALA B N 1
ATOM 6350 C CA . ALA B 2 414 ? 186.394 183.126 165.429 1.00 3.97 414 ALA B CA 1
ATOM 6351 C C . ALA B 2 414 ? 186.148 183.597 166.855 1.00 6.16 414 ALA B C 1
ATOM 6352 O O . ALA B 2 414 ? 185.592 182.835 167.654 1.00 8.88 414 ALA B O 1
ATOM 6354 N N . ARG B 2 415 ? 186.550 184.823 167.196 1.00 0.20 415 ARG B N 1
ATOM 6355 C CA . ARG B 2 415 ? 186.353 185.369 168.529 1.00 4.74 415 ARG B CA 1
ATOM 6356 C C . ARG B 2 415 ? 185.623 186.703 168.546 1.00 11.36 415 ARG B C 1
ATOM 6357 O O . ARG B 2 415 ? 185.057 187.058 169.585 1.00 11.35 415 ARG B O 1
ATOM 6365 N N . GLY B 2 416 ? 185.614 187.441 167.442 1.00 2.15 416 GLY B N 1
ATOM 6366 C CA . GLY B 2 416 ? 184.966 188.739 167.407 1.00 4.78 416 GLY B CA 1
ATOM 6367 C C . GLY B 2 416 ? 185.680 189.824 168.185 1.00 0.00 416 GLY B C 1
ATOM 6368 O O . GLY B 2 416 ? 185.025 190.729 168.718 1.00 0.00 416 GLY B O 1
ATOM 6369 N N . ILE B 2 417 ? 187.010 189.760 168.264 1.00 0.51 417 ILE B N 1
ATOM 6370 C CA . ILE B 2 417 ? 187.808 190.772 168.941 1.00 0.00 417 ILE B CA 1
ATOM 6371 C C . ILE B 2 417 ? 188.894 191.249 167.988 1.00 7.05 417 ILE B C 1
ATOM 6372 O O . ILE B 2 417 ? 189.212 190.597 166.992 1.00 3.28 417 ILE B O 1
ATOM 6377 N N . ALA B 2 418 ? 189.451 192.426 168.292 1.00 0.00 418 ALA B N 1
ATOM 6378 C CA . ALA B 2 418 ? 190.519 192.999 167.440 1.00 0.00 418 ALA B CA 1
ATOM 6379 C C . ALA B 2 418 ? 191.886 192.559 167.973 1.00 0.00 418 ALA B C 1
ATOM 6380 O O . ALA B 2 418 ? 191.997 192.324 169.193 1.00 21.92 418 ALA B O 1
ATOM 6382 N N . ILE B 2 419 ? 192.876 192.428 167.086 1.00 0.00 419 ILE B N 1
ATOM 6383 C CA . ILE B 2 419 ? 194.223 191.941 167.509 1.00 1.36 419 ILE B CA 1
ATOM 6384 C C . ILE B 2 419 ? 195.224 193.092 167.367 1.00 1.71 419 ILE B C 1
ATOM 6385 O O . ILE B 2 419 ? 195.935 193.379 168.351 1.00 12.65 419 ILE B O 1
ATOM 6390 N N . ARG B 2 420 ? 195.264 193.730 166.193 1.00 0.00 420 ARG B N 1
ATOM 6391 C CA . ARG B 2 420 ? 196.234 194.831 165.947 1.00 0.00 420 ARG B CA 1
ATOM 6392 C C . ARG B 2 420 ? 195.549 195.947 165.150 1.00 2.44 420 ARG B C 1
ATOM 6393 O O . ARG B 2 420 ? 194.827 195.624 164.186 1.00 17.54 420 ARG B O 1
ATOM 6401 N N . MET B 2 421 ? 195.772 197.207 165.532 1.00 1.09 421 MET B N 1
ATOM 6402 C CA . MET B 2 421 ? 195.116 198.343 164.831 1.00 5.29 421 MET B CA 1
ATOM 6403 C C . MET B 2 421 ? 196.185 199.337 164.363 1.00 8.12 421 MET B C 1
ATOM 6404 O O . MET B 2 421 ? 196.807 199.986 165.228 1.00 4.44 421 MET B O 1
ATOM 6409 N N . TRP B 2 422 ? 196.483 199.315 163.059 1.00 12.26 422 TRP B N 1
ATOM 6410 C CA . TRP B 2 422 ? 197.535 200.199 162.498 1.00 2.69 422 TRP B CA 1
ATOM 6411 C C . TRP B 2 422 ? 196.981 201.614 162.400 1.00 5.52 422 TRP B C 1
ATOM 6412 O O . TRP B 2 422 ? 195.743 201.780 162.481 1.00 16.97 422 TRP B O 1
ATOM 6423 N N . LYS B 2 423 ? 197.857 202.602 162.216 1.00 8.10 423 LYS B N 1
ATOM 6424 C CA . LYS B 2 423 ? 197.353 203.999 162.231 1.00 1.11 423 LYS B CA 1
ATOM 6425 C C . LYS B 2 423 ? 197.938 204.827 161.080 1.00 0.00 423 LYS B C 1
ATOM 6426 O O . LYS B 2 423 ? 199.029 204.474 160.592 1.00 0.98 423 LYS B O 1
ATOM 6432 N N . GLY B 2 424 ? 197.234 205.892 160.679 1.00 1.15 424 GLY B N 1
ATOM 6433 C CA . GLY B 2 424 ? 197.723 206.783 159.607 1.00 1.45 424 GLY B CA 1
ATOM 6434 C C . GLY B 2 424 ? 197.373 206.270 158.221 1.00 3.14 424 GLY B C 1
ATOM 6435 O O . GLY B 2 424 ? 198.236 206.378 157.328 1.00 4.22 424 GLY B O 1
ATOM 6436 N N . TYR B 2 425 ? 196.151 205.761 158.025 1.00 5.10 425 TYR B N 1
ATOM 6437 C CA . TYR B 2 425 ? 195.800 205.156 156.707 1.00 4.20 425 TYR B CA 1
ATOM 6438 C C . TYR B 2 425 ? 194.405 205.589 156.269 1.00 1.44 425 TYR B C 1
ATOM 6439 O O . TYR B 2 425 ? 193.462 204.771 156.343 1.00 1.74 425 TYR B O 1
ATOM 6448 N N . ARG B 2 426 ? 194.273 206.840 155.818 1.00 1.51 426 ARG B N 1
ATOM 6449 C CA . ARG B 2 426 ? 192.997 207.299 155.286 1.00 1.49 426 ARG B CA 1
ATOM 6450 C C . ARG B 2 426 ? 192.831 206.782 153.864 1.00 1.47 426 ARG B C 1
ATOM 6451 O O . ARG B 2 426 ? 193.747 206.891 153.039 1.00 2.96 426 ARG B O 1
ATOM 6459 N N . ASP B 2 427 ? 191.652 206.230 153.585 1.00 1.28 427 ASP B N 1
ATOM 6460 C CA . ASP B 2 427 ? 191.316 205.691 152.266 1.00 1.67 427 ASP B CA 1
ATOM 6461 C C . ASP B 2 427 ? 192.341 204.655 151.812 1.00 1.20 427 ASP B C 1
ATOM 6462 O O . ASP B 2 427 ? 192.715 204.590 150.639 1.00 0.00 427 ASP B O 1
ATOM 6467 N N . ALA B 2 428 ? 192.718 203.807 152.757 1.00 3.12 428 ALA B N 1
ATOM 6468 C CA . ALA B 2 428 ? 193.711 202.780 152.412 1.00 0.00 428 ALA B CA 1
ATOM 6469 C C . ALA B 2 428 ? 193.042 201.605 151.728 1.00 0.00 428 ALA B C 1
ATOM 6470 O O . ALA B 2 428 ? 191.806 201.463 151.804 1.00 0.00 428 ALA B O 1
ATOM 6472 N N . GLN B 2 429 ? 193.873 200.801 151.097 1.00 0.00 429 GLN B N 1
ATOM 6473 C CA . GLN B 2 429 ? 193.377 199.631 150.387 1.00 0.00 429 GLN B CA 1
ATOM 6474 C C . GLN B 2 429 ? 194.132 198.395 150.852 1.00 0.20 429 GLN B C 1
ATOM 6475 O O . GLN B 2 429 ? 195.351 198.435 151.025 1.00 8.18 429 GLN B O 1
ATOM 6481 N N . ILE B 2 430 ? 193.413 197.299 151.057 1.00 4.18 430 ILE B N 1
ATOM 6482 C CA . ILE B 2 430 ? 193.967 196.127 151.726 1.00 0.00 430 ILE B CA 1
ATOM 6483 C C . ILE B 2 430 ? 194.146 195.003 150.713 1.00 0.00 430 ILE B C 1
ATOM 6484 O O . ILE B 2 430 ? 193.422 194.912 149.716 1.00 9.64 430 ILE B O 1
ATOM 6489 N N . GLY B 2 431 ? 195.142 194.153 150.969 1.00 0.00 431 GLY B N 1
ATOM 6490 C CA . GLY B 2 431 ? 195.378 192.965 150.175 1.00 0.00 431 GLY B CA 1
ATOM 6491 C C . GLY B 2 431 ? 196.126 191.952 151.014 1.00 0.00 431 GLY B C 1
ATOM 6492 O O . GLY B 2 431 ? 196.636 192.267 152.088 1.00 1.17 431 GLY B O 1
ATOM 6493 N N . TRP B 2 432 ? 196.140 190.709 150.516 1.00 0.00 432 TRP B N 1
ATOM 6494 C CA . TRP B 2 432 ? 196.776 189.600 151.266 1.00 0.00 432 TRP B CA 1
ATOM 6495 C C . TRP B 2 432 ? 197.661 188.766 150.343 1.00 3.03 432 TRP B C 1
ATOM 6496 O O . TRP B 2 432 ? 197.268 188.550 149.175 1.00 0.00 432 TRP B O 1
ATOM 6507 N N . ILE B 2 433 ? 198.806 188.306 150.846 1.00 0.00 433 ILE B N 1
ATOM 6508 C CA . ILE B 2 433 ? 199.716 187.443 150.101 1.00 0.00 433 ILE B CA 1
ATOM 6509 C C . ILE B 2 433 ? 200.092 186.257 150.976 1.00 5.76 433 ILE B C 1
ATOM 6510 O O . ILE B 2 433 ? 200.608 186.437 152.082 1.00 0.97 433 ILE B O 1
ATOM 6515 N N . GLN B 2 434 ? 199.860 185.049 150.475 1.00 0.31 434 GLN B N 1
ATOM 6516 C CA . GLN B 2 434 ? 200.188 183.828 151.199 1.00 0.00 434 GLN B CA 1
ATOM 6517 C C . GLN B 2 434 ? 201.411 183.174 150.572 1.00 0.00 434 GLN B C 1
ATOM 6518 O O . GLN B 2 434 ? 201.456 182.978 149.353 1.00 9.45 434 GLN B O 1
ATOM 6524 N N . THR B 2 435 ? 202.396 182.834 151.400 1.00 0.99 435 THR B N 1
ATOM 6525 C CA . THR B 2 435 ? 203.653 182.267 150.936 1.00 0.00 435 THR B CA 1
ATOM 6526 C C . THR B 2 435 ? 203.868 180.918 151.607 1.00 4.49 435 THR B C 1
ATOM 6527 O O . THR B 2 435 ? 203.815 180.821 152.837 1.00 12.33 435 THR B O 1
ATOM 6531 N N . VAL B 2 436 ? 204.124 179.887 150.805 1.00 6.30 436 VAL B N 1
ATOM 6532 C CA . VAL B 2 436 ? 204.277 178.521 151.297 1.00 5.38 436 VAL B CA 1
ATOM 6533 C C . VAL B 2 436 ? 205.758 178.176 151.342 1.00 0.57 436 VAL B C 1
ATOM 6534 O O . VAL B 2 436 ? 206.504 178.478 150.402 1.00 0.00 436 VAL B O 1
ATOM 6538 N N . GLU B 2 437 ? 206.186 177.597 152.468 1.00 7.69 437 GLU B N 1
ATOM 6539 C CA . GLU B 2 437 ? 207.615 177.228 152.645 1.00 16.03 437 GLU B CA 1
ATOM 6540 C C . GLU B 2 437 ? 207.965 176.105 151.665 1.00 21.12 437 GLU B C 1
ATOM 6541 O O . GLU B 2 437 ? 207.537 174.959 151.903 1.00 20.76 437 GLU B O 1
ATOM 6547 N N . ASP B 2 438 ? 208.705 176.431 150.602 1.00 33.39 438 ASP B N 1
ATOM 6548 C CA . ASP B 2 438 ? 209.117 175.403 149.610 1.00 33.79 438 ASP B CA 1
ATOM 6549 C C . ASP B 2 438 ? 209.951 174.337 150.327 1.00 34.27 438 ASP B C 1
ATOM 6550 O O . ASP B 2 438 ? 210.938 174.711 150.990 1.00 30.73 438 ASP B O 1
ATOM 6555 N N . LEU B 2 439 ? 209.564 173.065 150.196 1.00 38.82 439 LEU B N 1
ATOM 6556 C CA . LEU B 2 439 ? 210.288 171.962 150.884 1.00 37.33 439 LEU B CA 1
ATOM 6557 C C . LEU B 2 439 ? 210.590 170.850 149.874 1.00 35.21 439 LEU B C 1
ATOM 6558 O O . LEU B 2 439 ? 211.048 171.197 148.767 1.00 35.66 439 LEU B O 1
ATOM 6563 N N . GLY B 2 457 ? 204.700 169.864 159.931 1.00 6.64 457 GLY B N 1
ATOM 6564 C CA . GLY B 2 457 ? 203.514 169.948 159.056 1.00 1.36 457 GLY B CA 1
ATOM 6565 C C . GLY B 2 457 ? 203.894 169.946 157.586 1.00 9.66 457 GLY B C 1
ATOM 6566 O O . GLY B 2 457 ? 205.096 169.803 157.287 1.00 9.90 457 GLY B O 1
ATOM 6567 N N . PRO B 2 458 ? 202.932 170.102 156.650 1.00 17.60 458 PRO B N 1
ATOM 6568 C CA . PRO B 2 458 ? 203.231 170.042 155.216 1.00 14.02 458 PRO B CA 1
ATOM 6569 C C . PRO B 2 458 ? 204.233 171.136 154.824 1.00 12.11 458 PRO B C 1
ATOM 6570 O O . PRO B 2 458 ? 205.182 170.825 154.128 1.00 11.49 458 PRO B O 1
ATOM 6574 N N . SER B 2 459 ? 204.007 172.369 155.288 1.00 14.47 459 SER B N 1
ATOM 6575 C CA . SER B 2 459 ? 204.921 173.501 154.985 1.00 13.92 459 SER B CA 1
ATOM 6576 C C . SER B 2 459 ? 204.568 174.681 155.895 1.00 10.51 459 SER B C 1
ATOM 6577 O O . SER B 2 459 ? 203.368 174.868 156.173 1.00 20.41 459 SER B O 1
ATOM 6580 N N . ARG B 2 460 ? 205.572 175.439 156.343 1.00 1.65 460 ARG B N 1
ATOM 6581 C CA . ARG B 2 460 ? 205.298 176.538 157.265 1.00 2.11 460 ARG B CA 1
ATOM 6582 C C . ARG B 2 460 ? 204.782 177.726 156.464 1.00 4.22 460 ARG B C 1
ATOM 6583 O O . ARG B 2 460 ? 205.500 178.692 156.208 1.00 8.63 460 ARG B O 1
ATOM 6591 N N . VAL B 2 461 ? 203.510 177.656 156.067 1.00 0.44 461 VAL B N 1
ATOM 6592 C CA . VAL B 2 461 ? 202.898 178.753 155.329 1.00 0.00 461 VAL B CA 1
ATOM 6593 C C . VAL B 2 461 ? 202.914 180.014 156.185 1.00 1.54 461 VAL B C 1
ATOM 6594 O O . VAL B 2 461 ? 203.050 179.961 157.414 1.00 6.84 461 VAL B O 1
ATOM 6598 N N . ALA B 2 462 ? 202.792 181.165 155.531 1.00 0.00 462 ALA B N 1
ATOM 6599 C CA . ALA B 2 462 ? 202.822 182.444 156.229 1.00 0.00 462 ALA B CA 1
ATOM 6600 C C . ALA B 2 462 ? 202.039 183.464 155.422 1.00 4.94 462 ALA B C 1
ATOM 6601 O O . ALA B 2 462 ? 202.197 183.544 154.201 1.00 17.72 462 ALA B O 1
ATOM 6603 N N . GLN B 2 463 ? 201.208 184.246 156.096 1.00 0.00 463 GLN B N 1
ATOM 6604 C CA . GLN B 2 463 ? 200.429 185.277 155.432 1.00 0.00 463 GLN B CA 1
ATOM 6605 C C . GLN B 2 463 ? 201.030 186.649 155.699 1.00 0.00 463 GLN B C 1
ATOM 6606 O O . GLN B 2 463 ? 201.634 186.893 156.745 1.00 2.54 463 GLN B O 1
ATOM 6612 N N . PHE B 2 464 ? 200.848 187.560 154.736 1.00 0.00 464 PHE B N 1
ATOM 6613 C CA . PHE B 2 464 ? 201.380 188.940 154.881 1.00 4.53 464 PHE B CA 1
ATOM 6614 C C . PHE B 2 464 ? 200.297 189.944 154.470 1.00 0.60 464 PHE B C 1
ATOM 6615 O O . PHE B 2 464 ? 199.735 189.798 153.367 1.00 0.98 464 PHE B O 1
ATOM 6623 N N . LEU B 2 465 ? 200.019 190.928 155.330 1.00 2.18 465 LEU B N 1
ATOM 6624 C CA . LEU B 2 465 ? 198.991 191.958 155.021 1.00 0.00 465 LEU B CA 1
ATOM 6625 C C . LEU B 2 465 ? 199.631 193.076 154.190 1.00 0.00 465 LEU B C 1
ATOM 6626 O O . LEU B 2 465 ? 200.741 193.503 154.542 1.00 0.00 465 LEU B O 1
ATOM 6631 N N . VAL B 2 466 ? 198.952 193.531 153.134 1.00 1.66 466 VAL B N 1
ATOM 6632 C CA . VAL B 2 466 ? 199.474 194.658 152.304 1.00 0.54 466 VAL B CA 1
ATOM 6633 C C . VAL B 2 466 ? 198.643 195.910 152.610 1.00 4.99 466 VAL B C 1
ATOM 6634 O O . VAL B 2 466 ? 197.401 195.810 152.566 1.00 16.91 466 VAL B O 1
ATOM 6638 N N . ILE B 2 467 ? 199.300 197.039 152.901 1.00 0.00 467 ILE B N 1
ATOM 6639 C CA . ILE B 2 467 ? 198.538 198.303 153.135 1.00 0.00 467 ILE B CA 1
ATOM 6640 C C . ILE B 2 467 ? 198.987 199.325 152.085 1.00 2.12 467 ILE B C 1
ATOM 6641 O O . ILE B 2 467 ? 200.203 199.586 151.999 1.00 14.86 467 ILE B O 1
ATOM 6646 N N . TYR B 2 468 ? 198.043 199.866 151.308 1.00 2.51 468 TYR B N 1
ATOM 6647 C CA . TYR B 2 468 ? 198.391 200.894 150.289 1.00 0.00 468 TYR B CA 1
ATOM 6648 C C . TYR B 2 468 ? 197.816 202.242 150.714 1.00 0.00 468 TYR B C 1
ATOM 6649 O O . TYR B 2 468 ? 196.577 202.409 150.677 1.00 5.25 468 TYR B O 1
ATOM 6658 N N . ALA B 2 469 ? 198.685 203.178 151.107 1.00 0.00 469 ALA B N 1
ATOM 6659 C CA . ALA B 2 469 ? 198.219 204.541 151.451 1.00 0.00 469 ALA B CA 1
ATOM 6660 C C . ALA B 2 469 ? 198.302 205.404 150.190 1.00 2.27 469 ALA B C 1
ATOM 6661 O O . ALA B 2 469 ? 199.433 205.713 149.767 1.00 0.30 469 ALA B O 1
ATOM 6663 N N . PRO B 2 470 ? 197.173 205.806 149.565 1.00 0.00 470 PRO B N 1
ATOM 6664 C CA . PRO B 2 470 ? 197.228 206.542 148.295 1.00 1.32 470 PRO B CA 1
ATOM 6665 C C . PRO B 2 470 ? 197.706 207.978 148.426 1.00 12.02 470 PRO B C 1
ATOM 6666 O O . PRO B 2 470 ? 198.363 208.492 147.516 1.00 15.86 470 PRO B O 1
ATOM 6670 N N . ARG B 2 471 ? 197.371 208.643 149.533 1.00 10.16 471 ARG B N 1
ATOM 6671 C CA . ARG B 2 471 ? 197.761 210.040 149.698 1.00 12.84 471 ARG B CA 1
ATOM 6672 C C . ARG B 2 471 ? 199.273 210.171 149.816 1.00 10.09 471 ARG B C 1
ATOM 6673 O O . ARG B 2 471 ? 199.898 210.976 149.115 1.00 8.84 471 ARG B O 1
ATOM 6681 N N . ARG B 2 472 ? 199.878 209.380 150.704 1.00 4.40 472 ARG B N 1
ATOM 6682 C CA . ARG B 2 472 ? 201.328 209.324 150.796 1.00 7.59 472 ARG B CA 1
ATOM 6683 C C . ARG B 2 472 ? 201.941 208.571 149.625 1.00 7.35 472 ARG B C 1
ATOM 6684 O O . ARG B 2 472 ? 203.150 208.680 149.398 1.00 12.05 472 ARG B O 1
ATOM 6692 N N . GLY B 2 473 ? 201.135 207.822 148.877 1.00 3.68 473 GLY B N 1
ATOM 6693 C CA . GLY B 2 473 ? 201.635 207.065 147.748 1.00 7.43 473 GLY B CA 1
ATOM 6694 C C . GLY B 2 473 ? 202.601 205.968 148.138 1.00 12.86 473 GLY B C 1
ATOM 6695 O O . GLY B 2 473 ? 203.672 205.841 147.537 1.00 15.64 473 GLY B O 1
ATOM 6696 N N . ILE B 2 474 ? 202.218 205.200 149.161 1.00 7.11 474 ILE B N 1
ATOM 6697 C CA . ILE B 2 474 ? 203.144 204.154 149.682 1.00 2.76 474 ILE B CA 1
ATOM 6698 C C . ILE B 2 474 ? 202.444 202.794 149.713 1.00 4.67 474 ILE B C 1
ATOM 6699 O O . ILE B 2 474 ? 201.203 202.764 149.842 1.00 6.66 474 ILE B O 1
ATOM 6704 N N . LEU B 2 475 ? 203.216 201.720 149.571 1.00 2.78 475 LEU B N 1
ATOM 6705 C CA . LEU B 2 475 ? 202.706 200.355 149.624 1.00 2.93 475 LEU B CA 1
ATOM 6706 C C . LEU B 2 475 ? 203.488 199.604 150.688 1.00 1.30 475 LEU B C 1
ATOM 6707 O O . LEU B 2 475 ? 204.707 199.450 150.569 1.00 3.42 475 LEU B O 1
ATOM 6712 N N . GLU B 2 476 ? 202.793 199.133 151.717 1.00 0.00 476 GLU B N 1
ATOM 6713 C CA . GLU B 2 476 ? 203.419 198.527 152.880 1.00 0.00 476 GLU B CA 1
ATOM 6714 C C . GLU B 2 476 ? 203.038 197.058 152.970 1.00 1.03 476 GLU B C 1
ATOM 6715 O O . GLU B 2 476 ? 201.902 196.685 152.671 1.00 10.68 476 GLU B O 1
ATOM 6721 N N . VAL B 2 477 ? 203.990 196.229 153.411 1.00 0.00 477 VAL B N 1
ATOM 6722 C CA . VAL B 2 477 ? 203.715 194.773 153.593 1.00 1.91 477 VAL B CA 1
ATOM 6723 C C . VAL B 2 477 ? 203.842 194.445 155.085 1.00 5.96 477 VAL B C 1
ATOM 6724 O O . VAL B 2 477 ? 204.983 194.423 155.587 1.00 4.05 477 VAL B O 1
ATOM 6728 N N . TRP B 2 478 ? 202.714 194.212 155.761 1.00 0.00 478 TRP B N 1
ATOM 6729 C CA . TRP B 2 478 ? 202.728 193.898 157.213 1.00 0.00 478 TRP B CA 1
ATOM 6730 C C . TRP B 2 478 ? 202.664 192.383 157.421 1.00 7.16 478 TRP B C 1
ATOM 6731 O O . TRP B 2 478 ? 202.527 191.646 156.420 1.00 15.00 478 TRP B O 1
ATOM 6742 N N . SER B 2 479 ? 202.782 191.934 158.672 1.00 0.00 479 SER B N 1
ATOM 6743 C CA . SER B 2 479 ? 202.696 190.482 158.971 1.00 0.00 479 SER B CA 1
ATOM 6744 C C . SER B 2 479 ? 201.225 190.056 159.002 1.00 0.00 479 SER B C 1
ATOM 6745 O O . SER B 2 479 ? 200.351 190.945 158.969 1.00 1.80 479 SER B O 1
ATOM 6748 N N . THR B 2 480 ? 200.963 188.747 159.073 1.00 0.00 480 THR B N 1
ATOM 6749 C CA . THR B 2 480 ? 199.563 188.251 159.156 1.00 0.00 480 THR B CA 1
ATOM 6750 C C . THR B 2 480 ? 198.884 188.873 160.382 1.00 7.28 480 THR B C 1
ATOM 6751 O O . THR B 2 480 ? 197.729 189.317 160.244 1.00 8.27 480 THR B O 1
ATOM 6755 N N . GLN B 2 481 ? 199.574 188.903 161.527 1.00 13.46 481 GLN B N 1
ATOM 6756 C CA . GLN B 2 481 ? 199.021 189.534 162.754 1.00 14.61 481 GLN B CA 1
ATOM 6757 C C . GLN B 2 481 ? 200.053 190.515 163.319 1.00 8.82 481 GLN B C 1
ATOM 6758 O O . GLN B 2 481 ? 199.874 191.734 163.127 1.00 16.04 481 GLN B O 1
ATOM 6764 N N . GLN B 2 482 ? 201.090 189.996 163.985 1.00 0.00 482 GLN B N 1
ATOM 6765 C CA . GLN B 2 482 ? 202.127 190.867 164.601 1.00 2.20 482 GLN B CA 1
ATOM 6766 C C . GLN B 2 482 ? 203.481 190.591 163.940 1.00 1.41 482 GLN B C 1
ATOM 6767 O O . GLN B 2 482 ? 203.667 189.469 163.430 1.00 5.18 482 GLN B O 1
ATOM 6773 N N . GLY B 2 483 ? 204.390 191.571 163.961 1.00 2.00 483 GLY B N 1
ATOM 6774 C CA . GLY B 2 483 ? 205.708 191.421 163.310 1.00 2.85 483 GLY B CA 1
ATOM 6775 C C . GLY B 2 483 ? 206.110 192.718 162.630 1.00 8.44 483 GLY B C 1
ATOM 6776 O O . GLY B 2 483 ? 205.214 193.562 162.422 1.00 8.60 483 GLY B O 1
ATOM 6777 N N . PRO B 2 484 ? 207.393 192.947 162.265 1.00 10.05 484 PRO B N 1
ATOM 6778 C CA . PRO B 2 484 ? 207.795 194.239 161.701 1.00 0.00 484 PRO B CA 1
ATOM 6779 C C . PRO B 2 484 ? 207.275 194.416 160.283 1.00 0.87 484 PRO B C 1
ATOM 6780 O O . PRO B 2 484 ? 206.822 193.476 159.627 1.00 4.20 484 PRO B O 1
ATOM 6784 N N . ARG B 2 485 ? 207.341 195.661 159.816 1.00 11.61 485 ARG B N 1
ATOM 6785 C CA . ARG B 2 485 ? 206.966 195.986 158.444 1.00 6.67 485 ARG B CA 1
ATOM 6786 C C . ARG B 2 485 ? 207.945 195.317 157.492 1.00 0.00 485 ARG B C 1
ATOM 6787 O O . ARG B 2 485 ? 209.094 195.751 157.363 1.00 2.68 485 ARG B O 1
ATOM 6795 N N . VAL B 2 486 ? 207.488 194.260 156.820 1.00 8.12 486 VAL B N 1
ATOM 6796 C CA . VAL B 2 486 ? 208.378 193.463 155.983 1.00 4.91 486 VAL B CA 1
ATOM 6797 C C . VAL B 2 486 ? 208.891 194.281 154.805 1.00 8.59 486 VAL B C 1
ATOM 6798 O O . VAL B 2 486 ? 210.061 194.169 154.417 1.00 7.64 486 VAL B O 1
ATOM 6802 N N . GLY B 2 487 ? 208.034 195.108 154.215 1.00 5.21 487 GLY B N 1
ATOM 6803 C CA . GLY B 2 487 ? 208.465 195.882 153.063 1.00 1.78 487 GLY B CA 1
ATOM 6804 C C . GLY B 2 487 ? 207.724 197.191 152.936 1.00 7.08 487 GLY B C 1
ATOM 6805 O O . GLY B 2 487 ? 206.608 197.345 153.435 1.00 17.79 487 GLY B O 1
ATOM 6806 N N . ALA B 2 488 ? 208.354 198.138 152.247 1.00 3.77 488 ALA B N 1
ATOM 6807 C CA . ALA B 2 488 ? 207.730 199.434 151.999 1.00 0.70 488 ALA B CA 1
ATOM 6808 C C . ALA B 2 488 ? 208.264 199.993 150.691 1.00 8.41 488 ALA B C 1
ATOM 6809 O O . ALA B 2 488 ? 209.464 200.258 150.573 1.00 13.48 488 ALA B O 1
ATOM 6811 N N . PHE B 2 489 ? 207.372 200.182 149.723 1.00 10.89 489 PHE B N 1
ATOM 6812 C CA . PHE B 2 489 ? 207.734 200.646 148.394 1.00 9.82 489 PHE B CA 1
ATOM 6813 C C . PHE B 2 489 ? 207.017 201.952 148.089 1.00 10.64 489 PHE B C 1
ATOM 6814 O O . PHE B 2 489 ? 205.880 202.172 148.517 1.00 6.86 489 PHE B O 1
ATOM 6822 N N . ASN B 2 490 ? 207.696 202.825 147.353 1.00 11.68 490 ASN B N 1
ATOM 6823 C CA . ASN B 2 490 ? 207.128 204.098 146.934 1.00 10.79 490 ASN B CA 1
ATOM 6824 C C . ASN B 2 490 ? 206.641 203.974 145.497 1.00 13.99 490 ASN B C 1
ATOM 6825 O O . ASN B 2 490 ? 207.449 203.886 144.566 1.00 13.61 490 ASN B O 1
ATOM 6830 N N . VAL B 2 491 ? 205.323 203.975 145.323 1.00 10.39 491 VAL B N 1
ATOM 6831 C CA . VAL B 2 491 ? 204.705 203.917 144.006 1.00 4.72 491 VAL B CA 1
ATOM 6832 C C . VAL B 2 491 ? 203.929 205.211 143.820 1.00 13.55 491 VAL B C 1
ATOM 6833 O O . VAL B 2 491 ? 203.971 206.095 144.682 1.00 16.39 491 VAL B O 1
ATOM 6837 N N . GLY B 2 492 ? 203.237 205.347 142.695 1.00 17.84 492 GLY B N 1
ATOM 6838 C CA . GLY B 2 492 ? 202.494 206.561 142.441 1.00 20.66 492 GLY B CA 1
ATOM 6839 C C . GLY B 2 492 ? 201.362 206.768 143.430 1.00 18.48 492 GLY B C 1
ATOM 6840 O O . GLY B 2 492 ? 200.890 205.846 144.094 1.00 19.47 492 GLY B O 1
ATOM 6841 N N . LYS B 2 493 ? 200.930 208.023 143.538 1.00 11.67 493 LYS B N 1
ATOM 6842 C CA . LYS B 2 493 ? 199.779 208.350 144.367 1.00 15.44 493 LYS B CA 1
ATOM 6843 C C . LYS B 2 493 ? 198.457 207.947 143.728 1.00 15.15 493 LYS B C 1
ATOM 6844 O O . LYS B 2 493 ? 197.425 207.985 144.406 1.00 18.04 493 LYS B O 1
ATOM 6850 N N . HIS B 2 494 ? 198.463 207.560 142.451 1.00 5.59 494 HIS B N 1
ATOM 6851 C CA . HIS B 2 494 ? 197.236 207.303 141.705 1.00 11.35 494 HIS B CA 1
ATOM 6852 C C . HIS B 2 494 ? 197.134 205.859 141.226 1.00 17.35 494 HIS B C 1
ATOM 6853 O O . HIS B 2 494 ? 196.385 205.575 140.287 1.00 22.46 494 HIS B O 1
ATOM 6860 N N . CYS B 2 495 ? 197.863 204.940 141.850 1.00 11.63 495 CYS B N 1
ATOM 6861 C CA . CYS B 2 495 ? 197.807 203.541 141.457 1.00 3.91 495 CYS B CA 1
ATOM 6862 C C . CYS B 2 495 ? 196.494 202.916 141.924 1.00 2.11 495 CYS B C 1
ATOM 6863 O O . CYS B 2 495 ? 195.604 203.585 142.455 1.00 11.18 495 CYS B O 1
ATOM 6866 N N . ARG B 2 496 ? 196.366 201.611 141.709 1.00 0.00 496 ARG B N 1
ATOM 6867 C CA . ARG B 2 496 ? 195.241 200.880 142.274 1.00 0.00 496 ARG B CA 1
ATOM 6868 C C . ARG B 2 496 ? 195.680 199.468 142.634 1.00 5.48 496 ARG B C 1
ATOM 6869 O O . ARG B 2 496 ? 196.343 198.795 141.840 1.00 6.37 496 ARG B O 1
ATOM 6877 N N . LEU B 2 497 ? 195.291 199.051 143.848 1.00 1.27 497 LEU B N 1
ATOM 6878 C CA . LEU B 2 497 ? 195.623 197.689 144.341 1.00 0.00 497 LEU B CA 1
ATOM 6879 C C . LEU B 2 497 ? 194.402 196.786 144.159 1.00 6.00 497 LEU B C 1
ATOM 6880 O O . LEU B 2 497 ? 193.380 197.037 144.826 1.00 6.30 497 LEU B O 1
ATOM 6885 N N . LEU B 2 498 ? 194.509 195.782 143.294 1.00 9.81 498 LEU B N 1
ATOM 6886 C CA . LEU B 2 498 ? 193.440 194.834 143.019 1.00 5.62 498 LEU B CA 1
ATOM 6887 C C . LEU B 2 498 ? 193.734 193.521 143.728 1.00 6.04 498 LEU B C 1
ATOM 6888 O O . LEU B 2 498 ? 194.835 192.971 143.604 1.00 2.85 498 LEU B O 1
ATOM 6893 N N . TYR B 2 499 ? 192.742 193.029 144.465 1.00 5.23 499 TYR B N 1
ATOM 6894 C CA . TYR B 2 499 ? 192.832 191.783 145.222 1.00 2.96 499 TYR B CA 1
ATOM 6895 C C . TYR B 2 499 ? 191.532 191.025 144.990 1.00 9.78 499 TYR B C 1
ATOM 6896 O O . TYR B 2 499 ? 190.515 191.316 145.644 1.00 5.00 499 TYR B O 1
ATOM 6905 N N . PRO B 2 500 ? 191.507 190.075 144.051 1.00 1.57 500 PRO B N 1
ATOM 6906 C CA . PRO B 2 500 ? 190.241 189.416 143.702 1.00 2.40 500 PRO B CA 1
ATOM 6907 C C . PRO B 2 500 ? 189.691 188.553 144.824 1.00 6.63 500 PRO B C 1
ATOM 6908 O O . PRO B 2 500 ? 188.523 188.685 145.204 1.00 0.00 500 PRO B O 1
ATOM 6912 N N . GLY B 2 501 ? 190.526 187.670 145.364 1.00 3.75 501 GLY B N 1
ATOM 6913 C CA . GLY B 2 501 ? 190.084 186.778 146.414 1.00 5.45 501 GLY B CA 1
ATOM 6914 C C . GLY B 2 501 ? 189.391 185.523 145.941 1.00 8.03 501 GLY B C 1
ATOM 6915 O O . GLY B 2 501 ? 188.682 184.890 146.729 1.00 7.77 501 GLY B O 1
ATOM 6916 N N . TYR B 2 502 ? 189.566 185.142 144.677 1.00 12.14 502 TYR B N 1
ATOM 6917 C CA . TYR B 2 502 ? 188.980 183.912 144.165 1.00 11.13 502 TYR B CA 1
ATOM 6918 C C . TYR B 2 502 ? 189.861 183.359 143.052 1.00 9.96 502 TYR B C 1
ATOM 6919 O O . TYR B 2 502 ? 190.847 183.976 142.643 1.00 9.63 502 TYR B O 1
ATOM 6928 N N . LYS B 2 503 ? 189.487 182.179 142.569 1.00 8.25 503 LYS B N 1
ATOM 6929 C CA . LYS B 2 503 ? 190.290 181.418 141.616 1.00 4.51 503 LYS B CA 1
ATOM 6930 C C . LYS B 2 503 ? 189.359 180.902 140.523 1.00 5.13 503 LYS B C 1
ATOM 6931 O O . LYS B 2 503 ? 188.226 181.370 140.367 1.00 10.89 503 LYS B O 1
ATOM 6937 N N . ILE B 2 504 ? 189.846 179.940 139.737 1.00 2.22 504 ILE B N 1
ATOM 6938 C CA . ILE B 2 504 ? 189.059 179.400 138.635 1.00 2.01 504 ILE B CA 1
ATOM 6939 C C . ILE B 2 504 ? 187.835 178.676 139.175 1.00 1.97 504 ILE B C 1
ATOM 6940 O O . ILE B 2 504 ? 187.937 177.794 140.037 1.00 8.49 504 ILE B O 1
ATOM 6945 N N . MET B 2 505 ? 186.669 179.041 138.654 1.00 0.00 505 MET B N 1
ATOM 6946 C CA . MET B 2 505 ? 185.397 178.535 139.143 1.00 0.00 505 MET B CA 1
ATOM 6947 C C . MET B 2 505 ? 185.067 177.187 138.513 1.00 2.25 505 MET B C 1
ATOM 6948 O O . MET B 2 505 ? 185.412 176.917 137.361 1.00 15.25 505 MET B O 1
ATOM 6953 N N . GLY B 2 506 ? 184.390 176.337 139.283 1.00 5.10 506 GLY B N 1
ATOM 6954 C CA . GLY B 2 506 ? 183.936 175.054 138.793 1.00 10.56 506 GLY B CA 1
ATOM 6955 C C . GLY B 2 506 ? 184.903 173.906 138.985 1.00 7.61 506 GLY B C 1
ATOM 6956 O O . GLY B 2 506 ? 184.528 172.756 138.726 1.00 5.41 506 GLY B O 1
ATOM 6957 N N . LEU B 2 507 ? 186.126 174.173 139.431 1.00 10.19 507 LEU B N 1
ATOM 6958 C CA . LEU B 2 507 ? 187.082 173.109 139.688 1.00 7.25 507 LEU B CA 1
ATOM 6959 C C . LEU B 2 507 ? 186.649 172.289 140.900 1.00 10.21 507 LEU B C 1
ATOM 6960 O O . LEU B 2 507 ? 185.829 172.718 141.715 1.00 10.92 507 LEU B O 1
ATOM 6965 N N . ASN B 2 508 ? 187.209 171.087 141.009 1.00 18.13 508 ASN B N 1
ATOM 6966 C CA . ASN B 2 508 ? 186.969 170.223 142.157 1.00 17.24 508 ASN B CA 1
ATOM 6967 C C . ASN B 2 508 ? 188.309 169.644 142.598 1.00 18.18 508 ASN B C 1
ATOM 6968 O O . ASN B 2 508 ? 189.373 170.082 142.150 1.00 14.91 508 ASN B O 1
ATOM 6973 N N . ASN B 2 509 ? 188.265 168.719 143.554 1.00 22.11 509 ASN B N 1
ATOM 6974 C CA . ASN B 2 509 ? 189.532 168.225 144.155 1.00 21.05 509 ASN B CA 1
ATOM 6975 C C . ASN B 2 509 ? 190.475 167.589 143.134 1.00 22.47 509 ASN B C 1
ATOM 6976 O O . ASN B 2 509 ? 191.573 168.140 142.945 1.00 21.24 509 ASN B O 1
ATOM 6981 N N . VAL B 2 510 ? 190.055 166.518 142.461 1.00 26.02 510 VAL B N 1
ATOM 6982 C CA . VAL B 2 510 ? 190.997 165.763 141.636 1.00 24.04 510 VAL B CA 1
ATOM 6983 C C . VAL B 2 510 ? 191.533 166.625 140.498 1.00 24.09 510 VAL B C 1
ATOM 6984 O O . VAL B 2 510 ? 192.699 166.504 140.103 1.00 19.92 510 VAL B O 1
ATOM 6988 N N . THR B 2 511 ? 190.696 167.514 139.959 1.00 21.54 511 THR B N 1
ATOM 6989 C CA . THR B 2 511 ? 191.141 168.392 138.881 1.00 20.88 511 THR B CA 1
ATOM 6990 C C . THR B 2 511 ? 192.219 169.364 139.343 1.00 23.51 511 THR B C 1
ATOM 6991 O O . THR B 2 511 ? 193.117 169.704 138.565 1.00 19.38 511 THR B O 1
ATOM 6995 N N . SER B 2 512 ? 192.146 169.825 140.595 1.00 20.01 512 SER B N 1
ATOM 6996 C CA . SER B 2 512 ? 193.063 170.861 141.064 1.00 20.02 512 SER B CA 1
ATOM 6997 C C . SER B 2 512 ? 194.502 170.357 141.121 1.00 21.96 512 SER B C 1
ATOM 6998 O O . SER B 2 512 ? 195.416 171.006 140.599 1.00 20.92 512 SER B O 1
ATOM 7001 N N . GLN B 2 513 ? 194.726 169.204 141.757 1.00 24.43 513 GLN B N 1
ATOM 7002 C CA . GLN B 2 513 ? 196.082 168.687 141.905 1.00 24.24 513 GLN B CA 1
ATOM 7003 C C . GLN B 2 513 ? 196.608 168.021 140.641 1.00 22.58 513 GLN B C 1
ATOM 7004 O O . GLN B 2 513 ? 197.828 167.900 140.488 1.00 24.64 513 GLN B O 1
ATOM 7010 N N . SER B 2 514 ? 195.727 167.580 139.741 1.00 19.93 514 SER B N 1
ATOM 7011 C CA . SER B 2 514 ? 196.190 166.987 138.491 1.00 24.99 514 SER B CA 1
ATOM 7012 C C . SER B 2 514 ? 196.956 168.006 137.657 1.00 28.75 514 SER B C 1
ATOM 7013 O O . SER B 2 514 ? 198.056 167.725 137.166 1.00 32.33 514 SER B O 1
ATOM 7016 N N . TRP B 2 515 ? 196.393 169.202 137.498 1.00 27.21 515 TRP B N 1
ATOM 7017 C CA . TRP B 2 515 ? 197.064 170.292 136.804 1.00 25.42 515 TRP B CA 1
ATOM 7018 C C . TRP B 2 515 ? 196.291 171.575 137.065 1.00 27.97 515 TRP B C 1
ATOM 7019 O O . TRP B 2 515 ? 195.069 171.554 137.233 1.00 31.94 515 TRP B O 1
ATOM 7030 N N . GLN B 2 516 ? 197.019 172.696 137.099 1.00 25.37 516 GLN B N 1
ATOM 7031 C CA . GLN B 2 516 ? 196.383 173.989 137.308 1.00 26.50 516 GLN B CA 1
ATOM 7032 C C . GLN B 2 516 ? 197.219 175.069 136.647 1.00 26.62 516 GLN B C 1
ATOM 7033 O O . GLN B 2 516 ? 198.455 174.996 136.699 1.00 23.25 516 GLN B O 1
ATOM 7039 N N . PRO B 2 517 ? 196.600 176.064 136.009 1.00 31.68 517 PRO B N 1
ATOM 7040 C CA . PRO B 2 517 ? 197.381 177.154 135.409 1.00 27.24 517 PRO B CA 1
ATOM 7041 C C . PRO B 2 517 ? 197.743 178.234 136.416 1.00 30.42 517 PRO B C 1
ATOM 7042 O O . PRO B 2 517 ? 197.455 178.103 137.611 1.00 29.11 517 PRO B O 1
ATOM 7046 N N . GLN B 2 518 ? 198.372 179.306 135.941 1.00 27.02 518 GLN B N 1
ATOM 7047 C CA . GLN B 2 518 ? 198.891 180.356 136.807 1.00 25.54 518 GLN B CA 1
ATOM 7048 C C . GLN B 2 518 ? 197.782 181.324 137.199 1.00 21.67 518 GLN B C 1
ATOM 7049 O O . GLN B 2 518 ? 196.993 181.753 136.352 1.00 18.91 518 GLN B O 1
ATOM 7055 N N . THR B 2 519 ? 197.728 181.662 138.485 1.00 15.27 519 THR B N 1
ATOM 7056 C CA . THR B 2 519 ? 196.768 182.618 139.018 1.00 13.24 519 THR B CA 1
ATOM 7057 C C . THR B 2 519 ? 197.474 183.489 140.047 1.00 11.36 519 THR B C 1
ATOM 7058 O O . THR B 2 519 ? 198.210 182.974 140.895 1.00 11.55 519 THR B O 1
ATOM 7062 N N . TYR B 2 520 ? 197.256 184.800 139.971 1.00 6.29 520 TYR B N 1
ATOM 7063 C CA . TYR B 2 520 ? 197.938 185.732 140.856 1.00 2.62 520 TYR B CA 1
ATOM 7064 C C . TYR B 2 520 ? 197.134 185.939 142.139 1.00 4.99 520 TYR B C 1
ATOM 7065 O O . TYR B 2 520 ? 196.034 185.409 142.313 1.00 8.68 520 TYR B O 1
ATOM 7074 N N . GLN B 2 521 ? 197.694 186.733 143.051 1.00 3.00 521 GLN B N 1
ATOM 7075 C CA . GLN B 2 521 ? 197.028 187.078 144.301 1.00 0.00 521 GLN B CA 1
ATOM 7076 C C . GLN B 2 521 ? 196.649 188.548 144.372 1.00 3.17 521 GLN B C 1
ATOM 7077 O O . GLN B 2 521 ? 195.487 188.865 144.644 1.00 7.19 521 GLN B O 1
ATOM 7083 N N . ILE B 2 522 ? 197.595 189.462 144.143 1.00 6.29 522 ILE B N 1
ATOM 7084 C CA . ILE B 2 522 ? 197.293 190.886 144.053 1.00 10.76 522 ILE B CA 1
ATOM 7085 C C . ILE B 2 522 ? 198.011 191.473 142.846 1.00 9.85 522 ILE B C 1
ATOM 7086 O O . ILE B 2 522 ? 199.037 190.961 142.392 1.00 1.21 522 ILE B O 1
ATOM 7091 N N . CYS B 2 523 ? 197.456 192.569 142.328 1.00 9.30 523 CYS B N 1
ATOM 7092 C CA . CYS B 2 523 ? 198.080 193.328 141.254 1.00 3.36 523 CYS B CA 1
ATOM 7093 C C . CYS B 2 523 ? 198.008 194.817 141.557 1.00 6.36 523 CYS B C 1
ATOM 7094 O O . CYS B 2 523 ? 197.138 195.277 142.297 1.00 6.42 523 CYS B O 1
ATOM 7097 N N . LEU B 2 524 ? 198.940 195.566 140.978 1.00 4.47 524 LEU B N 1
ATOM 7098 C CA . LEU B 2 524 ? 198.998 197.017 141.117 1.00 6.76 524 LEU B CA 1
ATOM 7099 C C . LEU B 2 524 ? 198.957 197.612 139.717 1.00 13.22 524 LEU B C 1
ATOM 7100 O O . LEU B 2 524 ? 199.878 197.393 138.922 1.00 20.34 524 LEU B O 1
ATOM 7105 N N . VAL B 2 525 ? 197.890 198.345 139.407 1.00 9.62 525 VAL B N 1
ATOM 7106 C CA . VAL B 2 525 ? 197.729 198.959 138.093 1.00 4.72 525 VAL B CA 1
ATOM 7107 C C . VAL B 2 525 ? 198.126 200.425 138.194 1.00 4.68 525 VAL B C 1
ATOM 7108 O O . VAL B 2 525 ? 197.745 201.122 139.145 1.00 18.56 525 VAL B O 1
ATOM 7112 N N . ASP B 2 526 ? 198.945 200.891 137.245 1.00 0.00 526 ASP B N 1
ATOM 7113 C CA . ASP B 2 526 ? 199.460 202.285 137.329 1.00 5.36 526 ASP B CA 1
ATOM 7114 C C . ASP B 2 526 ? 199.070 203.074 136.076 1.00 4.70 526 ASP B C 1
ATOM 7115 O O . ASP B 2 526 ? 199.308 202.569 134.966 1.00 10.26 526 ASP B O 1
ATOM 7120 N N . PRO B 2 527 ? 198.487 204.286 136.210 1.00 6.79 527 PRO B N 1
ATOM 7121 C CA . PRO B 2 527 ? 198.150 205.121 135.051 1.00 8.74 527 PRO B CA 1
ATOM 7122 C C . PRO B 2 527 ? 199.375 205.762 134.385 1.00 13.15 527 PRO B C 1
ATOM 7123 O O . PRO B 2 527 ? 199.440 205.753 133.170 1.00 13.52 527 PRO B O 1
ATOM 7127 N N . VAL B 2 528 ? 200.306 206.294 135.183 1.00 10.85 528 VAL B N 1
ATOM 7128 C CA . VAL B 2 528 ? 201.485 207.015 134.616 1.00 8.16 528 VAL B CA 1
ATOM 7129 C C . VAL B 2 528 ? 202.240 206.073 133.673 1.00 11.44 528 VAL B C 1
ATOM 7130 O O . VAL B 2 528 ? 202.590 206.511 132.560 1.00 13.25 528 VAL B O 1
ATOM 7134 N N . SER B 2 529 ? 202.475 204.832 134.107 1.00 9.01 529 SER B N 1
ATOM 7135 C CA . SER B 2 529 ? 203.208 203.849 133.268 1.00 11.50 529 SER B CA 1
ATOM 7136 C C . SER B 2 529 ? 202.215 203.017 132.452 1.00 13.86 529 SER B C 1
ATOM 7137 O O . SER B 2 529 ? 202.675 202.211 131.619 1.00 16.83 529 SER B O 1
ATOM 7140 N N . GLY B 2 530 ? 200.911 203.198 132.685 1.00 10.52 530 GLY B N 1
ATOM 7141 C CA . GLY B 2 530 ? 199.910 202.365 131.991 1.00 7.14 530 GLY B CA 1
ATOM 7142 C C . GLY B 2 530 ? 200.322 200.907 132.055 1.00 10.45 530 GLY B C 1
ATOM 7143 O O . GLY B 2 530 ? 200.398 200.271 130.986 1.00 13.27 530 GLY B O 1
ATOM 7144 N N . SER B 2 531 ? 200.591 200.394 133.261 1.00 14.36 531 SER B N 1
ATOM 7145 C CA . SER B 2 531 ? 201.113 199.006 133.370 1.00 14.05 531 SER B CA 1
ATOM 7146 C C . SER B 2 531 ? 200.502 198.260 134.560 1.00 13.94 531 SER B C 1
ATOM 7147 O O . SER B 2 531 ? 199.905 198.923 135.431 1.00 15.54 531 SER B O 1
ATOM 7150 N N . VAL B 2 532 ? 200.656 196.933 134.588 1.00 8.57 532 VAL B N 1
ATOM 7151 C CA . VAL B 2 532 ? 200.140 196.099 135.666 1.00 11.64 532 VAL B CA 1
ATOM 7152 C C . VAL B 2 532 ? 201.303 195.295 136.227 1.00 13.40 532 VAL B C 1
ATOM 7153 O O . VAL B 2 532 ? 201.980 194.570 135.483 1.00 7.13 532 VAL B O 1
ATOM 7157 N N . LYS B 2 533 ? 201.531 195.478 137.528 1.00 16.65 533 LYS B N 1
ATOM 7158 C CA . LYS B 2 533 ? 202.683 194.805 138.171 1.00 14.10 533 LYS B CA 1
ATOM 7159 C C . LYS B 2 533 ? 202.203 193.898 139.300 1.00 8.08 533 LYS B C 1
ATOM 7160 O O . LYS B 2 533 ? 201.033 194.024 139.710 1.00 7.47 533 LYS B O 1
ATOM 7166 N N . THR B 2 534 ? 203.083 193.026 139.773 1.00 9.22 534 THR B N 1
ATOM 7167 C CA . THR B 2 534 ? 202.805 192.096 140.854 1.00 9.80 534 THR B CA 1
ATOM 7168 C C . THR B 2 534 ? 203.872 192.248 141.930 1.00 11.62 534 THR B C 1
ATOM 7169 O O . THR B 2 534 ? 204.952 192.793 141.691 1.00 13.34 534 THR B O 1
ATOM 7173 N N . VAL B 2 535 ? 203.487 191.792 143.130 1.00 12.81 535 VAL B N 1
ATOM 7174 C CA . VAL B 2 535 ? 204.380 191.886 144.316 1.00 10.66 535 VAL B CA 1
ATOM 7175 C C . VAL B 2 535 ? 204.776 190.473 144.733 1.00 16.49 535 VAL B C 1
ATOM 7176 O O . VAL B 2 535 ? 203.875 189.620 144.859 1.00 20.61 535 VAL B O 1
ATOM 7180 N N . ASN B 2 536 ? 206.067 190.242 144.940 1.00 16.09 536 ASN B N 1
ATOM 7181 C CA . ASN B 2 536 ? 206.568 188.954 145.400 1.00 18.09 536 ASN B CA 1
ATOM 7182 C C . ASN B 2 536 ? 207.304 189.142 146.717 1.00 25.49 536 ASN B C 1
ATOM 7183 O O . ASN B 2 536 ? 208.132 190.050 146.844 1.00 29.75 536 ASN B O 1
ATOM 7188 N N . VAL B 2 537 ? 207.004 188.283 147.693 1.00 26.99 537 VAL B N 1
ATOM 7189 C CA . VAL B 2 537 ? 207.611 188.346 149.013 1.00 26.89 537 VAL B CA 1
ATOM 7190 C C . VAL B 2 537 ? 208.150 186.968 149.373 1.00 22.83 537 VAL B C 1
ATOM 7191 O O . VAL B 2 537 ? 207.383 186.001 149.429 1.00 18.13 537 VAL B O 1
ATOM 7195 N N . PRO B 2 538 ? 209.448 186.820 149.632 1.00 24.59 538 PRO B N 1
ATOM 7196 C CA . PRO B 2 538 ? 209.975 185.515 150.045 1.00 23.92 538 PRO B CA 1
ATOM 7197 C C . PRO B 2 538 ? 209.447 185.119 151.413 1.00 21.48 538 PRO B C 1
ATOM 7198 O O . PRO B 2 538 ? 209.071 185.965 152.226 1.00 24.78 538 PRO B O 1
ATOM 7202 N N . PHE B 2 539 ? 209.409 183.809 151.659 1.00 17.18 539 PHE B N 1
ATOM 7203 C CA . PHE B 2 539 ? 208.915 183.330 152.945 1.00 20.85 539 PHE B CA 1
ATOM 7204 C C . PHE B 2 539 ? 209.937 183.496 154.064 1.00 19.44 539 PHE B C 1
ATOM 7205 O O . PHE B 2 539 ? 209.548 183.668 155.224 1.00 16.90 539 PHE B O 1
ATOM 7213 N N . HIS B 2 540 ? 211.232 183.443 153.745 1.00 16.57 540 HIS B N 1
ATOM 7214 C CA . HIS B 2 540 ? 212.260 183.381 154.780 1.00 18.87 540 HIS B CA 1
ATOM 7215 C C . HIS B 2 540 ? 212.231 184.579 155.721 1.00 22.31 540 HIS B C 1
ATOM 7216 O O . HIS B 2 540 ? 212.493 184.419 156.919 1.00 21.07 540 HIS B O 1
ATOM 7223 N N . LEU B 2 541 ? 211.873 185.756 155.196 1.00 19.94 541 LEU B N 1
ATOM 7224 C CA . LEU B 2 541 ? 211.857 186.994 156.023 1.00 21.75 541 LEU B CA 1
ATOM 7225 C C . LEU B 2 541 ? 210.988 186.777 157.266 1.00 22.72 541 LEU B C 1
ATOM 7226 O O . LEU B 2 541 ? 211.305 187.373 158.313 1.00 20.85 541 LEU B O 1
ATOM 7231 N N . ALA B 2 542 ? 209.939 185.956 157.155 1.00 19.68 542 ALA B N 1
ATOM 7232 C CA . ALA B 2 542 ? 209.005 185.756 158.289 1.00 19.51 542 ALA B CA 1
ATOM 7233 C C . ALA B 2 542 ? 209.770 185.255 159.518 1.00 18.52 542 ALA B C 1
ATOM 7234 O O . ALA B 2 542 ? 209.451 185.708 160.634 1.00 17.72 542 ALA B O 1
ATOM 7236 N N . LEU B 2 543 ? 210.739 184.358 159.319 1.00 17.56 543 LEU B N 1
ATOM 7237 C CA . LEU B 2 543 ? 211.489 183.767 160.462 1.00 17.91 543 LEU B CA 1
ATOM 7238 C C . LEU B 2 543 ? 212.029 184.882 161.367 1.00 22.14 543 LEU B C 1
ATOM 7239 O O . LEU B 2 543 ? 211.976 184.705 162.600 1.00 24.94 543 LEU B O 1
ATOM 7244 N N . SER B 2 544 ? 212.528 185.977 160.783 1.00 25.81 544 SER B N 1
ATOM 7245 C CA . SER B 2 544 ? 213.087 187.076 161.573 1.00 28.56 544 SER B CA 1
ATOM 7246 C C . SER B 2 544 ? 213.854 186.579 162.798 1.00 21.69 544 SER B C 1
ATOM 7247 O O . SER B 2 544 ? 214.992 186.121 162.689 1.00 21.25 544 SER B O 1
#

GO terms:
  GO:0005096 GTPase activator activity (F, IDA)
  GO:0034389 lipid droplet organization (P, IMP)
  GO:0005085 guanyl-nucleotide exchange factor activity (F, IDA)
  GO:0005801 cis-Golgi network (C, IDA)
  GO:0005515 protein binding (F, IPI)
  GO:0005085 guanyl-nucleotide exchange factor activity (F, TAS)
  GO:0005789 endoplasmic reticulum membrane (C, TAS)
  GO:0005829 cytosol (C, TAS)
  GO:0043010 camera-type eye development (P, IMP)
  GO:0021854 hypothalamus development (P, IMP)
  GO:0060325 face morphogenesis (P, IMP)
  GO:0007420 brain development (P, IMP)
  GO:0005794 Golgi apparatus (C, IDA)
  GO:0005811 lipid droplet (C, IDA)
  GO:2000786 positive regulation of autophagosome assembly (P, IMP)
  GO:1903061 positive regulation of protein lipidation (P, IMP)
  GO:0071782 endoplasmic reticulum tubular network (C, IDA)
  GO:0032991 protein-containing complex (C, IDA)
  GO:0005737 cytoplasm (C, EXP)
  GO:0005783 endoplasmic reticulum (C, EXP)

Nearest PDB structures (foldseek):
  4x61-assembly1_B  TM=5.486E-01  e=3.057E-05  Homo sapiens
  8ctb-assembly1_B  TM=5.590E-01  e=2.645E-04  Homo sapiens
  6k1s-assembly1_B  TM=5.162E-01  e=1.684E-04  Homo sapiens
  8cyi-assembly1_B  TM=5.029E-01  e=2.924E-04  Homo sapiens
  7m05-assembly1_B  TM=5.137E-01  e=4.369E-04  Homo sapiens

B-factor: mean 17.05, std 11.23, range [0.01, 59.06]

InterPro domains:
  IPR026147 Rab3GAP catalytic subunit, conserved domain [PF13890] (615-768)
  IPR045698 Rab3GAP catalytic subunit, C-terminal [PF19533] (780-981)
  IPR045700 Rab3GAP catalytic subunit [PTHR21422] (8-980)

Solvent-accessible surface area: 46019 Å² total; per-residue (Å²): 115,64,31,75,25,12,91,3,12,58,63,0,52,107,9,0,88,101,37,173,20,93,39,47,75,102,52,104,111,24,114,163,31,51,10,40,96,24,89,67,88,124,97,81,65,102,12,36,58,49,116,56,112,6,23,0,35,10,37,47,10,53,66,137,64,128,106,152,158,43,169,63,103,114,133,172,90,52,47,4,44,17,2,99,23,1,63,43,78,89,30,43,32,10,33,127,46,73,34,0,3,58,14,0,18,2,32,53,1,0,6,1,12,23,10,85,114,121,58,37,9,113,58,38,21,119,19,17,27,12,27,0,0,0,3,6,0,3,38,100,42,36,1,33,22,3,0,1,1,28,9,17,89,133,160,11,100,1,13,26,5,8,2,36,16,92,23,6,40,2,12,1,21,7,1,8,2,87,136,22,33,119,97,23,52,17,14,47,9,1,20,100,2,0,72,46,27,6,52,16,23,73,109,123,58,80,81,2,22,5,3,0,29,10,24,4,54,10,112,99,48,141,182,226,74,162,35,43,44,20,30,106,77,50,7,5,37,33,3,32,0,13,0,26,17,70,110,35,56,42,70,122,53,67,11,61,104,145,155,64,78,23,53,8,47,120,1,66,99,1,19,1,70,18,110,91,25,161,123,33,116,19,78,0,17,56,103,5,48,135,168,74,147,100,35,50,117,25,2,55,100,44,12,126,86,63,17,76,156,32,103,55,74,46,5,151,134,65,31,136,89,34,101,69,80,32,55,155,24,119,110,103,125,120,94,94,77,94,48,44,97,100,15,37,113,23,9,43,75,10,2,18,60,4,13,12,3,135,15,3,35,59,48,11,11,6,154,171,32,165,93,119,142,28,76,88,31,12,92,170,24,2,37,54,4,18,136,87,50,59,19,122,10,95,37,4,2,158,17,109,8,0,112,60,0,31,106,43,5,81,102,87,127,25,53,114,38,32,7,53,13,1,2,2,10,10,70,2,31,24,43,0,19,15,16,100,66,4,12,0,7,3,3,1,23,14,54,155,112,33,7,9,0,2,0,0,4,0,13,5,22,50,24,31,98,23,51,45,93,82,61,4,104,11,93,63,22,83,46,2,86,27,60,10,30,68,144,96,176,222,109,167,71,102,125,83,138,132,157,160,21,70,24,4,69,75,8,37,20,10,5,0,0,17,29,48,3,3,0,4,2,68,104,49,66,0,0,1,0,58,20,129,140,107,130,50,149,190,42,139,72,45,48,42,1,19,61,47,75,49,15,65,8,49,99,90,177,66,3,31,14,43,14,11,15,0,5,0,4,8,24,151,153,146,49,82,96,50,160,12,42,17,4,0,0,0,2,0,0,47,42,0,52,0,7,1,13,6,62,101,11,72,86,26,15,51,34,24,2,6,92,48,61,0,56,52,11,75,9,35,13,30,84,90,57,45,15,107,36,42,109,109,50,110,44,31,1,0,0,0,0,52,52,7,0,0,5,1,54,0,142,28,5,19,86,15,4,102,44,13,84,82,35,39,60,102,35,92,94,86,46,56,134,125,100,161,116,62,106,9,10,11,20,23,13,20,12,79,119,26,112,62,9,63,13,0,10,15,0,9,52,81,127,79,22,39,0,34,20,2,40,35,27,2,46,108,50,15,56,136,27,89,27,126,134,76,63,53,40,55,12,10,12,0,1,0,0,14,57,24,0,0,0,0,0,46,5,92,94,66,74,50,144,60,38,163,186,135,33,184,39,104,74,14,36,92,7,54,27,96,20,6,0,60,24,63,187,10,73,1,90,29,4,30,28,2,32,20,47,47,1,0,0,0,5,2,62,77,4,4,0,2,0,0,20,8,91,55,1,1,0,21,54,36,13,99,46,13,162,110,12,46,14,0,0,12,53,24,78,39,142,179,61,64,17,95,8,7,6,4,0,0,0,0,3,18,164,102,0,40,0,1,0,32,15,10,10,79,31,93,118,37,9,50,51,132,27,31,117,39,2,36,13,18,53,33,43,20,55,7,9,20,25,92,88,90,32,9,117,68,151,57,30,155,34,30,62,3,0,8,4,19,23,131,46,12,1,0,57,43,13,92,4,36,26,101,49,29,97,121

Foldseek 3Di:
DCPLLVVQLVVLLVVCVVVVLADADDADDDAACLQPVWDKDKDWDWDDRDPFIKIKMKIATDDPGPDDPDPPDDDPDDDGPLQVQQPDQRYAPHVDDDPCCNFRVDGIEMEIEGPDFPDAAEDPVVVVSVQVSQVVSCVPRVRFHKYWYAHDHVVQGFIWIWGDDDQKIKTKGKDKAFDDPPQCPKVVNVVVVQVVVLQAPPPDFAWWKKKKKFKAKAFDLPDVVDQAWFFDDQQWGIKMKMFIARIDTPPPFDIGPPDDDPDSQPRQWIKIFTGTDPCRPIRRLVVVVVVLPPNLCVLVVVLVVLCVVVPPVPVVVVVVVLCVVCVPQVDPPPRDCPNVVVSSVSSVVSSSLSNNLVSQCVSQVLVVDDPPVVSVVLNVQGPVCSPPRMDIAPRRCPDPNNVSVCVSQVVSVHDHGQKMKMKIKGWAQPDYPVHDTGMKIKIWMDGNGMTMIIIIHMHGPPPD/DWDWFFAEFAPDCVVVVCLQPVVVDDDPPPDDDPDDDCQQVQWAWEAEQQRAWIWTGHWQKIWIWGWFQDQDPPGGRGIYIDGLDIDGRDPDPPKTWQHKYWAFAQDPVLDQDADTPFTWMWIWIQQQKTWIATSNGHTQDIDGQARGGWQDKAWAAWDDDPAPVQDTAFGWIWIDGFFKIKIFHLVQVNVQVVVSVVQVVCCVPVVRDDDDRFFTWIAIEGEDQADTWRDKDWLFKDDDDPVRQVVVQCVVPPDPGDGDPDGFIWTWMWTAFASARIFIWTHGPPPFDIDGVDNPDPHRYYIYTPDAHRDHVKTWHDKDAELSSQKIWTAIQVQKIWIDGNVVRDTQDIGHRAHPKDKFKDKAFAPPNVTDIFMWIWIARLVQQKIWIHGPGDDDTLDMDHHHSNKDKDARSYDHHPDDDVSPVVHHDDGAGMWIADDVSSGIMHIDDHPVSVVD

Sequence (920 aa):
TASEWERFISKVEEVLNDWKLIGNSLGKPLEKGIFTSGTWEEKSDEISFADFKFSVTHHYLVQESTDKEGKDELLEDVVPQSMQDLLGMNNDFPPRAHCLVRWYGLREFVVIAPAAHSDAVLSESKCNLLLSSVSIALGNTGCQVPLFVQIHHKWRRMYVGECQGPGVRTDFEMVHLRKVPNQYTHLSGLLDIFKSKIGCPLTPLPPVSIAIRFTYVLQDWQQFGKLPFGACEDPISELHLATTWPHLTEGIIVDNDVYSDLDPIQAPHWSVRVRKAENPQCLLGDFVTEFFPCVIHAAVLKVKEEESLENISSVKKIIKQIISHSSKVLHFPNPEDKKLEEIIHQITNVEALIARARSLKAKFGTEKCEQEEEKEDLERFVSCLLEQPEVLVTGAGRGHAGRIIHKLFVNADFPPPAGREFILRTTVPRPAPYSKALPQRMYSVLTKEDFRLAGAFSSDTSFFACSIVQFCYFQDLQAARDFLFPHLREEEGNTCKTQKTSWLQDCVLSLSPTNDLMVIAREQKAVFLVPKWKYSDKGKEEMQFAVGWSGSLNVEEGECVTSALCIPLASQKRSSTGRPDWTCIVVGFTSGYVRFYTENGVLLLAQLLNEDPVLQLKCRTYEIPRHPGVTEQNEELSILYPAAIVTIDGFSLFQSLRACRNQVAKAAASGNENIQPPPLAYKKWGLQDIDTIIDHASVGIMTLSPFDQMKTASNIGGFNAAIKNSPPAMSQYITVGSNPFTGFFYALEGSTQPLLQKPKVEPATPLAVRFGLPDSRRHGESICLSPCNTLAAVTDDFGRVILLDVARGIAIRMWKGYRDAQIGWIQTVEDLGPSRVAQFLVIYAPRRGILEVWSTQQGPRVGAFNVGKHCRLLYPGYKIMGLNNVTSQSWQPQTYQICLVDPVSGSVKTVNVPFHLALS

Secondary structure (DSSP, 8-state):
---HHHHHHHHHHHHHHHTT-BS--------TTHHHHS-EEEE--EEESSS-EEEEEEEEE--------------SS---HHHHHTT--TT-S-SS--HHHHHH--SEEEEEEESSSS----SHHHHHHHHHHHHHHHHHH-B-S-EEEEES-SSS-EEEEEEEETTEEEEEEEEEES---GGGSSHHHHHHHHHHHH--S----PPPEEEEEEEEEE------------BSS-SEEEEEEEEEE----TTSS-BSSS-B---GGG-SEEEEEEEEPS---BSHHHHTGGG--THHHHHHHHHHHHHHHH--SSHHHHHHHHHHHHHTTTTSSS--HHHHHHHHHHHHHHHHHHHHHHHHHHHHTSSS-S-HHHHHHHHHHTTSTTTSS-EE-TTTTTSHHHHHHHHHHHH------SEEEEEEEEEE--SSTTS--EEEEEEEEEESS-EEEEEEEEEESS--/--EEEEEEE-S-SHHHHHHH-TTT---SS---------HHHHSEEEE-TTSS-EEEESSSEEEEEE--EEE-TTS-EEE--EEEEEEE---SSS--EEEEEEEEB--TT---SS--S-EEEEEEETTSEEEEE-SS--EEEEEE--SSPP-EEEEE-----SSTT------EEEEEETTEEEEEEHHHHHHHHHHHHHHHHHHHHT------PPPPPBEEEEE-S-SEEEEEEEEE-----HHHHHHHHHHHS-SS----SSPPPEEEEEEEEESSSEEEEEEETTSSPPB---S-PPPSEEE-EEEEE--SS--EEEEEE-TTSSEEEEEETTSEEEEEETTTTEEEEEEES-TT-EEEEEEE---------EEEEEEEETTTTEEEEEESSSS---EEEE--TT-EEE------BT--HHHHHH------S-EEEETTTTEEEEEE--SGGGG-

Radius of gyration: 37.0 Å; Cα contacts (8 Å, |Δi|>4): 1863; chains: 2; bounding box: 65×80×133 Å

Organism: Homo sapiens (NCBI:txid9606)